Protein AF-A0A928D9Z3-F1 (afdb_monomer_lite)

Sequence (804 aa):
YPDKWAKANPDKIETAFFRNPDGHLYFNANGHSGNYFDVTNLEFADALVESCRRFYGSGGKDKQGVDYNDGSYITFGQCDMDVKLEEMRGKPVVKELGLIADENIAGGPDGWFSDIYARFYKYLGERIKKEFPGKKLVVMPYSKYVMPPFQEKYNPPDNVEVGVCLSLAPRFFRNSKVNSYCRTVLGGWKKALGGRPVQQLWTYNSGNNSFVHAIATEEMGPFILGMGDDLGDVEVFHEFGLFPAPRGAKGKTCINFYYSTYAGMRAFWNPAFDFEAAIEEHWTPFYGAVAGRHLKEVHRILRESYFKYACTSKSYRKNPLYPVVVLDALEKELDAAEKATLADSVERRRFNVFAKCLRIELKSQRGRHLYTTPLINVPFYNSEWAEVKAVPLMNPDGSRDRLPVKPDFRLAWDEKGLYGRMVADGEIATDEKDMWRGNVVELFISPGGEKAVNHQICLTPLKQSFSMRREYKPFIRPGDNTWKCVGMTIDSKLEANRWTLDFFIPFSGIGCTTPKAGESWDFCFVYDKGPTSLASSCMNLRNNHDIERYGRIRFVDAEPLKVLMIGNSFSICNLREMPQIAKSMGKRLDLASLYIGGCSLERHWRNVAAAETNATIRPYRFDRTADGRKVVENGAANIPDALIMDKWDVVTIQQCSHFSWRPETYHPFGDSLVAKIRALAPQAKIVVQETWSYPPWDRRLKDFGFDQKEMYSRLHASYAAFAKQYGLEVIPVGTAAEIVPERNRMFTAPDFHFNGEGEYLQGLVFAAHLFGVDVTKCPYVPANMDAARAGELKSAAMSAVRGK

pLDDT: mean 90.74, std 8.62, range [44.53, 98.69]

Foldseek 3Di:
DQLLLCVVVVVCQVQFFDAFPVGDTQDDNPDLPSTWTDLLRLVNLVSVLVQVCVCVVVVNPSCSVQNPDDPAEGEDETRDDCCDLVRQCVDPSCVVVVQQPPVQVVVPQLRRRQSSVLQSQQSSQVSCCVSPPNHAYEYERDTRHLAHDPDLVSQHELRYAYEHELALPPLQCLQPVSVVVVLRSLVRNCVSNVNQAHAEYEYEFDALEPLSLLASLLSQLVSVVVSPSSYDLHHYHYHSADPPHQPPDDPDRCLLNVLSSVSNVVCNVPSPDDSVVVSLVCQCVQQHDFLSVLVVVLSVLSNVQSVVFQNHDPDNPDRTQGDPVSLVSNVVSLVRSCVSHDCPDSNNVSSCSNCVSVVLNSQLSVLVVVDDFDEAEAEADPPDCVPFAFQDKDFLSSGPDPFPWDKGWTWHAHQWFIKIKIKTFFDFADDPVDCLQTKKKWKWWAFADPSQKIKIWIAGLVGDIWIWIWGPPPHTDDIDRVQFQPPKDWDKDDDPTMIMIIITGTCVSVVHGGDDAFTKIFMKIFIDNRLDTRIMSWHNSSPRPPSVTTHMYGYHYHDAQFEEEEDELQQVLLLPALLVLCVLVVGWHKYKYFYDHQDFLVNLQVQVVVCVVPVVRFRTQMWIAGNNRTPDGRDTHHPLCVLQVDQHQAYEYEGGLLCLLPLPRCPPRVVSVVVSSCVRRVNHAYAYEQGAFFDQLACVCVVVVHGRVSSLVSSVVSSVVSCVVVVHHYLPLHQLLVQFVVSNVQDDPPDRDGDPLSSNLSSLSCCCQVVVDQQCPRPDDPPPDDPVSSNRSSVSSNCRNVVD

Secondary structure (DSSP, 8-state):
-HHHHHHH-GGGHHHHBPBPTTS-B---TT-STT--B-TT-HHHHHHHHHHHHHHHHTTT---TT-TT--SSEEEE--------HHHHHHSHHHHHTT-S-HHHHHT-TTTTTHHHHHHHHHHHHHHHHHHSTTPEEEE---GGG-SPPSSGGGPPPTTEEEEEEEEEEETTTTSHHHHHHHHHHHHHHHHHTTTPPEEEEEEE--SS-HHHHHHHTTTHHHHHHHHGGGEEEEEEEEESSPSSPSTT-SS--GGGGHHHHHHHHHHHH-TTS-HHHHHHHHHHHHH-HHHHHHHHHHHHHHHHHIIIIITT-S-TTS-----HHHHHHHHHHHHHHHHTS-TTSHHHHHHHHHHHHHHHHHHHHHHHHT----EEEEEBP-S-GGGSPBPP-B-TT---SPPSS--EEEEEE-SSEEEEEEEEES-----SS-GGGSEEEEEEEE-SSS--EEEEEEE-TTS-EEEEEEE-SSSPPPPBSS---TT-EEEEEEETTEEEEEEEEETGGGT-PPPPTT-EEEEEEEEEETTEEEEESS--TT-TT-GGG-EEEEEEPPPPEEEEEEESHHHHTHHHHHHHHHHHTT--EEEEEEE-TT--HHHHHHHHHHHHH-TT---EEEEEEETTEEEEEEEEE-HHHHHHSS--SEEEE---TTTTT-GGGTTTHHHHHHHHHHHH-TTSEEEEE--PPPPTT-HHHHHHTS-HHHHHHHHHHHHHHHHHHHT-EEE-HHHHHHHSTTGGGGB-TT--SB-HHHHHHHHHHHHHHHH---GGG-----TTS-HHHHHHHHHHHHHHHHT-

Radius of gyration: 39.26 Å; chains: 1; bounding box: 96×54×108 Å

Structure (mmCIF, N/CA/C/O backbone):
data_AF-A0A928D9Z3-F1
#
_entry.id   AF-A0A928D9Z3-F1
#
loop_
_atom_site.group_PDB
_atom_site.id
_atom_site.type_symbol
_atom_site.label_atom_id
_atom_site.label_alt_id
_atom_site.label_comp_id
_atom_site.label_asym_id
_atom_site.label_entity_id
_atom_site.label_seq_id
_atom_site.pdbx_PDB_ins_code
_atom_site.Cartn_x
_atom_site.Cartn_y
_atom_site.Cartn_z
_atom_site.occupancy
_atom_site.B_iso_or_equiv
_atom_site.auth_seq_id
_atom_site.auth_comp_id
_atom_site.auth_asym_id
_atom_site.auth_atom_id
_atom_site.pdbx_PDB_model_num
ATOM 1 N N . TYR A 1 1 ? -17.870 18.216 29.493 1.00 79.44 1 TYR A N 1
ATOM 2 C CA . TYR A 1 1 ? -17.204 18.689 28.252 1.00 79.44 1 TYR A CA 1
ATOM 3 C C . TYR A 1 1 ? -16.056 19.628 28.606 1.00 79.44 1 TYR A C 1
ATOM 5 O O . TYR A 1 1 ? -16.344 20.647 29.224 1.00 79.44 1 TYR A O 1
ATOM 13 N N . PRO A 1 2 ? -14.793 19.325 28.257 1.00 85.25 2 PRO A N 1
ATOM 14 C CA . PRO A 1 2 ? -13.640 20.100 28.731 1.00 85.25 2 PRO A CA 1
ATOM 15 C C . PRO A 1 2 ? -13.567 21.525 28.202 1.00 85.25 2 PRO A C 1
ATOM 17 O O . PRO A 1 2 ? -13.306 22.435 28.975 1.00 85.25 2 PRO A O 1
ATOM 20 N N . ASP A 1 3 ? -13.865 21.740 26.923 1.00 83.25 3 ASP A N 1
ATOM 21 C CA . ASP A 1 3 ? -13.877 23.065 26.301 1.00 83.25 3 ASP A CA 1
ATOM 22 C C . ASP A 1 3 ? -14.939 23.979 26.939 1.00 83.25 3 ASP A C 1
ATOM 24 O O . ASP A 1 3 ? -14.668 25.136 27.263 1.00 83.25 3 ASP A O 1
ATOM 28 N N . LYS A 1 4 ? -16.145 23.450 27.192 1.00 86.81 4 LYS A N 1
ATOM 29 C CA . LYS A 1 4 ? -17.217 24.180 27.889 1.00 86.81 4 LYS A CA 1
ATOM 30 C C . LYS A 1 4 ? -16.886 24.429 29.358 1.00 86.81 4 LYS A C 1
ATOM 32 O O . LYS A 1 4 ? -17.156 25.514 29.863 1.00 86.81 4 LYS A O 1
ATOM 37 N N . TRP A 1 5 ? -16.313 23.433 30.031 1.00 90.44 5 TRP A N 1
ATOM 38 C CA . TRP A 1 5 ? -15.921 23.544 31.433 1.00 90.44 5 TRP A CA 1
ATOM 39 C C . TRP A 1 5 ? -14.811 24.587 31.618 1.00 90.44 5 TRP A C 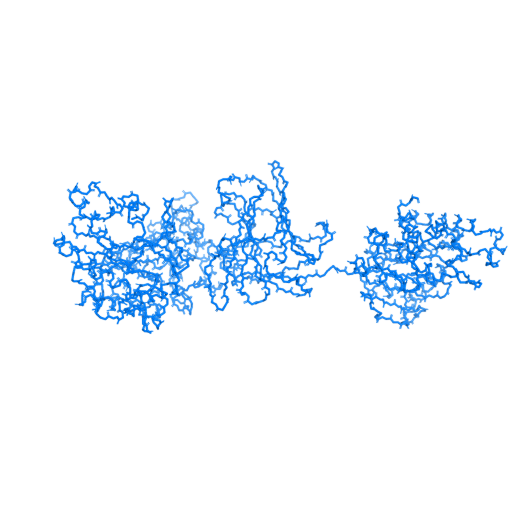1
ATOM 41 O O . TRP A 1 5 ? -14.925 25.447 32.487 1.00 90.44 5 TRP A O 1
ATOM 51 N N . ALA A 1 6 ? -13.797 24.580 30.747 1.00 90.88 6 ALA A N 1
ATOM 52 C CA . ALA A 1 6 ? -12.699 25.544 30.753 1.00 90.88 6 ALA A CA 1
ATOM 53 C C . ALA A 1 6 ? -13.179 26.976 30.482 1.00 90.88 6 ALA A C 1
ATOM 55 O O . ALA A 1 6 ? -12.730 27.905 31.142 1.00 90.88 6 ALA A O 1
ATOM 56 N N . LYS A 1 7 ? -14.145 27.166 29.569 1.00 89.94 7 LYS A N 1
ATOM 57 C CA . LYS A 1 7 ? -14.773 28.482 29.336 1.00 89.94 7 LYS A CA 1
ATOM 58 C C . LYS A 1 7 ? -15.467 29.035 30.582 1.00 89.94 7 LYS A C 1
ATOM 60 O O . LYS A 1 7 ? -15.471 30.244 30.776 1.00 89.94 7 LYS A O 1
ATOM 65 N N . ALA A 1 8 ? -16.055 28.164 31.401 1.00 89.62 8 ALA A N 1
ATOM 66 C CA . ALA A 1 8 ? -16.710 28.552 32.648 1.00 89.62 8 ALA A CA 1
ATOM 67 C C . ALA A 1 8 ? -15.734 28.710 33.832 1.00 89.62 8 ALA A C 1
ATOM 69 O O . ALA A 1 8 ? -16.100 29.321 34.831 1.00 89.62 8 ALA A O 1
ATOM 70 N N . ASN A 1 9 ? -14.511 28.176 33.725 1.00 92.19 9 ASN A N 1
ATOM 71 C CA . ASN A 1 9 ? -13.492 28.180 34.782 1.00 92.19 9 ASN A CA 1
ATOM 72 C C . ASN A 1 9 ? -12.097 28.534 34.209 1.00 92.19 9 ASN A C 1
ATOM 74 O O . ASN A 1 9 ? -11.178 27.710 34.277 1.00 92.19 9 ASN A O 1
ATOM 78 N N . PRO A 1 10 ? -11.919 29.719 33.590 1.00 93.56 10 PRO A N 1
ATOM 79 C CA . PRO A 1 10 ? -10.683 30.067 32.881 1.00 93.56 10 PRO A CA 1
ATOM 80 C C . PRO A 1 10 ? -9.455 30.154 33.802 1.00 93.56 10 PRO A C 1
ATOM 82 O O . PRO A 1 10 ? -8.340 29.862 33.381 1.00 93.56 10 PRO A O 1
ATOM 85 N N . ASP A 1 11 ? -9.664 30.505 35.067 1.00 95.06 11 ASP A N 1
ATOM 86 C CA . ASP A 1 11 ? -8.659 30.574 36.130 1.00 95.06 11 ASP A CA 1
ATOM 87 C C . ASP A 1 11 ? -8.148 29.196 36.581 1.00 95.06 11 ASP A C 1
ATOM 89 O O . ASP A 1 11 ? -7.110 29.103 37.232 1.00 95.06 11 ASP A O 1
ATOM 93 N N . LYS A 1 12 ? -8.844 28.116 36.205 1.00 94.62 12 LYS A N 1
ATOM 94 C CA . LYS A 1 12 ? -8.542 26.743 36.638 1.00 94.62 12 LYS A CA 1
ATOM 95 C C . LYS A 1 12 ? -7.964 25.861 35.539 1.00 94.62 12 LYS A C 1
ATOM 97 O O . LYS A 1 12 ? -7.792 24.664 35.745 1.00 94.62 12 LYS A O 1
ATOM 102 N N . ILE A 1 13 ? -7.672 26.415 34.363 1.00 93.88 13 ILE A N 1
ATOM 103 C CA . ILE A 1 13 ? -7.143 25.645 33.226 1.00 93.88 13 ILE A CA 1
ATOM 104 C C . IL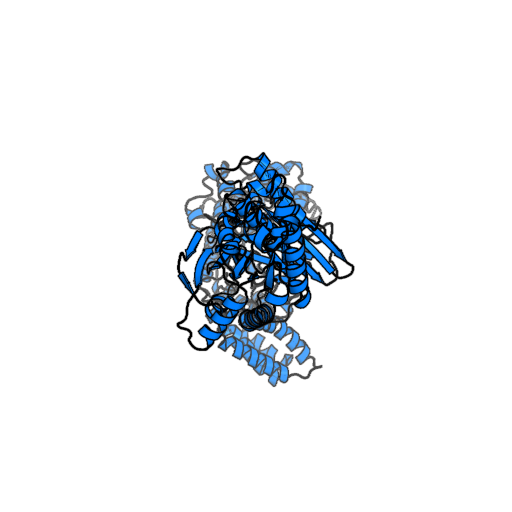E A 1 13 ? -5.811 24.974 33.595 1.00 93.88 13 ILE A C 1
ATOM 106 O O . ILE A 1 13 ? -5.623 23.785 33.357 1.00 93.88 13 ILE A O 1
ATOM 110 N N . GLU A 1 14 ? -4.909 25.714 34.234 1.00 93.12 14 GLU A N 1
ATOM 111 C CA . GLU A 1 14 ? -3.587 25.214 34.626 1.00 93.12 14 GLU A CA 1
ATOM 112 C C . GLU A 1 14 ? -3.643 24.066 35.640 1.00 93.12 14 GLU A C 1
ATOM 114 O O . GLU A 1 14 ? -2.834 23.142 35.588 1.00 93.12 14 GLU A O 1
ATOM 119 N N . THR A 1 15 ? -4.618 24.097 36.547 1.00 91.00 15 THR A N 1
ATOM 120 C CA . THR A 1 15 ? -4.806 23.071 37.578 1.00 91.00 15 THR A CA 1
ATOM 121 C C . THR A 1 15 ? -5.636 21.884 37.097 1.00 91.00 15 THR A C 1
ATOM 123 O O . THR A 1 15 ? -5.441 20.776 37.598 1.00 91.00 15 THR A O 1
ATOM 126 N N . ALA A 1 16 ? -6.548 22.092 36.143 1.00 92.44 16 ALA A N 1
ATOM 127 C CA . ALA A 1 16 ? -7.491 21.080 35.674 1.00 92.44 16 ALA A CA 1
ATOM 128 C C . ALA A 1 16 ? -6.975 20.213 34.524 1.00 92.44 16 ALA A C 1
ATOM 130 O O . ALA A 1 16 ? -7.497 19.116 34.336 1.00 92.44 16 ALA A O 1
ATOM 131 N N . PHE A 1 17 ? -6.001 20.678 33.740 1.00 92.81 17 PHE A N 1
ATOM 132 C CA . PHE A 1 17 ? -5.511 19.965 32.559 1.00 92.81 17 PHE A CA 1
ATOM 133 C C . PHE A 1 17 ? -4.098 19.421 32.755 1.00 92.81 17 PHE A C 1
ATOM 135 O O . PHE A 1 17 ? -3.246 20.026 33.402 1.00 92.81 17 PHE A O 1
ATOM 142 N N . PHE A 1 18 ? -3.843 18.240 32.197 1.00 91.19 18 PHE A N 1
ATOM 143 C CA . PHE A 1 18 ? -2.591 17.530 32.418 1.00 91.19 18 PHE A CA 1
ATOM 144 C C . PHE A 1 18 ? -1.434 18.237 31.724 1.00 91.19 18 PHE A C 1
ATOM 146 O O . PHE A 1 18 ? -1.444 18.441 30.512 1.00 91.19 18 PHE A O 1
ATOM 153 N N . ARG A 1 19 ? -0.402 18.559 32.502 1.00 89.75 19 ARG A N 1
ATOM 154 C CA . ARG A 1 19 ? 0.895 19.017 31.996 1.00 89.75 19 ARG A CA 1
ATOM 155 C C . ARG A 1 19 ? 1.923 17.896 32.059 1.00 89.75 19 ARG A C 1
ATOM 157 O O . ARG A 1 19 ? 2.131 17.338 33.139 1.00 89.75 19 ARG A O 1
ATOM 164 N N . ASN A 1 20 ? 2.554 17.564 30.936 1.00 85.25 20 ASN A N 1
ATOM 165 C CA . ASN A 1 20 ? 3.606 16.546 30.906 1.00 85.25 20 ASN A CA 1
ATOM 166 C C . ASN A 1 20 ? 4.956 17.090 31.427 1.00 85.25 20 ASN A C 1
ATOM 168 O O . ASN A 1 20 ? 5.094 18.300 31.628 1.00 85.25 20 ASN A O 1
ATOM 172 N N . PRO A 1 21 ? 5.959 16.218 31.654 1.00 79.81 21 PRO A N 1
ATOM 173 C CA . PRO A 1 21 ? 7.279 16.636 32.136 1.00 79.81 21 PRO A CA 1
ATOM 174 C C . PRO A 1 21 ? 8.016 17.631 31.226 1.00 79.81 21 PRO A C 1
ATOM 176 O O . PRO A 1 21 ? 8.801 18.428 31.729 1.00 79.81 21 PRO A O 1
ATOM 179 N N . ASP A 1 22 ? 7.728 17.628 29.922 1.00 79.62 22 ASP A N 1
ATOM 180 C CA . ASP A 1 22 ? 8.321 18.553 28.944 1.00 79.62 22 ASP A CA 1
ATOM 181 C C . ASP A 1 22 ? 7.634 19.933 28.940 1.00 79.62 22 ASP A C 1
ATOM 183 O O . ASP A 1 22 ? 7.978 20.814 28.154 1.00 79.62 22 ASP A O 1
ATOM 187 N N . GLY A 1 23 ? 6.640 20.135 29.810 1.00 83.81 23 GLY A N 1
ATOM 188 C CA . GLY A 1 23 ? 5.919 21.392 29.957 1.00 83.81 23 GLY A CA 1
ATOM 189 C C . GLY A 1 23 ? 4.742 21.569 28.997 1.00 83.81 23 GLY A C 1
ATOM 190 O O . GLY A 1 23 ? 4.116 22.624 29.028 1.00 83.81 23 GLY A O 1
ATOM 191 N N . HIS A 1 24 ? 4.377 20.574 28.186 1.00 83.50 24 HIS A N 1
ATOM 192 C CA . HIS A 1 24 ? 3.190 20.639 27.331 1.00 83.50 24 HIS A CA 1
ATOM 193 C C . HIS A 1 24 ? 1.904 20.447 28.147 1.00 83.50 24 HIS A C 1
ATOM 195 O O . HIS A 1 24 ? 1.757 19.448 28.853 1.00 83.50 24 HIS A O 1
ATOM 201 N N . LEU A 1 25 ? 0.970 21.394 28.024 1.00 88.81 25 LEU A N 1
ATOM 202 C CA . LEU A 1 25 ? -0.369 21.323 28.608 1.00 88.81 25 LEU A CA 1
ATOM 203 C C . LEU A 1 25 ? -1.353 20.722 27.601 1.00 88.81 25 LEU A C 1
ATOM 205 O O . LEU A 1 25 ? -1.537 21.268 26.513 1.00 88.81 25 LEU A O 1
ATOM 209 N N . TYR A 1 26 ? -2.030 19.647 27.993 1.00 86.81 26 TYR A N 1
ATOM 210 C CA . TYR A 1 26 ? -3.064 18.991 27.197 1.00 86.81 26 TYR A CA 1
ATOM 211 C C . TYR A 1 26 ? -4.395 19.749 27.306 1.00 86.81 26 TYR A C 1
ATOM 213 O O . TYR A 1 26 ? -5.345 19.283 27.940 1.00 86.81 26 TYR A O 1
ATOM 221 N N . PHE A 1 27 ? -4.444 20.936 26.701 1.00 88.12 27 PHE A N 1
ATOM 222 C CA . PHE A 1 27 ? -5.627 21.788 26.625 1.00 88.12 27 PHE A CA 1
ATOM 223 C C . PHE A 1 27 ? -5.810 22.364 25.214 1.00 88.12 27 PHE A C 1
ATOM 225 O O . PHE A 1 27 ? -4.885 22.917 24.618 1.00 88.12 27 PHE A O 1
ATOM 232 N N . ASN A 1 28 ? -7.036 22.282 24.702 1.00 81.94 28 ASN A N 1
ATOM 233 C CA . ASN A 1 28 ? -7.469 22.853 23.437 1.00 81.94 28 ASN A CA 1
ATOM 234 C C . ASN A 1 28 ? -8.778 23.632 23.632 1.00 81.94 28 ASN A C 1
ATOM 236 O O . ASN A 1 28 ? -9.852 23.051 23.799 1.00 81.94 28 ASN A O 1
ATOM 240 N N . ALA A 1 29 ? -8.697 24.960 23.540 1.00 81.06 29 ALA A N 1
ATOM 241 C CA . ALA A 1 29 ? -9.848 25.854 23.681 1.00 81.06 29 ALA A CA 1
ATOM 242 C C . ALA A 1 29 ? -10.861 25.755 22.521 1.00 81.06 29 ALA A C 1
ATOM 244 O O . ALA A 1 29 ? -12.015 26.172 22.664 1.00 81.06 29 ALA A O 1
ATOM 245 N N . ASN A 1 30 ? -10.435 25.221 21.371 1.00 76.06 30 ASN A N 1
ATOM 246 C CA . ASN A 1 30 ? -11.185 25.259 20.115 1.00 76.06 30 ASN A CA 1
ATOM 247 C C . ASN A 1 30 ? -11.930 23.957 19.798 1.00 76.06 30 ASN A C 1
ATOM 249 O O . ASN A 1 30 ? -12.633 23.887 18.791 1.00 76.06 30 ASN A O 1
ATOM 253 N N . GLY A 1 31 ? -11.798 22.917 20.621 1.00 67.25 31 GLY A N 1
ATOM 254 C CA . GLY A 1 31 ? -12.462 21.646 20.363 1.00 67.25 31 GLY A CA 1
ATOM 255 C C . GLY A 1 31 ? -12.343 20.663 21.514 1.00 67.25 31 GLY A C 1
ATOM 256 O O . GLY A 1 31 ? -11.566 20.861 22.438 1.00 67.25 31 GLY A O 1
ATOM 257 N N . HIS A 1 32 ? -13.130 19.590 21.447 1.00 68.44 32 HIS A N 1
ATOM 258 C CA . HIS A 1 32 ? -13.130 18.534 22.457 1.00 68.44 32 HIS A CA 1
ATOM 259 C C . HIS A 1 32 ? -11.801 17.759 22.475 1.00 68.44 32 HIS A C 1
ATOM 261 O O . HIS A 1 32 ? -11.222 17.569 23.539 1.00 68.44 32 HIS A O 1
ATOM 267 N N . SER A 1 33 ? -11.290 17.369 21.302 1.00 70.75 33 SER A N 1
ATOM 268 C CA . SER A 1 33 ? -10.012 16.659 21.143 1.00 70.75 33 SER A CA 1
ATOM 269 C C . SER A 1 33 ? -8.809 17.542 21.493 1.00 70.75 33 SER A C 1
ATOM 271 O O . SER A 1 33 ? -8.820 18.743 21.223 1.00 70.75 33 SER A O 1
ATOM 273 N N . GLY A 1 34 ? -7.744 16.948 22.034 1.00 73.12 34 GLY A N 1
ATOM 274 C CA . GLY A 1 34 ? -6.558 17.686 22.497 1.00 73.12 34 GLY A CA 1
ATOM 275 C C . GLY A 1 34 ? -6.592 18.054 23.982 1.00 73.12 34 GLY A C 1
ATOM 276 O O . GLY A 1 34 ? -5.635 18.631 24.485 1.00 73.12 34 GLY A O 1
ATOM 277 N N . ASN A 1 35 ? -7.674 17.713 24.681 1.00 84.06 35 ASN A N 1
ATOM 278 C CA . ASN A 1 35 ? -7.865 17.970 26.102 1.00 84.06 35 ASN A CA 1
ATOM 279 C C . ASN A 1 35 ? -7.628 16.704 26.929 1.00 84.06 35 ASN A C 1
ATOM 281 O O . ASN A 1 35 ? -8.107 15.637 26.560 1.00 84.06 35 ASN A O 1
ATOM 285 N N . TYR A 1 36 ? -6.973 16.831 28.081 1.00 88.50 36 TYR A N 1
ATOM 286 C CA . TYR A 1 36 ? -6.881 15.757 29.072 1.00 88.50 36 TYR A CA 1
ATOM 287 C C . TYR A 1 36 ? -6.968 16.340 30.479 1.00 88.50 36 TYR A C 1
ATOM 289 O O . TYR A 1 36 ? -6.108 17.135 30.861 1.00 88.50 36 TYR A O 1
ATOM 297 N N . PHE A 1 37 ? -7.976 15.953 31.264 1.00 91.81 37 PHE A N 1
ATOM 298 C CA . PHE A 1 37 ? -8.071 16.428 32.643 1.00 91.81 37 PHE A CA 1
ATOM 299 C C . PHE A 1 37 ? -6.998 15.780 33.523 1.00 91.81 37 PHE A C 1
ATOM 301 O O . PHE A 1 37 ? -6.768 14.569 33.443 1.00 91.81 37 PHE A O 1
ATOM 308 N N . ASP A 1 38 ? -6.352 16.566 34.381 1.00 92.81 38 ASP A N 1
ATOM 309 C CA . ASP A 1 38 ? -5.333 16.078 35.305 1.00 92.81 38 ASP A CA 1
ATOM 310 C C . ASP A 1 38 ? -5.966 15.428 36.540 1.00 92.81 38 ASP A C 1
ATOM 312 O O . ASP A 1 38 ? -6.040 16.009 37.620 1.00 92.81 38 ASP A O 1
ATOM 316 N N . VAL A 1 39 ? -6.389 14.174 36.398 1.00 93.75 39 VAL A N 1
ATOM 317 C CA . VAL A 1 39 ? -6.922 13.376 37.516 1.00 93.75 39 VAL A CA 1
ATOM 318 C C . VAL A 1 39 ? -5.869 13.039 38.585 1.00 93.75 39 VAL A C 1
ATOM 320 O O . VAL A 1 39 ? -6.209 12.484 39.630 1.00 93.75 39 VAL A O 1
ATOM 323 N N . THR A 1 40 ? -4.588 13.372 38.371 1.00 94.12 40 THR A N 1
ATOM 324 C CA . THR A 1 40 ? -3.563 13.241 39.421 1.00 94.12 40 THR A CA 1
ATOM 325 C C . THR A 1 40 ? -3.656 14.378 40.445 1.00 94.12 40 THR A C 1
ATOM 327 O O . THR A 1 40 ? -3.319 14.175 41.620 1.00 94.12 40 THR A O 1
ATOM 330 N N . ASN A 1 41 ? -4.177 15.539 40.024 1.00 94.94 41 ASN A N 1
ATOM 331 C CA . ASN A 1 41 ? -4.401 16.711 40.859 1.00 94.94 41 ASN A CA 1
ATOM 332 C C . ASN A 1 41 ? -5.817 16.698 41.462 1.00 94.94 41 ASN A C 1
ATOM 334 O O . ASN A 1 41 ? -6.814 16.822 40.756 1.00 94.94 41 ASN A O 1
ATOM 338 N N . LEU A 1 42 ? -5.922 16.583 42.788 1.00 96.38 42 LEU A N 1
ATOM 339 C CA . LEU A 1 42 ? -7.226 16.539 43.462 1.00 96.38 42 LEU A CA 1
ATOM 340 C C . LEU A 1 42 ? -7.917 17.908 43.540 1.00 96.38 42 LEU A C 1
ATOM 342 O O . LEU A 1 42 ? -9.134 17.948 43.698 1.00 96.38 42 LEU A O 1
ATOM 346 N N . GLU A 1 43 ? -7.202 19.018 43.334 1.00 96.19 43 GLU A N 1
ATOM 347 C CA . GLU A 1 43 ? -7.827 20.347 43.225 1.00 96.19 43 GLU A CA 1
ATOM 348 C C . GLU A 1 43 ? -8.799 20.427 42.038 1.00 96.19 43 GLU A C 1
ATOM 350 O O . GLU A 1 43 ? -9.791 21.158 42.074 1.00 96.19 43 GLU A O 1
ATOM 355 N N . PHE A 1 44 ? -8.571 19.621 40.996 1.00 94.88 44 PHE A N 1
ATOM 356 C CA . PHE A 1 44 ? -9.517 19.497 39.896 1.00 94.88 44 PHE A CA 1
ATOM 357 C C . PHE A 1 44 ? -10.859 18.898 40.352 1.00 94.88 44 PHE A C 1
ATOM 359 O O . PHE A 1 44 ? -11.916 19.384 39.947 1.00 94.88 44 PHE A O 1
ATOM 366 N N . ALA A 1 45 ? -10.847 17.895 41.238 1.00 95.19 45 ALA A N 1
ATOM 367 C CA . ALA A 1 45 ? -12.080 17.334 41.796 1.00 95.19 45 ALA A CA 1
ATOM 368 C C . ALA A 1 45 ? -12.878 18.400 42.565 1.00 95.19 45 ALA A C 1
ATOM 370 O O . ALA A 1 45 ? -14.101 18.477 42.438 1.00 95.19 45 ALA A O 1
ATOM 371 N N . ASP A 1 46 ? -12.190 19.277 43.293 1.00 96.25 46 ASP A N 1
ATOM 372 C CA . ASP A 1 46 ? -12.820 20.388 44.010 1.00 96.25 46 ASP A CA 1
ATOM 373 C C . ASP A 1 46 ? -13.454 21.404 43.055 1.00 96.25 46 ASP A C 1
ATOM 375 O O . ASP A 1 46 ? -14.572 21.876 43.283 1.00 96.25 46 ASP A O 1
ATOM 379 N N . ALA A 1 47 ? -12.792 21.683 41.932 1.00 94.56 47 ALA A N 1
ATOM 380 C CA . ALA A 1 47 ? -13.331 22.540 40.885 1.00 94.56 47 ALA A CA 1
ATOM 381 C C . ALA A 1 47 ? -14.582 21.938 40.206 1.00 94.56 47 ALA A C 1
ATOM 383 O O . ALA A 1 47 ? -15.528 22.668 39.876 1.00 94.56 47 ALA A O 1
ATOM 384 N N . LEU A 1 48 ? -14.635 20.610 40.041 1.00 93.56 48 LEU A N 1
ATOM 385 C CA . LEU A 1 48 ? -15.836 19.905 39.576 1.00 93.56 48 LEU A CA 1
ATOM 386 C C . LEU A 1 48 ? -16.987 20.014 40.582 1.00 93.56 48 LEU A C 1
ATOM 388 O O . LEU A 1 48 ? -18.124 20.279 40.187 1.00 93.56 48 LEU A O 1
ATOM 392 N N . VAL A 1 49 ? -16.708 19.857 41.878 1.00 95.25 49 VAL A N 1
ATOM 393 C CA . VAL A 1 49 ? -17.706 20.001 42.952 1.00 95.25 49 VAL A CA 1
ATOM 394 C C . VAL A 1 49 ? -18.282 21.417 42.978 1.00 95.25 49 VAL A C 1
ATOM 396 O O . VAL A 1 49 ? -19.492 21.590 43.115 1.00 95.25 49 VAL A O 1
ATOM 399 N N . GLU A 1 50 ? -17.450 22.438 42.780 1.00 94.12 50 GLU A N 1
ATOM 400 C CA . GLU A 1 50 ? -17.906 23.826 42.676 1.00 94.12 50 GLU A CA 1
ATOM 401 C C . GLU A 1 50 ? -18.827 24.047 41.467 1.00 94.12 50 GLU A C 1
ATOM 403 O O . GLU A 1 50 ? -19.875 24.685 41.592 1.00 94.12 50 GLU A O 1
ATOM 408 N N . SER A 1 51 ? -18.486 23.448 40.322 1.00 93.31 51 SER A N 1
ATOM 409 C CA . SER A 1 51 ? -19.340 23.466 39.126 1.00 93.31 51 SER A CA 1
ATOM 410 C C . SER A 1 51 ? -20.687 22.783 39.399 1.00 93.31 51 SER A C 1
ATOM 412 O O . SER A 1 51 ? -21.738 23.315 39.043 1.00 93.31 51 SER A O 1
ATOM 414 N N . CYS A 1 52 ? -20.682 21.653 40.115 1.00 93.81 52 CYS A N 1
ATOM 415 C CA . CYS A 1 52 ? -21.905 20.973 40.546 1.00 93.81 52 CYS A CA 1
ATOM 416 C C . CYS A 1 52 ? -22.737 21.837 41.506 1.00 93.81 52 CYS A C 1
ATOM 418 O O . CYS A 1 52 ? -23.961 21.865 41.393 1.00 93.81 52 CYS A O 1
ATOM 420 N N . ARG A 1 53 ? -22.103 22.586 42.419 1.00 93.69 53 ARG A N 1
ATOM 421 C CA . ARG A 1 53 ? -22.806 23.484 43.351 1.00 93.69 53 ARG A CA 1
ATOM 422 C C . ARG A 1 53 ? -23.573 24.568 42.601 1.00 93.69 53 ARG A C 1
ATOM 424 O O . ARG A 1 53 ? -24.722 24.837 42.938 1.00 93.69 53 ARG A O 1
ATOM 431 N N . ARG A 1 54 ? -22.971 25.147 41.560 1.00 91.94 54 ARG A N 1
ATOM 432 C CA . ARG A 1 54 ? -23.638 26.129 40.689 1.00 91.94 54 ARG A CA 1
ATOM 433 C C . ARG A 1 54 ? -24.763 25.504 39.868 1.00 91.94 54 ARG A C 1
ATOM 435 O O . ARG A 1 54 ? -25.865 26.054 39.821 1.00 91.94 54 ARG A O 1
ATOM 442 N N . PHE A 1 55 ? -24.532 24.319 39.304 1.00 93.19 55 PHE A N 1
ATOM 443 C CA . PHE A 1 55 ? -25.562 23.574 38.582 1.00 93.19 55 PHE A CA 1
ATOM 444 C C . PHE A 1 55 ? -26.792 23.309 39.457 1.00 93.19 55 PHE A C 1
ATOM 446 O O . PHE A 1 55 ? -27.900 23.705 39.103 1.00 93.19 55 PHE A O 1
ATOM 453 N N . TYR A 1 56 ? -26.611 22.720 40.640 1.00 92.31 56 TYR A N 1
ATOM 454 C CA . TYR A 1 56 ? -27.731 22.412 41.530 1.00 92.31 56 TYR A CA 1
ATOM 455 C C . TYR A 1 56 ? -28.343 23.659 42.172 1.00 92.31 56 TYR A C 1
ATOM 457 O O . TYR A 1 56 ? -29.566 23.754 42.252 1.00 92.31 56 TYR A O 1
ATOM 465 N N . GLY A 1 57 ? -27.529 24.647 42.553 1.00 91.94 57 GLY A N 1
ATOM 466 C CA . GLY A 1 57 ? -28.007 25.917 43.109 1.00 91.94 57 GLY A CA 1
ATOM 467 C C . GLY A 1 57 ? -28.848 26.737 42.126 1.00 91.94 57 GLY A C 1
ATOM 468 O O . GLY A 1 57 ? -29.726 27.487 42.541 1.00 91.94 57 GLY A O 1
ATOM 469 N N . SER A 1 58 ? -28.632 26.559 40.820 1.00 92.44 58 SER A N 1
ATOM 470 C CA . SER A 1 58 ? -29.418 27.203 39.759 1.00 92.44 58 SER A CA 1
ATOM 471 C C . SER A 1 58 ? -30.620 26.377 39.277 1.00 92.44 58 SER A C 1
ATOM 473 O O . SER A 1 58 ? -31.299 26.784 38.329 1.00 92.44 58 SER A O 1
ATOM 475 N N . GLY A 1 59 ? -30.885 25.211 39.880 1.00 89.44 59 GLY A N 1
ATOM 476 C CA . GLY A 1 59 ? -31.923 24.283 39.417 1.00 89.44 59 GLY A CA 1
ATOM 477 C C . GLY A 1 59 ? -31.627 23.681 38.037 1.00 89.44 59 GLY A C 1
ATOM 478 O O . GLY A 1 59 ? -32.544 23.469 37.249 1.00 89.44 59 GLY A O 1
ATOM 479 N N . GLY A 1 60 ? -30.348 23.467 37.713 1.00 88.06 60 GLY A N 1
ATOM 480 C CA . GLY A 1 60 ? -29.884 22.871 36.456 1.00 88.06 60 GLY A CA 1
ATOM 481 C C . GLY A 1 60 ? -29.730 23.846 35.283 1.00 88.06 60 GLY A C 1
ATOM 482 O O . GLY A 1 60 ? -29.452 23.423 34.158 1.00 88.06 60 GLY A O 1
ATOM 483 N N . LYS A 1 61 ? -29.912 25.153 35.515 1.00 89.06 61 LYS A N 1
ATOM 484 C CA . LYS A 1 61 ? -29.792 26.188 34.472 1.00 89.06 61 LYS A CA 1
ATOM 485 C C . LYS A 1 61 ? -28.337 26.509 34.138 1.00 89.06 61 LYS A C 1
ATOM 487 O O . LYS A 1 61 ? -28.011 26.737 32.975 1.00 89.06 61 LYS A O 1
ATOM 492 N N . ASP A 1 62 ? -27.467 26.510 35.142 1.00 89.06 62 ASP A N 1
ATOM 493 C CA . ASP A 1 62 ? -26.049 26.816 34.996 1.00 89.06 62 ASP A CA 1
ATOM 494 C C . ASP A 1 62 ? -25.229 25.538 34.770 1.00 89.06 62 ASP A C 1
ATOM 496 O O . ASP A 1 62 ? -24.782 24.879 35.708 1.00 89.06 62 ASP A O 1
ATOM 500 N N . LYS A 1 63 ? -25.089 25.143 33.500 1.00 84.00 63 LYS A N 1
ATOM 501 C CA . LYS A 1 63 ? -24.548 23.828 33.124 1.00 84.00 63 LYS A CA 1
ATOM 502 C C . LYS A 1 63 ? -23.038 23.694 33.249 1.00 84.00 63 LYS A C 1
ATOM 504 O O . LYS A 1 63 ? -22.581 22.589 33.481 1.00 84.00 63 LYS A O 1
ATOM 509 N N . GLN A 1 64 ? -22.265 24.759 33.037 1.00 81.38 64 GLN A N 1
ATOM 510 C CA . GLN A 1 64 ? -20.795 24.817 33.189 1.00 81.38 64 GLN A CA 1
ATOM 511 C C . GLN A 1 64 ? -19.983 23.572 32.769 1.00 81.38 64 GLN A C 1
ATOM 513 O O . GLN A 1 64 ? -18.998 23.209 33.408 1.00 81.38 64 GLN A O 1
ATOM 518 N N . GLY A 1 65 ? -20.382 22.880 31.700 1.00 79.12 65 GLY A N 1
ATOM 519 C CA . GLY A 1 65 ? -19.704 21.665 31.244 1.00 79.12 65 GLY A CA 1
ATOM 520 C C . GLY A 1 65 ? -20.022 20.378 32.025 1.00 79.12 65 GLY A C 1
ATOM 521 O O . GLY A 1 65 ? -19.448 19.342 31.673 1.00 79.12 65 GLY A O 1
ATOM 522 N N . VAL A 1 66 ? -20.935 20.422 33.005 1.00 83.69 66 VAL A N 1
ATOM 523 C CA . VAL A 1 66 ? -21.537 19.290 33.744 1.00 83.69 66 VAL A CA 1
ATOM 524 C C . VAL A 1 66 ? -22.971 18.980 33.268 1.00 83.69 66 VAL A C 1
ATOM 526 O O . VAL A 1 66 ? -23.847 18.608 34.043 1.00 83.69 66 VAL A O 1
ATOM 529 N N . ASP A 1 67 ? -23.217 19.136 31.963 1.00 80.69 67 ASP A N 1
ATOM 530 C CA . ASP A 1 67 ? -24.541 19.104 31.321 1.00 80.69 67 ASP A CA 1
ATOM 531 C C . ASP A 1 67 ? -25.367 17.809 31.510 1.00 80.69 67 ASP A C 1
ATOM 533 O O . ASP A 1 67 ? -26.559 17.825 31.208 1.00 80.69 67 ASP A O 1
ATOM 537 N N . TYR A 1 68 ? -24.751 16.709 31.959 1.00 79.19 68 TYR A N 1
ATOM 538 C CA . TYR A 1 68 ? -25.370 15.379 32.091 1.00 79.19 68 TYR A CA 1
ATOM 539 C C . TYR A 1 68 ? -25.779 15.012 33.524 1.00 79.19 68 TYR A C 1
ATOM 541 O O . TYR A 1 68 ? -26.205 13.889 33.773 1.00 79.19 68 TYR A O 1
ATOM 549 N N . ASN A 1 69 ? -25.634 15.934 34.473 1.00 85.69 69 ASN A N 1
ATOM 550 C CA . ASN A 1 69 ? -26.052 15.706 35.853 1.00 85.69 69 ASN A CA 1
ATOM 551 C C . ASN A 1 69 ? -27.575 15.843 36.009 1.00 85.69 69 ASN A C 1
ATOM 553 O O . ASN A 1 69 ? -28.202 16.659 35.330 1.00 85.69 69 ASN A O 1
ATOM 557 N N . ASP A 1 70 ? -28.163 15.099 36.949 1.00 83.56 70 ASP A N 1
ATOM 558 C CA . ASP A 1 70 ? -29.605 15.117 37.212 1.00 83.56 70 ASP A CA 1
ATOM 559 C C . ASP A 1 70 ? -29.960 15.131 38.718 1.00 83.56 70 ASP A C 1
ATOM 561 O O . ASP A 1 70 ? -29.141 15.412 39.600 1.00 83.56 70 ASP A O 1
ATOM 565 N N . GLY A 1 71 ? -31.234 14.889 39.046 1.00 81.94 71 GLY A N 1
ATOM 566 C CA . GLY A 1 71 ? -31.720 14.865 40.429 1.00 81.94 71 GLY A CA 1
ATOM 567 C C . GLY A 1 71 ? -31.025 13.836 41.333 1.00 81.94 71 GLY A C 1
ATOM 568 O O . GLY A 1 71 ? -30.912 14.079 42.537 1.00 81.94 71 GLY A O 1
ATOM 569 N N . SER A 1 72 ? -30.479 12.765 40.767 1.00 83.81 72 SER A N 1
ATOM 570 C CA . SER A 1 72 ? -29.999 11.572 41.471 1.00 83.81 72 SER A CA 1
ATOM 571 C C . SER A 1 72 ? -28.506 11.296 41.251 1.00 83.81 72 SER A C 1
ATOM 573 O O . SER A 1 72 ? -27.844 10.773 42.151 1.00 83.81 72 SER A O 1
ATOM 575 N N . TYR A 1 73 ? -27.954 11.696 40.103 1.00 89.19 73 TYR A N 1
ATOM 576 C CA . TYR A 1 73 ? -26.615 11.326 39.656 1.00 89.19 73 TYR A CA 1
ATOM 577 C C . TYR A 1 73 ? -25.755 12.534 39.274 1.00 89.19 73 TYR A C 1
ATOM 579 O O . TYR A 1 73 ? -26.197 13.508 38.661 1.00 89.19 73 TYR A O 1
ATOM 587 N N . ILE A 1 74 ? -24.474 12.435 39.617 1.00 93.56 74 ILE A N 1
ATOM 588 C CA . ILE A 1 74 ? -23.390 13.256 39.082 1.00 93.56 74 ILE A CA 1
ATOM 589 C C . ILE A 1 74 ? -22.520 12.338 38.238 1.00 93.56 74 ILE A C 1
ATOM 591 O O . ILE A 1 74 ? -22.105 11.285 38.712 1.00 93.56 74 ILE A O 1
ATOM 595 N N . THR A 1 75 ? -22.229 12.728 37.003 1.00 90.69 75 THR A N 1
ATOM 596 C CA . THR A 1 75 ? -21.440 11.905 36.081 1.00 90.69 75 THR A CA 1
ATOM 597 C C . THR A 1 75 ? -20.031 12.461 35.926 1.00 90.69 75 THR A C 1
ATOM 599 O O . THR A 1 75 ? -19.825 13.675 35.855 1.00 90.69 75 THR A O 1
ATOM 602 N N . PHE A 1 76 ? -19.045 11.572 35.851 1.00 91.06 76 PHE A N 1
ATOM 603 C CA . PHE A 1 76 ? -17.683 11.932 35.482 1.00 91.06 76 PHE A CA 1
ATOM 604 C C . PHE A 1 76 ? -17.108 10.934 34.473 1.00 91.06 76 PHE A C 1
ATOM 606 O O . PHE A 1 76 ? -17.045 9.728 34.712 1.00 91.06 76 PHE A O 1
ATOM 613 N N . GLY A 1 77 ? -16.639 11.467 33.349 1.00 85.12 77 GLY A N 1
ATOM 614 C CA . GLY A 1 77 ? -15.900 10.739 32.326 1.00 85.12 77 GLY A CA 1
ATOM 615 C C . GLY A 1 77 ? -14.703 11.564 31.868 1.00 85.12 77 GLY A C 1
ATOM 616 O O . GLY A 1 77 ? -14.768 12.796 31.831 1.00 85.12 77 GLY A O 1
ATOM 617 N N . GLN A 1 78 ? -13.608 10.884 31.539 1.00 82.81 78 GLN A N 1
ATOM 618 C CA . GLN A 1 78 ? -12.393 11.534 31.062 1.00 82.81 78 GLN A CA 1
ATOM 619 C C . GLN A 1 78 ? -12.545 12.018 29.615 1.00 82.81 78 GLN A C 1
ATOM 621 O O . GLN A 1 78 ? -13.337 11.477 28.847 1.00 82.81 78 GLN A O 1
ATOM 626 N N . CYS A 1 79 ? -11.777 13.045 29.241 1.00 68.12 79 CYS A N 1
ATOM 627 C CA . CYS A 1 79 ? -11.588 13.416 27.842 1.00 68.12 79 CYS A CA 1
ATOM 628 C C . CYS A 1 79 ? -10.315 12.783 27.274 1.00 68.12 79 CYS A C 1
ATOM 630 O O . CYS A 1 79 ? -9.244 12.862 27.879 1.00 68.12 79 CYS A O 1
ATOM 632 N N . ASP A 1 80 ? -10.464 12.138 26.121 1.00 62.47 80 ASP A N 1
ATOM 633 C CA . ASP A 1 80 ? -9.433 11.320 25.501 1.00 62.47 80 ASP A CA 1
ATOM 634 C C . ASP A 1 80 ? -8.290 12.117 24.884 1.00 62.47 80 ASP A C 1
ATOM 636 O O . ASP A 1 80 ? -8.426 12.717 23.816 1.00 62.47 80 ASP A O 1
ATOM 640 N N . MET A 1 81 ? -7.118 11.970 25.502 1.00 61.47 81 MET A N 1
ATOM 641 C CA . MET A 1 81 ? -5.824 12.027 24.831 1.00 61.47 81 MET A CA 1
ATOM 642 C C . MET A 1 81 ? -4.948 10.876 25.323 1.00 61.47 81 MET A C 1
ATOM 644 O O . MET A 1 81 ? -4.996 10.484 26.490 1.00 61.47 81 MET A O 1
ATOM 648 N N . ASP A 1 82 ? -4.123 10.342 24.425 1.00 68.12 82 ASP A N 1
ATOM 649 C CA . ASP A 1 82 ? -3.207 9.228 24.671 1.00 68.12 82 ASP A CA 1
ATOM 650 C C . ASP A 1 82 ? -2.006 9.634 25.547 1.00 68.12 82 ASP A C 1
ATOM 652 O O . ASP A 1 82 ? -0.853 9.474 25.142 1.00 68.12 82 ASP A O 1
ATOM 656 N N . VAL A 1 83 ? -2.251 10.117 26.775 1.00 80.94 83 VAL A N 1
ATOM 657 C CA . VAL A 1 83 ? -1.172 10.368 27.742 1.00 80.94 83 VAL A CA 1
ATOM 658 C C . VAL A 1 83 ? -0.362 9.084 27.890 1.00 80.94 83 VAL A C 1
ATOM 660 O O . VAL A 1 83 ? -0.904 7.999 28.151 1.00 80.94 83 VAL A O 1
ATOM 663 N N . LYS A 1 84 ? 0.938 9.190 27.618 1.00 81.56 84 LYS A N 1
ATOM 664 C CA . LYS A 1 84 ? 1.839 8.040 27.607 1.00 81.56 84 LYS A CA 1
ATOM 665 C C . LYS A 1 84 ? 2.073 7.548 29.026 1.00 81.56 84 LYS A C 1
ATOM 667 O O . LYS A 1 84 ? 2.038 8.327 29.980 1.00 81.56 84 LYS A O 1
ATOM 672 N N . LEU A 1 85 ? 2.353 6.253 29.149 1.00 87.94 85 LEU A N 1
ATOM 673 C CA . LEU A 1 85 ? 2.685 5.642 30.431 1.00 87.94 85 LEU A CA 1
ATOM 674 C C . LEU A 1 85 ? 3.850 6.380 31.098 1.00 87.94 85 LEU A C 1
ATOM 676 O O . LEU A 1 85 ? 3.783 6.694 32.279 1.00 87.94 85 LEU A O 1
ATOM 680 N N . GLU A 1 86 ? 4.886 6.710 30.333 1.00 87.00 86 GLU A N 1
ATOM 681 C CA . GLU A 1 86 ? 6.103 7.361 30.812 1.00 87.00 86 GLU A CA 1
ATOM 682 C C . GLU A 1 86 ? 5.850 8.803 31.262 1.00 87.00 86 GLU A C 1
ATOM 684 O O . GLU A 1 86 ? 6.393 9.228 32.281 1.00 87.00 86 GLU A O 1
ATOM 689 N N . GLU A 1 87 ? 4.996 9.539 30.544 1.00 88.62 87 GLU A N 1
ATOM 690 C CA . GLU A 1 87 ? 4.606 10.909 30.901 1.00 88.62 87 GLU A CA 1
ATOM 691 C C . GLU A 1 87 ? 3.828 10.920 32.224 1.00 88.62 87 GLU A C 1
ATOM 693 O O . GLU A 1 87 ? 4.135 11.712 33.117 1.00 88.62 87 GLU A O 1
ATOM 698 N N . MET A 1 88 ? 2.880 9.990 32.391 1.00 90.94 88 MET A N 1
ATOM 699 C CA . MET A 1 88 ? 2.119 9.832 33.633 1.00 90.94 88 MET A CA 1
ATOM 700 C C . MET A 1 88 ? 3.008 9.355 34.788 1.00 90.94 88 MET A C 1
ATOM 702 O O . MET A 1 88 ? 2.991 9.940 35.869 1.00 90.94 88 MET A O 1
ATOM 706 N N . ARG A 1 89 ? 3.854 8.343 34.553 1.00 89.75 89 ARG A N 1
ATOM 707 C CA . ARG A 1 89 ? 4.823 7.826 35.535 1.00 89.75 89 ARG A CA 1
ATOM 708 C C . ARG A 1 89 ? 5.853 8.883 35.932 1.00 89.75 89 ARG A C 1
ATOM 710 O O . ARG A 1 89 ? 6.456 8.782 36.993 1.00 89.75 89 ARG A O 1
ATOM 717 N N . GLY A 1 90 ? 6.076 9.888 35.085 1.00 88.12 90 GLY A N 1
ATOM 718 C CA . GLY A 1 90 ? 6.952 11.024 35.342 1.00 88.12 90 GLY A CA 1
ATOM 719 C C . GLY A 1 90 ? 6.446 11.977 36.429 1.00 88.12 90 GLY A C 1
ATOM 720 O O . GLY A 1 90 ? 7.280 12.604 37.087 1.00 88.12 90 GLY A O 1
ATOM 721 N N . LYS A 1 91 ? 5.124 12.057 36.652 1.00 91.25 91 LYS A N 1
ATOM 722 C CA . LYS A 1 91 ? 4.494 12.986 37.604 1.00 91.25 91 LYS A CA 1
ATOM 723 C C . LYS A 1 91 ? 4.973 12.738 39.044 1.00 91.25 91 LYS A C 1
ATOM 725 O O . LYS A 1 91 ? 4.905 11.596 39.503 1.00 91.25 91 LYS A O 1
ATOM 730 N N . PRO A 1 92 ? 5.377 13.786 39.791 1.00 92.62 92 PRO A N 1
ATOM 731 C CA . PRO A 1 92 ? 5.833 13.644 41.176 1.00 92.62 92 PRO A CA 1
ATOM 732 C C . PRO A 1 92 ? 4.839 12.897 42.071 1.00 92.62 92 PRO A C 1
ATOM 734 O O . PRO A 1 92 ? 5.211 11.898 42.674 1.00 92.62 92 PRO A O 1
ATOM 737 N N . VAL A 1 93 ? 3.561 13.293 42.055 1.00 94.56 93 VAL A N 1
ATOM 738 C CA . VAL A 1 93 ? 2.506 12.662 42.870 1.00 94.56 93 VAL A CA 1
ATOM 739 C C . VAL A 1 93 ? 2.289 11.183 42.531 1.00 94.56 93 VAL A C 1
ATOM 741 O O . VAL A 1 93 ? 2.024 10.375 43.416 1.00 94.56 93 VAL A O 1
ATOM 744 N N . VAL A 1 94 ? 2.433 10.806 41.255 1.00 95.44 94 VAL A N 1
ATOM 745 C CA . VAL A 1 94 ? 2.287 9.412 40.809 1.00 95.44 94 VAL A CA 1
ATOM 746 C C . VAL A 1 94 ? 3.428 8.557 41.356 1.00 95.44 94 VAL A C 1
ATOM 748 O O . VAL A 1 94 ? 3.177 7.442 41.810 1.00 95.44 94 VAL A O 1
ATOM 751 N N . LYS A 1 95 ? 4.660 9.087 41.358 1.00 94.44 95 LYS A N 1
ATOM 752 C CA . LYS A 1 95 ? 5.840 8.415 41.923 1.00 94.44 95 LYS A CA 1
ATOM 753 C C . LYS A 1 95 ? 5.771 8.321 43.442 1.00 94.44 95 LYS A C 1
ATOM 755 O O . LYS A 1 95 ? 5.954 7.242 43.987 1.00 94.44 95 LYS A O 1
ATOM 760 N N . GLU A 1 96 ? 5.501 9.442 44.103 1.00 96.12 96 GLU A N 1
ATOM 761 C CA . GLU A 1 96 ? 5.487 9.556 45.564 1.00 96.12 96 GLU A CA 1
ATOM 762 C C . GLU A 1 96 ? 4.460 8.615 46.195 1.00 96.12 96 GLU A C 1
ATOM 764 O O . GLU A 1 96 ? 4.749 7.938 47.178 1.00 96.12 96 GLU A O 1
ATOM 769 N N . LEU A 1 97 ? 3.268 8.534 45.600 1.00 96.44 97 LEU A N 1
ATOM 770 C CA . LEU A 1 97 ? 2.182 7.705 46.115 1.00 96.44 97 LEU A CA 1
ATOM 771 C C . LEU A 1 97 ? 2.176 6.279 45.548 1.00 96.44 97 LEU A C 1
ATOM 773 O O . LEU A 1 97 ? 1.323 5.484 45.946 1.00 96.44 97 LEU A O 1
ATOM 777 N N . GLY A 1 98 ? 3.087 5.956 44.622 1.00 96.12 98 GLY A N 1
ATOM 778 C CA . GLY A 1 98 ? 3.145 4.649 43.966 1.00 96.12 98 GLY A CA 1
ATOM 779 C C . GLY A 1 98 ? 1.851 4.295 43.224 1.00 96.12 98 GLY A C 1
ATOM 780 O O . GLY A 1 98 ? 1.344 3.189 43.370 1.00 96.12 98 GLY A O 1
ATOM 781 N N . LEU A 1 99 ? 1.278 5.236 42.461 1.00 96.44 99 LEU A N 1
ATOM 782 C CA . LEU A 1 99 ? -0.015 5.042 41.770 1.00 96.44 99 LEU A CA 1
ATOM 783 C C . LEU A 1 99 ? 0.090 4.231 40.466 1.00 96.44 99 LEU A C 1
ATOM 785 O O . LEU A 1 99 ? -0.920 3.984 39.812 1.00 96.44 99 LEU A O 1
ATOM 789 N N . ILE A 1 100 ? 1.308 3.864 40.069 1.00 95.62 100 ILE A N 1
ATOM 790 C CA . ILE A 1 100 ? 1.592 2.893 39.009 1.00 95.62 100 ILE A CA 1
ATOM 791 C C . ILE A 1 100 ? 2.603 1.904 39.594 1.00 95.62 100 ILE A C 1
ATOM 793 O O . ILE A 1 100 ? 3.813 2.092 39.464 1.00 95.62 100 ILE A O 1
ATOM 797 N N . ALA A 1 101 ? 2.088 0.907 40.305 1.00 91.38 101 ALA A N 1
ATOM 798 C CA . ALA A 1 101 ? 2.838 -0.191 40.897 1.00 91.38 101 ALA A CA 1
ATOM 799 C C . ALA A 1 101 ? 3.073 -1.327 39.883 1.00 91.38 101 ALA A C 1
ATOM 801 O O . ALA A 1 101 ? 2.552 -1.310 38.760 1.00 91.38 101 ALA A O 1
ATOM 802 N N . ASP A 1 102 ? 3.854 -2.330 40.283 1.00 90.56 102 ASP A N 1
ATOM 803 C CA . ASP A 1 102 ? 4.183 -3.480 39.435 1.00 90.56 102 ASP A CA 1
ATOM 804 C C . ASP A 1 102 ? 2.927 -4.257 39.018 1.00 90.56 102 ASP A C 1
ATOM 806 O O . ASP A 1 102 ? 2.844 -4.748 37.891 1.00 90.56 102 ASP A O 1
ATOM 810 N N . GLU A 1 103 ? 1.899 -4.292 39.867 1.00 92.44 103 GLU A N 1
ATOM 811 C CA . GLU A 1 103 ? 0.604 -4.899 39.567 1.00 92.44 103 GLU A CA 1
ATOM 812 C C . GLU A 1 103 ? -0.132 -4.160 38.442 1.00 92.44 103 GLU A C 1
ATOM 814 O O . GLU A 1 103 ? -0.700 -4.806 37.558 1.00 92.44 103 GLU A O 1
ATOM 819 N N . ASN A 1 104 ? -0.074 -2.820 38.406 1.00 93.25 104 ASN A N 1
ATOM 820 C CA . ASN A 1 104 ? -0.650 -2.041 37.303 1.00 93.25 104 ASN A CA 1
ATOM 821 C C . ASN A 1 104 ? 0.065 -2.363 35.986 1.00 93.25 104 ASN A C 1
ATOM 823 O O . ASN A 1 104 ? -0.581 -2.515 34.949 1.00 93.25 104 ASN A O 1
ATOM 827 N N . ILE A 1 105 ? 1.398 -2.480 36.022 1.00 90.19 105 ILE A N 1
ATOM 828 C CA . ILE A 1 105 ? 2.209 -2.835 34.850 1.00 90.19 105 ILE A CA 1
ATOM 829 C C . ILE A 1 105 ? 1.886 -4.256 34.378 1.00 90.19 105 ILE A C 1
ATOM 831 O O . ILE A 1 105 ? 1.682 -4.468 33.179 1.00 90.19 105 ILE A O 1
ATOM 835 N N . ALA A 1 106 ? 1.776 -5.209 35.306 1.00 87.12 106 ALA A N 1
ATOM 836 C CA . ALA A 1 106 ? 1.408 -6.595 35.029 1.00 87.12 106 ALA A CA 1
ATOM 837 C C . ALA A 1 106 ? -0.021 -6.729 34.473 1.00 87.12 106 ALA A C 1
ATOM 839 O O . ALA A 1 106 ? -0.271 -7.585 33.624 1.00 87.12 106 ALA A O 1
ATOM 840 N N . GLY A 1 107 ? -0.940 -5.848 34.887 1.00 76.56 107 GLY A N 1
ATOM 841 C CA . GLY A 1 107 ? -2.296 -5.730 34.342 1.00 76.56 107 GLY A CA 1
ATOM 842 C C . GLY A 1 107 ? -2.352 -5.289 32.873 1.00 76.56 107 GLY A C 1
ATOM 843 O O . GLY A 1 107 ? -3.402 -5.386 32.236 1.00 76.56 107 GLY A O 1
ATOM 844 N N . GLY A 1 108 ? -1.223 -4.849 32.310 1.00 86.50 108 GLY A N 1
ATOM 845 C CA . GLY A 1 108 ? -1.109 -4.428 30.921 1.00 86.50 108 GLY A CA 1
ATOM 846 C C . GLY A 1 108 ? -1.752 -3.064 30.646 1.00 86.50 108 GLY A C 1
ATOM 847 O O . GLY A 1 108 ? -2.169 -2.370 31.573 1.00 86.50 108 GLY A O 1
ATOM 848 N N . PRO A 1 109 ? -1.838 -2.663 29.362 1.00 86.88 109 PRO A N 1
ATOM 849 C CA . PRO A 1 109 ? -2.269 -1.325 28.964 1.00 86.88 109 PRO A CA 1
ATOM 850 C C . PRO A 1 109 ? -3.579 -0.862 29.589 1.00 86.88 109 PRO A C 1
ATOM 852 O O . PRO A 1 109 ? -3.672 0.300 29.954 1.00 86.88 109 PRO A O 1
ATOM 855 N N . ASP A 1 110 ? -4.542 -1.768 29.760 1.00 89.19 110 ASP A N 1
ATOM 856 C CA . ASP A 1 110 ? -5.874 -1.477 30.299 1.00 89.19 110 ASP A CA 1
ATOM 857 C C . ASP A 1 110 ? -5.877 -1.198 31.815 1.00 89.19 110 ASP A C 1
ATOM 859 O O . ASP A 1 110 ? -6.877 -0.720 32.353 1.00 89.19 110 ASP A O 1
ATOM 863 N N . GLY A 1 111 ? -4.780 -1.523 32.508 1.00 91.62 111 GLY A N 1
ATOM 864 C CA . GLY A 1 111 ? -4.641 -1.394 33.956 1.00 91.62 111 GLY A CA 1
ATOM 865 C C . GLY A 1 111 ? -3.668 -0.317 34.427 1.00 91.62 111 GLY A C 1
ATOM 866 O O . GLY A 1 111 ? -3.673 0.015 35.617 1.00 91.62 111 GLY A O 1
ATOM 867 N N . TRP A 1 112 ? -2.870 0.248 33.520 1.00 93.56 112 TRP A N 1
ATOM 868 C CA . TRP A 1 112 ? -1.762 1.149 33.841 1.00 93.56 112 TRP A CA 1
ATOM 869 C C . TRP A 1 112 ? -2.143 2.331 34.729 1.00 93.56 112 TRP A C 1
ATOM 871 O O . TRP A 1 112 ? -1.345 2.715 35.577 1.00 93.56 112 TRP A O 1
ATOM 881 N N . PHE A 1 113 ? -3.329 2.915 34.547 1.00 93.88 113 PHE A N 1
ATOM 882 C CA . PHE A 1 113 ? -3.754 4.115 35.276 1.00 93.88 113 PHE A CA 1
ATOM 883 C C . PHE A 1 113 ? -4.841 3.841 36.325 1.00 93.88 113 PHE A C 1
ATOM 885 O O . PHE A 1 113 ? -5.364 4.781 36.917 1.00 93.88 113 PHE A O 1
ATOM 892 N N . SER A 1 114 ? -5.176 2.578 36.593 1.00 95.06 114 SER A N 1
ATOM 893 C CA . SER A 1 114 ? -6.343 2.214 37.417 1.00 95.06 114 SER A CA 1
ATOM 894 C C . SER A 1 114 ? -6.308 2.820 38.821 1.00 95.06 114 SER A C 1
ATOM 896 O O . SER A 1 114 ? -7.298 3.404 39.252 1.00 95.06 114 SER A O 1
ATOM 898 N N . ASP A 1 115 ? -5.163 2.775 39.513 1.00 97.44 115 ASP A N 1
ATOM 899 C CA . ASP A 1 115 ? -5.050 3.332 40.871 1.00 97.44 115 ASP A CA 1
ATOM 900 C C . ASP A 1 115 ? -5.056 4.868 40.891 1.00 97.44 115 ASP A C 1
ATOM 902 O O . ASP A 1 115 ? -5.540 5.472 41.850 1.00 97.44 115 ASP A O 1
ATOM 906 N N . ILE A 1 116 ? -4.585 5.517 39.820 1.00 96.12 116 ILE A N 1
ATOM 907 C CA . ILE A 1 116 ? -4.675 6.976 39.659 1.00 96.12 116 ILE A CA 1
ATOM 908 C C . ILE A 1 116 ? -6.146 7.393 39.616 1.00 96.12 116 ILE A C 1
ATOM 910 O O . ILE A 1 116 ? -6.571 8.269 40.373 1.00 96.12 116 ILE A O 1
ATOM 914 N N . TYR A 1 117 ? -6.928 6.741 38.753 1.00 95.69 117 TYR A N 1
ATOM 915 C CA . TYR A 1 117 ? -8.350 7.036 38.603 1.00 95.69 117 TYR A CA 1
ATOM 916 C C . TYR A 1 117 ? -9.144 6.630 39.840 1.00 95.69 117 TYR A C 1
ATOM 918 O O . TYR A 1 117 ? -9.973 7.408 40.297 1.00 95.69 117 TYR A O 1
ATOM 926 N N . ALA A 1 118 ? -8.857 5.478 40.445 1.00 96.69 118 ALA A N 1
ATOM 927 C CA . ALA A 1 118 ? -9.524 5.054 41.670 1.00 96.69 118 ALA A CA 1
ATOM 928 C C . ALA A 1 118 ? -9.281 6.031 42.831 1.00 96.69 118 ALA A C 1
ATOM 930 O O . ALA A 1 118 ? -10.228 6.401 43.525 1.00 96.69 118 ALA A O 1
ATOM 931 N N . ARG A 1 119 ? -8.049 6.543 42.992 1.00 97.56 119 ARG A N 1
ATOM 932 C CA . ARG A 1 119 ? -7.746 7.606 43.965 1.00 97.56 119 ARG A CA 1
ATOM 933 C C . ARG A 1 119 ? -8.597 8.851 43.715 1.00 97.56 119 ARG A C 1
ATOM 935 O O . ARG A 1 119 ? -9.150 9.410 44.663 1.00 97.56 119 ARG A O 1
ATOM 942 N N . PHE A 1 120 ? -8.705 9.279 42.459 1.00 97.56 120 PHE A N 1
ATOM 943 C CA . PHE A 1 120 ? -9.520 10.432 42.079 1.00 97.56 120 PHE A CA 1
ATOM 944 C C . PHE A 1 120 ? -11.015 10.188 42.337 1.00 97.56 120 PHE A C 1
ATOM 946 O O . PHE A 1 120 ? -11.674 11.019 42.960 1.00 97.56 120 PHE A O 1
ATOM 953 N N . TYR A 1 121 ? -11.546 9.031 41.931 1.00 97.06 121 TYR A N 1
ATOM 954 C CA . TYR A 1 121 ? -12.946 8.646 42.132 1.00 97.06 121 TYR A CA 1
ATOM 955 C C . TYR A 1 121 ? -13.311 8.549 43.605 1.00 97.06 121 TYR A C 1
ATOM 957 O O . TYR A 1 121 ? -14.382 9.010 43.995 1.00 97.06 121 TYR A O 1
ATOM 965 N N . LYS A 1 122 ? -12.420 7.992 44.431 1.00 98.06 122 LYS A N 1
ATOM 966 C CA . LYS A 1 122 ? -12.610 7.940 45.877 1.00 98.06 122 LYS A CA 1
ATOM 967 C C . LYS A 1 122 ? -12.763 9.344 46.454 1.00 98.06 122 LYS A C 1
ATOM 969 O O . LYS A 1 122 ? -13.763 9.623 47.110 1.00 98.06 122 LYS A O 1
ATOM 974 N N . TYR A 1 123 ? -11.818 10.232 46.149 1.00 98.44 123 TYR A N 1
ATOM 975 C CA . TYR A 1 123 ? -11.836 11.603 46.653 1.00 98.44 123 TYR A CA 1
ATOM 976 C C . TYR A 1 123 ? -13.071 12.382 46.174 1.00 98.44 123 TYR A C 1
ATOM 978 O O . TYR A 1 123 ? -13.793 12.969 46.979 1.00 98.44 123 TYR A O 1
ATOM 986 N N . LEU A 1 124 ? -13.368 12.342 44.870 1.00 97.75 124 LEU A N 1
ATOM 987 C CA . LEU A 1 124 ? -14.543 13.008 44.305 1.00 97.75 124 LEU A CA 1
ATOM 988 C C . LEU A 1 124 ? -15.849 12.436 44.882 1.00 97.75 124 LEU A C 1
ATOM 990 O O . LEU A 1 124 ? -16.764 13.194 45.200 1.00 97.75 124 LEU A O 1
ATOM 994 N N . GLY A 1 125 ? -15.925 11.116 45.069 1.00 97.75 125 GLY A N 1
ATOM 995 C CA . GLY A 1 125 ? -17.060 10.435 45.689 1.00 97.75 125 GLY A CA 1
ATOM 996 C C . GLY A 1 125 ? -17.301 10.895 47.127 1.00 97.75 125 GLY A C 1
ATOM 997 O O . GLY A 1 125 ? -18.428 11.257 47.464 1.00 97.75 125 GLY A O 1
ATOM 998 N N . GLU A 1 126 ? -16.251 10.969 47.949 1.00 98.19 126 GLU A N 1
ATOM 999 C CA . GLU A 1 126 ? -16.315 11.477 49.328 1.00 98.19 126 GLU A CA 1
ATOM 1000 C C . GLU A 1 126 ? -16.769 12.944 49.373 1.00 98.19 126 GLU A C 1
ATOM 1002 O O . GLU A 1 126 ? -17.640 13.306 50.173 1.00 98.19 126 GLU A O 1
ATOM 1007 N N . ARG A 1 127 ? -16.243 13.788 48.473 1.00 97.94 127 ARG A N 1
ATOM 1008 C CA . ARG A 1 127 ? -16.678 15.186 48.337 1.00 97.94 127 ARG A CA 1
ATOM 1009 C C . ARG A 1 127 ? -18.152 15.285 47.960 1.00 97.94 127 ARG A C 1
ATOM 1011 O O . ARG A 1 127 ? -18.885 16.040 48.595 1.00 97.94 127 ARG A O 1
ATOM 1018 N N . ILE A 1 128 ? -18.603 14.510 46.975 1.00 96.75 128 ILE A N 1
ATOM 1019 C CA . ILE A 1 128 ? -20.006 14.493 46.539 1.00 96.75 128 ILE A CA 1
ATOM 1020 C C . ILE A 1 128 ? -20.923 14.015 47.662 1.00 96.75 128 ILE A C 1
ATOM 1022 O O . ILE A 1 128 ? -21.947 14.645 47.904 1.00 96.75 128 ILE A O 1
ATOM 1026 N N . LYS A 1 129 ? -20.542 12.960 48.391 1.00 96.25 129 LYS A N 1
ATOM 1027 C CA . LYS A 1 129 ? -21.324 12.437 49.519 1.00 96.25 129 LYS A CA 1
ATOM 1028 C C . LYS A 1 129 ? -21.548 13.501 50.594 1.00 96.25 129 LYS A C 1
ATOM 1030 O O . LYS A 1 129 ? -22.632 13.578 51.167 1.00 96.25 129 LYS A O 1
ATOM 1035 N N . LYS A 1 130 ? -20.524 14.318 50.854 1.00 96.94 130 LYS A N 1
ATOM 1036 C CA . LYS A 1 130 ? -20.570 15.412 51.829 1.00 96.94 130 LYS A CA 1
ATOM 1037 C C . LYS A 1 130 ? -21.398 16.605 51.342 1.00 96.94 130 LYS A C 1
ATOM 1039 O O . LYS A 1 130 ? -22.178 17.154 52.109 1.00 96.94 130 LYS A O 1
ATOM 1044 N N . GLU A 1 131 ? -21.186 17.037 50.103 1.00 96.00 131 GLU A N 1
ATOM 1045 C CA . GLU A 1 131 ? -21.715 18.308 49.579 1.00 96.00 131 GLU A CA 1
ATOM 1046 C C . GLU A 1 131 ? -23.115 18.159 48.971 1.00 96.00 131 GLU A C 1
ATOM 1048 O O . GLU A 1 131 ? -23.895 19.109 48.962 1.00 96.00 131 GLU A O 1
ATOM 1053 N N . PHE A 1 132 ? -23.452 16.961 48.487 1.00 95.06 132 PHE A N 1
ATOM 1054 C CA . PHE A 1 132 ? -24.736 16.648 47.868 1.00 95.06 132 PHE A CA 1
ATOM 1055 C C . PHE A 1 132 ? -25.317 15.335 48.427 1.00 95.06 132 PHE A C 1
ATOM 1057 O O . PHE A 1 132 ? -25.363 14.324 47.716 1.00 95.06 132 PHE A O 1
ATOM 1064 N N . PRO A 1 133 ? -25.770 15.320 49.698 1.00 92.50 133 PRO A N 1
ATOM 1065 C CA . PRO A 1 133 ? -26.317 14.120 50.323 1.00 92.50 133 PRO A CA 1
ATOM 1066 C C . PRO A 1 133 ? -27.436 13.487 49.487 1.00 92.50 133 PRO A C 1
ATOM 1068 O O . PRO A 1 133 ? -28.321 14.177 48.984 1.00 92.50 133 PRO A O 1
ATOM 1071 N N . GLY A 1 134 ? -27.387 12.162 49.335 1.00 91.38 134 GLY A N 1
ATOM 1072 C CA . GLY A 1 134 ? -28.350 11.393 48.539 1.00 91.38 134 GLY A CA 1
ATOM 1073 C C . GLY A 1 134 ? -28.019 11.280 47.047 1.00 91.38 134 GLY A C 1
ATOM 1074 O O . GLY A 1 134 ? -28.635 10.460 46.372 1.00 91.38 134 GLY A O 1
ATOM 1075 N N . LYS A 1 135 ? -27.034 12.030 46.530 1.00 94.12 135 LYS A N 1
ATOM 1076 C CA . LYS A 1 135 ? -26.571 11.880 45.142 1.00 94.12 135 LYS A CA 1
ATOM 1077 C C . LYS A 1 135 ? -25.491 10.813 45.007 1.00 94.12 135 LYS A C 1
ATOM 1079 O O . LYS A 1 135 ? -24.619 10.675 45.869 1.00 94.12 135 LYS A O 1
ATOM 1084 N N . LYS A 1 136 ? -25.514 10.106 43.878 1.00 94.38 136 LYS A N 1
ATOM 1085 C CA . LYS A 1 136 ? -24.485 9.135 43.497 1.00 94.38 136 LYS A CA 1
ATOM 1086 C C . LYS A 1 136 ? -23.526 9.722 42.463 1.00 94.38 136 LYS A C 1
ATOM 1088 O O . LYS A 1 136 ? -23.926 10.542 41.640 1.00 94.38 136 LYS A O 1
ATOM 1093 N N . LEU A 1 137 ? -22.265 9.307 42.508 1.00 95.56 137 LEU A N 1
ATOM 1094 C CA . LEU A 1 137 ? -21.268 9.592 41.477 1.00 95.56 137 LEU A CA 1
ATOM 1095 C C . LEU A 1 137 ? -21.190 8.398 40.525 1.00 95.56 137 LEU A C 1
ATOM 1097 O O . LEU A 1 137 ? -20.873 7.299 40.962 1.00 95.56 137 LEU A O 1
ATOM 1101 N N . VAL A 1 138 ? -21.415 8.620 39.237 1.00 93.31 138 VAL A N 1
ATOM 1102 C CA . VAL A 1 138 ? -21.260 7.608 38.188 1.00 93.31 138 VAL A CA 1
ATOM 1103 C C . VAL A 1 138 ? -19.973 7.885 37.421 1.00 93.31 138 VAL A C 1
ATOM 1105 O O . VAL A 1 138 ? -19.795 8.980 36.880 1.00 93.31 138 VAL A O 1
ATOM 1108 N N . VAL A 1 139 ? -19.070 6.907 37.379 1.00 93.56 139 VAL A N 1
ATOM 1109 C CA . VAL A 1 139 ? -17.772 7.016 36.692 1.00 93.56 139 VAL A CA 1
ATOM 1110 C C . VAL A 1 139 ? -17.645 5.991 35.576 1.00 93.56 139 VAL A C 1
ATOM 1112 O O . VAL A 1 139 ? -18.164 4.889 35.703 1.00 93.56 139 VAL A O 1
ATOM 1115 N N . MET A 1 140 ? -16.924 6.326 34.502 1.00 90.44 140 MET A N 1
ATOM 1116 C CA . MET A 1 140 ? -16.746 5.438 33.344 1.00 90.44 140 MET A CA 1
ATOM 1117 C C . MET A 1 140 ? -15.276 5.007 33.149 1.00 90.44 140 MET A C 1
ATOM 1119 O O . MET A 1 140 ? -14.530 5.699 32.452 1.00 90.44 140 MET A O 1
ATOM 1123 N N . PRO A 1 141 ? -14.823 3.892 33.755 1.00 91.94 141 PRO A N 1
ATOM 1124 C CA . PRO A 1 141 ? -13.579 3.209 33.408 1.00 91.94 141 PRO A CA 1
ATOM 1125 C C . PRO A 1 141 ? -13.529 2.752 31.950 1.00 91.94 141 PRO A C 1
ATOM 1127 O O . PRO A 1 141 ? -14.340 1.935 31.502 1.00 91.94 141 PRO A O 1
ATOM 1130 N N . TYR A 1 142 ? -12.548 3.254 31.200 1.00 87.88 142 TYR A N 1
ATOM 1131 C CA . TYR A 1 142 ? -12.293 2.842 29.823 1.00 87.88 142 TYR A CA 1
ATOM 1132 C C . TYR A 1 142 ? -10.811 3.028 29.442 1.00 87.88 142 TYR A C 1
ATOM 1134 O O . TYR A 1 142 ? -10.052 3.679 30.154 1.00 87.88 142 TYR A O 1
ATOM 1142 N N . SER A 1 143 ? -10.365 2.433 28.328 1.00 86.25 143 SER A N 1
ATOM 1143 C CA . SER A 1 143 ? -8.967 2.511 27.864 1.00 86.25 143 SER A CA 1
ATOM 1144 C C . SER A 1 143 ? -7.942 2.064 28.932 1.00 86.25 143 SER A C 1
ATOM 1146 O O . SER A 1 143 ? -8.032 0.945 29.426 1.00 86.25 143 SER A O 1
ATOM 1148 N N . LYS A 1 144 ? -6.964 2.910 29.294 1.00 88.88 144 LYS A N 1
ATOM 1149 C CA . LYS A 1 144 ? -5.815 2.573 30.159 1.00 88.88 144 LYS A CA 1
ATOM 1150 C C . LYS A 1 144 ? -6.130 2.374 31.653 1.00 88.88 144 LYS A C 1
ATOM 1152 O O . LYS A 1 144 ? -5.218 2.205 32.463 1.00 88.88 144 LYS A O 1
ATOM 1157 N N . TYR A 1 145 ? -7.402 2.464 32.027 1.00 92.06 145 TYR A N 1
ATOM 1158 C CA . TYR A 1 145 ? -7.897 2.330 33.398 1.00 92.06 145 TYR A CA 1
ATOM 1159 C C . TYR A 1 145 ? -9.237 1.578 33.440 1.00 92.06 145 TYR A C 1
ATOM 1161 O O . TYR A 1 145 ? -10.077 1.847 34.291 1.00 92.06 145 TYR A O 1
ATOM 1169 N N . VAL A 1 146 ? -9.462 0.649 32.501 1.00 93.12 146 VAL A N 1
ATOM 1170 C CA . VAL A 1 146 ? -10.627 -0.260 32.533 1.00 93.12 146 VAL A CA 1
ATOM 1171 C C . VAL A 1 146 ? -10.562 -1.172 33.752 1.00 93.12 146 VAL A C 1
ATOM 1173 O O . VAL A 1 146 ? -11.601 -1.500 34.327 1.00 93.12 146 VAL A O 1
ATOM 1176 N N . MET A 1 147 ? -9.359 -1.616 34.124 1.00 94.06 147 MET A N 1
ATOM 1177 C CA . MET A 1 147 ? -9.175 -2.512 35.262 1.00 94.06 147 MET A CA 1
ATOM 1178 C C . MET A 1 147 ? -9.566 -1.813 36.578 1.00 94.06 147 MET A C 1
ATOM 1180 O O . MET A 1 147 ? -9.450 -0.592 36.693 1.00 94.06 147 MET A O 1
ATOM 1184 N N . PRO A 1 148 ? -10.037 -2.569 37.583 1.00 95.88 148 PRO A N 1
ATOM 1185 C CA . PRO A 1 148 ? -10.265 -2.035 38.926 1.00 95.88 148 PRO A CA 1
ATOM 1186 C C . PRO A 1 148 ? -8.958 -1.552 39.582 1.00 95.88 148 PRO A C 1
ATOM 1188 O O . PRO A 1 148 ? -7.869 -1.905 39.115 1.00 95.88 148 PRO A O 1
ATOM 1191 N N . PRO A 1 149 ? -9.036 -0.793 40.693 1.00 96.50 149 PRO A N 1
ATOM 1192 C CA . PRO A 1 149 ? -7.861 -0.515 41.511 1.00 96.50 149 PRO A CA 1
ATOM 1193 C C . PRO A 1 149 ? -7.163 -1.804 41.951 1.00 96.50 149 PRO A C 1
ATOM 1195 O O . PRO A 1 149 ? -7.807 -2.768 42.369 1.00 96.50 149 PRO A O 1
ATOM 1198 N N . PHE A 1 150 ? -5.836 -1.783 41.907 1.00 95.94 150 PHE A N 1
ATOM 1199 C CA . PHE A 1 150 ? -4.985 -2.837 42.451 1.00 95.94 150 PHE A CA 1
ATOM 1200 C C . PHE A 1 150 ? -4.699 -2.587 43.938 1.00 95.94 150 PHE A C 1
ATOM 1202 O O . PHE A 1 150 ? -4.455 -3.527 44.691 1.00 95.94 150 PHE A O 1
ATOM 1209 N N . GLN A 1 151 ? -4.790 -1.330 44.386 1.00 96.44 151 GLN A N 1
ATOM 1210 C CA . GLN A 1 151 ? -4.583 -0.940 45.779 1.00 96.44 151 GLN A CA 1
ATOM 1211 C C . GLN A 1 151 ? -5.915 -0.686 46.500 1.00 96.44 151 GLN A C 1
ATOM 1213 O O . GLN A 1 151 ? -6.562 0.341 46.296 1.00 96.44 151 GLN A O 1
ATOM 1218 N N . GLU A 1 152 ? -6.284 -1.572 47.433 1.00 96.31 152 GLU A N 1
ATOM 1219 C CA . GLU A 1 152 ? -7.585 -1.543 48.135 1.00 96.31 152 GLU A CA 1
ATOM 1220 C C . GLU A 1 152 ? -7.865 -0.228 48.888 1.00 96.31 152 GLU A C 1
ATOM 1222 O O . GLU A 1 152 ? -9.017 0.182 49.034 1.00 96.31 152 GLU A O 1
ATOM 1227 N N . LYS A 1 153 ? -6.824 0.503 49.314 1.00 96.31 153 LYS A N 1
ATOM 1228 C CA . LYS A 1 153 ? -6.970 1.830 49.943 1.00 96.31 153 LYS A CA 1
ATOM 1229 C C . LYS A 1 153 ? -7.653 2.863 49.032 1.00 96.31 153 LYS A C 1
ATOM 1231 O O . LYS A 1 153 ? -8.185 3.848 49.549 1.00 96.31 153 LYS A O 1
ATOM 1236 N N . TYR A 1 154 ? -7.653 2.658 47.713 1.00 97.38 154 TYR A N 1
ATOM 1237 C CA . TYR A 1 154 ? -8.300 3.528 46.726 1.00 97.38 154 TYR A CA 1
ATOM 1238 C C . TYR A 1 154 ? -9.674 3.028 46.269 1.00 97.38 154 TYR A C 1
ATOM 1240 O O . TYR A 1 154 ? -10.252 3.606 45.352 1.00 97.38 154 TYR A O 1
ATOM 1248 N N . ASN A 1 155 ? -10.228 2.006 46.924 1.00 97.75 155 ASN A N 1
ATOM 1249 C CA . ASN A 1 155 ? -11.584 1.550 46.647 1.00 97.75 155 ASN A CA 1
ATOM 1250 C C . ASN A 1 155 ? -12.604 2.703 46.790 1.00 97.75 155 ASN A C 1
ATOM 1252 O O . ASN A 1 155 ? -12.535 3.453 47.776 1.00 97.75 155 ASN A O 1
ATOM 1256 N N . PRO A 1 156 ? -13.535 2.872 45.829 1.00 96.38 156 PRO A N 1
ATOM 1257 C CA . PRO A 1 156 ? -14.519 3.950 45.874 1.00 96.38 156 PRO A CA 1
ATOM 1258 C C . PRO A 1 156 ? -15.517 3.811 47.040 1.00 96.38 156 PRO A C 1
ATOM 1260 O O . PRO A 1 156 ? -15.849 2.688 47.431 1.00 96.38 156 PRO A O 1
ATOM 1263 N N . PRO A 1 157 ? -16.060 4.926 47.568 1.00 96.75 157 PRO A N 1
ATOM 1264 C CA . PRO A 1 157 ? -17.106 4.883 48.585 1.00 96.75 157 PRO A CA 1
ATOM 1265 C C . PRO A 1 157 ? -18.447 4.353 48.039 1.00 96.75 157 PRO A C 1
ATOM 1267 O O . PRO A 1 157 ? -18.655 4.183 46.836 1.00 96.75 157 PRO A O 1
ATOM 1270 N N . ASP A 1 158 ? -19.381 4.097 48.956 1.00 95.88 158 ASP A N 1
ATOM 1271 C CA . ASP A 1 158 ? -20.711 3.516 48.702 1.00 95.88 158 ASP A CA 1
ATOM 1272 C C . ASP A 1 158 ? -21.617 4.339 47.766 1.00 95.88 158 ASP A C 1
ATOM 1274 O O . ASP A 1 158 ? -22.530 3.782 47.157 1.00 95.88 158 ASP A O 1
ATOM 1278 N N . ASN A 1 159 ? -21.360 5.639 47.612 1.00 96.06 159 ASN A N 1
ATOM 1279 C CA . ASN A 1 159 ? -22.087 6.514 46.697 1.00 96.06 159 ASN A CA 1
ATOM 1280 C C . ASN A 1 159 ? -21.502 6.535 45.277 1.00 96.06 159 ASN A C 1
ATOM 1282 O O . ASN A 1 159 ? -22.030 7.260 44.437 1.00 96.06 159 ASN A O 1
ATOM 1286 N N . VAL A 1 160 ? -20.429 5.786 44.998 1.00 96.44 160 VAL A N 1
ATOM 1287 C CA . VAL A 1 160 ? -19.859 5.671 43.648 1.00 96.44 160 VAL A CA 1
ATOM 1288 C C . VAL A 1 160 ? -20.394 4.433 42.947 1.00 96.44 160 VAL A C 1
ATOM 1290 O O . VAL A 1 160 ? -20.322 3.328 43.485 1.00 96.44 160 VAL A O 1
ATOM 1293 N N . GLU A 1 161 ? -20.892 4.622 41.734 1.00 94.44 161 GLU A N 1
ATOM 1294 C CA . GLU A 1 161 ? -21.289 3.588 40.786 1.00 94.44 161 GLU A CA 1
ATOM 1295 C C . GLU A 1 161 ? -20.369 3.639 39.566 1.00 94.44 161 GLU A C 1
ATOM 1297 O O . GLU A 1 161 ? -19.845 4.691 39.193 1.00 94.44 161 GLU A O 1
ATOM 1302 N N . VAL A 1 162 ? -20.143 2.480 38.956 1.00 94.19 162 VAL A N 1
ATOM 1303 C CA . VAL A 1 162 ? -19.167 2.324 37.879 1.00 94.19 162 VAL A CA 1
ATOM 1304 C C . VAL A 1 162 ? -19.873 1.843 36.621 1.00 94.19 162 VAL A C 1
ATOM 1306 O O . VAL A 1 162 ? -20.644 0.881 36.664 1.00 94.19 162 VAL A O 1
ATOM 1309 N N . GLY A 1 163 ? -19.572 2.513 35.512 1.00 91.88 163 GLY A N 1
ATOM 1310 C CA . GLY A 1 163 ? -19.882 2.101 34.157 1.00 91.88 163 GLY A CA 1
ATOM 1311 C C . GLY A 1 163 ? -18.640 1.578 33.453 1.00 91.88 163 GLY A C 1
ATOM 1312 O O . GLY A 1 163 ? -17.691 2.320 33.247 1.00 91.88 163 GLY A O 1
ATOM 1313 N N . VAL A 1 164 ? -18.598 0.300 33.093 1.00 92.44 164 VAL A N 1
ATOM 1314 C CA . VAL A 1 164 ? -17.380 -0.290 32.515 1.00 92.44 164 VAL A CA 1
ATOM 1315 C C . VAL A 1 164 ? -17.481 -0.357 30.997 1.00 92.44 164 VAL A C 1
ATOM 1317 O O . VAL A 1 164 ? -18.428 -0.915 30.440 1.00 92.44 164 VAL A O 1
ATOM 1320 N N . CYS A 1 165 ? -16.453 0.143 30.315 1.00 90.12 165 CYS A N 1
ATOM 1321 C CA . CYS A 1 165 ? -16.326 0.032 28.870 1.00 90.12 165 CYS A CA 1
ATOM 1322 C C . CYS A 1 165 ? -15.625 -1.264 28.452 1.00 90.12 165 CYS A C 1
ATOM 1324 O O . CYS A 1 165 ? -14.405 -1.406 28.536 1.00 90.12 165 CYS A O 1
ATOM 1326 N N . LEU A 1 166 ? -16.408 -2.215 27.944 1.00 87.75 166 LEU A N 1
ATOM 1327 C CA . LEU A 1 166 ? -15.941 -3.522 27.495 1.00 87.75 166 LEU A CA 1
ATOM 1328 C C . LEU A 1 166 ? -15.874 -3.559 25.967 1.00 87.75 166 LEU A C 1
ATOM 1330 O O . LEU A 1 166 ? -16.769 -4.057 25.285 1.00 87.75 166 LEU A O 1
ATOM 1334 N N . SER A 1 167 ? -14.753 -3.081 25.422 1.00 78.44 167 SER A N 1
ATOM 1335 C CA . SER A 1 167 ? -14.515 -2.930 23.974 1.00 78.44 167 SER A CA 1
ATOM 1336 C C . SER A 1 167 ? -14.760 -4.186 23.113 1.00 78.44 167 SER A C 1
ATOM 1338 O O . SER A 1 167 ? -14.899 -4.092 21.891 1.00 78.44 167 SER A O 1
ATOM 1340 N N . LEU A 1 168 ? -14.759 -5.381 23.709 1.00 80.62 168 LEU A N 1
ATOM 1341 C CA . LEU A 1 168 ? -14.884 -6.671 23.021 1.00 80.62 168 LEU A CA 1
ATOM 1342 C C . LEU A 1 168 ? -16.221 -7.383 23.271 1.00 80.62 168 LEU A C 1
ATOM 1344 O O . LEU A 1 168 ? -16.479 -8.403 22.627 1.00 80.62 168 LEU A O 1
ATOM 1348 N N . ALA A 1 169 ? -17.055 -6.870 24.174 1.00 85.38 169 ALA A N 1
ATOM 1349 C CA . ALA A 1 169 ? -18.362 -7.435 24.483 1.00 85.38 169 ALA A CA 1
ATOM 1350 C C . ALA A 1 169 ? -19.480 -6.667 23.747 1.00 85.38 169 ALA A C 1
ATOM 1352 O O . ALA A 1 169 ? -19.324 -5.470 23.493 1.00 85.38 169 ALA A O 1
ATOM 1353 N N . PRO A 1 170 ? -20.589 -7.335 23.372 1.00 83.38 170 PRO A N 1
ATOM 1354 C CA . PRO A 1 170 ? -20.796 -8.792 23.394 1.00 83.38 170 PRO A CA 1
ATOM 1355 C C . PRO A 1 170 ? -20.070 -9.522 22.246 1.00 83.38 170 PRO A C 1
ATOM 1357 O O . PRO A 1 170 ? -19.936 -10.742 22.271 1.00 83.38 170 PRO A O 1
ATOM 1360 N N . ARG A 1 171 ? -19.542 -8.787 21.255 1.00 82.12 171 ARG A N 1
ATOM 1361 C CA . ARG A 1 171 ? -19.108 -9.317 19.949 1.00 82.12 171 ARG A CA 1
ATOM 1362 C C . ARG A 1 171 ? -18.153 -10.508 19.957 1.00 82.12 171 ARG A C 1
ATOM 1364 O O . ARG A 1 171 ? -18.152 -11.256 18.987 1.00 82.12 171 ARG A O 1
ATOM 1371 N N . PHE A 1 172 ? -17.337 -10.696 20.990 1.00 85.94 172 PHE A N 1
ATOM 1372 C CA . PHE A 1 172 ? -16.440 -11.847 21.110 1.00 85.94 172 PHE A CA 1
ATOM 1373 C C . PHE A 1 172 ? -16.497 -12.492 22.493 1.00 85.94 172 PHE A C 1
ATOM 1375 O O . PHE A 1 172 ? -15.572 -13.211 22.854 1.00 85.94 172 PHE A O 1
ATOM 1382 N N . PHE A 1 173 ? -17.562 -12.275 23.272 1.00 86.69 173 PHE A N 1
ATOM 1383 C CA . PHE A 1 173 ? -17.606 -12.714 24.673 1.00 86.69 173 PHE A CA 1
ATOM 1384 C C . PHE A 1 173 ? -17.526 -14.246 24.838 1.00 86.69 173 PHE A C 1
ATOM 1386 O O . PHE A 1 173 ? -17.132 -14.731 25.896 1.00 86.69 173 PHE A O 1
ATOM 1393 N N . ARG A 1 174 ? -17.864 -15.013 23.791 1.00 88.31 174 ARG A N 1
ATOM 1394 C CA . ARG A 1 174 ? -17.713 -16.479 23.736 1.00 88.31 174 ARG A CA 1
ATOM 1395 C C . ARG A 1 174 ? -16.273 -16.949 23.533 1.00 88.31 174 ARG A C 1
ATOM 1397 O O . ARG A 1 174 ? -15.980 -18.122 23.742 1.00 88.31 174 ARG A O 1
ATOM 1404 N N . ASN A 1 175 ? -15.361 -16.065 23.128 1.00 88.19 175 ASN A N 1
ATOM 1405 C CA . ASN A 1 175 ? -13.935 -16.364 23.148 1.00 88.19 175 ASN A CA 1
ATOM 1406 C C . ASN A 1 175 ? -13.478 -16.488 24.606 1.00 88.19 175 ASN A C 1
ATOM 1408 O O . ASN A 1 175 ? -13.702 -15.573 25.393 1.00 88.19 175 ASN A O 1
ATOM 1412 N N . SER A 1 176 ? -12.793 -17.574 24.963 1.00 87.38 176 SER A N 1
ATOM 1413 C CA . SER A 1 176 ? -12.410 -17.836 26.358 1.00 87.38 176 SER A CA 1
ATOM 1414 C C . SER A 1 176 ? -11.552 -16.730 26.979 1.00 87.38 176 SER A C 1
ATOM 1416 O O . SER A 1 176 ? -11.745 -16.396 28.146 1.00 87.38 176 SER A O 1
ATOM 1418 N N . LYS A 1 177 ? -10.653 -16.102 26.207 1.00 87.31 177 LYS A N 1
ATOM 1419 C CA . LYS A 1 177 ? -9.819 -14.993 26.700 1.00 87.31 177 LYS A CA 1
ATOM 1420 C C . LYS A 1 177 ? -10.637 -13.731 26.940 1.00 87.31 177 LYS A C 1
ATOM 1422 O O . LYS A 1 177 ? -10.423 -13.054 27.936 1.00 87.31 177 LYS A O 1
ATOM 1427 N N . VAL A 1 178 ? -11.573 -13.427 26.041 1.00 88.50 178 VAL A N 1
ATOM 1428 C CA . VAL A 1 178 ? -12.465 -12.267 26.188 1.00 88.50 178 VAL A CA 1
ATOM 1429 C C . VAL A 1 178 ? -13.430 -12.483 27.349 1.00 88.50 178 VAL A C 1
ATOM 1431 O O . VAL A 1 178 ? -13.602 -11.580 28.156 1.00 88.50 178 VAL A O 1
ATOM 1434 N N . ASN A 1 179 ? -14.000 -13.684 27.481 1.00 90.38 179 ASN A N 1
ATOM 1435 C CA . ASN A 1 179 ? -14.852 -14.041 28.613 1.00 90.38 179 ASN A CA 1
ATOM 1436 C C . ASN A 1 179 ? -14.112 -13.864 29.941 1.00 90.38 179 ASN A C 1
ATOM 1438 O O . ASN A 1 179 ? -14.605 -13.179 30.833 1.00 90.38 179 ASN A O 1
ATOM 1442 N N . SER A 1 180 ? -12.908 -14.441 30.034 1.00 91.62 180 SER A N 1
ATOM 1443 C CA . SER A 1 180 ? -12.055 -14.323 31.215 1.00 91.62 180 SER A CA 1
ATOM 1444 C C . SER A 1 180 ? -11.753 -12.863 31.526 1.00 91.62 180 SER A C 1
ATOM 1446 O O . SER A 1 180 ? -11.893 -12.463 32.672 1.00 91.62 180 SER A O 1
ATOM 1448 N N . TYR A 1 181 ? -11.403 -12.061 30.519 1.00 91.31 181 TYR A N 1
ATOM 1449 C CA . TYR A 1 181 ? -11.166 -10.629 30.687 1.00 91.31 181 TYR A CA 1
ATOM 1450 C C . TYR A 1 181 ? -12.399 -9.900 31.235 1.00 91.31 181 TYR A C 1
ATOM 1452 O O . TYR A 1 181 ? -12.288 -9.198 32.235 1.00 91.31 181 TYR A O 1
ATOM 1460 N N . CYS A 1 182 ? -13.581 -10.100 30.641 1.00 92.75 182 CYS A N 1
ATOM 1461 C CA . CYS A 1 182 ? -14.816 -9.470 31.114 1.00 92.75 182 CYS A CA 1
ATOM 1462 C C . CYS A 1 182 ? -15.114 -9.833 32.575 1.00 92.75 182 CYS A C 1
ATOM 1464 O O . CYS A 1 182 ? -15.407 -8.941 33.364 1.00 92.75 182 CYS A O 1
ATOM 1466 N N . ARG A 1 183 ? -14.968 -11.111 32.953 1.00 93.44 183 ARG A N 1
ATOM 1467 C CA . ARG A 1 183 ? -15.147 -11.559 34.344 1.00 93.44 183 ARG A CA 1
ATOM 1468 C C . ARG A 1 183 ? -14.120 -10.945 35.289 1.00 93.44 183 ARG A C 1
ATOM 1470 O O . ARG A 1 183 ? -14.483 -10.492 36.366 1.00 93.44 183 ARG A O 1
ATOM 1477 N N . THR A 1 184 ? -12.849 -10.896 34.887 1.00 93.69 184 THR A N 1
ATOM 1478 C CA . THR A 1 184 ? -11.788 -10.272 35.688 1.00 93.69 184 THR A CA 1
ATOM 1479 C C . THR A 1 184 ? -12.079 -8.796 35.942 1.00 93.69 184 THR A C 1
ATOM 1481 O O . THR A 1 184 ? -11.944 -8.339 37.074 1.00 93.69 184 THR A O 1
ATOM 1484 N N . VAL A 1 185 ? -12.508 -8.058 34.916 1.00 95.12 185 VAL A N 1
ATOM 1485 C CA . VAL A 1 185 ? -12.827 -6.633 35.046 1.00 95.12 185 VAL A CA 1
ATOM 1486 C C . VAL A 1 185 ? -14.062 -6.427 35.926 1.00 95.12 185 VAL A C 1
ATOM 1488 O O . VAL A 1 185 ? -13.990 -5.686 36.903 1.00 95.12 185 VAL A O 1
ATOM 1491 N N . LEU A 1 186 ? -15.186 -7.078 35.611 1.00 95.62 186 LEU A N 1
ATOM 1492 C CA . LEU A 1 186 ? -16.455 -6.842 36.307 1.00 95.62 186 LEU A CA 1
ATOM 1493 C C . LEU A 1 186 ? -16.430 -7.351 37.752 1.00 95.62 186 LEU A C 1
ATOM 1495 O O . LEU A 1 186 ? -16.748 -6.591 38.666 1.00 95.62 186 LEU A O 1
ATOM 1499 N N . GLY A 1 187 ? -15.966 -8.582 37.980 1.00 96.00 187 GLY A N 1
ATOM 1500 C CA . GLY A 1 187 ? -15.826 -9.137 39.328 1.00 96.00 187 GLY A CA 1
ATOM 1501 C C . GLY A 1 187 ? -14.803 -8.366 40.169 1.00 96.00 187 GLY A C 1
ATOM 1502 O O . GLY A 1 187 ? -14.990 -8.157 41.369 1.00 96.00 187 GLY A O 1
ATOM 1503 N N . GLY A 1 188 ? -13.743 -7.862 39.534 1.00 96.06 188 GLY A N 1
ATOM 1504 C CA . GLY A 1 188 ? -12.766 -6.997 40.181 1.00 96.06 188 GLY A CA 1
ATOM 1505 C C . GLY A 1 188 ? -13.349 -5.643 40.604 1.00 96.06 188 GLY A C 1
ATOM 1506 O O . GLY A 1 188 ? -13.130 -5.210 41.737 1.00 96.06 188 GLY A O 1
ATOM 1507 N N . TRP A 1 189 ? -14.160 -5.006 39.753 1.00 97.25 189 TRP A N 1
ATOM 1508 C CA . TRP A 1 189 ? -14.895 -3.792 40.125 1.00 97.25 189 TRP A CA 1
ATOM 1509 C C . TRP A 1 189 ? -15.926 -4.054 41.219 1.00 97.25 189 TRP A C 1
ATOM 1511 O O . TRP A 1 189 ? -15.993 -3.282 42.171 1.00 97.25 189 TRP A O 1
ATOM 1521 N N . LYS A 1 190 ? -16.661 -5.167 41.164 1.00 97.06 190 LYS A N 1
ATOM 1522 C CA . LYS A 1 190 ? -17.568 -5.571 42.244 1.00 97.06 190 LYS A CA 1
ATOM 1523 C C . LYS A 1 190 ? -16.839 -5.711 43.579 1.00 97.06 190 LYS A C 1
ATOM 1525 O O . LYS A 1 190 ? -17.316 -5.200 44.592 1.00 97.06 190 LYS A O 1
ATOM 1530 N N . LYS A 1 191 ? -15.651 -6.330 43.593 1.00 97.06 191 LYS A N 1
ATOM 1531 C CA . LYS A 1 191 ? -14.799 -6.385 44.793 1.00 97.06 191 LYS A CA 1
ATOM 1532 C C . LYS A 1 191 ? -14.431 -4.974 45.272 1.00 97.06 191 LYS A C 1
ATOM 1534 O O . LYS A 1 191 ? -14.625 -4.670 46.448 1.00 97.06 191 LYS A O 1
ATOM 1539 N N . ALA A 1 192 ? -13.950 -4.110 44.377 1.00 97.50 192 ALA A N 1
ATOM 1540 C CA . ALA A 1 192 ? -13.564 -2.735 44.708 1.00 97.50 192 ALA A CA 1
ATOM 1541 C C . ALA A 1 192 ? -14.740 -1.882 45.224 1.00 97.50 192 ALA A C 1
ATOM 1543 O O . ALA A 1 192 ? -14.544 -0.990 46.043 1.00 97.50 192 ALA A O 1
ATOM 1544 N N . LEU A 1 193 ? -15.968 -2.177 44.793 1.00 96.88 193 LEU A N 1
ATOM 1545 C CA . LEU A 1 193 ? -17.193 -1.503 45.226 1.00 96.88 193 LEU A CA 1
ATOM 1546 C C . LEU A 1 193 ? -17.785 -2.071 46.527 1.00 96.88 193 LEU A C 1
ATOM 1548 O O . LEU A 1 193 ? -18.875 -1.657 46.932 1.00 96.88 193 LEU A O 1
ATOM 1552 N N . GLY A 1 194 ? -17.094 -2.999 47.196 1.00 95.38 194 GLY A N 1
ATOM 1553 C CA . GLY A 1 194 ? -17.567 -3.618 48.436 1.00 95.38 194 GLY A CA 1
ATOM 1554 C C . GLY A 1 194 ? -18.672 -4.652 48.211 1.00 95.38 194 GLY A C 1
ATOM 1555 O O . GLY A 1 194 ? -19.585 -4.764 49.021 1.00 95.38 194 GLY A O 1
ATOM 1556 N N . GLY A 1 195 ? -18.624 -5.375 47.089 1.00 95.75 195 GLY A N 1
ATOM 1557 C CA . GLY A 1 195 ? -19.588 -6.416 46.721 1.00 95.75 195 GLY A CA 1
ATOM 1558 C C . GLY A 1 195 ? -20.803 -5.913 45.938 1.00 95.75 195 GLY A C 1
ATOM 1559 O O . GLY A 1 195 ? -21.583 -6.730 45.451 1.00 95.75 195 GLY A O 1
ATOM 1560 N N . ARG A 1 196 ? -20.955 -4.592 45.772 1.00 95.88 196 ARG A N 1
ATOM 1561 C CA . ARG A 1 196 ? -22.001 -4.000 44.927 1.00 95.88 196 ARG A CA 1
ATOM 1562 C C . ARG A 1 196 ? -21.694 -4.268 43.449 1.00 95.88 196 ARG A C 1
ATOM 1564 O O . ARG A 1 196 ? -20.537 -4.127 43.051 1.00 95.88 196 ARG A O 1
ATOM 1571 N N . PRO A 1 197 ? -22.695 -4.623 42.633 1.00 95.62 197 PRO A N 1
ATOM 1572 C CA . PRO A 1 197 ? -22.460 -4.945 41.235 1.00 95.62 197 PRO A CA 1
ATOM 1573 C C . PRO A 1 197 ? -22.205 -3.692 40.384 1.00 95.62 197 PRO A C 1
ATOM 1575 O O . PRO A 1 197 ? -22.518 -2.566 40.784 1.00 95.62 197 PRO A O 1
ATOM 1578 N N . VAL A 1 198 ? -21.657 -3.905 39.187 1.00 95.12 198 VAL A N 1
ATOM 1579 C CA . VAL A 1 198 ? -21.489 -2.866 38.161 1.00 95.12 198 VAL A CA 1
ATOM 1580 C C . VAL A 1 198 ? -22.865 -2.457 37.624 1.00 95.12 198 VAL A C 1
ATOM 1582 O O . VAL A 1 198 ? -23.694 -3.313 37.316 1.00 95.12 198 VAL A O 1
ATOM 1585 N N . GLN A 1 199 ? -23.106 -1.145 37.523 1.00 90.94 199 GLN A N 1
ATOM 1586 C CA . GLN A 1 199 ? -24.430 -0.580 37.214 1.00 90.94 199 GLN A CA 1
ATOM 1587 C C . GLN A 1 199 ? -24.554 -0.059 35.783 1.00 90.94 199 GLN A C 1
ATOM 1589 O O . GLN A 1 199 ? -25.667 0.156 35.317 1.00 90.94 199 GLN A O 1
ATOM 1594 N N . GLN A 1 200 ? -23.447 0.132 35.058 1.00 90.75 200 GLN A N 1
ATOM 1595 C CA . GLN A 1 200 ? -23.519 0.481 33.640 1.00 90.75 200 GLN A CA 1
ATOM 1596 C C . GLN A 1 200 ? -22.490 -0.283 32.807 1.00 90.75 200 GLN A C 1
ATOM 1598 O O . GLN A 1 200 ? -21.399 -0.629 33.269 1.00 90.75 200 GLN A O 1
ATOM 1603 N N . LEU A 1 201 ? -22.824 -0.524 31.545 1.00 91.44 201 LEU A N 1
ATOM 1604 C CA . LEU A 1 201 ? -21.935 -1.147 30.576 1.00 91.44 201 LEU A CA 1
ATOM 1605 C C . LEU A 1 201 ? -21.887 -0.334 29.297 1.00 91.44 201 LEU A C 1
ATOM 1607 O O . LEU A 1 201 ? -22.919 0.006 28.726 1.00 91.44 201 LEU A O 1
ATOM 1611 N N . TRP A 1 202 ? -20.677 -0.123 28.794 1.00 90.19 202 TRP A N 1
ATOM 1612 C CA . TRP A 1 202 ? -20.463 0.379 27.446 1.00 90.19 202 TRP A CA 1
ATOM 1613 C C . TRP A 1 202 ? -19.911 -0.739 26.571 1.00 90.19 202 TRP A C 1
ATOM 1615 O O . TRP A 1 202 ? -18.825 -1.272 26.804 1.00 90.19 202 TRP A O 1
ATOM 1625 N N . THR A 1 203 ? -20.671 -1.103 25.546 1.00 88.00 203 THR A N 1
ATOM 1626 C CA . THR A 1 203 ? -20.388 -2.238 24.663 1.00 88.00 203 THR A CA 1
ATOM 1627 C C . THR A 1 203 ? -20.406 -1.812 23.200 1.00 88.00 203 THR A C 1
ATOM 1629 O O . THR A 1 203 ? -20.945 -0.763 22.845 1.00 88.00 203 THR A O 1
ATOM 1632 N N . TYR A 1 204 ? -19.810 -2.626 22.328 1.00 82.12 204 TYR A N 1
ATOM 1633 C CA . TYR A 1 204 ? -19.638 -2.269 20.921 1.00 82.12 204 TYR A CA 1
ATOM 1634 C C . TYR A 1 204 ? -19.946 -3.429 19.989 1.00 82.12 204 TYR A C 1
ATOM 1636 O O . TYR A 1 204 ? -19.579 -4.580 20.250 1.00 82.12 204 TYR A O 1
ATOM 1644 N N . ASN A 1 205 ? -20.526 -3.104 18.836 1.00 80.81 205 ASN A N 1
ATOM 1645 C CA . ASN A 1 205 ? -20.615 -4.039 17.726 1.00 80.81 205 ASN A CA 1
ATOM 1646 C C . ASN A 1 205 ? -19.319 -4.066 16.876 1.00 80.81 205 ASN A C 1
ATOM 1648 O O . ASN A 1 205 ? -18.328 -3.379 17.148 1.00 80.81 205 ASN A O 1
ATOM 1652 N N . SER A 1 206 ? -19.281 -4.900 15.835 1.00 72.25 206 SER A N 1
ATOM 1653 C CA . SER A 1 206 ? -18.189 -4.951 14.857 1.00 72.25 206 SER A CA 1
ATOM 1654 C C . SER A 1 206 ? -18.470 -4.016 13.676 1.00 72.25 206 SER A C 1
ATOM 1656 O O . SER A 1 206 ? -19.323 -4.291 12.840 1.00 72.25 206 SER A O 1
ATOM 1658 N N . GLY A 1 207 ? -17.738 -2.903 13.578 1.00 66.12 207 GLY A N 1
ATOM 1659 C CA . GLY A 1 207 ? -17.843 -1.990 12.427 1.00 66.12 207 GLY A CA 1
ATOM 1660 C C . GLY A 1 207 ? -17.157 -2.522 11.163 1.00 66.12 207 GLY A C 1
ATOM 1661 O O . GLY A 1 207 ? -17.631 -2.337 10.049 1.00 66.12 207 GLY A O 1
ATOM 1662 N N . ASN A 1 208 ? -16.060 -3.263 11.318 1.00 67.25 208 ASN A N 1
ATOM 1663 C CA . ASN A 1 208 ? -15.162 -3.624 10.218 1.00 67.25 208 ASN A CA 1
ATOM 1664 C C . ASN A 1 208 ? -15.454 -4.979 9.541 1.00 67.25 208 ASN A C 1
ATOM 1666 O O . ASN A 1 208 ? -14.727 -5.352 8.617 1.00 67.25 208 ASN A O 1
ATOM 1670 N N . ASN A 1 209 ? -16.473 -5.726 9.981 1.00 78.44 209 ASN A N 1
ATOM 1671 C CA . ASN A 1 209 ? -16.891 -6.987 9.366 1.00 78.44 209 ASN A CA 1
ATOM 1672 C C . ASN A 1 209 ? -18.419 -7.158 9.457 1.00 78.44 209 ASN A C 1
ATOM 1674 O O . ASN A 1 209 ? -18.968 -7.370 10.538 1.00 78.44 209 ASN A O 1
ATOM 1678 N N . SER A 1 210 ? -19.092 -7.131 8.303 1.00 85.50 210 SER A N 1
ATOM 1679 C CA . SER A 1 210 ? -20.553 -7.266 8.221 1.00 85.50 210 SER A CA 1
ATOM 1680 C C . SER A 1 210 ? -21.082 -8.632 8.677 1.00 85.50 210 SER A C 1
ATOM 1682 O O . SER A 1 210 ? -22.192 -8.694 9.191 1.00 85.50 210 SER A O 1
ATOM 1684 N N . PHE A 1 211 ? -20.329 -9.725 8.507 1.00 89.69 211 PHE A N 1
ATOM 1685 C CA . PHE A 1 211 ? -20.752 -11.061 8.955 1.00 89.69 211 PHE A CA 1
ATOM 1686 C C . PHE A 1 211 ? -20.751 -11.184 10.478 1.00 89.69 211 PHE A C 1
ATOM 1688 O O . PHE A 1 211 ? -21.643 -11.804 11.043 1.00 89.69 211 PHE A O 1
ATOM 1695 N N . VAL A 1 212 ? -19.778 -10.566 11.153 1.00 88.00 212 VAL A N 1
ATOM 1696 C CA . VAL A 1 212 ? -19.760 -10.504 12.621 1.00 88.00 212 VAL A CA 1
ATOM 1697 C C . VAL A 1 212 ? -20.877 -9.594 13.117 1.00 88.00 212 VAL A C 1
ATOM 1699 O O . VAL A 1 212 ? -21.618 -9.988 14.010 1.00 88.00 212 VAL A O 1
ATOM 1702 N N . HIS A 1 213 ? -21.031 -8.411 12.516 1.00 87.31 213 HIS A N 1
ATOM 1703 C CA . HIS A 1 213 ? -22.089 -7.462 12.873 1.00 87.31 213 HIS A CA 1
ATOM 1704 C C . HIS A 1 213 ? -23.487 -8.079 12.776 1.00 87.31 213 HIS A C 1
ATOM 1706 O O . HIS A 1 213 ? -24.333 -7.830 13.628 1.00 87.31 213 HIS A O 1
ATOM 1712 N N . ALA A 1 214 ? -23.703 -8.909 11.754 1.00 89.75 214 ALA A N 1
ATOM 1713 C CA . ALA A 1 214 ? -24.951 -9.616 11.521 1.00 89.75 214 ALA A CA 1
ATOM 1714 C C . ALA A 1 214 ? -25.380 -10.531 12.676 1.00 89.75 214 ALA A C 1
ATOM 1716 O O . ALA A 1 214 ? -26.558 -10.845 12.733 1.00 89.75 214 ALA A O 1
ATOM 1717 N N . ILE A 1 215 ? -24.470 -10.965 13.557 1.00 91.75 215 ILE A N 1
ATOM 1718 C CA . ILE A 1 215 ? -24.757 -11.958 14.608 1.00 91.75 215 ILE A CA 1
ATOM 1719 C C . ILE A 1 215 ? -24.439 -11.429 16.010 1.00 91.75 215 ILE A C 1
ATOM 1721 O O . ILE A 1 215 ? -25.187 -11.675 16.945 1.00 91.75 215 ILE A O 1
ATOM 1725 N N . ALA A 1 216 ? -23.357 -10.666 16.171 1.00 88.81 216 ALA A N 1
ATOM 1726 C CA . ALA A 1 216 ? -22.773 -10.304 17.464 1.00 88.81 216 ALA A CA 1
ATOM 1727 C C . ALA A 1 216 ? -23.737 -9.673 18.487 1.00 88.81 216 ALA A C 1
ATOM 1729 O O . ALA A 1 216 ? -23.509 -9.818 19.684 1.00 88.81 216 ALA A O 1
ATOM 1730 N N . THR A 1 217 ? -24.781 -8.962 18.058 1.00 88.81 217 THR A N 1
ATOM 1731 C CA . THR A 1 217 ? -25.742 -8.332 18.979 1.00 88.81 217 THR A CA 1
ATOM 1732 C C . THR A 1 217 ? -26.747 -9.336 19.564 1.00 88.81 217 THR A C 1
ATOM 1734 O O . THR A 1 217 ? -27.250 -9.116 20.663 1.00 88.81 217 THR A O 1
ATOM 1737 N N . GLU A 1 218 ? -26.977 -10.479 18.912 1.00 91.38 218 GLU A N 1
ATOM 1738 C CA . GLU A 1 218 ? -27.805 -11.581 19.444 1.00 91.38 218 GLU A CA 1
ATOM 1739 C C . GLU A 1 218 ? -27.205 -12.162 20.736 1.00 91.38 218 GLU A C 1
ATOM 1741 O O . GLU A 1 218 ? -27.912 -12.636 21.621 1.00 91.38 218 GLU A O 1
ATOM 1746 N N . GLU A 1 219 ? -25.888 -12.031 20.898 1.00 91.06 219 GLU A N 1
ATOM 1747 C CA . GLU A 1 219 ? -25.138 -12.481 22.067 1.00 91.06 219 GLU A CA 1
ATOM 1748 C C . GLU A 1 219 ? -25.273 -11.553 23.292 1.00 91.06 219 GLU A C 1
ATOM 1750 O O . GLU A 1 219 ? -24.709 -11.852 24.345 1.00 91.06 219 GLU A O 1
ATOM 1755 N N . MET A 1 220 ? -26.026 -10.450 23.200 1.00 91.12 220 MET A N 1
ATOM 1756 C CA . MET A 1 220 ? -26.203 -9.502 24.307 1.00 91.12 220 MET A CA 1
ATOM 1757 C C . MET A 1 220 ? -26.904 -10.125 25.523 1.00 91.12 220 MET A C 1
ATOM 1759 O O . MET A 1 220 ? -26.409 -10.002 26.641 1.00 91.12 220 MET A O 1
ATOM 1763 N N . GLY A 1 221 ? -28.024 -10.824 25.316 1.00 92.00 221 GLY A N 1
ATOM 1764 C CA . GLY A 1 221 ? -28.759 -11.497 26.396 1.00 92.00 221 GLY A CA 1
ATOM 1765 C C . GLY A 1 221 ? -27.907 -12.559 27.102 1.00 92.00 221 GLY A C 1
ATOM 1766 O O . GLY A 1 221 ? -27.688 -12.455 28.311 1.00 92.00 221 GLY A O 1
ATOM 1767 N N . PRO A 1 222 ? -27.319 -13.518 26.354 1.00 92.75 222 PRO A N 1
ATOM 1768 C CA . PRO A 1 222 ? -26.374 -14.488 26.902 1.00 92.75 222 PRO A CA 1
ATOM 1769 C C . PRO A 1 222 ? -25.176 -13.865 27.627 1.00 92.75 222 PRO A C 1
ATOM 1771 O O . PRO A 1 222 ? -24.702 -14.431 28.611 1.00 92.75 222 PRO A O 1
ATOM 1774 N N . PHE A 1 223 ? -24.673 -12.720 27.158 1.00 92.31 223 PHE A N 1
ATOM 1775 C CA . PHE A 1 223 ? -23.595 -11.999 27.826 1.00 92.31 223 PHE A CA 1
ATOM 1776 C C . PHE A 1 223 ? -24.042 -11.445 29.186 1.00 92.31 223 PHE A C 1
ATOM 1778 O O . PHE A 1 223 ? -23.388 -11.742 30.183 1.00 92.31 223 PHE A O 1
ATOM 1785 N N . ILE A 1 224 ? -25.161 -10.713 29.239 1.00 91.12 224 ILE A N 1
ATOM 1786 C CA . ILE A 1 224 ? -25.705 -10.137 30.481 1.00 91.12 224 ILE A CA 1
ATOM 1787 C C . ILE A 1 224 ? -25.989 -11.248 31.501 1.00 91.12 224 ILE A C 1
ATOM 1789 O O . ILE A 1 224 ? -25.476 -11.206 32.617 1.00 91.12 224 ILE A O 1
ATOM 1793 N N . LEU A 1 225 ? -26.711 -12.298 31.092 1.00 91.69 225 LEU A N 1
ATOM 1794 C CA . LEU A 1 225 ? -26.992 -13.454 31.952 1.00 91.69 225 LEU A CA 1
ATOM 1795 C C . LEU A 1 225 ? -25.715 -14.177 32.391 1.00 91.69 225 LEU A C 1
ATOM 1797 O O . LEU A 1 225 ? -25.616 -14.647 33.520 1.00 91.69 225 LEU A O 1
ATOM 1801 N N . GLY A 1 226 ? -24.728 -14.273 31.498 1.00 91.56 226 GLY A N 1
ATOM 1802 C CA . GLY A 1 226 ? -23.472 -14.963 31.759 1.00 91.56 226 GLY A CA 1
ATOM 1803 C C . GLY A 1 226 ? -22.569 -14.258 32.773 1.00 91.56 226 GLY A C 1
ATOM 1804 O O . GLY A 1 226 ? -21.757 -14.937 33.412 1.00 91.56 226 GLY A O 1
ATOM 1805 N N . MET A 1 227 ? -22.680 -12.932 32.911 1.00 91.62 227 MET A N 1
ATOM 1806 C CA . MET A 1 227 ? -21.978 -12.163 33.949 1.00 91.62 227 MET A CA 1
ATOM 1807 C C . MET A 1 227 ? -22.679 -12.257 35.311 1.00 91.62 227 MET A C 1
ATOM 1809 O O . MET A 1 227 ? -22.015 -12.132 36.333 1.00 91.62 227 MET A O 1
ATOM 1813 N N . GLY A 1 228 ? -23.978 -12.572 35.342 1.00 90.00 228 GLY A N 1
ATOM 1814 C CA . GLY A 1 228 ? -24.696 -12.890 36.574 1.00 90.00 228 GLY A CA 1
ATOM 1815 C C . GLY A 1 228 ? -24.680 -11.741 37.581 1.00 90.00 228 GLY A C 1
ATOM 1816 O O . GLY A 1 228 ? -24.959 -10.598 37.233 1.00 90.00 228 GLY A O 1
ATOM 1817 N N . ASP A 1 229 ? -24.334 -12.049 38.829 1.00 91.56 229 ASP A N 1
ATOM 1818 C CA . ASP A 1 229 ? -24.360 -11.110 39.953 1.00 91.56 229 ASP A CA 1
ATOM 1819 C C . ASP A 1 229 ? -23.205 -10.092 39.944 1.00 91.56 229 ASP A C 1
ATOM 1821 O O . ASP A 1 229 ? -23.105 -9.269 40.857 1.00 91.56 229 ASP A O 1
ATOM 1825 N N . ASP A 1 230 ? -22.317 -10.132 38.947 1.00 92.00 230 ASP A N 1
ATOM 1826 C CA . ASP A 1 230 ? -21.360 -9.053 38.682 1.00 92.00 230 ASP A CA 1
ATOM 1827 C C . ASP A 1 230 ? -22.052 -7.792 38.123 1.00 92.00 230 ASP A C 1
ATOM 1829 O O . ASP A 1 230 ? -21.500 -6.691 38.220 1.00 92.00 230 ASP A O 1
ATOM 1833 N N . LEU A 1 231 ? -23.266 -7.938 37.574 1.00 91.94 231 LEU A N 1
ATOM 1834 C CA . LEU A 1 231 ? -24.098 -6.861 37.031 1.00 91.94 231 LEU A CA 1
ATOM 1835 C C . LEU A 1 231 ? -25.355 -6.638 37.885 1.00 91.94 231 LEU A C 1
ATOM 1837 O O . LEU A 1 231 ? -25.939 -7.585 38.408 1.00 91.94 231 LEU A O 1
ATOM 1841 N N . GLY A 1 232 ? -25.740 -5.370 38.052 1.00 86.88 232 GLY A N 1
ATOM 1842 C CA . GLY A 1 232 ? -26.951 -4.957 38.768 1.00 86.88 232 GLY A CA 1
ATOM 1843 C C . GLY A 1 232 ? -28.137 -4.745 37.827 1.00 86.88 232 GLY A C 1
ATOM 1844 O O . GLY A 1 232 ? -28.221 -5.381 36.775 1.00 86.88 232 GLY A O 1
ATOM 1845 N N . ASP A 1 233 ? -29.008 -3.791 38.172 1.00 82.69 233 ASP A N 1
ATOM 1846 C CA . ASP A 1 233 ? -30.027 -3.242 37.263 1.00 82.69 233 ASP A CA 1
ATOM 1847 C C . ASP A 1 233 ? -29.334 -2.353 36.219 1.00 82.69 233 ASP A C 1
ATOM 1849 O O . ASP A 1 233 ? -29.347 -1.124 36.277 1.00 82.69 233 ASP A O 1
ATOM 1853 N N . VAL A 1 234 ? -28.621 -3.018 35.313 1.00 81.75 234 VAL A N 1
ATOM 1854 C CA . VAL A 1 234 ? -27.572 -2.417 34.498 1.00 81.75 234 VAL A CA 1
ATOM 1855 C C . VAL A 1 234 ? -28.125 -1.556 33.363 1.00 81.75 234 VAL A C 1
ATOM 1857 O O . VAL A 1 234 ? -28.900 -2.014 32.523 1.00 81.75 234 VAL A O 1
ATOM 1860 N N . GLU A 1 235 ? -27.647 -0.318 33.266 1.00 86.38 235 GLU A N 1
ATOM 1861 C CA . GLU A 1 235 ? -27.827 0.507 32.073 1.00 86.38 235 GLU A CA 1
ATOM 1862 C C . GLU A 1 235 ? -26.803 0.096 31.009 1.00 86.38 235 GLU A C 1
ATOM 1864 O O . GLU A 1 235 ? -25.591 0.149 31.230 1.00 86.38 235 GLU A O 1
ATOM 1869 N N . VAL A 1 236 ? -27.269 -0.321 29.831 1.00 88.19 236 VAL A N 1
ATOM 1870 C CA . VAL A 1 236 ? -26.377 -0.752 28.749 1.00 88.19 236 VAL A CA 1
ATOM 1871 C C . VAL A 1 236 ? -26.383 0.263 27.617 1.00 88.19 236 VAL A C 1
ATOM 1873 O O . VAL A 1 236 ? -27.354 0.387 26.872 1.00 88.19 236 VAL A O 1
ATOM 1876 N N . PHE A 1 237 ? -25.248 0.929 27.425 1.00 87.88 237 PHE A N 1
ATOM 1877 C CA . PHE A 1 237 ? -24.945 1.618 26.182 1.00 87.88 237 PHE A CA 1
ATOM 1878 C C . PHE A 1 237 ? -24.332 0.619 25.194 1.00 87.88 237 PHE A C 1
ATOM 1880 O O . PHE A 1 237 ? -23.301 -0.009 25.467 1.00 87.88 237 PHE A O 1
ATOM 1887 N N . HIS A 1 238 ? -24.944 0.471 24.021 1.00 86.75 238 HIS A N 1
ATOM 1888 C CA . HIS A 1 238 ? -24.401 -0.350 22.943 1.00 86.75 238 HIS A CA 1
ATOM 1889 C C . HIS A 1 238 ? -24.236 0.462 21.667 1.00 86.75 238 HIS A C 1
ATOM 1891 O O . HIS A 1 238 ? -25.206 0.958 21.096 1.00 86.75 238 HIS A O 1
ATOM 1897 N N . GLU A 1 239 ? -23.001 0.543 21.182 1.00 81.69 239 GLU A N 1
ATOM 1898 C CA . GLU A 1 239 ? -22.712 1.177 19.903 1.00 81.69 239 GLU A CA 1
ATOM 1899 C C . GLU A 1 239 ? -23.004 0.209 18.748 1.00 81.69 239 GLU A C 1
ATOM 1901 O O . GLU A 1 239 ? -22.185 -0.650 18.391 1.00 81.69 239 GLU A O 1
ATOM 1906 N N . PHE A 1 240 ? -24.186 0.363 18.149 1.00 76.81 240 PHE A N 1
ATOM 1907 C CA . PHE A 1 240 ? -24.630 -0.405 16.983 1.00 76.81 240 PHE A CA 1
ATOM 1908 C C . PHE A 1 240 ? -23.930 0.022 15.684 1.00 76.81 240 PHE A C 1
ATOM 1910 O O . PHE A 1 240 ? -23.970 -0.708 14.698 1.00 76.81 240 PHE A O 1
ATOM 1917 N N . GLY A 1 241 ? -23.304 1.198 15.631 1.00 64.44 241 GLY A N 1
ATOM 1918 C CA . GLY A 1 241 ? -22.681 1.762 14.437 1.00 64.44 241 GLY A CA 1
ATOM 1919 C C . GLY A 1 241 ? -21.212 2.086 14.651 1.00 64.44 241 GLY A C 1
ATOM 1920 O O . GLY A 1 241 ? -20.805 3.225 14.458 1.00 64.44 241 GLY A O 1
ATOM 1921 N N . LEU A 1 242 ? -20.394 1.101 15.036 1.00 60.72 242 LEU A N 1
ATOM 1922 C CA . LEU A 1 242 ? -18.969 1.357 15.249 1.00 60.72 242 LEU A CA 1
ATOM 1923 C C . LEU A 1 242 ? -18.296 1.890 13.969 1.00 60.72 242 LEU A C 1
ATOM 1925 O O . LEU A 1 242 ? -18.505 1.351 12.881 1.00 60.72 242 LEU A O 1
ATOM 1929 N N . PHE A 1 243 ? -17.435 2.899 14.125 1.00 54.09 243 PHE A N 1
ATOM 1930 C CA . PHE A 1 243 ? -16.537 3.377 13.079 1.00 54.09 243 PHE A CA 1
ATOM 1931 C C . PHE A 1 243 ? -15.305 2.460 12.902 1.00 54.09 243 PHE A C 1
ATOM 1933 O O . PHE A 1 243 ? -14.716 2.021 13.892 1.00 54.09 243 PHE A O 1
ATOM 1940 N N . PRO A 1 244 ? -14.872 2.194 11.654 1.00 54.88 244 PRO A N 1
ATOM 1941 C CA . PRO A 1 244 ? -15.557 2.551 10.412 1.00 54.88 244 PRO A CA 1
ATOM 1942 C C . PRO A 1 244 ? -16.846 1.736 10.247 1.00 54.88 244 PRO A C 1
ATOM 1944 O O . PRO A 1 244 ? -16.877 0.558 10.598 1.00 54.88 244 PRO A O 1
ATOM 1947 N N . ALA A 1 245 ? -17.891 2.368 9.702 1.00 58.38 245 ALA A N 1
ATOM 1948 C CA . ALA A 1 245 ? -19.173 1.712 9.464 1.00 58.38 245 ALA A CA 1
ATOM 1949 C C . ALA A 1 245 ? -19.006 0.439 8.603 1.00 58.38 245 ALA A C 1
ATOM 1951 O O . ALA A 1 245 ? -18.148 0.420 7.709 1.00 58.38 245 ALA A O 1
ATOM 1952 N N . PRO A 1 246 ? -19.860 -0.588 8.799 1.00 59.03 246 PRO A N 1
ATOM 1953 C CA . PRO A 1 246 ? -19.944 -1.752 7.929 1.00 59.03 246 PRO A CA 1
ATOM 1954 C C . PRO A 1 246 ? -19.942 -1.360 6.457 1.00 59.03 246 PRO A C 1
ATOM 1956 O O . PRO A 1 246 ? -20.561 -0.370 6.046 1.00 59.03 246 PRO A O 1
ATOM 1959 N N . ARG A 1 247 ? -19.227 -2.141 5.645 1.00 60.75 247 ARG A N 1
ATOM 1960 C CA . ARG A 1 247 ? -18.955 -1.783 4.251 1.00 60.75 247 ARG A CA 1
ATOM 1961 C C . ARG A 1 247 ? -20.257 -1.491 3.499 1.00 60.75 247 ARG A C 1
ATOM 1963 O O . ARG A 1 247 ? -21.174 -2.311 3.469 1.00 60.75 247 ARG A O 1
ATOM 1970 N N . GLY A 1 248 ? -20.323 -0.306 2.887 1.00 54.59 248 GLY A N 1
ATOM 1971 C CA . GLY A 1 248 ? -21.474 0.153 2.101 1.00 54.59 248 GLY A CA 1
ATOM 1972 C C . GLY A 1 248 ? -22.613 0.814 2.884 1.00 54.59 248 GLY A C 1
ATOM 1973 O O . GLY A 1 248 ? -23.602 1.222 2.266 1.00 54.59 248 GLY A O 1
ATOM 1974 N N . ALA A 1 249 ? -22.493 0.963 4.206 1.00 52.72 249 ALA A N 1
ATOM 1975 C CA . ALA A 1 249 ? -23.461 1.680 5.029 1.00 52.72 249 ALA A CA 1
ATOM 1976 C C . ALA A 1 249 ? -22.996 3.128 5.284 1.00 52.72 249 ALA A C 1
ATOM 1978 O O . ALA A 1 249 ? -22.237 3.396 6.209 1.00 52.72 249 ALA A O 1
ATOM 1979 N N . LYS A 1 250 ? -23.466 4.096 4.483 1.00 51.97 250 LYS A N 1
ATOM 1980 C CA . LYS A 1 250 ? -23.369 5.519 4.860 1.00 51.97 250 LYS A CA 1
ATOM 1981 C C . LYS A 1 250 ? -24.452 5.820 5.906 1.00 51.97 250 LYS A C 1
ATOM 1983 O O . LYS A 1 250 ? -25.632 5.838 5.571 1.00 51.97 250 LYS A O 1
ATOM 1988 N N . GLY A 1 251 ? -24.051 6.014 7.164 1.00 50.59 251 GLY A N 1
ATOM 1989 C CA . GLY A 1 251 ? -24.847 6.677 8.210 1.00 50.59 251 GLY A CA 1
ATOM 1990 C C . GLY A 1 251 ? -26.102 5.966 8.740 1.00 50.59 251 GLY A C 1
ATOM 1991 O O . GLY A 1 251 ? -26.846 6.588 9.489 1.00 50.59 251 GLY A O 1
ATOM 1992 N N . LYS A 1 252 ? -26.377 4.706 8.366 1.00 54.19 252 LYS A N 1
ATOM 1993 C CA . LYS A 1 252 ? -27.548 3.930 8.839 1.00 54.19 252 LYS A CA 1
ATOM 1994 C C . LYS A 1 252 ? -27.225 2.430 8.924 1.00 54.19 252 LYS A C 1
ATOM 1996 O O . LYS A 1 252 ? -27.669 1.650 8.088 1.00 54.19 252 LYS A O 1
ATOM 2001 N N . THR A 1 253 ? -26.381 2.023 9.868 1.00 63.59 253 THR A N 1
ATOM 2002 C CA . THR A 1 253 ? -25.864 0.640 9.967 1.00 63.59 253 THR A CA 1
ATOM 2003 C C . THR A 1 253 ? -26.883 -0.324 10.571 1.00 63.59 253 THR A C 1
ATOM 2005 O 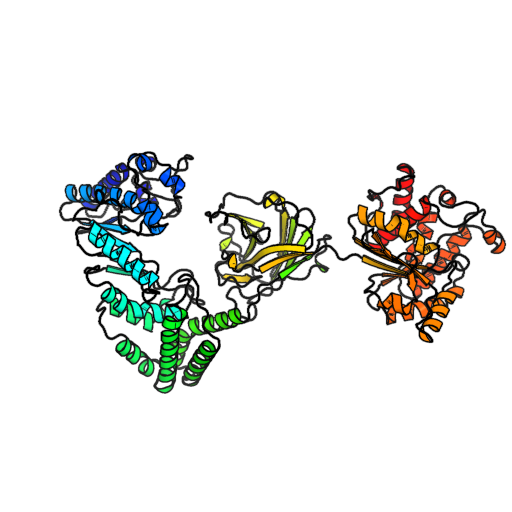O . THR A 1 253 ? -27.026 -1.436 10.071 1.00 63.59 253 THR A O 1
ATOM 2008 N N . CYS A 1 254 ? -27.662 0.133 11.555 1.00 67.88 254 CYS A N 1
ATOM 2009 C CA . CYS A 1 254 ? -28.614 -0.696 12.298 1.00 67.88 254 CYS A CA 1
ATOM 2010 C C . CYS A 1 254 ? -29.695 -1.328 11.405 1.00 67.88 254 CYS A C 1
ATOM 2012 O O . CYS A 1 254 ? -30.110 -2.456 11.640 1.00 67.88 254 CYS A O 1
ATOM 2014 N N . ILE A 1 255 ? -30.136 -0.640 10.342 1.00 79.88 255 ILE A N 1
ATOM 2015 C CA . ILE A 1 255 ? -31.234 -1.133 9.491 1.00 79.88 255 ILE A CA 1
ATOM 2016 C C . ILE A 1 255 ? -30.825 -2.308 8.589 1.00 79.88 255 ILE A C 1
ATOM 2018 O O . ILE A 1 255 ? -31.655 -3.162 8.291 1.00 79.88 255 ILE A O 1
ATOM 2022 N N . ASN A 1 256 ? -29.553 -2.392 8.181 1.00 84.38 256 ASN A N 1
ATOM 2023 C CA . ASN A 1 256 ? -29.072 -3.510 7.353 1.00 84.38 256 ASN A CA 1
ATOM 2024 C C . ASN A 1 256 ? -28.971 -4.813 8.163 1.00 84.38 256 ASN A C 1
ATOM 2026 O O . ASN A 1 256 ? -28.986 -5.896 7.590 1.00 84.38 256 ASN A O 1
ATOM 2030 N N . PHE A 1 257 ? -28.905 -4.698 9.492 1.00 87.56 257 PHE A N 1
ATOM 2031 C CA . PHE A 1 257 ? -28.838 -5.807 10.443 1.00 87.56 257 PHE A CA 1
ATOM 2032 C C . PHE A 1 257 ? -29.982 -5.711 11.459 1.00 87.56 257 PHE A C 1
ATOM 2034 O O . PHE A 1 257 ? -29.795 -5.951 12.653 1.00 87.56 257 PHE A O 1
ATOM 2041 N N . TYR A 1 258 ? -31.170 -5.303 10.996 1.00 88.12 258 TYR A N 1
ATOM 2042 C CA . TYR A 1 258 ? -32.304 -4.997 11.873 1.00 88.12 258 TYR A CA 1
ATOM 2043 C C . TYR A 1 258 ? -32.711 -6.184 12.752 1.00 88.12 258 TYR A C 1
ATOM 2045 O O . TYR A 1 258 ? -33.159 -5.968 13.868 1.00 88.12 258 TYR A O 1
ATOM 2053 N N . TYR A 1 259 ? -32.554 -7.420 12.269 1.00 88.88 259 TYR A N 1
ATOM 2054 C CA . TYR A 1 259 ? -32.897 -8.641 12.997 1.00 88.88 259 TYR A CA 1
ATOM 2055 C C . TYR A 1 259 ? -31.999 -8.810 14.235 1.00 88.88 259 TYR A C 1
ATOM 2057 O O . TYR A 1 259 ? -32.498 -8.868 15.352 1.00 88.88 259 TYR A O 1
ATOM 2065 N N . SER A 1 260 ? -30.678 -8.738 14.064 1.00 88.75 260 SER A N 1
ATOM 2066 C CA . SER A 1 260 ? -29.708 -8.801 15.166 1.00 88.75 260 SER A CA 1
ATOM 2067 C C . SER A 1 260 ? -29.811 -7.584 16.094 1.00 88.75 260 SER A C 1
ATOM 2069 O O . SER A 1 260 ? -29.775 -7.715 17.317 1.00 88.75 260 SER A O 1
ATOM 2071 N N . THR A 1 261 ? -30.058 -6.396 15.528 1.00 87.88 261 THR A N 1
ATOM 2072 C CA . THR A 1 261 ? -30.344 -5.180 16.308 1.00 87.88 261 THR A CA 1
ATOM 2073 C C . THR A 1 261 ? -31.594 -5.356 17.171 1.00 87.88 261 THR A C 1
ATOM 2075 O O . THR A 1 261 ? -31.572 -5.028 18.353 1.00 87.88 261 THR A O 1
ATOM 2078 N N . TYR A 1 262 ? -32.674 -5.893 16.600 1.00 90.00 262 TYR A N 1
ATOM 2079 C CA . TYR A 1 262 ? -33.915 -6.176 17.312 1.00 90.00 262 TYR A CA 1
ATOM 2080 C C . TYR A 1 262 ? -33.675 -7.161 18.456 1.00 90.00 262 TYR A C 1
ATOM 2082 O O . TYR A 1 262 ? -34.085 -6.875 19.578 1.00 90.00 262 TYR A O 1
ATOM 2090 N N . ALA A 1 263 ? -32.939 -8.250 18.213 1.00 89.31 263 ALA A N 1
ATOM 2091 C CA . ALA A 1 263 ? -32.586 -9.205 19.258 1.00 89.31 263 ALA A CA 1
ATOM 2092 C C . ALA A 1 263 ? -31.833 -8.538 20.426 1.00 89.31 263 ALA A C 1
ATOM 2094 O O . ALA A 1 263 ? -32.203 -8.721 21.583 1.00 89.31 263 ALA A O 1
ATOM 2095 N N . GLY A 1 264 ? -30.844 -7.686 20.135 1.00 89.31 264 GLY A N 1
ATOM 2096 C CA . GLY A 1 264 ? -30.136 -6.920 21.166 1.00 89.31 264 GLY A CA 1
ATOM 2097 C C . GLY A 1 264 ? -31.033 -5.960 21.947 1.00 89.31 264 GLY A C 1
ATOM 2098 O O . GLY A 1 264 ? -30.974 -5.922 23.172 1.00 89.31 264 GLY A O 1
ATOM 2099 N N . MET A 1 265 ? -31.909 -5.223 21.258 1.00 89.06 265 MET A N 1
ATOM 2100 C CA . MET A 1 265 ? -32.855 -4.307 21.908 1.00 89.06 265 MET A CA 1
ATOM 2101 C C . MET A 1 265 ? -33.831 -5.049 22.829 1.00 89.06 265 MET A C 1
ATOM 2103 O O . MET A 1 265 ? -34.136 -4.576 23.921 1.00 89.06 265 MET A O 1
ATOM 2107 N N . ARG A 1 266 ? -34.303 -6.232 22.418 1.00 91.19 266 ARG A N 1
ATOM 2108 C CA . ARG A 1 266 ? -35.144 -7.092 23.262 1.00 91.19 266 ARG A CA 1
ATOM 2109 C C . ARG A 1 266 ? -34.364 -7.653 24.452 1.00 91.19 266 ARG A C 1
ATOM 2111 O O . ARG A 1 266 ? -34.930 -7.712 25.540 1.00 91.19 266 ARG A O 1
ATOM 2118 N N . ALA A 1 267 ? -33.080 -7.971 24.274 1.00 90.12 267 ALA A N 1
ATOM 2119 C CA . ALA A 1 267 ? -32.207 -8.427 25.352 1.00 90.12 267 ALA A CA 1
ATOM 2120 C C . ALA A 1 267 ? -32.006 -7.372 26.450 1.00 90.12 267 ALA A C 1
ATOM 2122 O O . ALA A 1 267 ? -31.875 -7.745 27.608 1.00 90.12 267 ALA A O 1
ATOM 2123 N N . PHE A 1 268 ? -32.011 -6.074 26.123 1.00 88.25 268 PHE A N 1
ATOM 2124 C CA . PHE A 1 268 ? -31.940 -5.020 27.147 1.00 88.25 268 PHE A CA 1
ATOM 2125 C C . PHE A 1 268 ? -33.175 -4.984 28.046 1.00 88.25 268 PHE A C 1
ATOM 2127 O O . PHE A 1 268 ? -33.064 -4.665 29.223 1.00 88.25 268 PHE A O 1
ATOM 2134 N N . TRP A 1 269 ? -34.347 -5.320 27.502 1.00 88.88 269 TRP A N 1
ATOM 2135 C CA . TRP A 1 269 ? -35.585 -5.389 28.278 1.00 88.88 269 TRP A CA 1
ATOM 2136 C C . TRP A 1 269 ? -35.714 -6.704 29.054 1.00 88.88 269 TRP A C 1
ATOM 2138 O O . TRP A 1 269 ? -36.120 -6.717 30.211 1.00 88.88 269 TRP A O 1
ATOM 2148 N N . ASN A 1 270 ? -35.401 -7.825 28.406 1.00 92.00 270 ASN A N 1
ATOM 2149 C CA . ASN A 1 270 ? -35.425 -9.151 29.011 1.00 92.00 270 ASN A CA 1
ATOM 2150 C C . ASN A 1 270 ? -34.249 -9.974 28.466 1.00 92.00 270 ASN A C 1
ATOM 2152 O O . ASN A 1 270 ? -34.393 -10.571 27.401 1.00 92.00 270 ASN A O 1
ATOM 2156 N N . PRO A 1 271 ? -33.114 -10.066 29.182 1.00 91.44 271 PRO A N 1
ATOM 2157 C CA . PRO A 1 271 ? -31.940 -10.814 28.726 1.00 91.44 271 PRO A CA 1
ATOM 2158 C C . PRO A 1 271 ? -32.183 -12.313 28.496 1.00 91.44 271 PRO A C 1
ATOM 2160 O O . PRO A 1 271 ? -31.415 -12.947 27.774 1.00 91.44 271 PRO A O 1
ATOM 2163 N N . ALA A 1 272 ? -33.237 -12.874 29.100 1.00 92.81 272 ALA A N 1
ATOM 2164 C CA . ALA A 1 272 ? -33.618 -14.282 29.004 1.00 92.81 272 ALA A CA 1
ATOM 2165 C C . ALA A 1 272 ? -34.700 -14.563 27.951 1.00 92.81 272 ALA A C 1
ATOM 2167 O O . ALA A 1 272 ? -35.193 -15.689 27.878 1.00 92.81 272 ALA A O 1
ATOM 2168 N N . PHE A 1 273 ? -35.106 -13.568 27.152 1.00 94.00 273 PHE A N 1
ATOM 2169 C CA . PHE A 1 273 ? -36.082 -13.799 26.089 1.00 94.00 273 PHE A CA 1
ATOM 2170 C C . PHE A 1 273 ? -35.547 -14.785 25.039 1.00 94.00 273 PHE A C 1
ATOM 2172 O O . PHE A 1 273 ? -34.349 -14.832 24.751 1.00 94.00 273 PHE A O 1
ATOM 2179 N N . ASP A 1 274 ? -36.455 -15.550 24.436 1.00 92.38 274 ASP A N 1
ATOM 2180 C CA . ASP A 1 274 ? -36.113 -16.466 23.353 1.00 92.38 274 ASP A CA 1
ATOM 2181 C C . ASP A 1 274 ? -35.891 -15.682 22.053 1.00 92.38 274 ASP A C 1
ATOM 2183 O O . ASP A 1 274 ? -36.829 -15.358 21.316 1.00 92.38 274 ASP A O 1
ATOM 2187 N N . PHE A 1 275 ? -34.633 -15.327 21.792 1.00 89.44 275 PHE A N 1
ATOM 2188 C CA . PHE A 1 275 ? -34.285 -14.592 20.584 1.00 89.44 275 PHE A CA 1
ATOM 2189 C C . PHE A 1 275 ? -34.409 -15.448 19.320 1.00 89.44 275 PHE A C 1
ATOM 2191 O O . PHE A 1 275 ? -34.685 -14.890 18.265 1.00 89.44 275 PHE A O 1
ATOM 2198 N N . GLU A 1 276 ? -34.251 -16.772 19.401 1.00 89.69 276 GLU A N 1
ATOM 2199 C CA . GLU A 1 276 ? -34.387 -17.653 18.235 1.00 89.69 276 GLU A CA 1
ATOM 2200 C C . GLU A 1 276 ? -35.838 -17.655 17.753 1.00 89.69 276 GLU A C 1
ATOM 2202 O O . GLU A 1 276 ? -36.096 -17.433 16.570 1.00 89.69 276 GLU A O 1
ATOM 2207 N N . ALA A 1 277 ? -36.791 -17.805 18.682 1.00 91.38 277 ALA A N 1
ATOM 2208 C CA . ALA A 1 277 ? -38.214 -17.671 18.380 1.00 91.38 277 ALA A CA 1
ATOM 2209 C C . ALA A 1 277 ? -38.541 -16.277 17.821 1.00 91.38 277 ALA A C 1
ATOM 2211 O O . ALA A 1 277 ? -39.234 -16.158 16.812 1.00 91.38 277 ALA A O 1
ATOM 2212 N N . ALA A 1 278 ? -37.984 -15.222 18.423 1.00 90.25 278 ALA A N 1
ATOM 2213 C CA . ALA A 1 278 ? -38.220 -13.851 17.981 1.00 90.25 278 ALA A CA 1
ATOM 2214 C C . ALA A 1 278 ? -37.682 -13.580 16.563 1.00 90.25 278 ALA A C 1
ATOM 2216 O O . ALA A 1 278 ? -38.335 -12.900 15.778 1.00 90.25 278 ALA A O 1
ATOM 2217 N N . ILE A 1 279 ? -36.507 -14.111 16.212 1.00 91.19 279 ILE A N 1
ATOM 2218 C CA . ILE A 1 279 ? -35.939 -13.990 14.863 1.00 91.19 279 ILE A CA 1
ATOM 2219 C C . ILE A 1 279 ? -36.709 -14.855 13.853 1.00 91.19 279 ILE A C 1
ATOM 2221 O O . ILE A 1 279 ? -36.897 -14.434 12.710 1.00 91.19 279 ILE A O 1
ATOM 2225 N N . GLU A 1 280 ? -37.207 -16.027 14.256 1.00 90.31 280 GLU A N 1
ATOM 2226 C CA . GLU A 1 280 ? -38.006 -16.907 13.394 1.00 90.31 280 GLU A CA 1
ATOM 2227 C C . GLU A 1 280 ? -39.279 -16.220 12.869 1.00 90.31 280 GLU A C 1
ATOM 2229 O O . GLU A 1 280 ? -39.649 -16.397 11.703 1.00 90.31 280 GLU A O 1
ATOM 2234 N N . GLU A 1 281 ? -39.900 -15.361 13.683 1.00 90.38 281 GLU A N 1
ATOM 2235 C CA . GLU A 1 281 ? -41.072 -14.555 13.311 1.00 90.38 281 GLU A CA 1
ATOM 2236 C C . GLU A 1 281 ? -40.792 -13.543 12.187 1.00 90.38 281 GLU A C 1
ATOM 2238 O O . GLU A 1 281 ? -41.718 -12.956 11.628 1.00 90.38 281 GLU A O 1
ATOM 2243 N N . HIS A 1 282 ? -39.528 -13.320 11.817 1.00 91.75 282 HIS A N 1
ATOM 2244 C CA . HIS A 1 282 ? -39.174 -12.335 10.802 1.00 91.75 282 HIS A CA 1
ATOM 2245 C C . HIS A 1 282 ? -39.151 -12.949 9.397 1.00 91.75 282 HIS A C 1
ATOM 2247 O O . HIS A 1 282 ? -39.561 -12.296 8.437 1.00 91.75 282 HIS A O 1
ATOM 2253 N N . TRP A 1 283 ? -38.689 -14.193 9.238 1.00 95.19 283 TRP A N 1
ATOM 2254 C CA . TRP A 1 283 ? -38.326 -14.736 7.923 1.00 95.19 283 TRP A CA 1
ATOM 2255 C C . TRP A 1 283 ? -39.507 -14.858 6.959 1.00 95.19 283 TRP A C 1
ATOM 2257 O O . TRP A 1 283 ? -39.502 -14.271 5.876 1.00 95.19 283 TRP A O 1
ATOM 2267 N N . THR A 1 284 ? -40.541 -15.606 7.338 1.00 95.50 284 THR A N 1
ATOM 2268 C CA . THR A 1 284 ? -41.706 -15.813 6.467 1.00 95.50 284 THR A CA 1
ATOM 2269 C C . THR A 1 284 ? -42.566 -14.549 6.348 1.00 95.50 284 THR A C 1
ATOM 2271 O O . THR A 1 284 ? -42.889 -14.176 5.220 1.00 95.50 284 THR A O 1
ATOM 2274 N N . PRO A 1 285 ? -42.906 -13.832 7.437 1.00 94.38 285 PRO A N 1
ATOM 2275 C CA . PRO A 1 285 ? -43.772 -12.655 7.338 1.00 94.38 285 PRO A CA 1
ATOM 2276 C C . PRO A 1 285 ? -43.159 -11.476 6.573 1.00 94.38 285 PRO A C 1
ATOM 2278 O O . PRO A 1 285 ? -43.892 -10.699 5.962 1.00 94.38 285 PRO A O 1
ATOM 2281 N N . PHE A 1 286 ? -41.830 -11.309 6.584 1.00 94.38 286 PHE A N 1
ATOM 2282 C CA . PHE A 1 286 ? -41.213 -10.154 5.922 1.00 94.38 286 PHE A CA 1
ATOM 2283 C C . PHE A 1 286 ? -40.876 -10.411 4.455 1.00 94.38 286 PHE A C 1
ATOM 2285 O O . PHE A 1 286 ? -40.858 -9.444 3.685 1.00 94.38 286 PHE A O 1
ATOM 2292 N N . TYR A 1 287 ? -40.601 -11.670 4.092 1.00 95.88 287 TYR A N 1
ATOM 2293 C CA . TYR A 1 287 ? -40.033 -12.046 2.793 1.00 95.88 287 TYR A CA 1
ATOM 2294 C C . TYR A 1 287 ? -40.854 -13.092 2.019 1.00 95.88 287 TYR A C 1
ATOM 2296 O O . TYR A 1 287 ? -40.549 -13.368 0.861 1.00 95.88 287 TYR A O 1
ATOM 2304 N N . GLY A 1 288 ? -41.891 -13.672 2.627 1.00 96.06 288 GLY A N 1
ATOM 2305 C CA . GLY A 1 288 ? -42.660 -14.789 2.077 1.00 96.06 288 GLY A CA 1
ATOM 2306 C C . GLY A 1 288 ? -42.016 -16.154 2.351 1.00 96.06 288 GLY A C 1
ATOM 2307 O O . GLY A 1 288 ? -40.831 -16.258 2.663 1.00 96.06 288 GLY A O 1
ATOM 2308 N N . ALA A 1 289 ? -42.796 -17.231 2.218 1.00 95.94 289 ALA A N 1
ATOM 2309 C CA . ALA A 1 289 ? -42.387 -18.576 2.644 1.00 95.94 289 ALA A CA 1
ATOM 2310 C C . ALA A 1 289 ? -41.152 -19.124 1.906 1.00 95.94 289 ALA A C 1
ATOM 2312 O O . ALA A 1 289 ? -40.336 -19.835 2.489 1.00 95.94 289 ALA A O 1
ATOM 2313 N N . VAL A 1 290 ? -40.990 -18.815 0.616 1.00 97.50 290 VAL A N 1
ATOM 2314 C CA . VAL A 1 290 ? -39.857 -19.334 -0.166 1.00 97.50 290 VAL A CA 1
ATOM 2315 C C . VAL A 1 290 ? -38.577 -18.564 0.157 1.00 97.50 290 VAL A C 1
ATOM 2317 O O . VAL A 1 290 ? -37.603 -19.180 0.582 1.00 97.50 290 VAL A O 1
ATOM 2320 N N . ALA A 1 291 ? -38.581 -17.234 0.020 1.00 97.81 291 ALA A N 1
ATOM 2321 C CA . ALA A 1 291 ? -37.402 -16.418 0.310 1.00 97.81 291 ALA A CA 1
ATOM 2322 C C . ALA A 1 291 ? -37.022 -16.464 1.799 1.00 97.81 291 ALA A C 1
ATOM 2324 O O . ALA A 1 291 ? -35.842 -16.565 2.123 1.00 97.81 291 ALA A O 1
ATOM 2325 N N . GLY A 1 292 ? -38.011 -16.480 2.700 1.00 97.50 292 GLY A N 1
ATOM 2326 C CA . GLY A 1 292 ? -37.803 -16.605 4.141 1.00 97.50 292 GLY A CA 1
ATOM 2327 C C . GLY A 1 292 ? -37.016 -17.859 4.528 1.00 97.50 292 GLY A C 1
ATOM 2328 O O . GLY A 1 292 ? -36.084 -17.760 5.320 1.00 97.50 292 GLY A O 1
ATOM 2329 N N . ARG A 1 293 ? -37.300 -19.022 3.916 1.00 98.00 293 ARG A N 1
ATOM 2330 C CA . ARG A 1 293 ? -36.528 -20.259 4.163 1.00 98.00 293 ARG A CA 1
ATOM 2331 C C . ARG A 1 293 ? -35.047 -20.113 3.810 1.00 98.00 293 ARG A C 1
ATOM 2333 O O . ARG A 1 293 ? -34.199 -20.545 4.582 1.00 98.00 293 ARG A O 1
ATOM 2340 N N . HIS A 1 294 ? -34.739 -19.483 2.679 1.00 98.50 294 HIS A N 1
ATOM 2341 C CA . HIS A 1 294 ? -33.356 -19.241 2.262 1.00 98.50 294 HIS A CA 1
ATOM 2342 C C . HIS A 1 294 ? -32.653 -18.217 3.167 1.00 98.50 294 HIS A C 1
ATOM 2344 O O . HIS A 1 294 ? -31.502 -18.410 3.543 1.00 98.50 294 HIS A O 1
ATOM 2350 N N . LEU A 1 295 ? -33.339 -17.148 3.587 1.00 97.44 295 LEU A N 1
ATOM 2351 C CA . LEU A 1 295 ? -32.763 -16.154 4.504 1.00 97.44 295 LEU A CA 1
ATOM 2352 C C . LEU A 1 295 ? -32.524 -16.704 5.915 1.00 97.44 295 LEU A C 1
ATOM 2354 O O . LEU A 1 295 ? -31.515 -16.366 6.534 1.00 97.44 295 LEU A O 1
ATOM 2358 N N . LYS A 1 296 ? -33.394 -17.601 6.388 1.00 96.75 296 LYS A N 1
ATOM 2359 C CA . LYS A 1 296 ? -33.163 -18.377 7.611 1.00 96.75 296 LYS A CA 1
ATOM 2360 C C . LYS A 1 296 ? -31.885 -19.210 7.507 1.00 96.75 296 LYS A C 1
ATOM 2362 O O . LYS A 1 296 ? -31.089 -19.239 8.441 1.00 96.75 296 LYS A O 1
ATOM 2367 N N . GLU A 1 297 ? -31.652 -19.841 6.359 1.00 98.06 297 GLU A N 1
ATOM 2368 C CA . GLU A 1 297 ? -30.428 -20.605 6.122 1.00 98.06 297 GLU A CA 1
ATOM 2369 C C . GLU A 1 297 ? -29.181 -19.704 6.060 1.00 98.06 297 GLU A C 1
ATOM 2371 O O . GLU A 1 297 ? -28.156 -20.033 6.657 1.00 98.06 297 GLU A O 1
ATOM 2376 N N . VAL A 1 298 ? -29.273 -18.521 5.436 1.00 97.94 298 VAL A N 1
ATOM 2377 C CA . VAL A 1 298 ? -28.203 -17.504 5.481 1.00 97.94 298 VAL A CA 1
ATOM 2378 C C . VAL A 1 298 ? -27.858 -17.138 6.928 1.00 97.94 298 VAL A C 1
ATOM 2380 O O . VAL A 1 298 ? -26.679 -17.120 7.286 1.00 97.94 298 VAL A O 1
ATOM 2383 N N . HIS A 1 299 ? -28.864 -16.867 7.767 1.00 96.38 299 HIS A N 1
ATOM 2384 C CA . HIS A 1 299 ? -28.665 -16.564 9.189 1.00 96.38 299 HIS A CA 1
ATOM 2385 C C . HIS A 1 299 ? -27.992 -17.724 9.932 1.00 96.38 299 HIS A C 1
ATOM 2387 O O . HIS A 1 299 ? -26.976 -17.501 10.594 1.00 96.38 299 HIS A O 1
ATOM 2393 N N . ARG A 1 300 ? -28.460 -18.965 9.733 1.00 96.88 300 ARG A N 1
ATOM 2394 C CA . ARG A 1 300 ? -27.854 -20.175 10.315 1.00 96.88 300 ARG A CA 1
ATOM 2395 C C . ARG A 1 300 ? -26.370 -20.298 9.956 1.00 96.88 300 ARG A C 1
ATOM 2397 O O . ARG A 1 300 ? -25.535 -20.466 10.846 1.00 96.88 300 ARG A O 1
ATOM 2404 N N . ILE A 1 301 ? -26.025 -20.165 8.671 1.00 97.94 301 ILE A N 1
ATOM 2405 C CA . ILE A 1 301 ? -24.636 -20.256 8.191 1.00 97.94 301 ILE A CA 1
ATOM 2406 C C . ILE A 1 301 ? -23.773 -19.145 8.802 1.00 97.94 301 ILE A C 1
ATOM 2408 O O . ILE A 1 301 ? -22.655 -19.416 9.254 1.00 97.94 301 ILE A O 1
ATOM 2412 N N . LEU A 1 302 ? -24.268 -17.901 8.834 1.00 95.75 302 LEU A N 1
ATOM 2413 C CA . LEU A 1 302 ? -23.565 -16.772 9.453 1.00 95.75 302 LEU A CA 1
ATOM 2414 C C . LEU A 1 302 ? -23.313 -17.027 10.940 1.00 95.75 302 LEU A C 1
ATOM 2416 O O . LEU A 1 302 ? -22.193 -16.816 11.406 1.00 95.75 302 LEU A O 1
ATOM 2420 N N . ARG A 1 303 ? -24.315 -17.525 11.667 1.00 93.88 303 ARG A N 1
ATOM 2421 C CA . ARG A 1 303 ? -24.230 -17.798 13.103 1.00 93.88 303 ARG A CA 1
ATOM 2422 C C . ARG A 1 303 ? -23.227 -18.901 13.431 1.00 93.88 303 ARG A C 1
ATOM 2424 O O . ARG A 1 303 ? -22.342 -18.703 14.263 1.00 93.88 303 ARG A O 1
ATOM 2431 N N . GLU A 1 304 ? -23.291 -20.034 12.736 1.00 95.31 304 GLU A N 1
ATOM 2432 C CA . GLU A 1 304 ? -22.315 -21.120 12.905 1.00 95.31 304 GLU A CA 1
ATOM 2433 C C . GLU A 1 304 ? -20.892 -20.657 12.581 1.00 95.31 304 GLU A C 1
ATOM 2435 O O . GLU A 1 304 ? -19.937 -20.951 13.308 1.00 95.31 304 GLU A O 1
ATOM 2440 N N . SER A 1 305 ? -20.747 -19.877 11.510 1.00 94.69 305 SER A N 1
ATOM 2441 C CA . SER A 1 305 ? -19.461 -19.328 11.083 1.00 94.69 305 SER A CA 1
ATOM 2442 C C . SER A 1 305 ? -18.918 -18.288 12.063 1.00 94.69 305 SER A C 1
ATOM 2444 O O . SER A 1 305 ? -17.711 -18.245 12.310 1.00 94.69 305 SER A O 1
ATOM 2446 N N . TYR A 1 306 ? -19.786 -17.476 12.664 1.00 91.69 306 TYR A N 1
ATOM 2447 C CA . TYR A 1 306 ? -19.428 -16.530 13.714 1.00 91.69 306 TYR A CA 1
ATOM 2448 C C . TYR A 1 306 ? -18.792 -17.257 14.905 1.00 91.69 306 TYR A C 1
ATOM 2450 O O . TYR A 1 306 ? -17.648 -16.953 15.260 1.00 91.69 306 TYR A O 1
ATOM 2458 N N . PHE A 1 307 ? -19.443 -18.289 15.447 1.00 90.62 307 PHE A N 1
ATOM 2459 C CA . PHE A 1 307 ? -18.860 -19.057 16.548 1.00 90.62 307 PHE A CA 1
ATOM 2460 C C . PHE A 1 307 ? -17.572 -19.768 16.133 1.00 90.62 307 PHE A C 1
ATOM 2462 O O . PHE A 1 307 ? -16.577 -19.715 16.854 1.00 90.62 307 PHE A O 1
ATOM 2469 N N . LYS A 1 308 ? -17.556 -20.391 14.951 1.00 91.31 308 LYS A N 1
ATOM 2470 C CA . LYS A 1 308 ? -16.430 -21.215 14.504 1.00 91.31 308 LYS A CA 1
ATOM 2471 C C . LYS A 1 308 ? -15.190 -20.419 14.119 1.00 91.31 308 LYS A C 1
ATOM 2473 O O . LYS A 1 308 ? -14.092 -20.908 14.364 1.00 91.31 308 LYS A O 1
ATOM 2478 N N . TYR A 1 309 ? -15.336 -19.243 13.510 1.00 87.94 309 TYR A N 1
ATOM 2479 C CA . TYR A 1 309 ? -14.218 -18.487 12.927 1.00 87.94 309 TYR A CA 1
ATOM 2480 C C . TYR A 1 309 ? -13.976 -17.135 13.597 1.00 87.94 309 TYR A C 1
ATOM 2482 O O . TYR A 1 309 ? -12.837 -16.666 13.623 1.00 87.94 309 TYR A O 1
ATOM 2490 N N . ALA A 1 310 ? -15.016 -16.494 14.133 1.00 84.81 310 ALA A N 1
ATOM 2491 C CA . ALA A 1 310 ? -14.882 -15.203 14.799 1.00 84.81 310 ALA A CA 1
ATOM 2492 C C . ALA A 1 310 ? -14.554 -15.391 16.291 1.00 84.81 310 ALA A C 1
ATOM 2494 O O . ALA A 1 310 ? -13.541 -14.874 16.763 1.00 84.81 310 ALA A O 1
ATOM 2495 N N . CYS A 1 311 ? -15.333 -16.201 17.019 1.00 85.44 311 CYS A N 1
ATOM 2496 C CA . CYS A 1 311 ? -15.134 -16.420 18.459 1.00 85.44 311 CYS A CA 1
ATOM 2497 C C . CYS A 1 311 ? -13.908 -17.280 18.803 1.00 85.44 311 CYS A C 1
ATOM 2499 O O . CYS A 1 311 ? -13.373 -17.153 19.901 1.00 85.44 311 CYS A O 1
ATOM 2501 N N . THR A 1 312 ? -13.415 -18.125 17.897 1.00 82.81 312 THR A N 1
ATOM 2502 C CA . THR A 1 312 ? -12.207 -18.952 18.128 1.00 82.81 312 THR A CA 1
ATOM 2503 C C . THR A 1 312 ? -10.911 -18.288 17.654 1.00 82.81 312 THR A C 1
ATOM 2505 O O . THR A 1 312 ? -9.822 -18.815 17.896 1.00 82.81 312 THR A O 1
ATOM 2508 N N . SER A 1 313 ? -10.996 -17.140 16.971 1.00 73.31 313 SER A N 1
ATOM 2509 C CA . SER A 1 313 ? -9.824 -16.467 16.413 1.00 73.31 313 SER A CA 1
ATOM 2510 C C . SER A 1 313 ? -8.797 -16.168 17.508 1.00 73.31 313 SER A C 1
ATOM 2512 O O . SER A 1 313 ? -9.096 -15.519 18.512 1.00 73.31 313 SER A O 1
ATOM 2514 N N . LYS A 1 314 ? -7.538 -16.576 17.284 1.00 63.72 314 LYS A N 1
ATOM 2515 C CA . LYS A 1 314 ? -6.409 -16.252 18.179 1.00 63.72 314 LYS A CA 1
ATOM 2516 C C . LYS A 1 314 ? -6.166 -14.742 18.302 1.00 63.72 314 LYS A C 1
ATOM 2518 O O . LYS A 1 314 ? -5.485 -14.307 19.226 1.00 63.72 314 LYS A O 1
ATOM 2523 N N . SER A 1 315 ? -6.704 -13.950 17.374 1.00 60.12 315 SER A N 1
ATOM 2524 C CA . SER A 1 315 ? -6.633 -12.495 17.378 1.00 60.12 315 SER A CA 1
ATOM 2525 C C . SER A 1 315 ? -8.044 -11.933 17.217 1.00 60.12 315 SER A C 1
ATOM 2527 O O . SER A 1 315 ? -8.549 -11.783 16.106 1.00 60.12 315 SER A O 1
ATOM 2529 N N . TYR A 1 316 ? -8.685 -11.619 18.340 1.00 51.38 316 TYR A N 1
ATOM 2530 C CA . TYR A 1 316 ? -10.042 -11.060 18.417 1.00 51.38 316 TYR A CA 1
ATOM 2531 C C . TYR A 1 316 ? -10.165 -9.647 17.804 1.00 51.38 316 TYR A C 1
ATOM 2533 O O . TYR A 1 316 ? -11.257 -9.102 17.707 1.00 51.38 316 TYR A O 1
ATOM 2541 N N . ARG A 1 317 ? -9.051 -9.035 17.367 1.00 54.22 317 ARG A N 1
ATOM 2542 C CA . ARG A 1 317 ? -9.033 -7.786 16.581 1.00 54.22 317 ARG A CA 1
ATOM 2543 C C . ARG A 1 317 ? -8.985 -8.022 15.062 1.00 54.22 317 ARG A C 1
ATOM 2545 O O . ARG A 1 317 ? -9.093 -7.062 14.302 1.00 54.22 317 ARG A O 1
ATOM 2552 N N . LYS A 1 318 ? -8.818 -9.266 14.590 1.00 61.22 318 LYS A N 1
ATOM 2553 C CA . LYS A 1 318 ? -8.771 -9.574 13.151 1.00 61.22 318 LYS A CA 1
ATOM 2554 C C . LYS A 1 318 ? -10.176 -9.719 12.582 1.00 61.22 318 LYS A C 1
ATOM 2556 O O . LYS A 1 318 ? -10.985 -10.471 13.106 1.00 61.22 318 LYS A O 1
ATOM 2561 N N . ASN A 1 319 ? -10.414 -9.050 11.455 1.00 72.62 319 ASN A N 1
ATOM 2562 C CA . ASN A 1 319 ? -11.551 -9.290 10.572 1.00 72.62 319 ASN A CA 1
ATOM 2563 C C . ASN A 1 319 ? -11.459 -10.748 10.043 1.00 72.62 319 ASN A C 1
ATOM 2565 O O . ASN A 1 319 ? -10.580 -11.010 9.209 1.00 72.62 319 ASN A O 1
ATOM 2569 N N . PRO A 1 320 ? -12.277 -11.705 10.533 1.00 80.81 320 PRO A N 1
ATOM 2570 C CA . PRO A 1 320 ? -12.124 -13.123 10.206 1.00 80.81 320 PRO A CA 1
ATOM 2571 C C . PRO A 1 320 ? -12.330 -13.377 8.710 1.00 80.81 320 PRO A C 1
ATOM 2573 O O . PRO A 1 320 ? -13.114 -12.691 8.052 1.00 80.81 320 PRO A O 1
ATOM 2576 N N . LEU A 1 321 ? -11.597 -14.355 8.176 1.00 87.00 321 LEU A N 1
ATOM 2577 C CA . LEU A 1 321 ? -11.737 -14.808 6.795 1.00 87.00 321 LEU A CA 1
ATOM 2578 C C . LEU A 1 321 ? -12.490 -16.139 6.793 1.00 87.00 321 LEU A C 1
ATOM 2580 O O . LEU A 1 321 ? -11.999 -17.117 7.356 1.00 87.00 321 LEU A O 1
ATOM 2584 N N . TYR A 1 322 ? -13.688 -16.167 6.215 1.00 91.81 322 TYR A N 1
ATOM 2585 C CA . TYR A 1 322 ? -14.494 -17.390 6.168 1.00 91.81 322 TYR A CA 1
ATOM 2586 C C . TYR A 1 322 ? -14.029 -18.265 4.997 1.00 91.81 322 TYR A C 1
ATOM 2588 O O . TYR A 1 322 ? -13.686 -17.715 3.948 1.00 91.81 322 TYR A O 1
ATOM 2596 N N . PRO A 1 323 ? -13.986 -19.604 5.132 1.00 94.94 323 PRO A N 1
ATOM 2597 C CA . PRO A 1 323 ? -13.573 -20.488 4.042 1.00 94.94 323 PRO A CA 1
ATOM 2598 C C . PRO A 1 323 ? -14.428 -20.310 2.787 1.00 94.94 323 PRO A C 1
ATOM 2600 O O . PRO A 1 323 ? -15.623 -20.050 2.892 1.00 94.94 323 PRO A O 1
ATOM 2603 N N . VAL A 1 324 ? -13.838 -20.523 1.607 1.00 95.69 324 VAL A N 1
ATOM 2604 C CA . VAL A 1 324 ? -14.529 -20.344 0.314 1.00 95.69 324 VAL A CA 1
ATOM 2605 C C . VAL A 1 324 ? -15.841 -21.135 0.248 1.00 95.69 324 VAL A C 1
ATOM 2607 O O . VAL A 1 324 ? -16.854 -20.564 -0.125 1.00 95.69 324 VAL A O 1
ATOM 2610 N N . VAL A 1 325 ? -15.867 -22.374 0.752 1.00 96.88 325 VAL A N 1
ATOM 2611 C CA . VAL A 1 325 ? -17.089 -23.202 0.824 1.00 96.88 325 VAL A CA 1
ATOM 2612 C C . VAL A 1 325 ? -18.233 -22.554 1.619 1.00 96.88 325 VAL A C 1
ATOM 2614 O O . VAL A 1 325 ? -19.399 -22.711 1.269 1.00 96.88 325 VAL A O 1
ATOM 2617 N N . VAL A 1 326 ? -17.919 -21.792 2.672 1.00 97.75 326 VAL A N 1
ATOM 2618 C CA . VAL A 1 326 ? -18.918 -21.043 3.451 1.00 97.75 326 VAL A CA 1
ATOM 2619 C C . VAL A 1 326 ? -19.423 -19.849 2.644 1.00 97.75 326 VAL A C 1
ATOM 2621 O O . VAL A 1 326 ? -20.620 -19.575 2.642 1.00 97.75 326 VAL A O 1
ATOM 2624 N N . LEU A 1 327 ? -18.525 -19.150 1.940 1.00 97.25 327 LEU A N 1
ATOM 2625 C CA . LEU A 1 327 ? -18.897 -18.027 1.074 1.00 97.25 327 LEU A CA 1
ATOM 2626 C C . LEU A 1 327 ? -19.804 -18.491 -0.075 1.00 97.25 327 LEU A C 1
ATOM 2628 O O . LEU A 1 327 ? -20.796 -17.829 -0.363 1.00 97.25 327 LEU A O 1
ATOM 2632 N N . ASP A 1 328 ? -19.493 -19.638 -0.683 1.00 97.94 328 ASP A N 1
ATOM 2633 C CA . ASP A 1 328 ? -20.291 -20.242 -1.754 1.00 97.94 328 ASP A CA 1
ATOM 2634 C C . ASP A 1 328 ? -21.697 -20.614 -1.263 1.00 97.94 328 ASP A C 1
ATOM 2636 O O . ASP A 1 328 ? -22.683 -20.341 -1.946 1.00 97.94 328 ASP A O 1
ATOM 2640 N N . ALA A 1 329 ? -21.805 -21.183 -0.057 1.00 98.31 329 ALA A N 1
ATOM 2641 C CA . ALA A 1 329 ? -23.093 -21.497 0.555 1.00 98.31 329 ALA A CA 1
ATOM 2642 C C . ALA A 1 329 ? -23.922 -20.230 0.837 1.00 98.31 329 ALA A C 1
ATOM 2644 O O . ALA A 1 329 ? -25.093 -20.175 0.472 1.00 98.31 329 ALA A O 1
ATOM 2645 N N . LEU A 1 330 ? -23.316 -19.189 1.421 1.00 98.25 330 LEU A N 1
ATOM 2646 C CA . LEU A 1 330 ? -23.996 -17.914 1.682 1.00 98.25 330 LEU A CA 1
ATOM 2647 C C . LEU A 1 330 ? -24.508 -17.254 0.398 1.00 98.25 330 LEU A C 1
ATOM 2649 O O . LEU A 1 330 ? -25.641 -16.780 0.358 1.00 98.25 330 LEU A O 1
ATOM 2653 N N . GLU A 1 331 ? -23.679 -17.208 -0.644 1.00 97.69 331 GLU A N 1
ATOM 2654 C CA . GLU A 1 331 ? -24.038 -16.587 -1.921 1.00 97.69 331 GLU A CA 1
ATOM 2655 C C . GLU A 1 331 ? -25.160 -17.358 -2.622 1.00 97.69 331 GLU A C 1
ATOM 2657 O O . GLU A 1 331 ? -26.134 -16.750 -3.061 1.00 97.69 331 GLU A O 1
ATOM 2662 N N . LYS A 1 332 ? -25.095 -18.696 -2.621 1.00 98.44 332 LYS A N 1
ATOM 2663 C CA . LYS A 1 332 ? -26.161 -19.554 -3.149 1.00 98.44 332 LYS A CA 1
ATOM 2664 C C . LYS A 1 332 ? -27.514 -19.257 -2.497 1.00 98.44 332 LYS A C 1
ATOM 2666 O O . LYS A 1 332 ? -28.508 -19.102 -3.206 1.00 98.44 332 LYS A O 1
ATOM 2671 N N . GLU A 1 333 ? -27.565 -19.197 -1.168 1.00 98.69 333 GLU A N 1
ATOM 2672 C CA . GLU A 1 333 ? -28.821 -18.976 -0.444 1.00 98.69 333 GLU A CA 1
ATOM 2673 C C . GLU A 1 333 ? -29.332 -17.536 -0.613 1.00 98.69 333 GLU A C 1
ATOM 2675 O O . GLU A 1 333 ? -30.531 -17.325 -0.806 1.00 98.69 333 GLU A O 1
ATOM 2680 N N . LEU A 1 334 ? -28.439 -16.539 -0.647 1.00 98.25 334 LEU A N 1
ATOM 2681 C CA . LEU A 1 334 ? -28.813 -15.157 -0.966 1.00 98.25 334 LEU A CA 1
ATOM 2682 C C . LEU A 1 334 ? -29.401 -15.031 -2.376 1.00 98.25 334 LEU A C 1
ATOM 2684 O O . LEU A 1 334 ? -30.419 -14.364 -2.546 1.00 98.25 334 LEU A O 1
ATOM 2688 N N . ASP A 1 335 ? -28.807 -15.677 -3.376 1.00 98.31 335 ASP A N 1
ATOM 2689 C CA . ASP A 1 335 ? -29.295 -15.631 -4.757 1.00 98.31 335 ASP A CA 1
ATOM 2690 C C . ASP A 1 335 ? -30.614 -16.397 -4.931 1.00 98.31 335 ASP A C 1
ATOM 2692 O O . ASP A 1 335 ? -31.471 -16.000 -5.726 1.00 98.31 335 ASP A O 1
ATOM 2696 N N . ALA A 1 336 ? -30.817 -17.480 -4.176 1.00 98.50 336 ALA A N 1
ATOM 2697 C CA . ALA A 1 336 ? -32.085 -18.204 -4.146 1.00 98.50 336 ALA A CA 1
ATOM 2698 C C . ALA A 1 336 ? -33.204 -17.365 -3.500 1.00 98.50 336 ALA A C 1
ATOM 2700 O O . ALA A 1 336 ? -34.291 -17.247 -4.072 1.00 98.50 336 ALA A O 1
ATOM 2701 N N . ALA A 1 337 ? -32.924 -16.713 -2.365 1.00 98.12 337 ALA A N 1
ATOM 2702 C CA . ALA A 1 337 ? -33.834 -15.752 -1.741 1.00 98.12 337 ALA A CA 1
ATOM 2703 C C . ALA A 1 337 ? -34.140 -14.573 -2.675 1.00 98.12 337 ALA A C 1
ATOM 2705 O O . ALA A 1 337 ? -35.291 -14.143 -2.780 1.00 98.12 337 ALA A O 1
ATOM 2706 N N . GLU A 1 338 ? -33.124 -14.085 -3.397 1.00 97.94 338 GLU A N 1
ATOM 2707 C CA . GLU A 1 338 ? -33.294 -13.042 -4.394 1.00 97.94 338 GLU A CA 1
ATOM 2708 C C . GLU A 1 338 ? -34.298 -13.510 -5.450 1.00 97.94 338 GLU A C 1
ATOM 2710 O O . GLU A 1 338 ? -35.333 -12.876 -5.615 1.00 97.94 338 GLU A O 1
ATOM 2715 N N . LYS A 1 339 ? -34.066 -14.636 -6.125 1.00 97.69 339 LYS A N 1
ATOM 2716 C CA . LYS A 1 339 ? -34.953 -15.143 -7.190 1.00 97.69 339 LYS A CA 1
ATOM 2717 C C . LYS A 1 339 ? -36.387 -15.418 -6.726 1.00 97.69 339 LYS A C 1
ATOM 2719 O O . LYS A 1 339 ? -37.305 -15.342 -7.535 1.00 97.69 339 LYS A O 1
ATOM 2724 N N . ALA A 1 340 ? -36.585 -15.705 -5.441 1.00 97.31 340 ALA A N 1
ATOM 2725 C CA . ALA A 1 340 ? -37.888 -16.012 -4.857 1.00 97.31 340 ALA A CA 1
ATOM 2726 C C . ALA A 1 340 ? -38.778 -14.785 -4.563 1.00 97.31 340 ALA A C 1
ATOM 2728 O O . ALA A 1 340 ? -39.926 -14.963 -4.159 1.00 97.31 340 ALA A O 1
ATOM 2729 N N . THR A 1 341 ? -38.289 -13.554 -4.750 1.00 95.94 341 THR A N 1
ATOM 2730 C CA . THR A 1 341 ? -39.083 -12.322 -4.558 1.00 95.94 341 THR A CA 1
ATOM 2731 C C . THR A 1 341 ? -39.368 -11.618 -5.892 1.00 95.94 341 THR A C 1
ATOM 2733 O O . THR A 1 341 ? -38.560 -11.656 -6.820 1.00 95.94 341 THR A O 1
ATOM 2736 N N . LEU A 1 342 ? -40.517 -10.948 -6.026 1.00 93.31 342 LEU A N 1
ATOM 2737 C CA . LEU A 1 342 ? -40.867 -10.205 -7.249 1.00 93.31 342 LEU A CA 1
ATOM 2738 C C . LEU A 1 342 ? -40.159 -8.839 -7.271 1.00 93.31 342 LEU A C 1
ATOM 2740 O O . LEU A 1 342 ? -40.056 -8.189 -6.238 1.00 93.31 342 LEU A O 1
ATOM 2744 N N . ALA A 1 343 ? -39.675 -8.382 -8.431 1.00 89.94 343 ALA A N 1
ATOM 2745 C CA . ALA A 1 343 ? -38.784 -7.214 -8.542 1.00 89.94 343 ALA A CA 1
ATOM 2746 C C . ALA A 1 343 ? -39.326 -5.902 -7.925 1.00 89.94 343 ALA A C 1
ATOM 2748 O O . ALA A 1 343 ? -38.551 -5.133 -7.364 1.00 89.94 343 ALA A O 1
ATOM 2749 N N . ASP A 1 344 ? -40.641 -5.677 -7.950 1.00 93.00 344 ASP A N 1
ATOM 2750 C CA . ASP A 1 344 ? -41.255 -4.441 -7.436 1.00 93.00 344 ASP A CA 1
ATOM 2751 C C . ASP A 1 344 ? -41.955 -4.611 -6.074 1.00 93.00 344 ASP A C 1
ATOM 2753 O O . ASP A 1 344 ? -42.592 -3.680 -5.559 1.00 93.00 344 ASP A O 1
ATOM 2757 N N . SER A 1 345 ? -41.832 -5.791 -5.454 1.00 95.94 345 SER A N 1
ATOM 2758 C CA . SER A 1 345 ? -42.540 -6.116 -4.214 1.00 95.94 345 SER A CA 1
ATOM 2759 C C . SER A 1 345 ? -41.903 -5.497 -2.965 1.00 95.94 345 SER A C 1
ATOM 2761 O O . SER A 1 345 ? -40.746 -5.060 -2.950 1.00 95.94 345 SER A O 1
ATOM 2763 N N . VAL A 1 346 ? -42.670 -5.454 -1.872 1.00 95.88 346 VAL A N 1
ATOM 2764 C CA . VAL A 1 346 ? -42.168 -4.993 -0.566 1.00 95.88 346 VAL A CA 1
ATOM 2765 C C . VAL A 1 346 ? -41.087 -5.947 -0.042 1.00 95.88 346 VAL A C 1
ATOM 2767 O O . VAL A 1 346 ? -40.073 -5.491 0.488 1.00 95.88 346 VAL A O 1
ATOM 2770 N N . GLU A 1 347 ? -41.268 -7.252 -0.240 1.00 96.06 347 GLU A N 1
ATOM 2771 C CA . GLU A 1 347 ? -40.331 -8.319 0.128 1.00 96.06 347 GLU A CA 1
ATOM 2772 C C . GLU A 1 347 ? -38.986 -8.122 -0.569 1.00 96.06 347 GLU A C 1
ATOM 2774 O O . GLU A 1 347 ? -37.945 -8.168 0.085 1.00 96.06 347 GLU A O 1
ATOM 2779 N N . ARG A 1 348 ? -38.989 -7.808 -1.873 1.00 96.31 348 ARG A N 1
ATOM 2780 C CA . ARG A 1 348 ? -37.766 -7.478 -2.613 1.00 96.31 348 ARG A CA 1
ATOM 2781 C C . ARG A 1 348 ? -37.055 -6.264 -2.034 1.00 96.31 348 ARG A C 1
ATOM 2783 O O . ARG A 1 348 ? -35.837 -6.292 -1.864 1.00 96.31 348 ARG A O 1
ATOM 2790 N N . ARG A 1 349 ? -37.790 -5.191 -1.723 1.00 94.81 349 ARG A N 1
ATOM 2791 C CA . ARG A 1 349 ? -37.196 -3.985 -1.122 1.00 94.81 349 ARG A CA 1
ATOM 2792 C C . ARG A 1 349 ? -36.546 -4.297 0.228 1.00 94.81 349 ARG A C 1
ATOM 2794 O O . ARG A 1 349 ? -35.431 -3.840 0.472 1.00 94.81 349 ARG A O 1
ATOM 2801 N N . ARG A 1 350 ? -37.195 -5.108 1.070 1.00 93.88 350 ARG A N 1
ATOM 2802 C CA . ARG A 1 350 ? -36.624 -5.589 2.341 1.00 93.88 350 ARG A CA 1
ATOM 2803 C C . ARG A 1 350 ? -35.393 -6.466 2.107 1.00 93.88 350 ARG A C 1
ATOM 2805 O O . ARG A 1 350 ? -34.370 -6.245 2.750 1.00 93.88 350 ARG A O 1
ATOM 2812 N N . PHE A 1 351 ? -35.458 -7.404 1.158 1.00 95.38 351 PHE A N 1
ATOM 2813 C CA . PHE A 1 351 ? -34.337 -8.282 0.807 1.00 95.38 351 PHE A CA 1
ATOM 2814 C C . PHE A 1 351 ? -33.116 -7.467 0.376 1.00 95.38 351 PHE A C 1
ATOM 2816 O O . PHE A 1 351 ? -32.010 -7.718 0.842 1.00 95.38 351 PHE A O 1
ATOM 2823 N N . ASN A 1 352 ? -33.313 -6.439 -0.453 1.00 93.00 352 ASN A N 1
ATOM 2824 C CA . ASN A 1 352 ? -32.225 -5.580 -0.910 1.00 93.00 352 ASN A CA 1
ATOM 2825 C C . ASN A 1 352 ? -31.523 -4.864 0.255 1.00 93.00 352 ASN A C 1
ATOM 2827 O O . ASN A 1 352 ? -30.306 -4.693 0.211 1.00 93.00 352 ASN A O 1
ATOM 2831 N N . VAL A 1 353 ? -32.258 -4.469 1.302 1.00 89.69 353 VAL A N 1
ATOM 2832 C CA . VAL A 1 353 ? -31.675 -3.890 2.526 1.00 89.69 353 VAL A CA 1
ATOM 2833 C C . VAL A 1 353 ? -30.888 -4.947 3.305 1.00 89.69 353 VAL A C 1
ATOM 2835 O O . VAL A 1 353 ? -29.730 -4.704 3.641 1.00 89.69 353 VAL A O 1
ATOM 2838 N N . PHE A 1 354 ? -31.472 -6.130 3.521 1.00 91.31 354 PHE A N 1
ATOM 2839 C CA . PHE A 1 354 ? -30.829 -7.258 4.207 1.00 91.31 354 PHE A CA 1
ATOM 2840 C C . PHE A 1 354 ? -29.519 -7.687 3.520 1.00 91.31 354 PHE A C 1
ATOM 2842 O O . PHE A 1 354 ? -28.464 -7.791 4.144 1.00 91.31 354 PHE A O 1
ATOM 2849 N N . ALA A 1 355 ? -29.559 -7.900 2.204 1.00 92.94 355 ALA A N 1
ATOM 2850 C CA . ALA A 1 355 ? -28.450 -8.476 1.452 1.00 92.94 355 ALA A CA 1
ATOM 2851 C C . ALA A 1 355 ? -27.309 -7.481 1.185 1.00 92.94 355 ALA A C 1
ATOM 2853 O O . ALA A 1 355 ? -26.192 -7.904 0.883 1.00 92.94 355 ALA A O 1
ATOM 2854 N N . LYS A 1 356 ? -27.549 -6.166 1.288 1.00 89.00 356 LYS A N 1
ATOM 2855 C CA . LYS A 1 356 ? -26.605 -5.120 0.856 1.00 89.00 356 LYS A CA 1
ATOM 2856 C C . LYS A 1 356 ? -25.220 -5.256 1.487 1.00 89.00 356 LYS A C 1
ATOM 2858 O O . LYS A 1 356 ? -24.227 -5.394 0.774 1.00 89.00 356 LYS A O 1
ATOM 2863 N N . CYS A 1 357 ? -25.136 -5.203 2.816 1.00 86.44 357 CYS A N 1
ATOM 2864 C CA . CYS A 1 357 ? -23.849 -5.252 3.516 1.00 86.44 357 CYS A CA 1
ATOM 2865 C C . CYS A 1 357 ? -23.208 -6.646 3.465 1.00 86.44 357 CYS A C 1
ATOM 2867 O O . CYS A 1 357 ? -21.979 -6.744 3.478 1.00 86.44 357 CYS A O 1
ATOM 2869 N N . LEU A 1 358 ? -24.018 -7.706 3.359 1.00 90.69 358 LEU A N 1
ATOM 2870 C CA . LEU A 1 358 ? -23.545 -9.085 3.224 1.00 90.69 358 LEU A CA 1
ATOM 2871 C C . LEU A 1 358 ? -22.894 -9.326 1.858 1.00 90.69 358 LEU A C 1
ATOM 2873 O O . LEU A 1 358 ? -21.784 -9.848 1.803 1.00 90.69 358 LEU A O 1
ATOM 2877 N N . ARG A 1 359 ? -23.516 -8.873 0.761 1.00 91.19 359 ARG A N 1
ATOM 2878 C CA . ARG A 1 359 ? -22.948 -8.977 -0.596 1.00 91.19 359 ARG A CA 1
ATOM 2879 C C . ARG A 1 359 ? -21.633 -8.216 -0.738 1.00 91.19 359 ARG A C 1
ATOM 2881 O O . ARG A 1 359 ? -20.706 -8.699 -1.383 1.00 91.19 359 ARG A O 1
ATOM 2888 N N . ILE A 1 360 ? -21.517 -7.049 -0.106 1.00 85.38 360 ILE A N 1
ATOM 2889 C CA . ILE A 1 360 ? -20.264 -6.280 -0.112 1.00 85.38 360 ILE A CA 1
ATOM 2890 C C . ILE A 1 360 ? -19.162 -7.023 0.660 1.00 85.38 360 ILE A C 1
ATOM 2892 O O . ILE A 1 360 ? -18.019 -7.082 0.200 1.00 85.38 360 ILE A O 1
ATOM 2896 N N . GLU A 1 361 ? -19.487 -7.626 1.807 1.00 87.81 361 GLU A N 1
ATOM 2897 C CA . GLU A 1 361 ? -18.516 -8.426 2.558 1.00 87.81 361 GLU A CA 1
ATOM 2898 C C . GLU A 1 361 ? -18.134 -9.713 1.810 1.00 87.81 361 GLU A C 1
ATOM 2900 O O . GLU A 1 361 ? -16.946 -10.014 1.749 1.00 87.81 361 GLU A O 1
ATOM 2905 N N . LEU A 1 362 ? -19.074 -10.406 1.150 1.00 91.56 362 LEU A N 1
ATOM 2906 C CA . LEU A 1 362 ? -18.794 -11.564 0.283 1.00 91.56 362 LEU A CA 1
ATOM 2907 C C . LEU A 1 362 ? -17.761 -11.225 -0.797 1.00 91.56 362 LEU A C 1
ATOM 2909 O O . LEU A 1 362 ? -16.735 -11.902 -0.911 1.00 91.56 362 LEU A O 1
ATOM 2913 N N . LYS A 1 363 ? -17.982 -10.134 -1.542 1.00 88.69 363 LYS A N 1
ATOM 2914 C CA . LYS A 1 363 ? -17.040 -9.661 -2.568 1.00 88.69 363 LYS A CA 1
ATOM 2915 C C . LYS A 1 363 ? -15.653 -9.392 -1.993 1.00 88.69 363 LYS A C 1
ATOM 2917 O O . LYS A 1 363 ? -14.652 -9.794 -2.588 1.00 88.69 363 LYS A O 1
ATOM 2922 N N . SER A 1 364 ? -15.582 -8.743 -0.831 1.00 86.44 364 SER A N 1
ATOM 2923 C CA . SER A 1 364 ? -14.299 -8.500 -0.174 1.00 86.44 364 SER A CA 1
ATOM 2924 C C . SER A 1 364 ? -13.622 -9.790 0.288 1.00 86.44 364 SER A C 1
ATOM 2926 O O . SER A 1 364 ? -12.426 -9.955 0.069 1.00 86.44 364 SER A O 1
ATOM 2928 N N . GLN A 1 365 ? -14.352 -10.712 0.915 1.00 89.31 365 GLN A N 1
ATOM 2929 C CA . GLN A 1 365 ? -13.822 -11.992 1.393 1.00 89.31 365 GLN A CA 1
ATOM 2930 C C . GLN A 1 365 ? -13.236 -12.805 0.235 1.00 89.31 365 GLN A C 1
ATOM 2932 O O . GLN A 1 365 ? -12.110 -13.290 0.339 1.00 89.31 365 GLN A O 1
ATOM 2937 N N . ARG A 1 366 ? -13.938 -12.870 -0.905 1.00 90.44 366 ARG A N 1
ATOM 2938 C CA . ARG A 1 366 ? -13.421 -13.501 -2.130 1.00 90.44 366 ARG A CA 1
ATOM 2939 C C . ARG A 1 366 ? -12.150 -12.819 -2.630 1.00 90.44 366 ARG A C 1
ATOM 2941 O O . ARG A 1 366 ? -11.162 -13.490 -2.914 1.00 90.44 366 ARG A O 1
ATOM 2948 N N . GLY A 1 367 ? -12.150 -11.491 -2.689 1.00 88.56 367 GLY A N 1
ATOM 2949 C CA . GLY A 1 367 ? -10.972 -10.725 -3.079 1.00 88.56 367 GLY A CA 1
ATOM 2950 C C . GLY A 1 367 ? -9.764 -10.962 -2.171 1.00 88.56 367 GLY A C 1
ATOM 2951 O O . GLY A 1 367 ? -8.654 -11.144 -2.658 1.00 88.56 367 GLY A O 1
ATOM 2952 N N . ARG A 1 368 ? -9.994 -11.070 -0.858 1.00 88.19 368 ARG A N 1
ATOM 2953 C CA . ARG A 1 368 ? -8.968 -11.387 0.144 1.00 88.19 368 ARG A CA 1
ATOM 2954 C C . ARG A 1 368 ? -8.382 -12.789 -0.021 1.00 88.19 368 ARG A C 1
ATOM 2956 O O . ARG A 1 368 ? -7.186 -12.940 0.192 1.00 88.19 368 ARG A O 1
ATOM 2963 N N . HIS A 1 369 ? -9.184 -13.791 -0.393 1.00 89.88 369 HIS A N 1
ATOM 2964 C CA . HIS A 1 369 ? -8.689 -15.150 -0.680 1.00 89.88 369 HIS A CA 1
ATOM 2965 C C . HIS A 1 369 ? -7.772 -15.204 -1.902 1.00 89.88 369 HIS A C 1
ATOM 2967 O O . HIS A 1 369 ? -6.872 -16.033 -1.957 1.00 89.88 369 HIS A O 1
ATOM 2973 N N . LEU A 1 370 ? -7.991 -14.317 -2.872 1.00 87.81 370 LEU A N 1
ATOM 2974 C CA . LEU A 1 370 ? -7.196 -14.232 -4.099 1.00 87.81 370 LEU A CA 1
ATOM 2975 C C . LEU A 1 370 ? -6.056 -13.210 -4.008 1.00 87.81 370 LEU A C 1
ATOM 2977 O O . LEU A 1 370 ? -5.314 -13.030 -4.973 1.00 87.81 370 LEU A O 1
ATOM 2981 N N . TYR A 1 371 ? -5.947 -12.492 -2.890 1.00 88.81 371 TYR A N 1
ATOM 2982 C CA . TYR A 1 371 ? -5.023 -11.379 -2.766 1.00 88.81 371 TYR A CA 1
ATOM 2983 C C . TYR A 1 371 ? -3.585 -11.863 -2.611 1.00 88.81 371 TYR A C 1
ATOM 2985 O O . TYR A 1 371 ? -3.247 -12.603 -1.688 1.00 88.81 371 TYR A O 1
ATOM 2993 N N . THR A 1 372 ? -2.720 -11.346 -3.475 1.00 87.75 372 THR A N 1
ATOM 2994 C CA . THR A 1 372 ? -1.269 -11.455 -3.360 1.00 87.75 372 THR A CA 1
ATOM 2995 C C . THR A 1 372 ? -0.697 -10.082 -3.051 1.00 87.75 372 THR A C 1
ATOM 2997 O O . THR A 1 372 ? -1.041 -9.114 -3.733 1.00 87.75 372 THR A O 1
ATOM 3000 N N . THR A 1 373 ? 0.193 -9.992 -2.062 1.00 88.62 373 THR A N 1
ATOM 3001 C CA . THR A 1 373 ? 0.867 -8.733 -1.728 1.00 88.62 373 THR A CA 1
ATOM 3002 C C . THR A 1 373 ? 1.604 -8.187 -2.959 1.00 88.62 373 THR A C 1
ATOM 3004 O O . THR A 1 373 ? 2.459 -8.889 -3.505 1.00 88.62 373 THR A O 1
ATOM 3007 N N . PRO A 1 374 ? 1.283 -6.966 -3.419 1.00 92.88 374 PRO A N 1
ATOM 3008 C CA . PRO A 1 374 ? 1.863 -6.418 -4.633 1.00 92.88 374 PRO A CA 1
ATOM 3009 C C . PRO A 1 374 ? 3.329 -6.036 -4.421 1.00 92.88 374 PRO A C 1
ATOM 3011 O O . PRO A 1 374 ? 3.697 -5.498 -3.377 1.00 92.88 374 PRO A O 1
ATOM 3014 N N . LEU A 1 375 ? 4.146 -6.301 -5.441 1.00 94.88 375 LEU A N 1
ATOM 3015 C CA . LEU A 1 375 ? 5.529 -5.850 -5.556 1.00 94.88 375 LEU A CA 1
ATOM 3016 C C . LEU A 1 375 ? 5.637 -4.928 -6.773 1.00 94.88 375 LEU A C 1
ATOM 3018 O O . LEU A 1 375 ? 5.404 -5.356 -7.903 1.00 94.88 375 LEU A O 1
ATOM 3022 N N . ILE A 1 376 ? 5.983 -3.672 -6.532 1.00 95.31 376 ILE A N 1
ATOM 3023 C CA . ILE A 1 376 ? 6.042 -2.609 -7.530 1.00 95.31 376 ILE A CA 1
ATOM 3024 C C . ILE A 1 376 ? 7.510 -2.314 -7.819 1.00 95.31 376 ILE A C 1
ATOM 3026 O O . ILE A 1 376 ? 8.242 -1.871 -6.940 1.00 95.31 376 ILE A O 1
ATOM 3030 N N . ASN A 1 377 ? 7.946 -2.542 -9.053 1.00 94.19 377 ASN A N 1
ATOM 3031 C CA . ASN A 1 377 ? 9.273 -2.114 -9.482 1.00 94.19 377 ASN A CA 1
ATOM 3032 C C . ASN A 1 377 ? 9.253 -0.606 -9.750 1.00 94.19 377 ASN A C 1
ATOM 3034 O O . ASN A 1 377 ? 8.454 -0.135 -10.558 1.00 94.19 377 ASN A O 1
ATOM 3038 N N . VAL A 1 378 ? 10.132 0.126 -9.075 1.00 94.94 378 VAL A N 1
ATOM 3039 C CA . VAL A 1 378 ? 10.300 1.575 -9.185 1.00 94.94 378 VAL A CA 1
ATOM 3040 C C . VAL A 1 378 ? 11.555 1.821 -10.023 1.00 94.94 378 VAL A C 1
ATOM 3042 O O . VAL A 1 378 ? 12.653 1.576 -9.522 1.00 94.94 378 VAL A O 1
ATOM 3045 N N . PRO A 1 379 ? 11.423 2.214 -11.302 1.00 92.06 379 PRO A N 1
ATOM 3046 C CA . PRO A 1 379 ? 12.559 2.395 -12.200 1.00 92.06 379 PRO A CA 1
ATOM 3047 C C . PRO A 1 379 ? 13.329 3.679 -11.889 1.00 92.06 379 PRO A C 1
ATOM 3049 O O . PRO A 1 379 ? 12.753 4.653 -11.392 1.00 92.06 379 PRO A O 1
ATOM 3052 N N . PHE A 1 380 ? 14.619 3.686 -12.219 1.00 88.12 380 PHE A N 1
ATOM 3053 C CA . PHE A 1 380 ? 15.440 4.890 -12.154 1.00 88.12 380 PHE A CA 1
ATOM 3054 C C . PHE A 1 380 ? 14.885 5.971 -13.097 1.00 88.12 380 PHE A C 1
ATOM 3056 O O . PHE A 1 380 ? 14.504 5.682 -14.231 1.00 88.12 380 PHE A O 1
ATOM 3063 N N . TYR A 1 381 ? 14.824 7.214 -12.632 1.00 86.25 381 TYR A N 1
ATOM 3064 C CA . TYR A 1 381 ? 14.138 8.313 -13.291 1.00 86.25 381 TYR A CA 1
ATOM 3065 C C . TYR A 1 381 ? 15.115 9.159 -14.109 1.00 86.25 381 TYR A C 1
ATOM 3067 O O . TYR A 1 381 ? 16.039 9.771 -13.578 1.00 86.25 381 TYR A O 1
ATOM 3075 N N . ASN A 1 382 ? 14.890 9.226 -15.420 1.00 74.50 382 ASN A N 1
ATOM 3076 C CA . ASN A 1 382 ? 15.679 10.011 -16.377 1.00 74.50 382 ASN A CA 1
ATOM 3077 C C . ASN A 1 382 ? 15.023 11.357 -16.746 1.00 74.50 382 ASN A C 1
ATOM 3079 O O . ASN A 1 382 ? 15.480 12.014 -17.675 1.00 74.50 382 ASN A O 1
ATOM 3083 N N . SER A 1 383 ? 14.005 11.795 -15.996 1.00 73.19 383 SER A N 1
ATOM 3084 C CA . SER A 1 383 ? 13.145 12.957 -16.292 1.00 73.19 383 SER A CA 1
ATOM 3085 C C . SER A 1 383 ? 12.071 12.749 -17.371 1.00 73.19 383 SER A C 1
ATOM 3087 O O . SER A 1 383 ? 11.419 13.721 -17.752 1.00 73.19 383 SER A O 1
ATOM 3089 N N . GLU A 1 384 ? 11.808 11.511 -17.809 1.00 78.31 384 GLU A N 1
ATOM 3090 C CA . GLU A 1 384 ? 10.747 11.208 -18.777 1.00 78.31 384 GLU A CA 1
ATOM 3091 C C . GLU A 1 384 ? 9.721 10.196 -18.243 1.00 78.31 384 GLU A C 1
ATOM 3093 O O . GLU A 1 384 ? 10.009 9.033 -17.975 1.00 78.31 384 GLU A O 1
ATOM 3098 N N . TRP A 1 385 ? 8.457 10.617 -18.128 1.00 85.88 385 TRP A N 1
ATOM 3099 C CA . TRP A 1 385 ? 7.379 9.745 -17.641 1.00 85.88 385 TRP A CA 1
ATOM 3100 C C . TRP A 1 385 ? 6.890 8.717 -18.663 1.00 85.88 385 TRP A C 1
ATOM 3102 O O . TRP A 1 385 ? 6.219 7.764 -18.266 1.00 85.88 385 TRP A O 1
ATOM 3112 N N . ALA A 1 386 ? 7.183 8.901 -19.956 1.00 78.75 386 ALA A N 1
ATOM 3113 C CA . ALA A 1 386 ? 6.705 8.025 -21.029 1.00 78.75 386 ALA A CA 1
ATOM 3114 C C . ALA A 1 386 ? 7.164 6.567 -20.846 1.00 78.75 386 ALA A C 1
ATOM 3116 O O . ALA A 1 386 ? 6.413 5.645 -21.162 1.00 78.75 386 ALA A O 1
ATOM 3117 N N . GLU A 1 387 ? 8.348 6.372 -20.262 1.00 76.31 387 GLU A N 1
ATOM 3118 C CA . GLU A 1 387 ? 8.968 5.063 -20.033 1.00 76.31 387 GLU A CA 1
ATOM 3119 C C . GLU A 1 387 ? 8.573 4.433 -18.683 1.00 76.31 387 GLU A C 1
ATOM 3121 O O . GLU A 1 387 ? 8.716 3.224 -18.479 1.00 76.31 387 GLU A O 1
ATOM 3126 N N . VAL A 1 388 ? 8.020 5.226 -17.758 1.00 89.00 388 VAL A N 1
ATOM 3127 C CA . VAL A 1 388 ? 7.590 4.752 -16.437 1.00 89.00 388 VAL A CA 1
ATOM 3128 C C . VAL A 1 388 ? 6.192 4.144 -16.538 1.00 89.00 388 VAL A C 1
ATOM 3130 O O . VAL A 1 388 ? 5.220 4.823 -16.873 1.00 89.00 388 VAL A O 1
ATOM 3133 N N . LYS A 1 389 ? 6.068 2.852 -16.219 1.00 91.25 389 LYS A N 1
ATOM 3134 C CA . LYS A 1 389 ? 4.776 2.149 -16.214 1.00 91.25 389 LYS A CA 1
ATOM 3135 C C . LYS A 1 389 ? 3.901 2.595 -15.040 1.00 91.25 389 LYS A C 1
ATOM 3137 O O . LYS A 1 389 ? 4.398 2.839 -13.943 1.00 91.25 389 LYS A O 1
ATOM 3142 N N . ALA A 1 390 ? 2.589 2.630 -15.266 1.00 95.31 390 ALA A N 1
ATOM 3143 C CA . ALA A 1 390 ? 1.611 2.862 -14.210 1.00 95.31 390 ALA A CA 1
ATOM 3144 C C . ALA A 1 390 ? 1.648 1.741 -13.159 1.00 95.31 390 ALA A C 1
ATOM 3146 O O . ALA A 1 390 ? 1.725 0.552 -13.488 1.00 95.31 390 ALA A O 1
ATOM 3147 N N . VAL A 1 391 ? 1.556 2.131 -11.892 1.00 96.62 391 VAL A N 1
ATOM 3148 C CA . VAL A 1 391 ? 1.388 1.234 -10.753 1.00 96.62 391 VAL A CA 1
ATOM 3149 C C . VAL A 1 391 ? 0.007 0.576 -10.850 1.00 96.62 391 VAL A C 1
ATOM 3151 O O . VAL A 1 391 ? -0.991 1.283 -10.998 1.00 96.62 391 VAL A O 1
ATOM 3154 N N . PRO A 1 392 ? -0.102 -0.761 -10.748 1.00 93.75 392 PRO A N 1
ATOM 3155 C CA . PRO A 1 392 ? -1.399 -1.427 -10.697 1.00 93.75 392 PRO A CA 1
ATOM 3156 C C . PRO A 1 392 ? -2.192 -1.006 -9.454 1.00 93.75 392 PRO A C 1
ATOM 3158 O O . PRO A 1 392 ? -1.712 -1.149 -8.329 1.00 93.75 392 PRO A O 1
ATOM 3161 N N . LEU A 1 393 ? -3.418 -0.522 -9.656 1.00 94.62 393 LEU A N 1
ATOM 3162 C CA . LEU A 1 393 ? -4.315 -0.086 -8.584 1.00 94.62 393 LEU A CA 1
ATOM 3163 C C . LEU A 1 393 ? -5.542 -1.002 -8.473 1.00 94.62 393 LEU A C 1
ATOM 3165 O O . LEU A 1 393 ? -5.988 -1.601 -9.453 1.00 94.62 393 LEU A O 1
ATOM 3169 N N . MET A 1 394 ? -6.093 -1.108 -7.266 1.00 92.38 394 MET A N 1
ATOM 3170 C CA . MET A 1 394 ? -7.221 -1.976 -6.914 1.00 92.38 394 MET A CA 1
ATOM 3171 C C . MET A 1 394 ? -8.180 -1.300 -5.929 1.00 92.38 394 MET A C 1
ATOM 3173 O O . MET A 1 394 ? -7.862 -0.253 -5.359 1.00 92.38 394 MET A O 1
ATOM 3177 N N . ASN A 1 395 ? -9.361 -1.892 -5.715 1.00 89.69 395 ASN A N 1
ATOM 3178 C CA . ASN A 1 395 ? -10.284 -1.382 -4.704 1.00 89.69 395 ASN A CA 1
ATOM 3179 C C . ASN A 1 395 ? -9.682 -1.588 -3.302 1.00 89.69 395 ASN A C 1
ATOM 3181 O O . ASN A 1 395 ? -9.324 -2.719 -2.957 1.00 89.69 395 ASN A O 1
ATOM 3185 N N . PRO A 1 396 ? -9.633 -0.545 -2.454 1.00 86.94 396 PRO A N 1
ATOM 3186 C CA . PRO A 1 396 ? -9.048 -0.632 -1.111 1.00 86.94 396 PRO A CA 1
ATOM 3187 C C . PRO A 1 396 ? -9.729 -1.671 -0.206 1.00 86.94 396 PRO A C 1
ATOM 3189 O O . PRO A 1 396 ? -9.104 -2.274 0.669 1.00 86.94 396 PRO A O 1
ATOM 3192 N N . ASP A 1 397 ? -11.017 -1.941 -0.437 1.00 79.75 397 ASP A N 1
ATOM 3193 C CA . ASP A 1 397 ? -11.776 -2.957 0.294 1.00 79.75 397 ASP A CA 1
ATOM 3194 C C . ASP A 1 397 ? -11.503 -4.403 -0.155 1.00 79.75 397 ASP A C 1
ATOM 3196 O O . ASP A 1 397 ? -12.035 -5.342 0.445 1.00 79.75 397 ASP A O 1
ATOM 3200 N N . GLY A 1 398 ? -10.647 -4.597 -1.158 1.00 81.06 398 GLY A N 1
ATOM 3201 C CA . GLY A 1 398 ? -10.262 -5.898 -1.690 1.00 81.06 398 GLY A CA 1
ATOM 3202 C C . GLY A 1 398 ? -11.202 -6.443 -2.758 1.00 81.06 398 GLY A C 1
ATOM 3203 O O . GLY A 1 398 ? -10.914 -7.498 -3.308 1.00 81.06 398 GLY A O 1
ATOM 3204 N N . SER A 1 399 ? -12.312 -5.770 -3.077 1.00 83.25 399 SER A N 1
ATOM 3205 C CA . SER A 1 399 ? -13.191 -6.212 -4.164 1.00 83.25 399 SER A CA 1
ATOM 3206 C C . SER A 1 399 ? -12.482 -6.166 -5.527 1.00 83.25 399 SER A C 1
ATOM 3208 O O . SER A 1 399 ? -11.628 -5.317 -5.792 1.00 83.25 399 SER A O 1
ATOM 3210 N N . ARG A 1 400 ? -12.859 -7.080 -6.429 1.00 84.88 400 ARG A N 1
ATOM 3211 C CA . ARG A 1 400 ? -12.351 -7.123 -7.815 1.00 84.88 400 ARG A CA 1
ATOM 3212 C C . ARG A 1 400 ? -13.266 -6.409 -8.816 1.00 84.88 400 ARG A C 1
ATOM 3214 O O . ARG A 1 400 ? -13.134 -6.620 -10.019 1.00 84.88 400 ARG A O 1
ATOM 3221 N N . ASP A 1 401 ? -14.197 -5.592 -8.324 1.00 85.88 401 ASP A N 1
ATOM 3222 C CA . ASP A 1 401 ? -15.040 -4.747 -9.169 1.00 85.88 401 ASP A CA 1
ATOM 3223 C C . ASP A 1 401 ? -14.160 -3.750 -9.952 1.00 85.88 401 ASP A C 1
ATOM 3225 O O . ASP A 1 401 ? -13.027 -3.452 -9.564 1.00 85.88 401 ASP A O 1
ATOM 3229 N N . ARG A 1 402 ? -14.661 -3.215 -11.071 1.00 89.62 402 ARG A N 1
ATOM 3230 C CA . ARG A 1 402 ? -13.948 -2.134 -11.768 1.00 89.62 402 ARG A CA 1
ATOM 3231 C C . ARG A 1 402 ? -13.802 -0.941 -10.824 1.00 89.62 402 ARG A C 1
ATOM 3233 O O . ARG A 1 402 ? -14.766 -0.584 -10.150 1.00 89.62 402 ARG A O 1
ATOM 3240 N N . LEU A 1 403 ? -12.619 -0.326 -10.814 1.00 89.56 403 LEU A N 1
ATOM 3241 C CA . LEU A 1 403 ? -12.399 0.910 -10.070 1.00 89.56 403 LEU A CA 1
ATOM 3242 C C . LEU A 1 403 ? -13.437 1.967 -10.496 1.00 89.56 403 LEU A C 1
ATOM 3244 O O . LEU A 1 403 ? -13.743 2.068 -11.689 1.00 89.56 403 LEU A O 1
ATOM 3248 N N . PRO A 1 404 ? -13.956 2.776 -9.554 1.00 84.69 404 PRO A N 1
ATOM 3249 C CA . PRO A 1 404 ? -14.924 3.833 -9.859 1.00 84.69 404 PRO A CA 1
ATOM 3250 C C . PRO A 1 404 ? -14.329 4.950 -10.732 1.00 84.69 404 PRO A C 1
ATOM 3252 O O . PRO A 1 404 ? -15.061 5.733 -11.327 1.00 84.69 404 PRO A O 1
ATOM 3255 N N . VAL A 1 405 ? -12.999 5.013 -10.804 1.00 86.00 405 VAL A N 1
ATOM 3256 C CA . VAL A 1 405 ? -12.187 5.968 -11.561 1.00 86.00 405 VAL A CA 1
ATOM 3257 C C . VAL A 1 405 ? -11.041 5.220 -12.246 1.00 86.00 405 VAL A C 1
ATOM 3259 O O . VAL A 1 405 ? -10.722 4.093 -11.869 1.00 86.00 405 VAL A O 1
ATOM 3262 N N . LYS A 1 406 ? -10.389 5.837 -13.238 1.00 89.31 406 LYS A N 1
ATOM 3263 C CA . LYS A 1 406 ? -9.199 5.279 -13.910 1.00 89.31 406 LYS A CA 1
ATOM 3264 C C . LYS A 1 406 ? -7.956 6.144 -13.655 1.00 89.31 406 LYS A C 1
ATOM 3266 O O . LYS A 1 406 ? -7.522 6.846 -14.563 1.00 89.31 406 LYS A O 1
ATOM 3271 N N . PRO A 1 407 ? -7.417 6.144 -12.427 1.00 93.56 407 PRO A N 1
ATOM 3272 C CA . PRO A 1 407 ? -6.233 6.921 -12.105 1.00 93.56 407 PRO A CA 1
ATOM 3273 C C . PRO A 1 407 ? -4.979 6.286 -12.721 1.00 93.56 407 PRO A C 1
ATOM 3275 O O . PRO A 1 407 ? -4.830 5.063 -12.698 1.00 93.56 407 PRO A O 1
ATOM 3278 N N . ASP A 1 408 ? -4.079 7.118 -13.241 1.00 96.12 408 ASP A N 1
ATOM 3279 C CA . ASP A 1 408 ? -2.736 6.736 -13.690 1.00 96.12 408 ASP A CA 1
ATOM 3280 C C . ASP A 1 408 ? -1.732 7.267 -12.662 1.00 96.12 408 ASP A C 1
ATOM 3282 O O . ASP A 1 408 ? -1.409 8.456 -12.641 1.00 96.12 408 ASP A O 1
ATOM 3286 N N . PHE A 1 409 ? -1.301 6.382 -11.761 1.00 97.69 409 PHE A N 1
ATOM 3287 C CA . PHE A 1 409 ? -0.259 6.668 -10.783 1.00 97.69 409 PHE A CA 1
ATOM 3288 C C . PHE A 1 409 ? 1.054 6.029 -11.230 1.00 97.69 409 PHE A C 1
ATOM 3290 O O . PHE A 1 409 ? 1.106 4.826 -11.478 1.00 97.69 409 PHE A O 1
ATOM 3297 N N . ARG A 1 410 ? 2.125 6.815 -11.294 1.00 97.75 410 ARG A N 1
ATOM 3298 C CA . ARG A 1 410 ? 3.478 6.387 -11.659 1.00 97.75 410 ARG A CA 1
ATOM 3299 C C . ARG A 1 410 ? 4.442 6.757 -10.548 1.00 97.75 410 ARG A C 1
ATOM 3301 O O . ARG A 1 410 ? 4.301 7.811 -9.931 1.00 97.75 410 ARG A O 1
ATOM 3308 N N . LEU A 1 411 ? 5.428 5.897 -10.325 1.00 97.56 411 LEU A N 1
ATOM 3309 C CA . LEU A 1 411 ? 6.457 6.070 -9.307 1.00 97.56 411 LEU A CA 1
ATOM 3310 C C . LEU A 1 411 ? 7.818 5.719 -9.917 1.00 97.56 411 LEU A C 1
ATOM 3312 O O . LEU A 1 411 ? 7.942 4.679 -10.559 1.00 97.56 411 LEU A O 1
ATOM 3316 N N . ALA A 1 412 ? 8.813 6.573 -9.713 1.00 95.94 412 ALA A N 1
ATOM 3317 C CA . ALA A 1 412 ? 10.195 6.405 -10.162 1.00 95.94 412 ALA A CA 1
ATOM 3318 C C . ALA A 1 412 ? 11.162 6.919 -9.075 1.00 95.94 412 ALA A C 1
ATOM 3320 O O . ALA A 1 412 ? 10.719 7.502 -8.084 1.00 95.94 412 ALA A O 1
ATOM 3321 N N . TRP A 1 413 ? 12.468 6.691 -9.216 1.00 94.94 413 TRP A N 1
ATOM 3322 C CA . TRP A 1 413 ? 13.459 7.113 -8.212 1.00 94.94 413 TRP A CA 1
ATOM 3323 C C . TRP A 1 413 ? 14.771 7.589 -8.838 1.00 94.94 413 TRP A C 1
ATOM 3325 O O . TRP A 1 413 ? 15.086 7.212 -9.954 1.00 94.94 413 TRP A O 1
ATOM 3335 N N . ASP A 1 414 ? 15.557 8.385 -8.127 1.00 91.50 414 ASP A N 1
ATOM 3336 C CA . ASP A 1 414 ? 16.965 8.646 -8.454 1.00 91.50 414 ASP A CA 1
ATOM 3337 C C . ASP A 1 414 ? 17.814 8.588 -7.176 1.00 91.50 414 ASP A C 1
ATOM 3339 O O . ASP A 1 414 ? 17.330 8.180 -6.124 1.00 91.50 414 ASP A O 1
ATOM 3343 N N . GLU A 1 415 ? 19.076 9.017 -7.220 1.00 89.44 415 GLU A N 1
ATOM 3344 C CA . GLU A 1 415 ? 19.931 9.028 -6.025 1.00 89.44 415 GLU A CA 1
ATOM 3345 C C . GLU A 1 415 ? 19.427 9.953 -4.898 1.00 89.44 415 GLU A C 1
ATOM 3347 O O . GLU A 1 415 ? 19.844 9.808 -3.746 1.00 89.44 415 GLU A O 1
ATOM 3352 N N . LYS A 1 416 ? 18.543 10.909 -5.203 1.00 93.56 416 LYS A N 1
ATOM 3353 C CA . LYS A 1 416 ? 18.072 11.945 -4.277 1.00 93.56 416 LYS A CA 1
ATOM 3354 C C . LYS A 1 416 ? 16.733 11.592 -3.643 1.00 93.56 416 LYS A C 1
ATOM 3356 O O . LYS A 1 416 ? 16.507 11.960 -2.486 1.00 93.56 416 LYS A O 1
ATOM 3361 N N . GLY A 1 417 ? 15.837 10.922 -4.365 1.00 95.94 417 GLY A N 1
ATOM 3362 C CA . GLY A 1 417 ? 14.508 10.631 -3.840 1.00 95.94 417 GLY A CA 1
ATOM 3363 C C . GLY A 1 417 ? 13.561 9.888 -4.773 1.00 95.94 417 GLY A C 1
ATOM 3364 O O . GLY A 1 417 ? 13.935 9.339 -5.806 1.00 95.94 417 GLY A O 1
ATOM 3365 N N . LEU A 1 418 ? 12.294 9.879 -4.362 1.00 97.31 418 LEU A N 1
ATOM 3366 C CA . LEU A 1 418 ? 11.171 9.317 -5.103 1.00 97.31 418 LEU A CA 1
ATOM 3367 C C . LEU A 1 418 ? 10.464 10.407 -5.903 1.00 97.31 418 LEU A C 1
ATOM 3369 O O . LEU A 1 418 ? 10.116 11.452 -5.358 1.00 97.31 418 LEU A O 1
ATOM 3373 N N . TYR A 1 419 ? 10.170 10.112 -7.162 1.00 97.50 419 TYR A N 1
ATOM 3374 C CA . TYR A 1 419 ? 9.314 10.910 -8.028 1.00 97.50 419 TYR A CA 1
ATOM 3375 C C . TYR A 1 419 ? 7.982 10.203 -8.190 1.00 97.50 419 TYR A C 1
ATOM 3377 O O . TYR A 1 419 ? 7.950 9.006 -8.480 1.00 97.50 419 TYR A O 1
ATOM 3385 N N . GLY A 1 420 ? 6.883 10.936 -8.070 1.00 97.62 420 GLY A N 1
ATOM 3386 C CA . GLY A 1 420 ? 5.567 10.413 -8.394 1.00 97.62 420 GLY A CA 1
ATOM 3387 C C . GLY A 1 420 ? 4.780 11.344 -9.294 1.00 97.62 420 GLY A C 1
ATOM 3388 O O . GLY A 1 420 ? 4.904 12.563 -9.206 1.00 97.62 420 GLY A O 1
ATOM 3389 N N . ARG A 1 421 ? 3.959 10.740 -10.150 1.00 97.75 421 ARG A N 1
ATOM 3390 C CA . ARG A 1 421 ? 2.983 11.424 -10.993 1.00 97.75 421 ARG A CA 1
ATOM 3391 C C . ARG A 1 421 ? 1.641 10.747 -10.832 1.00 97.75 421 ARG A C 1
ATOM 3393 O O . ARG A 1 421 ? 1.534 9.534 -10.986 1.00 97.75 421 ARG A O 1
ATOM 3400 N N . MET A 1 422 ? 0.617 11.536 -10.563 1.00 96.50 422 MET A N 1
ATOM 3401 C CA . MET A 1 422 ? -0.769 11.098 -10.544 1.00 96.50 422 MET A CA 1
ATOM 3402 C C . MET A 1 422 ? -1.553 11.880 -11.588 1.00 96.50 422 MET A C 1
ATOM 3404 O O . MET A 1 422 ? -1.562 13.109 -11.562 1.00 96.50 422 MET A O 1
ATOM 3408 N N . VAL A 1 423 ? -2.239 11.168 -12.476 1.00 95.62 423 VAL A N 1
ATOM 3409 C CA . VAL A 1 423 ? -3.207 11.734 -13.418 1.00 95.62 423 VAL A CA 1
ATOM 3410 C C . VAL A 1 423 ? -4.570 11.127 -13.125 1.00 95.62 423 VAL A C 1
ATOM 3412 O O . VAL A 1 423 ? -4.708 9.904 -13.052 1.00 95.62 423 VAL A O 1
ATOM 3415 N N . ALA A 1 424 ? -5.590 11.965 -12.973 1.00 92.94 424 ALA A N 1
ATOM 3416 C CA . ALA A 1 424 ? -6.962 11.495 -12.829 1.00 92.94 424 ALA A CA 1
ATOM 3417 C C . ALA A 1 424 ? -7.937 12.373 -13.613 1.00 92.94 424 ALA A C 1
ATOM 3419 O O . ALA A 1 424 ? -7.774 13.592 -13.693 1.00 92.94 424 ALA A O 1
ATOM 3420 N N . ASP A 1 425 ? -8.965 11.728 -14.158 1.00 88.06 425 ASP A N 1
ATOM 3421 C CA . ASP A 1 425 ? -10.100 12.381 -14.802 1.00 88.06 425 ASP A CA 1
ATOM 3422 C C . ASP A 1 425 ? -11.232 12.615 -13.784 1.00 88.06 425 ASP A C 1
ATOM 3424 O O . ASP A 1 425 ? -11.425 11.820 -12.857 1.00 88.06 425 ASP A O 1
ATOM 3428 N N . GLY A 1 426 ? -12.018 13.672 -13.991 1.00 78.31 426 GLY A N 1
ATOM 3429 C CA . GLY A 1 426 ? -13.214 13.993 -13.212 1.00 78.31 426 GLY A CA 1
ATOM 3430 C C . GLY A 1 426 ? -13.150 15.317 -12.449 1.00 78.31 426 GLY A C 1
ATOM 3431 O O . GLY A 1 426 ? -12.120 15.986 -12.381 1.00 78.31 426 GLY A O 1
ATOM 3432 N N . GLU A 1 427 ? -14.288 15.673 -11.848 1.00 75.44 427 GLU A N 1
ATOM 3433 C CA . GLU A 1 427 ? -14.461 16.890 -11.052 1.00 75.44 427 GLU A CA 1
ATOM 3434 C C . GLU A 1 427 ? -13.505 16.913 -9.852 1.00 75.44 427 GLU A C 1
ATOM 3436 O O . GLU A 1 427 ? -13.521 16.003 -9.003 1.00 75.44 427 GLU A O 1
ATOM 3441 N N . ILE A 1 428 ? -12.723 17.992 -9.782 1.00 73.56 428 ILE A N 1
ATOM 3442 C CA . ILE A 1 428 ? -11.808 18.285 -8.687 1.00 73.56 428 ILE A CA 1
ATOM 3443 C C . ILE A 1 428 ? -12.656 18.714 -7.486 1.00 73.56 428 ILE A C 1
ATOM 3445 O O . ILE A 1 428 ? -13.160 19.833 -7.438 1.00 73.56 428 ILE A O 1
ATOM 3449 N N . ALA A 1 429 ? -12.833 17.821 -6.512 1.00 73.25 429 ALA A N 1
ATOM 3450 C CA . ALA A 1 429 ? -13.348 18.236 -5.216 1.00 73.25 429 ALA A CA 1
ATOM 3451 C C . ALA A 1 429 ? -12.233 19.007 -4.512 1.00 73.25 429 ALA A C 1
ATOM 3453 O O . ALA A 1 429 ? -11.215 18.429 -4.125 1.00 73.25 429 ALA A O 1
ATOM 3454 N N . THR A 1 430 ? -12.416 20.314 -4.385 1.00 68.56 430 THR A N 1
ATOM 3455 C CA . THR A 1 430 ? -11.480 21.218 -3.726 1.00 68.56 430 THR A CA 1
ATOM 3456 C C . THR A 1 430 ? -12.114 21.797 -2.470 1.00 68.56 430 THR A C 1
ATOM 3458 O O . THR A 1 430 ? -13.223 22.322 -2.506 1.00 68.56 430 THR A O 1
ATOM 3461 N N . ASP A 1 431 ? -11.404 21.707 -1.348 1.00 74.81 431 ASP A N 1
ATOM 3462 C CA . ASP A 1 431 ? -11.750 22.412 -0.115 1.00 74.81 431 ASP A CA 1
ATOM 3463 C C . ASP A 1 431 ? -10.471 23.057 0.435 1.00 74.81 431 ASP A C 1
ATOM 3465 O O . ASP A 1 431 ? -9.502 22.386 0.798 1.00 74.81 431 ASP A O 1
ATOM 3469 N N . GLU A 1 432 ? -10.445 24.389 0.431 1.00 74.31 432 GLU A N 1
ATOM 3470 C CA . GLU A 1 432 ? -9.288 25.167 0.881 1.00 74.31 432 GLU A CA 1
ATOM 3471 C C . GLU A 1 432 ? -9.112 25.136 2.406 1.00 74.31 432 GLU A C 1
ATOM 3473 O O . GLU A 1 432 ? -8.005 25.356 2.895 1.00 74.31 432 GLU A O 1
ATOM 3478 N N . LYS A 1 433 ? -10.182 24.850 3.162 1.00 79.31 433 LYS A N 1
ATOM 3479 C CA . LYS A 1 433 ? -10.176 24.830 4.633 1.00 79.31 433 LYS A CA 1
ATOM 3480 C C . LYS A 1 433 ? -9.845 23.451 5.190 1.00 79.31 433 LYS A C 1
ATOM 3482 O O . LYS A 1 433 ? -9.259 23.362 6.267 1.00 79.31 433 LYS A O 1
ATOM 3487 N N . ASP A 1 434 ? -10.234 22.395 4.484 1.00 82.38 434 ASP A N 1
ATOM 3488 C CA . ASP A 1 434 ? -10.069 21.012 4.923 1.00 82.38 434 ASP A CA 1
ATOM 3489 C C . ASP A 1 434 ? -9.689 20.105 3.746 1.00 82.38 434 ASP A C 1
ATOM 3491 O O . ASP A 1 434 ? -10.547 19.603 3.017 1.00 82.38 434 ASP A O 1
ATOM 3495 N N . MET A 1 435 ? -8.384 19.853 3.584 1.00 87.56 435 MET A N 1
ATOM 3496 C CA . MET A 1 435 ? -7.857 19.047 2.475 1.00 87.56 435 MET A CA 1
ATOM 3497 C C . MET A 1 435 ? -8.505 17.655 2.384 1.00 87.56 435 MET A C 1
ATOM 3499 O O . MET A 1 435 ? -8.635 17.110 1.290 1.00 87.56 435 MET A O 1
ATOM 3503 N N . TRP A 1 436 ? -8.967 17.097 3.511 1.00 87.00 436 TRP A N 1
ATOM 3504 C CA . TRP A 1 436 ? -9.550 15.756 3.598 1.00 87.00 436 TRP A CA 1
ATOM 3505 C C . TRP A 1 436 ? -10.951 15.654 2.997 1.00 87.00 436 TRP A C 1
ATOM 3507 O O . TRP A 1 436 ? -11.463 14.551 2.810 1.00 87.00 436 TRP A O 1
ATOM 3517 N N . ARG A 1 437 ? -11.590 16.786 2.680 1.00 83.44 437 ARG A N 1
ATOM 3518 C CA . ARG A 1 437 ? -12.867 16.826 1.950 1.00 83.44 437 ARG A CA 1
ATOM 3519 C C . ARG A 1 437 ? -12.682 16.822 0.436 1.00 83.44 437 ARG A C 1
ATOM 3521 O O . ARG A 1 437 ? -13.642 16.544 -0.285 1.00 83.44 437 ARG A O 1
ATOM 3528 N N . GLY A 1 438 ? -11.468 17.101 -0.032 1.00 86.62 438 GLY A N 1
ATOM 3529 C CA . GLY A 1 438 ? -11.130 17.170 -1.443 1.00 86.62 438 GLY A CA 1
ATOM 3530 C C . GLY A 1 438 ? -10.616 15.858 -2.033 1.00 86.62 438 GLY A C 1
ATOM 3531 O O . GLY A 1 438 ? -10.814 14.768 -1.492 1.00 86.62 438 GLY A O 1
ATOM 3532 N N . ASN A 1 439 ? -9.957 15.972 -3.183 1.00 91.94 439 ASN A N 1
ATOM 3533 C CA . ASN A 1 439 ? -9.135 14.909 -3.748 1.00 91.94 439 ASN A CA 1
ATOM 3534 C C . ASN A 1 439 ? -7.780 14.846 -3.041 1.00 91.94 439 ASN A C 1
ATOM 3536 O O . ASN A 1 439 ? -7.024 15.819 -3.072 1.00 91.94 439 ASN A O 1
ATOM 3540 N N . VAL A 1 440 ? -7.462 13.688 -2.465 1.00 93.81 440 VAL A N 1
ATOM 3541 C CA . VAL A 1 440 ? -6.220 13.466 -1.720 1.00 93.81 440 VAL A CA 1
ATOM 3542 C C . VAL A 1 440 ? -5.506 12.242 -2.272 1.00 93.81 440 VAL A C 1
ATOM 3544 O O . VAL A 1 440 ? -6.109 11.193 -2.485 1.00 93.81 440 VAL A O 1
ATOM 3547 N N . VAL A 1 441 ? -4.212 12.389 -2.515 1.00 95.31 441 VAL A N 1
ATOM 3548 C CA . VAL A 1 441 ? -3.283 11.285 -2.733 1.00 95.31 441 VAL A CA 1
ATOM 3549 C C . VAL A 1 441 ? -2.533 11.057 -1.431 1.00 95.31 441 VAL A C 1
ATOM 3551 O O . VAL A 1 441 ? -1.838 11.957 -0.968 1.00 95.31 441 VAL A O 1
ATOM 3554 N N . GLU A 1 442 ? -2.659 9.870 -0.852 1.00 96.56 442 GLU A N 1
ATOM 3555 C CA . GLU A 1 442 ? -1.927 9.457 0.342 1.00 96.56 442 GLU A CA 1
ATOM 3556 C C . GLU A 1 442 ? -0.823 8.457 -0.019 1.00 96.56 442 GLU A C 1
ATOM 3558 O O . GLU A 1 442 ? -1.043 7.480 -0.737 1.00 96.56 442 GLU A O 1
ATOM 3563 N N . LEU A 1 443 ? 0.373 8.688 0.510 1.00 97.81 443 LEU A N 1
ATOM 3564 C CA . LEU A 1 443 ? 1.550 7.841 0.367 1.00 97.81 443 LEU A CA 1
ATOM 3565 C C . LEU A 1 443 ? 1.986 7.401 1.757 1.00 97.81 443 LEU A C 1
ATOM 3567 O O . LEU A 1 443 ? 2.275 8.236 2.613 1.00 97.81 443 LEU A O 1
ATOM 3571 N N . PHE A 1 444 ? 2.075 6.096 1.966 1.00 97.62 444 PHE A N 1
ATOM 3572 C CA . PHE A 1 444 ? 2.625 5.493 3.168 1.00 97.62 444 PHE A CA 1
ATOM 3573 C C . PHE A 1 444 ? 3.907 4.760 2.801 1.00 97.62 444 PHE A C 1
ATOM 3575 O O . PHE A 1 444 ? 3.888 3.838 1.985 1.00 97.62 444 PHE A O 1
ATOM 3582 N N . ILE A 1 445 ? 5.017 5.193 3.386 1.00 97.38 445 ILE A N 1
ATOM 3583 C CA . ILE A 1 445 ? 6.361 4.732 3.047 1.00 97.38 445 ILE A CA 1
ATOM 3584 C C . ILE A 1 445 ? 7.028 4.253 4.329 1.00 97.38 445 ILE A C 1
ATOM 3586 O O . ILE A 1 445 ? 7.289 5.048 5.238 1.00 97.38 445 ILE A O 1
ATOM 3590 N N . SER A 1 446 ? 7.336 2.960 4.394 1.00 96.56 446 SER A N 1
ATOM 3591 C CA . SER A 1 446 ? 8.134 2.381 5.469 1.00 96.56 446 SER A CA 1
ATOM 3592 C C . SER A 1 446 ? 9.460 1.863 4.907 1.00 96.56 446 SER A C 1
ATOM 3594 O O . SER A 1 446 ? 9.487 0.806 4.274 1.00 96.56 446 SER A O 1
ATOM 3596 N N . PRO A 1 447 ? 10.553 2.627 5.088 1.00 95.12 447 PRO A N 1
ATOM 3597 C CA . PRO A 1 447 ? 11.868 2.257 4.586 1.00 95.12 447 PRO A CA 1
ATOM 3598 C C . PRO A 1 447 ? 12.380 0.935 5.172 1.00 95.12 447 PRO A C 1
ATOM 3600 O O . PRO A 1 447 ? 12.197 0.636 6.355 1.00 95.12 447 PRO A O 1
ATOM 3603 N N . GLY A 1 448 ? 13.054 0.156 4.328 1.00 88.50 448 GLY A N 1
ATOM 3604 C CA . GLY A 1 448 ? 13.534 -1.191 4.630 1.00 88.50 448 GLY A CA 1
ATOM 3605 C C . GLY A 1 448 ? 12.421 -2.245 4.725 1.00 88.50 448 GLY A C 1
ATOM 3606 O O . GLY A 1 448 ? 11.274 -2.017 4.354 1.00 88.50 448 GLY A O 1
ATOM 3607 N N . GLY A 1 449 ? 12.773 -3.434 5.228 1.00 83.19 449 GLY A N 1
ATOM 3608 C CA . GLY A 1 449 ? 11.838 -4.560 5.401 1.00 83.19 449 GLY A CA 1
ATOM 3609 C C . GLY A 1 449 ? 11.349 -4.771 6.836 1.00 83.19 449 GLY A C 1
ATOM 3610 O O . GLY A 1 449 ? 10.652 -5.746 7.115 1.00 83.19 449 GLY A O 1
ATOM 3611 N N . GLU A 1 450 ? 11.758 -3.909 7.769 1.00 86.81 450 GLU A N 1
ATOM 3612 C CA . GLU A 1 450 ? 11.513 -4.112 9.197 1.00 86.81 450 GLU A CA 1
ATOM 3613 C C . GLU A 1 450 ? 10.217 -3.496 9.714 1.00 86.81 450 GLU A C 1
ATOM 3615 O O . GLU A 1 450 ? 9.844 -3.797 10.853 1.00 86.81 450 GLU A O 1
ATOM 3620 N N . LYS A 1 451 ? 9.564 -2.630 8.931 1.00 90.19 451 LYS A N 1
ATOM 3621 C CA . LYS A 1 451 ? 8.394 -1.855 9.368 1.00 90.19 451 LYS A CA 1
ATOM 3622 C C . LYS A 1 451 ? 8.665 -1.048 10.639 1.00 90.19 451 LYS A C 1
ATOM 3624 O O . LYS A 1 451 ? 7.824 -0.983 11.527 1.00 90.19 451 LYS A O 1
ATOM 3629 N N . ALA A 1 452 ? 9.867 -0.484 10.776 1.00 89.38 452 ALA A N 1
ATOM 3630 C CA . ALA A 1 452 ? 10.275 0.214 11.996 1.00 89.38 452 ALA A CA 1
ATOM 3631 C C . ALA A 1 452 ? 9.632 1.602 12.121 1.00 89.38 452 ALA A C 1
ATOM 3633 O O . ALA A 1 452 ? 9.220 2.000 13.210 1.00 89.38 452 ALA A O 1
ATOM 3634 N N . VAL A 1 453 ? 9.519 2.322 11.004 1.00 92.62 453 VAL A N 1
ATOM 3635 C CA . VAL A 1 453 ? 8.947 3.671 10.918 1.00 92.62 453 VAL A CA 1
ATOM 3636 C C . VAL A 1 453 ? 8.098 3.763 9.659 1.00 92.62 453 VAL A C 1
ATOM 3638 O O . VAL A 1 453 ? 8.496 3.264 8.612 1.00 92.62 453 VAL A O 1
ATOM 3641 N N . ASN A 1 454 ? 6.940 4.405 9.751 1.00 95.75 454 ASN A N 1
ATOM 3642 C CA . ASN A 1 454 ? 6.071 4.715 8.626 1.00 95.75 454 ASN A CA 1
ATOM 3643 C C . ASN A 1 454 ? 5.954 6.229 8.454 1.00 95.75 454 ASN A C 1
ATOM 3645 O O . ASN A 1 454 ? 5.682 6.942 9.421 1.00 95.75 454 ASN A O 1
ATOM 3649 N N . HIS A 1 455 ? 6.091 6.695 7.223 1.00 97.38 455 HIS A N 1
ATOM 3650 C CA . HIS A 1 455 ? 5.874 8.081 6.834 1.00 97.38 455 HIS A CA 1
ATOM 3651 C C . HIS A 1 455 ? 4.588 8.154 6.023 1.00 97.38 455 HIS A C 1
ATOM 3653 O O . HIS A 1 455 ? 4.475 7.487 5.001 1.00 97.38 455 HIS A O 1
ATOM 3659 N N . GLN A 1 456 ? 3.625 8.944 6.483 1.00 97.19 456 GLN A N 1
ATOM 3660 C CA . GLN A 1 456 ? 2.440 9.312 5.722 1.00 97.19 456 GLN A CA 1
ATOM 3661 C C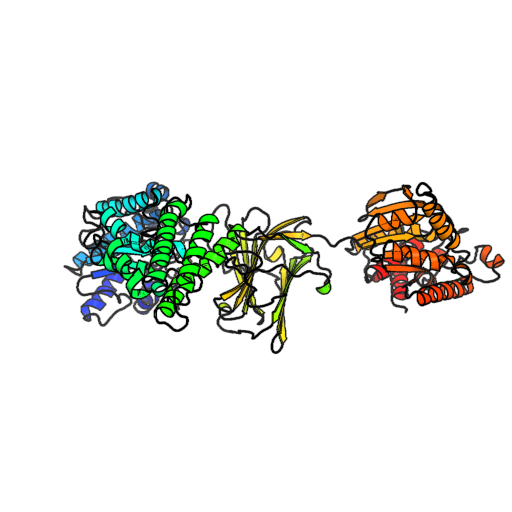 . GLN A 1 456 ? 2.668 10.693 5.113 1.00 97.19 456 GLN A C 1
ATOM 3663 O O . GLN A 1 456 ? 2.988 11.644 5.828 1.00 97.19 456 GLN A O 1
ATOM 3668 N N . ILE A 1 457 ? 2.471 10.805 3.807 1.00 97.50 457 ILE A N 1
ATOM 3669 C CA . ILE A 1 457 ? 2.507 12.059 3.059 1.00 97.50 457 ILE A CA 1
ATOM 3670 C C . ILE A 1 457 ? 1.215 12.137 2.256 1.00 97.50 457 ILE A C 1
ATOM 3672 O O . ILE A 1 457 ? 0.913 11.234 1.483 1.00 97.50 457 ILE A O 1
ATOM 3676 N N . CYS A 1 458 ? 0.442 13.198 2.456 1.00 96.38 458 CYS A N 1
ATOM 3677 C CA . CYS A 1 458 ? -0.832 13.412 1.776 1.00 96.38 458 CYS A CA 1
ATOM 3678 C C . CYS A 1 458 ? -0.749 14.686 0.950 1.00 96.38 458 CYS A C 1
ATOM 3680 O O . CYS A 1 458 ? -0.289 15.704 1.464 1.00 96.38 458 CYS A O 1
ATOM 3682 N N . LEU A 1 459 ? -1.196 14.632 -0.300 1.00 95.69 459 LEU A N 1
ATOM 3683 C CA . LEU A 1 459 ? -1.046 15.694 -1.292 1.00 95.69 459 LEU A CA 1
ATOM 3684 C C . LEU A 1 459 ? -2.381 15.948 -2.000 1.00 95.69 459 LEU A C 1
ATOM 3686 O O . LEU A 1 459 ? -3.113 14.998 -2.282 1.00 95.69 459 LEU A O 1
ATOM 3690 N N . THR A 1 460 ? -2.685 17.204 -2.334 1.00 93.88 460 THR A N 1
ATOM 3691 C CA . THR A 1 460 ? -3.872 17.552 -3.143 1.00 93.88 460 THR A CA 1
ATOM 3692 C C . THR A 1 460 ? -3.497 18.224 -4.466 1.00 93.88 460 THR A C 1
ATOM 3694 O O . THR A 1 460 ? -2.423 18.824 -4.573 1.00 93.88 460 THR A O 1
ATOM 3697 N N . PRO A 1 461 ? -4.393 18.218 -5.475 1.00 91.25 461 PRO A N 1
ATOM 3698 C CA . PRO A 1 461 ? -4.205 18.984 -6.713 1.00 91.25 461 PRO A CA 1
ATOM 3699 C C . PRO A 1 461 ? -4.073 20.504 -6.494 1.00 91.25 461 PRO A C 1
ATOM 3701 O O . PRO A 1 461 ? -3.524 21.201 -7.345 1.00 91.25 461 PRO A O 1
ATOM 3704 N N . LEU A 1 462 ? -4.516 21.019 -5.339 1.00 90.12 462 LEU A N 1
ATOM 3705 C CA . LEU A 1 462 ? -4.326 22.411 -4.911 1.00 90.12 462 LEU A CA 1
ATOM 3706 C C . LEU A 1 462 ? -2.975 22.661 -4.226 1.00 90.12 462 LEU A C 1
ATOM 3708 O O . LEU A 1 462 ? -2.773 23.712 -3.623 1.00 90.12 462 LEU A O 1
ATOM 3712 N N . LYS A 1 463 ? -2.046 21.701 -4.302 1.00 91.94 463 LYS A N 1
ATOM 3713 C CA . LYS A 1 463 ? -0.711 21.777 -3.692 1.00 91.94 463 LYS A CA 1
ATOM 3714 C C . LYS A 1 463 ? -0.742 21.911 -2.163 1.00 91.94 463 LYS A C 1
ATOM 3716 O O . LYS A 1 463 ? 0.239 22.339 -1.559 1.00 91.94 463 LYS A O 1
ATOM 3721 N N . GLN A 1 464 ? -1.841 21.514 -1.517 1.00 91.94 464 GLN A N 1
ATOM 3722 C CA . GLN A 1 464 ? -1.873 21.354 -0.063 1.00 91.94 464 GLN A CA 1
ATOM 3723 C C . GLN A 1 464 ? -1.150 20.060 0.311 1.00 91.94 464 GLN A C 1
ATOM 3725 O O . GLN A 1 464 ? -1.150 19.091 -0.457 1.00 91.94 464 GLN A O 1
ATOM 3730 N N . SER A 1 465 ? -0.566 20.028 1.508 1.00 93.62 465 SER A N 1
ATOM 3731 C CA . SER A 1 465 ? 0.070 18.820 2.019 1.00 93.62 465 SER A CA 1
ATOM 3732 C C . SER A 1 465 ? -0.145 18.599 3.508 1.00 93.62 465 SER A C 1
ATOM 3734 O O . SER A 1 465 ? -0.262 19.536 4.299 1.00 93.62 465 SER A O 1
ATOM 3736 N N . PHE A 1 466 ? -0.146 17.325 3.879 1.00 94.12 466 PHE A N 1
ATOM 3737 C CA . PHE A 1 466 ? -0.057 16.854 5.250 1.00 94.12 466 PHE A CA 1
ATOM 3738 C C . PHE A 1 466 ? 1.055 15.811 5.345 1.00 94.12 466 PHE A C 1
ATOM 3740 O O . PHE A 1 466 ? 1.343 15.081 4.396 1.00 94.12 466 PHE A O 1
ATOM 3747 N N . SER A 1 467 ? 1.717 15.756 6.494 1.00 94.94 467 SER A N 1
ATOM 3748 C CA . SER A 1 467 ? 2.779 14.795 6.759 1.00 94.94 467 SER A CA 1
ATOM 3749 C C . SER A 1 467 ? 2.666 14.313 8.193 1.00 94.94 467 SER A C 1
ATOM 3751 O O . SER A 1 467 ? 2.383 15.105 9.092 1.00 94.94 467 SER A O 1
ATOM 3753 N N . MET A 1 468 ? 2.886 13.018 8.388 1.00 93.31 468 MET A N 1
ATOM 3754 C CA . MET A 1 468 ? 2.932 12.393 9.700 1.00 93.31 468 MET A CA 1
ATOM 3755 C C . MET A 1 468 ? 3.975 11.281 9.694 1.00 93.31 468 MET A C 1
ATOM 3757 O O . MET A 1 468 ? 4.074 10.513 8.738 1.00 93.31 468 MET A O 1
ATOM 3761 N N . ARG A 1 469 ? 4.722 11.151 10.784 1.00 92.19 469 ARG A N 1
ATOM 3762 C CA . ARG A 1 469 ? 5.636 10.031 11.015 1.00 92.19 469 ARG A CA 1
ATOM 3763 C C . ARG A 1 469 ? 5.117 9.169 12.157 1.00 92.19 469 ARG A C 1
ATOM 3765 O O . ARG A 1 469 ? 4.644 9.686 13.159 1.00 92.19 469 ARG A O 1
ATOM 3772 N N . ARG A 1 470 ? 5.226 7.847 12.046 1.00 88.75 470 ARG A N 1
ATOM 3773 C CA . ARG A 1 470 ? 4.877 6.920 13.128 1.00 88.75 470 ARG A CA 1
ATOM 3774 C C . ARG A 1 470 ? 5.940 5.851 13.298 1.00 88.75 470 ARG A C 1
ATOM 3776 O O . ARG A 1 470 ? 6.277 5.158 12.346 1.00 88.75 470 ARG A O 1
ATOM 3783 N N . GLU A 1 471 ? 6.428 5.680 14.517 1.00 82.81 471 GLU A N 1
ATOM 3784 C CA . GLU A 1 471 ? 7.371 4.613 14.862 1.00 82.81 471 GLU A CA 1
ATOM 3785 C C . GLU A 1 471 ? 6.602 3.378 15.338 1.00 82.81 471 GLU A C 1
ATOM 3787 O O . GLU A 1 471 ? 5.660 3.492 16.118 1.00 82.81 471 GLU A O 1
ATOM 3792 N N . TYR A 1 472 ? 6.982 2.202 14.852 1.00 76.81 472 TYR A N 1
ATOM 3793 C CA . TYR A 1 472 ? 6.400 0.907 15.221 1.00 76.81 472 TYR A CA 1
ATOM 3794 C C . TYR A 1 472 ? 7.370 0.055 16.047 1.00 76.81 472 TYR A C 1
ATOM 3796 O O . TYR A 1 472 ? 6.927 -0.831 16.779 1.00 76.81 472 TYR A O 1
ATOM 3804 N N . LYS A 1 473 ? 8.680 0.324 15.952 1.00 72.75 473 LYS A N 1
ATOM 3805 C CA . LYS A 1 473 ? 9.737 -0.373 16.694 1.00 72.75 473 LYS A CA 1
ATOM 3806 C C . LYS A 1 473 ? 10.606 0.604 17.502 1.00 72.75 473 LYS A C 1
ATOM 3808 O O . LYS A 1 473 ? 10.817 1.724 17.045 1.00 72.75 473 LYS A O 1
ATOM 3813 N N . PRO A 1 474 ? 11.135 0.185 18.673 1.00 60.91 474 PRO A N 1
ATOM 3814 C CA . PRO A 1 474 ? 10.908 -1.118 19.320 1.00 60.91 474 PRO A CA 1
ATOM 3815 C C . PRO A 1 474 ? 9.492 -1.271 19.907 1.00 60.91 474 PRO A C 1
ATOM 3817 O O . PRO A 1 474 ? 9.066 -2.383 20.196 1.00 60.91 474 PRO A O 1
ATOM 3820 N N . PHE A 1 475 ? 8.744 -0.174 20.017 1.00 59.16 475 PHE A N 1
ATOM 3821 C CA . PHE A 1 475 ? 7.339 -0.136 20.412 1.00 59.16 475 PHE A CA 1
ATOM 3822 C C . PHE A 1 475 ? 6.570 0.847 19.524 1.00 59.16 475 PHE A C 1
ATOM 3824 O O . PHE A 1 475 ? 7.142 1.799 18.990 1.00 59.16 475 PHE A O 1
ATOM 3831 N N . ILE A 1 476 ? 5.264 0.621 19.379 1.00 66.12 476 ILE A N 1
ATOM 3832 C CA . ILE A 1 476 ? 4.395 1.479 18.571 1.00 66.12 476 ILE A CA 1
ATOM 3833 C C . ILE A 1 476 ? 4.187 2.813 19.288 1.00 66.12 476 ILE A C 1
ATOM 3835 O O . ILE A 1 476 ? 3.636 2.856 20.386 1.00 66.12 476 ILE A O 1
ATOM 3839 N N . ARG A 1 477 ? 4.578 3.910 18.639 1.00 58.94 477 ARG A N 1
ATOM 3840 C CA . ARG A 1 477 ? 4.339 5.283 19.089 1.00 58.94 477 ARG A CA 1
ATOM 3841 C C . ARG A 1 477 ? 3.086 5.872 18.423 1.00 58.94 477 ARG A C 1
ATOM 3843 O O . ARG A 1 477 ? 2.669 5.396 17.356 1.00 58.94 477 ARG A O 1
ATOM 3850 N N . PRO A 1 478 ? 2.452 6.893 19.028 1.00 65.75 478 PRO A N 1
ATOM 3851 C CA . PRO A 1 478 ? 1.477 7.732 18.336 1.00 65.75 478 PRO A CA 1
ATOM 3852 C C . PRO A 1 478 ? 2.081 8.370 17.078 1.00 65.75 478 PRO A C 1
ATOM 3854 O O . PRO A 1 478 ? 3.301 8.494 16.962 1.00 65.75 478 PRO A O 1
ATOM 3857 N N . GLY A 1 479 ? 1.229 8.753 16.129 1.00 74.25 479 GLY A N 1
ATOM 3858 C CA . GLY A 1 479 ? 1.672 9.511 14.962 1.00 74.25 479 GLY A CA 1
ATOM 3859 C C . GLY A 1 479 ? 2.102 10.925 15.355 1.00 74.25 479 GLY A C 1
ATOM 3860 O O . GLY A 1 479 ? 1.361 11.627 16.036 1.00 74.25 479 GLY A O 1
ATOM 3861 N N . ASP A 1 480 ? 3.285 11.334 14.915 1.00 79.94 480 ASP A N 1
ATOM 3862 C CA . ASP A 1 480 ? 3.793 12.699 14.994 1.00 79.94 480 ASP A CA 1
ATOM 3863 C C . ASP A 1 480 ? 3.376 13.464 13.732 1.00 79.94 480 ASP A C 1
ATOM 3865 O O . ASP A 1 480 ? 3.934 13.255 12.653 1.00 79.94 480 ASP A O 1
ATOM 3869 N N . ASN A 1 481 ? 2.371 14.331 13.865 1.00 84.19 481 ASN A N 1
ATOM 3870 C CA . ASN A 1 481 ? 1.869 15.205 12.798 1.00 84.19 481 ASN A CA 1
ATOM 3871 C C . ASN A 1 481 ? 2.622 16.553 12.702 1.00 84.19 481 ASN A C 1
ATOM 3873 O O . ASN A 1 481 ? 2.345 17.361 11.804 1.00 84.19 481 ASN A O 1
ATOM 3877 N N . THR A 1 482 ? 3.572 16.803 13.612 1.00 85.62 482 THR A N 1
ATOM 3878 C CA . THR A 1 482 ? 4.458 17.975 13.580 1.00 85.62 482 THR A CA 1
ATOM 3879 C C . THR A 1 482 ? 5.630 17.755 12.630 1.00 85.62 482 THR A C 1
ATOM 3881 O O . THR A 1 482 ? 6.087 18.708 11.997 1.00 85.62 482 THR A O 1
ATOM 3884 N N . TRP A 1 483 ? 6.048 16.499 12.443 1.00 91.94 483 TRP A N 1
ATOM 3885 C CA . TRP A 1 483 ? 7.040 16.115 11.445 1.00 91.94 483 TRP A CA 1
ATOM 3886 C C . TRP A 1 483 ? 6.633 16.549 10.028 1.00 91.94 483 TRP A C 1
ATOM 3888 O O . TRP A 1 483 ? 5.487 16.375 9.599 1.00 91.94 483 TRP A O 1
ATOM 3898 N N . LYS A 1 484 ? 7.598 17.090 9.277 1.00 93.06 484 LYS A N 1
ATOM 3899 C CA . LYS A 1 484 ? 7.451 17.492 7.872 1.00 93.06 484 LYS A CA 1
ATOM 3900 C C . LYS A 1 484 ? 8.547 16.857 7.026 1.00 93.06 484 LYS A C 1
ATOM 3902 O O . LYS A 1 484 ? 9.697 16.784 7.455 1.00 93.06 484 LYS A O 1
ATOM 3907 N N . CYS A 1 485 ? 8.197 16.455 5.806 1.00 94.81 485 CYS A N 1
ATOM 3908 C CA . CYS A 1 485 ? 9.168 15.973 4.832 1.00 94.81 485 CYS A CA 1
ATOM 3909 C C . CYS A 1 485 ? 9.941 17.159 4.228 1.00 94.81 485 CYS A C 1
ATOM 3911 O O . CYS A 1 485 ? 9.462 17.841 3.320 1.00 94.81 485 CYS A O 1
ATOM 3913 N N . VAL A 1 486 ? 11.128 17.442 4.770 1.00 94.38 486 VAL A N 1
ATOM 3914 C CA . VAL A 1 486 ? 11.966 18.569 4.329 1.00 94.38 486 VAL A CA 1
ATOM 3915 C C . VAL A 1 486 ? 12.462 18.337 2.901 1.00 94.38 486 VAL A C 1
ATOM 3917 O O . VAL A 1 486 ? 12.994 17.275 2.595 1.00 94.38 486 VAL A O 1
ATOM 3920 N N . GLY A 1 487 ? 12.320 19.347 2.037 1.00 95.31 487 GLY A N 1
ATOM 3921 C CA . GLY A 1 487 ? 12.773 19.305 0.640 1.00 95.31 487 GLY A CA 1
ATOM 3922 C C . GLY A 1 487 ? 11.802 18.630 -0.335 1.00 95.31 487 GLY A C 1
ATOM 3923 O O . GLY A 1 487 ? 12.134 18.491 -1.510 1.00 95.31 487 GLY A O 1
ATOM 3924 N N . MET A 1 488 ? 10.618 18.218 0.129 1.00 97.25 488 MET A N 1
ATOM 3925 C CA . MET A 1 488 ? 9.549 17.734 -0.744 1.00 97.25 488 MET A CA 1
ATOM 3926 C C . MET A 1 488 ? 9.066 18.852 -1.677 1.00 97.25 488 MET A C 1
ATOM 3928 O O . MET A 1 488 ? 8.893 19.993 -1.244 1.00 97.25 488 MET A O 1
ATOM 3932 N N . THR A 1 489 ? 8.799 18.521 -2.941 1.00 97.12 489 THR A N 1
ATOM 3933 C CA . THR A 1 489 ? 8.188 19.451 -3.902 1.00 97.12 489 THR A CA 1
ATOM 3934 C C . THR A 1 489 ? 6.896 18.881 -4.468 1.00 97.12 489 THR A C 1
ATOM 3936 O O . THR A 1 489 ? 6.716 17.664 -4.548 1.00 97.12 489 THR A O 1
ATOM 3939 N N . ILE A 1 490 ? 5.978 19.779 -4.824 1.00 96.56 490 ILE A N 1
ATOM 3940 C CA . ILE A 1 490 ? 4.669 19.456 -5.386 1.00 96.56 490 ILE A CA 1
ATOM 3941 C C . ILE A 1 490 ? 4.413 20.421 -6.537 1.00 96.56 490 ILE A C 1
ATOM 3943 O O . ILE A 1 490 ? 4.499 21.639 -6.361 1.00 96.56 490 ILE A O 1
ATOM 3947 N N . ASP A 1 491 ? 4.049 19.885 -7.692 1.00 96.44 491 ASP A N 1
ATOM 3948 C CA . ASP A 1 491 ? 3.531 20.659 -8.807 1.00 96.44 491 ASP A CA 1
ATOM 3949 C C . ASP A 1 491 ? 2.218 20.067 -9.317 1.00 96.44 491 ASP A C 1
ATOM 3951 O O . ASP A 1 491 ? 1.934 18.882 -9.152 1.00 96.44 491 ASP A O 1
ATOM 3955 N N . SER A 1 492 ? 1.369 20.914 -9.888 1.00 94.50 492 SER A N 1
ATOM 3956 C CA . SER A 1 492 ? 0.050 20.499 -10.345 1.00 94.50 492 SER A CA 1
ATOM 3957 C C . SER A 1 492 ? -0.382 21.256 -11.587 1.00 94.50 492 SER A C 1
ATOM 3959 O O . SER A 1 492 ? -0.133 22.453 -11.734 1.00 94.50 492 SER A O 1
ATOM 3961 N N . LYS A 1 493 ? -1.071 20.538 -12.473 1.00 94.38 493 LYS A N 1
ATOM 3962 C CA . LYS A 1 493 ? -1.737 21.092 -13.648 1.00 94.38 493 LYS A CA 1
ATOM 3963 C C . LYS A 1 493 ? -3.213 20.738 -13.582 1.00 94.38 493 LYS A C 1
ATOM 3965 O O . LYS A 1 493 ? -3.562 19.558 -13.534 1.00 94.38 493 LYS A O 1
ATOM 3970 N N . LEU A 1 494 ? -4.067 21.756 -13.576 1.00 91.62 494 LEU A N 1
ATOM 3971 C CA . LEU A 1 494 ? -5.517 21.600 -13.504 1.00 91.62 494 LEU A CA 1
ATOM 3972 C C . LEU A 1 494 ? -6.131 21.935 -14.864 1.00 91.62 494 LEU A C 1
ATOM 3974 O O . LEU A 1 494 ? -5.850 22.982 -15.443 1.00 91.62 494 LEU A O 1
ATOM 3978 N N . GLU A 1 495 ? -6.967 21.037 -15.364 1.00 89.69 495 GLU A N 1
ATOM 3979 C CA . GLU A 1 495 ? -7.742 21.177 -16.594 1.00 89.69 495 GLU A CA 1
ATOM 3980 C C . GLU A 1 495 ? -9.228 20.949 -16.266 1.00 89.69 495 GLU A C 1
ATOM 3982 O O . GLU A 1 495 ? -9.570 20.458 -15.190 1.00 89.69 495 GLU A O 1
ATOM 3987 N N . ALA A 1 496 ? -10.136 21.293 -17.185 1.00 81.75 496 ALA A N 1
ATOM 3988 C CA . ALA A 1 496 ? -11.579 21.332 -16.906 1.00 81.75 496 ALA A CA 1
ATOM 3989 C C . ALA A 1 496 ? -12.175 20.016 -16.358 1.00 81.75 496 ALA A C 1
ATOM 3991 O O . ALA A 1 496 ? -13.165 20.052 -15.636 1.00 81.75 496 ALA A O 1
ATOM 3992 N N . ASN A 1 497 ? -11.597 18.861 -16.702 1.00 85.12 497 ASN A N 1
ATOM 3993 C CA . ASN A 1 497 ? -12.074 17.555 -16.234 1.00 85.12 497 ASN A CA 1
ATOM 3994 C C . ASN A 1 497 ? -10.931 16.549 -16.016 1.00 85.12 497 ASN A C 1
ATOM 3996 O O . ASN A 1 497 ? -11.119 15.338 -16.145 1.00 85.12 497 ASN A O 1
ATOM 4000 N N . ARG A 1 498 ? -9.726 17.065 -15.767 1.00 91.44 498 ARG A N 1
ATOM 4001 C CA . ARG A 1 498 ? -8.500 16.289 -15.585 1.00 91.44 498 ARG A CA 1
ATOM 4002 C C . ARG A 1 498 ? -7.533 17.085 -14.730 1.00 91.44 498 ARG A C 1
ATOM 4004 O O . ARG A 1 498 ? -7.446 18.302 -14.852 1.00 91.44 498 ARG A O 1
ATOM 4011 N N . TRP A 1 499 ? -6.761 16.401 -13.906 1.00 92.81 499 TRP A N 1
ATOM 4012 C CA . TRP A 1 499 ? -5.651 17.018 -13.198 1.00 92.81 499 TRP A CA 1
ATOM 4013 C C . TRP A 1 499 ? -4.430 16.109 -13.215 1.00 92.81 499 TRP A C 1
ATOM 4015 O O . TRP A 1 499 ? -4.529 14.886 -13.326 1.00 92.81 499 TRP A O 1
ATOM 4025 N N . THR A 1 500 ? -3.264 16.737 -13.142 1.00 95.06 500 THR A N 1
ATOM 4026 C CA . THR A 1 500 ? -1.971 16.082 -12.959 1.00 95.06 500 THR A CA 1
ATOM 4027 C C . THR A 1 500 ? -1.326 16.638 -11.701 1.00 95.06 500 THR A C 1
ATOM 4029 O O . THR A 1 500 ? -1.354 17.847 -11.481 1.00 95.06 500 THR A O 1
ATOM 4032 N N . LEU A 1 501 ? -0.776 15.754 -10.880 1.00 96.31 501 LEU A N 1
ATOM 4033 C CA . LEU A 1 501 ? -0.028 16.069 -9.672 1.00 96.31 501 LEU A CA 1
ATOM 4034 C C . LEU A 1 501 ? 1.324 15.370 -9.762 1.00 96.31 501 LEU A C 1
ATOM 4036 O O . LEU A 1 501 ? 1.378 14.140 -9.749 1.00 96.31 501 LEU A O 1
ATOM 4040 N N . ASP A 1 502 ? 2.384 16.160 -9.826 1.00 97.44 502 ASP A N 1
ATOM 4041 C CA . ASP A 1 502 ? 3.761 15.691 -9.779 1.00 97.44 502 ASP A CA 1
ATOM 4042 C C . ASP A 1 502 ? 4.345 16.010 -8.405 1.00 97.44 502 ASP A C 1
ATOM 4044 O O . ASP A 1 502 ? 4.106 17.080 -7.844 1.00 97.44 502 ASP A O 1
ATOM 4048 N N . PHE A 1 503 ? 5.114 15.089 -7.842 1.00 97.69 503 PHE A N 1
ATOM 4049 C CA . PHE A 1 503 ? 5.771 15.304 -6.562 1.00 97.69 503 PHE A CA 1
ATOM 4050 C C . PHE A 1 503 ? 7.149 14.657 -6.512 1.00 97.69 503 PHE A C 1
ATOM 4052 O O . PHE A 1 503 ? 7.420 13.660 -7.186 1.00 97.69 503 PHE A O 1
ATOM 4059 N N . PHE A 1 504 ? 8.003 15.219 -5.664 1.00 97.88 504 PHE A N 1
ATOM 4060 C CA . PHE A 1 504 ? 9.307 14.668 -5.326 1.00 97.88 504 PHE A CA 1
ATOM 4061 C C . PHE A 1 504 ? 9.446 14.566 -3.808 1.00 97.88 504 PHE A C 1
ATOM 4063 O O . PHE A 1 504 ? 9.189 15.536 -3.096 1.00 97.88 504 PHE A O 1
ATOM 4070 N N . ILE A 1 505 ? 9.865 13.398 -3.321 1.00 98.12 505 ILE A N 1
ATOM 4071 C CA . ILE A 1 505 ? 10.098 13.102 -1.904 1.00 98.12 505 ILE A CA 1
ATOM 4072 C C . ILE A 1 505 ? 11.579 12.745 -1.737 1.00 98.12 505 ILE A C 1
ATOM 4074 O O . ILE A 1 505 ? 11.981 11.647 -2.133 1.00 98.12 505 ILE A O 1
ATOM 4078 N N . PRO A 1 506 ? 12.405 13.627 -1.153 1.00 97.75 506 PRO A N 1
ATOM 4079 C CA . PRO A 1 506 ? 13.815 13.330 -0.937 1.00 97.75 506 PRO A CA 1
ATOM 4080 C C . PRO A 1 506 ? 14.001 12.258 0.141 1.00 97.75 506 PRO A C 1
ATOM 4082 O O . PRO A 1 506 ? 13.328 12.277 1.174 1.00 97.75 506 PRO A O 1
ATOM 4085 N N . PHE A 1 507 ? 14.977 11.364 -0.045 1.00 96.81 507 PHE A N 1
ATOM 4086 C CA . PHE A 1 507 ? 15.299 10.339 0.958 1.00 96.81 507 PHE A CA 1
ATOM 4087 C C . PHE A 1 507 ? 15.755 10.952 2.284 1.00 96.81 507 PHE A C 1
ATOM 4089 O O . PHE A 1 507 ? 15.333 10.507 3.352 1.00 96.81 507 PHE A O 1
ATOM 4096 N N . SER A 1 508 ? 16.521 12.044 2.219 1.00 95.44 508 SER A N 1
ATOM 4097 C CA . SER A 1 508 ? 16.903 12.825 3.398 1.00 95.44 508 SER A CA 1
ATOM 4098 C C . SER A 1 508 ? 15.687 13.394 4.137 1.00 95.44 508 SER A C 1
ATOM 4100 O O . SER A 1 508 ? 15.671 13.411 5.367 1.00 95.44 508 SER A O 1
ATOM 4102 N N . GLY A 1 509 ? 14.638 13.785 3.408 1.00 94.38 509 GLY A N 1
ATOM 4103 C CA . GLY A 1 509 ? 13.391 14.297 3.974 1.00 94.38 509 GLY A CA 1
ATOM 4104 C C . GLY A 1 509 ? 12.606 13.255 4.765 1.00 94.38 509 GLY A C 1
ATOM 4105 O O . GLY A 1 509 ? 11.882 13.636 5.678 1.00 94.38 509 GLY A O 1
ATOM 4106 N N . ILE A 1 510 ? 12.773 11.961 4.466 1.00 94.69 510 ILE A N 1
ATOM 4107 C CA . ILE A 1 510 ? 12.227 10.826 5.237 1.00 94.69 510 ILE A CA 1
ATOM 4108 C C . ILE A 1 510 ? 13.273 10.159 6.147 1.00 94.69 510 ILE A C 1
ATOM 4110 O O . ILE A 1 510 ? 13.074 9.042 6.623 1.00 94.69 510 ILE A O 1
ATOM 4114 N N . GLY A 1 511 ? 14.395 10.841 6.402 1.00 90.69 511 GLY A N 1
ATOM 4115 C CA . GLY A 1 511 ? 15.426 10.401 7.342 1.00 90.69 511 GLY A CA 1
ATOM 4116 C C . GLY A 1 511 ? 16.194 9.152 6.906 1.00 90.69 511 GLY A C 1
ATOM 4117 O O . GLY A 1 511 ? 16.672 8.415 7.765 1.00 90.69 511 GLY A O 1
ATOM 4118 N N . CYS A 1 512 ? 16.292 8.894 5.599 1.00 89.31 512 CYS A N 1
ATOM 4119 C CA . CYS A 1 512 ? 16.957 7.716 5.047 1.00 89.31 512 CYS A CA 1
ATOM 4120 C C . CYS A 1 512 ? 18.122 8.083 4.125 1.00 89.31 512 CYS A C 1
ATOM 4122 O O . CYS A 1 512 ? 18.138 9.133 3.482 1.00 89.31 512 CYS A O 1
ATOM 4124 N N . THR A 1 513 ? 19.092 7.176 4.036 1.00 89.25 513 THR A N 1
ATOM 4125 C CA . THR A 1 513 ? 20.108 7.191 2.980 1.00 89.25 513 THR A CA 1
ATOM 4126 C C . THR A 1 513 ? 19.511 6.710 1.659 1.00 89.25 513 THR A C 1
ATOM 4128 O O . THR A 1 513 ? 18.494 6.015 1.653 1.00 89.25 513 THR A O 1
ATOM 4131 N N . THR A 1 514 ? 20.162 7.038 0.544 1.00 90.75 514 THR A N 1
ATOM 4132 C CA . THR A 1 514 ? 19.800 6.525 -0.783 1.00 90.75 514 THR A CA 1
ATOM 4133 C C . THR A 1 514 ? 19.731 4.987 -0.774 1.00 90.75 514 THR A C 1
ATOM 4135 O O . THR A 1 514 ? 20.705 4.349 -0.356 1.00 90.75 514 THR A O 1
ATOM 4138 N N . PRO A 1 515 ? 18.605 4.381 -1.198 1.00 91.44 515 PRO A N 1
ATOM 4139 C CA . PRO A 1 515 ? 18.468 2.936 -1.294 1.00 91.44 515 PRO A CA 1
ATOM 4140 C C . PRO A 1 515 ? 19.372 2.377 -2.390 1.00 91.44 515 PRO A C 1
ATOM 4142 O O . PRO A 1 515 ? 19.728 3.065 -3.349 1.00 91.44 515 PRO A O 1
ATOM 4145 N N . LYS A 1 516 ? 19.725 1.098 -2.270 1.00 88.69 516 LYS A N 1
ATOM 4146 C CA . LYS A 1 516 ? 20.433 0.384 -3.340 1.00 88.69 516 LYS A CA 1
ATOM 4147 C C . LYS A 1 516 ? 19.439 -0.233 -4.318 1.00 88.69 516 LYS A C 1
ATOM 4149 O O . LYS A 1 516 ? 18.349 -0.654 -3.934 1.00 88.69 516 LYS A O 1
ATOM 4154 N N . ALA A 1 517 ? 19.846 -0.391 -5.571 1.00 85.69 517 ALA A N 1
ATOM 4155 C CA . ALA A 1 517 ? 19.093 -1.201 -6.516 1.00 85.69 517 ALA A CA 1
ATOM 4156 C C . ALA A 1 517 ? 18.863 -2.623 -5.975 1.00 85.69 517 ALA A C 1
ATOM 4158 O O . ALA A 1 517 ? 19.753 -3.242 -5.388 1.00 85.69 517 ALA A O 1
ATOM 4159 N N . GLY A 1 518 ? 17.647 -3.130 -6.151 1.00 86.62 518 GLY A N 1
ATOM 4160 C CA . GLY A 1 518 ? 17.172 -4.393 -5.590 1.00 86.62 518 GLY A CA 1
ATOM 4161 C C . GLY A 1 518 ? 16.626 -4.287 -4.162 1.00 86.62 518 GLY A C 1
ATOM 4162 O O . GLY A 1 518 ? 15.878 -5.176 -3.745 1.00 86.62 518 GLY A O 1
ATOM 4163 N N . GLU A 1 519 ? 16.923 -3.210 -3.429 1.00 93.44 519 GLU A N 1
ATOM 4164 C CA . GLU A 1 519 ? 16.341 -2.962 -2.109 1.00 93.44 519 GLU A CA 1
ATOM 4165 C C . GLU A 1 519 ? 14.819 -2.801 -2.218 1.00 93.44 519 GLU A C 1
ATOM 4167 O O . GLU A 1 519 ? 14.292 -2.365 -3.244 1.00 93.44 519 GLU A O 1
ATOM 4172 N N . SER A 1 520 ? 14.090 -3.223 -1.182 1.00 95.25 520 SER A N 1
ATOM 4173 C CA . SER A 1 520 ? 12.628 -3.157 -1.159 1.00 95.25 520 SER A CA 1
ATOM 4174 C C . SER A 1 520 ? 12.115 -2.542 0.133 1.00 95.25 520 SER A C 1
ATOM 4176 O O . SER A 1 520 ? 12.591 -2.901 1.209 1.00 95.25 520 SER A O 1
ATOM 4178 N N . TRP A 1 521 ? 11.129 -1.657 0.012 1.00 96.50 521 TRP A N 1
ATOM 4179 C CA . TRP A 1 521 ? 10.477 -0.956 1.121 1.00 96.50 521 TRP A CA 1
ATOM 4180 C C . TRP A 1 521 ? 8.986 -1.287 1.147 1.00 96.50 521 TRP A C 1
ATOM 4182 O O . TRP A 1 521 ? 8.395 -1.535 0.092 1.00 96.50 521 TRP A O 1
ATOM 4192 N N . ASP A 1 522 ? 8.365 -1.283 2.326 1.00 96.56 522 ASP A N 1
ATOM 4193 C CA . ASP A 1 522 ? 6.910 -1.420 2.418 1.00 96.56 522 ASP A CA 1
ATOM 4194 C C . ASP A 1 522 ? 6.239 -0.097 2.004 1.00 96.56 522 ASP A C 1
ATOM 4196 O O . ASP A 1 522 ? 6.653 0.997 2.399 1.00 96.56 522 ASP A O 1
ATOM 4200 N N . PHE A 1 523 ? 5.207 -0.198 1.167 1.00 97.06 523 PHE A N 1
ATOM 4201 C CA . PHE A 1 523 ? 4.593 0.945 0.499 1.00 97.06 523 PHE A CA 1
ATOM 4202 C C . PHE A 1 523 ? 3.090 0.759 0.282 1.00 97.06 523 PHE A C 1
ATOM 4204 O O . PHE A 1 523 ? 2.621 -0.307 -0.130 1.00 97.06 523 PHE A O 1
ATOM 4211 N N . CYS A 1 524 ? 2.334 1.833 0.495 1.00 97.06 524 CYS A N 1
ATOM 4212 C CA . CYS A 1 524 ? 0.925 1.925 0.139 1.00 97.06 524 CYS A CA 1
ATOM 4213 C C . CYS A 1 524 ? 0.633 3.304 -0.454 1.00 97.06 524 CYS A C 1
ATOM 4215 O O . CYS A 1 524 ? 0.924 4.327 0.156 1.00 97.06 524 CYS A O 1
ATOM 4217 N N . PHE A 1 525 ? 0.028 3.321 -1.634 1.00 97.62 525 PHE A N 1
ATOM 4218 C CA . PHE A 1 525 ? -0.600 4.494 -2.223 1.00 97.62 525 PHE A CA 1
ATOM 4219 C C . PHE A 1 525 ? -2.115 4.373 -2.065 1.00 97.62 525 PHE A C 1
ATOM 4221 O O . PHE A 1 525 ? -2.671 3.289 -2.282 1.00 97.62 525 PHE A O 1
ATOM 4228 N N . VAL A 1 526 ? -2.790 5.473 -1.747 1.00 96.00 526 VAL A N 1
ATOM 4229 C CA . VAL A 1 526 ? -4.253 5.572 -1.723 1.00 96.00 526 VAL A CA 1
ATOM 4230 C C . VAL A 1 526 ? -4.680 6.850 -2.441 1.00 96.00 526 VAL A C 1
ATOM 4232 O O . VAL A 1 526 ? -4.052 7.895 -2.303 1.00 96.00 526 VAL A O 1
ATOM 4235 N N . TYR A 1 527 ? -5.737 6.751 -3.242 1.00 94.88 527 TYR A N 1
ATOM 4236 C CA . TYR A 1 527 ? -6.416 7.894 -3.836 1.00 94.88 527 TYR A CA 1
ATOM 4237 C C . TYR A 1 527 ? -7.815 8.023 -3.236 1.00 94.88 527 TYR A C 1
ATOM 4239 O O . TYR A 1 527 ? -8.659 7.141 -3.427 1.00 94.88 527 TYR A O 1
ATOM 4247 N N . ASP A 1 528 ? -8.064 9.138 -2.557 1.00 91.31 528 ASP A N 1
ATOM 4248 C CA . ASP A 1 528 ? -9.302 9.450 -1.854 1.00 91.31 528 ASP A CA 1
ATOM 4249 C C . ASP A 1 528 ? -10.037 10.650 -2.482 1.00 91.31 528 ASP A C 1
ATOM 4251 O O . ASP A 1 528 ? -9.450 11.559 -3.080 1.00 91.31 528 ASP A O 1
ATOM 4255 N N . LYS A 1 529 ? -11.367 10.651 -2.339 1.00 87.81 529 LYS A N 1
ATOM 4256 C CA . LYS A 1 529 ? -12.245 11.806 -2.581 1.00 87.81 529 LYS A CA 1
ATOM 4257 C C . LYS A 1 529 ? -13.172 11.963 -1.378 1.00 87.81 529 LYS A C 1
ATOM 4259 O O . LYS A 1 529 ? -14.122 11.187 -1.206 1.00 87.81 529 LYS A O 1
ATOM 4264 N N . GLY A 1 530 ? -12.885 12.947 -0.531 1.00 82.62 530 GLY A N 1
ATOM 4265 C CA . GLY A 1 530 ? -13.535 13.075 0.769 1.00 82.62 530 GLY A CA 1
ATOM 4266 C C . GLY A 1 530 ? -13.310 11.818 1.633 1.00 82.62 530 GLY A C 1
ATOM 4267 O O . GLY A 1 530 ? -12.239 11.222 1.588 1.00 82.62 530 GLY A O 1
ATOM 4268 N N . PRO A 1 531 ? -14.334 11.304 2.341 1.00 74.50 531 PRO A N 1
ATOM 4269 C CA . PRO A 1 531 ? -14.206 10.110 3.186 1.00 74.50 531 PRO A CA 1
ATOM 4270 C C . PRO A 1 531 ? -14.175 8.783 2.395 1.00 74.50 531 PRO A C 1
ATOM 4272 O O . PRO A 1 531 ? -14.423 7.717 2.962 1.00 74.50 531 PRO A O 1
ATOM 4275 N N . THR A 1 532 ? -14.003 8.828 1.069 1.00 80.31 532 THR A N 1
ATOM 4276 C CA . THR A 1 532 ? -14.113 7.651 0.198 1.00 80.31 532 THR A CA 1
ATOM 4277 C C . THR A 1 532 ? -12.799 7.366 -0.512 1.00 80.31 532 THR A C 1
ATOM 4279 O O . THR A 1 532 ? -12.413 8.108 -1.412 1.00 80.31 532 THR A O 1
ATOM 4282 N N . SER A 1 533 ? -12.200 6.220 -0.196 1.00 87.62 533 SER A N 1
ATOM 4283 C CA . SER A 1 533 ? -11.062 5.677 -0.937 1.00 87.62 533 SER A CA 1
ATOM 4284 C C . SER A 1 533 ? -11.510 5.083 -2.265 1.00 87.62 533 SER A C 1
ATOM 4286 O O . SER A 1 533 ? -12.315 4.147 -2.304 1.00 87.62 533 SER A O 1
ATOM 4288 N N . LEU A 1 534 ? -11.003 5.654 -3.355 1.00 89.75 534 LEU A N 1
ATOM 4289 C CA . LEU A 1 534 ? -11.365 5.322 -4.729 1.00 89.75 534 LEU A CA 1
ATOM 4290 C C . LEU A 1 534 ? -10.450 4.256 -5.334 1.00 89.75 534 LEU A C 1
ATOM 4292 O O . LEU A 1 534 ? -10.921 3.425 -6.105 1.00 89.75 534 LEU A O 1
ATOM 4296 N N . ALA A 1 535 ? -9.160 4.275 -4.996 1.00 93.69 535 ALA A N 1
ATOM 4297 C CA . ALA A 1 535 ? -8.174 3.312 -5.480 1.00 93.69 535 ALA A CA 1
ATOM 4298 C C . ALA A 1 535 ? -6.997 3.196 -4.501 1.00 93.69 535 ALA A C 1
ATOM 4300 O O . ALA A 1 535 ? -6.705 4.135 -3.767 1.00 93.69 535 ALA A O 1
ATOM 4301 N N . SER A 1 536 ? -6.304 2.058 -4.495 1.00 95.12 536 SER A N 1
ATOM 4302 C CA . SER A 1 536 ? -5.066 1.871 -3.731 1.00 95.12 536 SER A CA 1
ATOM 4303 C C . SER A 1 536 ? -4.110 0.913 -4.437 1.00 95.12 536 SER A C 1
ATOM 4305 O O . SER A 1 536 ? -4.543 0.063 -5.214 1.00 95.12 536 SER A O 1
ATOM 4307 N N . SER A 1 537 ? -2.810 1.031 -4.164 1.00 95.75 537 SER A N 1
ATOM 4308 C CA . SER A 1 537 ? -1.800 0.086 -4.652 1.00 95.75 537 SER A CA 1
ATOM 4309 C C . SER A 1 537 ? -1.827 -1.262 -3.929 1.00 95.75 537 SER A C 1
ATOM 4311 O O . SER A 1 537 ? -1.213 -2.210 -4.405 1.00 95.75 537 SER A O 1
ATOM 4313 N N . CYS A 1 538 ? -2.507 -1.370 -2.784 1.00 93.38 538 CYS A N 1
ATOM 4314 C CA . CYS A 1 538 ? -2.651 -2.607 -2.018 1.00 93.38 538 CYS A CA 1
ATOM 4315 C C . CYS A 1 538 ? -4.006 -2.673 -1.299 1.00 93.38 538 CYS A C 1
ATOM 4317 O O . CYS A 1 538 ? -4.707 -1.678 -1.138 1.00 93.38 538 CYS A O 1
ATOM 4319 N N . MET A 1 539 ? -4.397 -3.860 -0.841 1.00 90.06 539 MET A N 1
ATOM 4320 C CA . MET A 1 539 ? -5.664 -4.039 -0.132 1.00 90.06 539 MET A CA 1
ATOM 4321 C C . MET A 1 539 ? -5.524 -3.647 1.342 1.00 90.06 539 MET A C 1
ATOM 4323 O O . MET A 1 539 ? -4.980 -4.415 2.133 1.00 90.06 539 MET A O 1
ATOM 4327 N N . ASN A 1 540 ? -6.106 -2.516 1.739 1.00 82.38 540 ASN A N 1
ATOM 4328 C CA . ASN A 1 540 ? -6.004 -1.975 3.101 1.00 82.38 540 ASN A CA 1
ATOM 4329 C C . ASN A 1 540 ? -7.282 -2.145 3.956 1.00 82.38 540 ASN A C 1
ATOM 4331 O O . ASN A 1 540 ? -7.305 -1.772 5.125 1.00 82.38 540 ASN A O 1
ATOM 4335 N N . LEU A 1 541 ? -8.355 -2.726 3.399 1.00 78.94 541 LEU A N 1
ATOM 4336 C CA . LEU A 1 541 ? -9.660 -2.914 4.055 1.00 78.94 541 LEU A CA 1
ATOM 4337 C C . LEU A 1 541 ? -10.220 -1.637 4.710 1.00 78.94 541 LEU A C 1
ATOM 4339 O O . LEU A 1 541 ? -10.891 -1.724 5.740 1.00 78.94 541 LEU A O 1
ATOM 4343 N N . ARG A 1 542 ? -9.978 -0.469 4.096 1.00 71.06 542 ARG A N 1
ATOM 4344 C CA . ARG A 1 542 ? -10.381 0.860 4.600 1.00 71.06 542 ARG A CA 1
ATOM 4345 C C . ARG A 1 542 ? -9.698 1.260 5.915 1.00 71.06 542 ARG A C 1
ATOM 4347 O O . ARG A 1 542 ? -10.213 2.100 6.645 1.00 71.06 542 ARG A O 1
ATOM 4354 N N . ASN A 1 543 ? -8.548 0.660 6.218 1.00 79.62 543 ASN A N 1
ATOM 4355 C CA . ASN A 1 543 ? -7.621 1.129 7.239 1.00 79.62 543 ASN A CA 1
ATOM 4356 C C . ASN A 1 543 ? -6.274 1.443 6.578 1.00 79.62 543 ASN A C 1
ATOM 4358 O O . ASN A 1 543 ? -5.401 0.578 6.484 1.00 79.62 543 ASN A O 1
ATOM 4362 N N . ASN A 1 544 ? -6.111 2.688 6.130 1.00 86.50 544 ASN A N 1
ATOM 4363 C CA . ASN A 1 544 ? -4.916 3.135 5.410 1.00 86.50 544 ASN A CA 1
ATOM 4364 C C . ASN A 1 544 ? -3.629 3.020 6.260 1.00 86.50 544 ASN A C 1
ATOM 4366 O O . ASN A 1 544 ? -2.547 2.932 5.696 1.00 86.50 544 ASN A O 1
ATOM 4370 N N . HIS A 1 545 ? -3.740 2.925 7.593 1.00 85.56 545 HIS A N 1
ATOM 4371 C CA . HIS A 1 545 ? -2.612 2.799 8.527 1.00 85.56 545 HIS A CA 1
ATOM 4372 C C . HIS A 1 545 ? -2.256 1.352 8.924 1.00 85.56 545 HIS A C 1
ATOM 4374 O O . HIS A 1 545 ? -1.415 1.144 9.808 1.00 85.56 545 HIS A O 1
ATOM 4380 N N . ASP A 1 546 ? -2.898 0.340 8.326 1.00 84.12 546 ASP A N 1
ATOM 4381 C CA . ASP A 1 546 ? -2.560 -1.070 8.556 1.00 84.12 546 ASP A CA 1
ATOM 4382 C C . ASP A 1 546 ? -1.279 -1.450 7.794 1.00 84.12 546 ASP A C 1
ATOM 4384 O O . ASP A 1 546 ? -1.322 -2.008 6.698 1.00 84.12 546 ASP A O 1
ATOM 4388 N N . ILE A 1 547 ? -0.122 -1.150 8.394 1.00 87.06 547 ILE A N 1
ATOM 4389 C CA . ILE A 1 547 ? 1.212 -1.435 7.835 1.00 87.06 547 ILE A CA 1
ATOM 4390 C C . ILE A 1 547 ? 1.443 -2.927 7.540 1.00 87.06 547 ILE A C 1
ATOM 4392 O O . ILE A 1 547 ? 2.313 -3.298 6.750 1.00 87.06 547 ILE A O 1
ATOM 4396 N N . GLU A 1 548 ? 0.647 -3.824 8.131 1.00 85.56 548 GLU A N 1
ATOM 4397 C CA . GLU A 1 548 ? 0.715 -5.251 7.817 1.00 85.56 548 GLU A CA 1
ATOM 4398 C C . GLU A 1 548 ? 0.149 -5.600 6.440 1.00 85.56 548 GLU A C 1
ATOM 4400 O O . GLU A 1 548 ? 0.418 -6.683 5.921 1.00 85.56 548 GLU A O 1
ATOM 4405 N N . ARG A 1 549 ? -0.591 -4.676 5.823 1.00 86.88 549 ARG A N 1
ATOM 4406 C CA . ARG A 1 549 ? -1.229 -4.859 4.516 1.00 86.88 549 ARG A CA 1
ATOM 4407 C C . ARG A 1 549 ? -0.516 -4.186 3.358 1.00 86.88 549 ARG A C 1
ATOM 4409 O O . ARG A 1 549 ? -0.927 -4.398 2.214 1.00 86.88 549 ARG A O 1
ATOM 4416 N N . TYR A 1 550 ? 0.502 -3.382 3.641 1.00 93.19 550 TYR A N 1
ATOM 4417 C CA . TYR A 1 550 ? 1.211 -2.647 2.606 1.00 93.19 550 TYR A CA 1
ATOM 4418 C C . TYR A 1 550 ? 1.800 -3.603 1.568 1.00 93.19 550 TYR A C 1
ATOM 4420 O O . TYR A 1 550 ? 2.184 -4.738 1.869 1.00 93.19 550 TYR A O 1
ATOM 4428 N N . GLY A 1 551 ? 1.822 -3.134 0.323 1.00 94.56 551 GLY A N 1
ATOM 4429 C CA . GLY A 1 551 ? 2.626 -3.752 -0.717 1.00 94.56 551 GLY A CA 1
ATOM 4430 C C . GLY A 1 551 ? 4.104 -3.464 -0.485 1.00 94.56 551 GLY A C 1
ATOM 4431 O O . GLY A 1 551 ? 4.503 -2.903 0.535 1.00 94.56 551 GLY A O 1
ATOM 4432 N N . ARG A 1 552 ? 4.924 -3.811 -1.470 1.00 95.75 552 ARG A N 1
ATOM 4433 C CA . ARG A 1 552 ? 6.337 -3.447 -1.494 1.00 95.75 552 ARG A CA 1
ATOM 4434 C C . ARG A 1 552 ? 6.674 -2.696 -2.760 1.00 95.75 552 ARG A C 1
ATOM 4436 O O . ARG A 1 552 ? 6.197 -3.054 -3.833 1.00 95.75 552 ARG A O 1
ATOM 4443 N N . ILE A 1 553 ? 7.541 -1.705 -2.640 1.00 97.00 553 ILE A N 1
ATOM 4444 C CA . ILE A 1 553 ? 8.285 -1.157 -3.770 1.00 97.00 553 ILE A CA 1
ATOM 4445 C C . ILE A 1 553 ? 9.672 -1.788 -3.802 1.00 97.00 553 ILE A C 1
ATOM 4447 O O . ILE A 1 553 ? 10.224 -2.101 -2.751 1.00 97.00 553 ILE A O 1
ATOM 4451 N N . ARG A 1 554 ? 10.229 -1.979 -4.995 1.00 96.06 554 ARG A N 1
ATOM 4452 C CA . ARG A 1 554 ? 11.613 -2.395 -5.223 1.00 96.06 554 ARG A CA 1
ATOM 4453 C C . ARG A 1 554 ? 12.284 -1.394 -6.143 1.00 96.06 554 ARG A C 1
ATOM 4455 O O . ARG A 1 554 ? 11.784 -1.159 -7.238 1.00 96.06 554 ARG A O 1
ATOM 4462 N N . PHE A 1 555 ? 13.421 -0.863 -5.723 1.00 94.25 555 PHE A N 1
ATOM 4463 C CA . PHE A 1 555 ? 14.215 0.053 -6.534 1.00 94.25 555 PHE A CA 1
ATOM 4464 C C . PHE A 1 555 ? 14.914 -0.724 -7.646 1.00 94.25 555 PHE A C 1
ATOM 4466 O O . PHE A 1 555 ? 15.603 -1.709 -7.379 1.00 94.25 555 PHE A O 1
ATOM 4473 N N . VAL A 1 556 ? 14.705 -0.325 -8.895 1.00 89.44 556 VAL A N 1
ATOM 4474 C CA . VAL A 1 556 ? 15.319 -0.953 -10.069 1.00 89.44 556 VAL A CA 1
ATOM 4475 C C . VAL A 1 556 ? 16.151 0.102 -10.780 1.00 89.44 556 VAL A C 1
ATOM 4477 O O . VAL A 1 556 ? 15.660 1.200 -11.042 1.00 89.44 556 VAL A O 1
ATOM 4480 N N . ASP A 1 557 ? 17.414 -0.213 -11.057 1.00 77.81 557 ASP A N 1
ATOM 4481 C CA . ASP A 1 557 ? 18.285 0.663 -11.842 1.00 77.81 557 ASP A CA 1
ATOM 4482 C C . ASP A 1 557 ? 17.739 0.859 -13.261 1.00 77.81 557 ASP A C 1
ATOM 4484 O O . ASP A 1 557 ? 16.944 0.058 -13.755 1.00 77.81 557 ASP A O 1
ATOM 4488 N N . ALA A 1 558 ? 18.207 1.903 -13.948 1.00 70.62 558 ALA A N 1
ATOM 4489 C CA . ALA A 1 558 ? 18.000 2.018 -15.388 1.00 70.62 558 ALA A CA 1
ATOM 4490 C C . ALA A 1 558 ? 18.578 0.772 -16.075 1.00 70.62 558 ALA A C 1
ATOM 4492 O O . ALA A 1 558 ? 19.699 0.369 -15.759 1.00 70.62 558 ALA A O 1
ATOM 4493 N N . GLU A 1 559 ? 17.848 0.149 -16.997 1.00 76.50 559 GLU A N 1
ATOM 4494 C CA . GLU A 1 559 ? 18.430 -0.908 -17.829 1.00 76.50 559 GLU A CA 1
ATOM 4495 C C . GLU A 1 559 ? 19.592 -0.316 -18.655 1.00 76.50 559 GLU A C 1
ATOM 4497 O O . GLU A 1 559 ? 19.497 0.833 -19.104 1.00 76.50 559 GLU A O 1
ATOM 4502 N N . PRO A 1 560 ? 20.717 -1.036 -18.822 1.00 87.81 560 PRO A N 1
ATOM 4503 C CA . PRO A 1 560 ? 21.815 -0.551 -19.647 1.00 87.81 560 PRO A CA 1
ATOM 4504 C C . PRO A 1 560 ? 21.378 -0.465 -21.108 1.00 87.81 560 PRO A C 1
ATOM 4506 O O . PRO A 1 560 ? 20.752 -1.395 -21.613 1.00 87.81 560 PRO A O 1
ATOM 4509 N N . LEU A 1 561 ? 21.777 0.603 -21.806 1.00 91.56 561 LEU A N 1
ATOM 4510 C CA . LEU A 1 561 ? 21.636 0.661 -23.260 1.00 91.56 561 LEU A CA 1
ATOM 4511 C C . LEU A 1 561 ? 22.511 -0.434 -23.877 1.00 91.56 561 LEU A C 1
ATOM 4513 O O . LEU A 1 561 ? 23.729 -0.427 -23.681 1.00 91.56 561 LEU A O 1
ATOM 4517 N N . LYS A 1 562 ? 21.909 -1.358 -24.623 1.00 96.25 562 LYS A N 1
ATOM 4518 C CA . LYS A 1 562 ? 22.609 -2.485 -25.242 1.00 96.25 562 LYS A CA 1
ATOM 4519 C C . LYS A 1 562 ? 22.940 -2.183 -26.696 1.00 96.25 562 LYS A C 1
ATOM 4521 O O . LYS A 1 562 ? 22.048 -2.053 -27.535 1.00 96.25 562 LYS A O 1
ATOM 4526 N N . VAL A 1 563 ? 24.229 -2.136 -27.014 1.00 98.12 563 VAL A N 1
ATOM 4527 C CA . VAL A 1 563 ? 24.742 -1.768 -28.337 1.00 98.12 563 VAL A CA 1
ATOM 4528 C C . VAL A 1 563 ? 25.631 -2.880 -28.893 1.00 98.12 563 VAL A C 1
ATOM 4530 O O . VAL A 1 563 ? 26.643 -3.227 -28.286 1.00 98.12 563 VAL A O 1
ATOM 4533 N N . LEU A 1 564 ? 25.297 -3.399 -30.076 1.00 98.44 564 LEU A N 1
ATOM 4534 C CA . LEU A 1 564 ? 26.135 -4.340 -30.827 1.00 98.44 564 LEU A CA 1
ATOM 4535 C C . LEU A 1 564 ? 26.761 -3.647 -32.038 1.00 98.44 564 LEU A C 1
ATOM 4537 O O . LEU A 1 564 ? 26.057 -3.211 -32.942 1.00 98.44 564 LEU A O 1
ATOM 4541 N N . MET A 1 565 ? 28.088 -3.595 -32.100 1.00 98.19 565 MET A N 1
ATOM 4542 C CA . MET A 1 565 ? 28.811 -3.008 -33.228 1.00 98.19 565 MET A CA 1
ATOM 4543 C C . MET A 1 565 ? 29.292 -4.087 -34.195 1.00 98.19 565 MET A C 1
ATOM 4545 O O . MET A 1 565 ? 30.096 -4.943 -33.820 1.00 98.19 565 MET A O 1
ATOM 4549 N N . ILE A 1 566 ? 28.854 -4.025 -35.450 1.00 98.31 566 ILE A N 1
ATOM 4550 C CA . ILE A 1 566 ? 29.325 -4.888 -36.536 1.00 98.31 566 ILE A CA 1
ATOM 4551 C C . ILE A 1 566 ? 30.329 -4.098 -37.373 1.00 98.31 566 ILE A C 1
ATOM 4553 O O . ILE A 1 566 ? 29.955 -3.185 -38.110 1.00 98.31 566 ILE A O 1
ATOM 4557 N N . GLY A 1 567 ? 31.610 -4.449 -37.275 1.00 96.62 567 GLY A N 1
ATOM 4558 C CA . GLY A 1 567 ? 32.627 -3.703 -37.999 1.00 96.62 567 GLY A CA 1
ATOM 4559 C C . GLY A 1 567 ? 34.020 -4.309 -37.940 1.00 96.62 567 GLY A C 1
ATOM 4560 O O . GLY A 1 567 ? 34.245 -5.493 -38.203 1.00 96.62 567 GLY A O 1
ATOM 4561 N N . ASN A 1 568 ? 34.989 -3.442 -37.674 1.00 96.69 568 ASN A N 1
ATOM 4562 C CA . ASN A 1 568 ? 36.411 -3.730 -37.792 1.00 96.69 568 ASN A CA 1
ATOM 4563 C C . ASN A 1 568 ? 37.212 -2.892 -36.777 1.00 96.69 568 ASN A C 1
ATOM 4565 O O . ASN A 1 568 ? 36.701 -2.524 -35.718 1.00 96.69 568 ASN A O 1
ATOM 4569 N N . SER A 1 569 ? 38.484 -2.608 -37.063 1.00 93.62 569 SER A N 1
ATOM 4570 C CA . SER A 1 569 ? 39.350 -1.830 -36.170 1.00 93.62 569 SER A CA 1
ATOM 4571 C C . SER A 1 569 ? 38.799 -0.441 -35.849 1.00 93.62 569 SER A C 1
ATOM 4573 O O . SER A 1 569 ? 39.082 0.074 -34.776 1.00 93.62 569 SER A O 1
ATOM 4575 N N . PHE A 1 570 ? 37.964 0.130 -36.722 1.00 94.50 570 PHE A N 1
ATOM 4576 C CA . PHE A 1 570 ? 37.350 1.442 -36.516 1.00 94.50 570 PHE A CA 1
ATOM 4577 C C . PHE A 1 570 ? 36.127 1.406 -35.589 1.00 94.50 570 PHE A C 1
ATOM 4579 O O . PHE A 1 570 ? 35.686 2.458 -35.145 1.00 94.50 570 PHE A O 1
ATOM 4586 N N . SER A 1 571 ? 35.542 0.236 -35.309 1.00 92.81 571 SER A N 1
ATOM 4587 C CA . SER A 1 571 ? 34.434 0.110 -34.346 1.00 92.81 571 SER A CA 1
ATOM 4588 C C . SER A 1 571 ? 34.914 -0.374 -32.981 1.00 92.81 571 SER A C 1
ATOM 4590 O O . SER A 1 571 ? 34.429 0.097 -31.959 1.00 92.81 571 SER A O 1
ATOM 4592 N N . ILE A 1 572 ? 35.871 -1.311 -32.937 1.00 92.00 572 ILE A N 1
ATOM 4593 C CA . ILE A 1 572 ? 36.302 -1.946 -31.678 1.00 92.00 572 ILE A CA 1
ATOM 4594 C C . ILE A 1 572 ? 36.962 -0.955 -30.703 1.00 92.00 572 ILE A C 1
ATOM 4596 O O . ILE A 1 572 ? 36.886 -1.142 -29.491 1.00 92.00 572 ILE A O 1
ATOM 4600 N N . CYS A 1 573 ? 37.560 0.125 -31.208 1.00 88.81 573 CYS A N 1
ATOM 4601 C CA . CYS A 1 573 ? 38.143 1.193 -30.395 1.00 88.81 573 CYS A CA 1
ATOM 4602 C C . CYS A 1 573 ? 37.125 1.894 -29.477 1.00 88.81 573 CYS A C 1
ATOM 4604 O O . CYS A 1 573 ? 37.506 2.320 -28.389 1.00 88.81 573 CYS A O 1
ATOM 4606 N N . ASN A 1 574 ? 35.826 1.901 -29.811 1.00 92.19 574 ASN A N 1
ATOM 4607 C CA . ASN A 1 574 ? 34.783 2.412 -28.911 1.00 92.19 574 ASN A CA 1
ATOM 4608 C C . ASN A 1 574 ? 34.745 1.691 -27.554 1.00 92.19 574 ASN A C 1
ATOM 4610 O O . ASN A 1 574 ? 34.342 2.291 -26.561 1.00 92.19 574 ASN A O 1
ATOM 4614 N N . LEU A 1 575 ? 35.198 0.432 -27.470 1.00 92.31 575 LEU A N 1
ATOM 4615 C CA . LEU A 1 575 ? 35.257 -0.307 -26.203 1.00 92.31 575 LEU A CA 1
ATOM 4616 C C . LEU A 1 575 ? 36.263 0.279 -25.199 1.00 92.31 575 LEU A C 1
ATOM 4618 O O . LEU A 1 575 ? 36.247 -0.137 -24.040 1.00 92.31 575 LEU A O 1
ATOM 4622 N N . ARG A 1 576 ? 37.146 1.194 -25.624 1.00 90.81 576 ARG A N 1
ATOM 4623 C CA . ARG A 1 576 ? 38.199 1.762 -24.774 1.00 90.81 576 ARG A CA 1
ATOM 4624 C C . ARG A 1 576 ? 37.744 2.943 -23.940 1.00 90.81 576 ARG A C 1
ATOM 4626 O O . ARG A 1 576 ? 38.085 2.958 -22.769 1.00 90.81 576 ARG A O 1
ATOM 4633 N N . GLU A 1 577 ? 37.015 3.890 -24.528 1.00 94.06 577 GLU A N 1
ATOM 4634 C CA . GLU A 1 577 ? 36.704 5.183 -23.893 1.00 94.06 577 GLU A CA 1
ATOM 4635 C C . GLU A 1 577 ? 35.203 5.363 -23.618 1.00 94.06 577 GLU A C 1
ATOM 4637 O O . GLU A 1 577 ? 34.807 5.941 -22.602 1.00 94.06 577 GLU A O 1
ATOM 4642 N N . MET A 1 578 ? 34.336 4.836 -24.493 1.00 95.12 578 MET A N 1
ATOM 4643 C CA . MET A 1 578 ? 32.883 5.005 -24.380 1.00 95.12 578 MET A CA 1
ATOM 4644 C C . MET A 1 578 ? 32.308 4.470 -23.053 1.00 95.12 578 MET A C 1
ATOM 4646 O O . MET A 1 578 ? 31.472 5.167 -22.470 1.00 95.12 578 MET A O 1
ATOM 4650 N N . PRO A 1 579 ? 32.730 3.302 -22.514 1.00 95.12 579 PRO A N 1
ATOM 4651 C CA . PRO A 1 579 ? 32.220 2.823 -21.227 1.00 95.12 579 PRO A CA 1
ATOM 4652 C C . PRO A 1 579 ? 32.511 3.772 -20.055 1.00 95.12 579 PRO A C 1
ATOM 4654 O O . PRO A 1 579 ? 31.659 3.963 -19.187 1.00 95.12 579 PRO A O 1
ATOM 4657 N N . GLN A 1 580 ? 33.689 4.395 -20.030 1.00 94.25 580 GLN A N 1
ATOM 4658 C CA . GLN A 1 580 ? 34.108 5.344 -19.000 1.00 94.25 580 GLN A CA 1
ATOM 4659 C C . GLN A 1 580 ? 33.352 6.664 -19.141 1.00 94.25 580 GLN A C 1
ATOM 4661 O O . GLN A 1 580 ? 32.874 7.203 -18.141 1.00 94.25 580 GLN A O 1
ATOM 4666 N N . ILE A 1 581 ? 33.181 7.143 -20.378 1.00 95.62 581 ILE A N 1
ATOM 4667 C CA . ILE A 1 581 ? 32.370 8.324 -20.689 1.00 95.62 581 ILE A CA 1
ATOM 4668 C C . ILE A 1 581 ? 30.933 8.108 -20.204 1.00 95.62 581 ILE A C 1
ATOM 4670 O O . ILE A 1 581 ? 30.449 8.897 -19.393 1.00 95.62 581 ILE A O 1
ATOM 4674 N N . ALA A 1 582 ? 30.283 7.014 -20.620 1.00 92.81 582 ALA A N 1
ATOM 4675 C CA . ALA A 1 582 ? 28.911 6.687 -20.230 1.00 92.81 582 ALA A CA 1
ATOM 4676 C C . ALA A 1 582 ? 28.761 6.619 -18.704 1.00 92.81 582 ALA A C 1
ATOM 4678 O O . ALA A 1 582 ? 27.906 7.300 -18.135 1.00 92.81 582 ALA A O 1
ATOM 4679 N N . LYS A 1 583 ? 29.664 5.897 -18.028 1.00 90.00 583 LYS A N 1
ATOM 4680 C CA . LYS A 1 583 ? 29.672 5.784 -16.566 1.00 90.00 583 LYS A CA 1
ATOM 4681 C C . LYS A 1 583 ? 29.829 7.140 -15.874 1.00 90.00 583 LYS A C 1
ATOM 4683 O O . LYS A 1 583 ? 29.108 7.419 -14.922 1.00 90.00 583 LYS A O 1
ATOM 4688 N N . SER A 1 584 ? 30.737 7.996 -16.347 1.00 91.25 584 SER A N 1
ATOM 4689 C CA . SER A 1 584 ? 30.947 9.333 -15.767 1.00 91.25 584 SER A CA 1
ATOM 4690 C C . SER A 1 584 ? 29.762 10.281 -15.972 1.00 91.25 584 SER A C 1
ATOM 4692 O O . SER A 1 584 ? 29.592 11.231 -15.215 1.00 91.25 584 SER A O 1
ATOM 4694 N N . MET A 1 585 ? 28.930 9.993 -16.973 1.00 86.06 585 MET A N 1
ATOM 4695 C CA . MET A 1 585 ? 27.713 10.728 -17.314 1.00 86.06 585 MET A CA 1
ATOM 4696 C C . MET A 1 585 ? 26.455 10.131 -16.660 1.00 86.06 585 MET A C 1
ATOM 4698 O O . MET A 1 585 ? 25.340 10.510 -17.022 1.00 86.06 585 MET A O 1
ATOM 4702 N N . GLY A 1 586 ? 26.607 9.177 -15.730 1.00 80.38 586 GLY A N 1
ATOM 4703 C CA . GLY A 1 586 ? 25.484 8.515 -15.056 1.00 80.38 586 GLY A CA 1
ATOM 4704 C C . GLY A 1 586 ? 24.647 7.626 -15.983 1.00 80.38 586 GLY A C 1
ATOM 4705 O O . GLY A 1 586 ? 23.460 7.423 -15.737 1.00 80.38 586 GLY A O 1
ATOM 4706 N N . LYS A 1 587 ? 25.230 7.130 -17.081 1.00 85.62 587 LYS A N 1
ATOM 4707 C CA . LYS A 1 587 ? 24.567 6.251 -18.051 1.00 85.62 587 LYS A CA 1
ATOM 4708 C C . LYS A 1 587 ? 25.080 4.821 -17.924 1.00 85.62 587 LYS A C 1
ATOM 4710 O O . LYS A 1 587 ? 26.277 4.588 -17.753 1.00 85.62 587 LYS A O 1
ATOM 4715 N N . ARG A 1 588 ? 24.162 3.862 -18.038 1.00 88.19 588 ARG A N 1
ATOM 4716 C CA . ARG A 1 588 ? 24.469 2.430 -18.072 1.00 88.19 588 ARG A CA 1
ATOM 4717 C C . ARG A 1 588 ? 24.561 1.953 -19.516 1.00 88.19 588 ARG A C 1
ATOM 4719 O O . ARG A 1 588 ? 23.738 2.330 -20.349 1.00 88.19 588 ARG A O 1
ATOM 4726 N N . LEU A 1 589 ? 25.589 1.163 -19.808 1.00 93.56 589 LEU A N 1
ATOM 4727 C CA . LEU A 1 589 ? 25.961 0.759 -21.162 1.00 93.56 589 LEU A CA 1
ATOM 4728 C C . LEU A 1 589 ? 26.410 -0.698 -21.162 1.00 93.56 589 LEU A C 1
ATOM 4730 O O . LEU A 1 589 ? 27.266 -1.090 -20.366 1.00 93.56 589 LEU A O 1
ATOM 4734 N N . ASP A 1 590 ? 25.890 -1.460 -22.112 1.00 95.62 590 ASP A N 1
ATOM 4735 C CA . ASP A 1 590 ? 26.377 -2.782 -22.475 1.00 95.62 590 ASP A CA 1
ATOM 4736 C C . ASP A 1 590 ? 26.791 -2.764 -23.946 1.00 95.62 590 ASP A C 1
ATOM 4738 O O . ASP A 1 590 ? 25.957 -2.703 -24.849 1.00 95.62 590 ASP A O 1
ATOM 4742 N N . LEU A 1 591 ? 28.098 -2.731 -24.182 1.00 97.31 591 LEU A N 1
ATOM 4743 C CA . LEU A 1 591 ? 28.680 -2.514 -25.499 1.00 97.31 591 LEU A CA 1
ATOM 4744 C C . LEU A 1 591 ? 29.404 -3.775 -25.959 1.00 97.31 591 LEU A C 1
ATOM 4746 O O . LEU A 1 591 ? 30.348 -4.227 -25.309 1.00 97.31 591 LEU A O 1
ATOM 4750 N N . ALA A 1 592 ? 28.998 -4.311 -27.105 1.00 97.38 592 ALA A N 1
ATOM 4751 C CA . ALA A 1 592 ? 29.622 -5.459 -27.744 1.00 97.38 592 ALA A CA 1
ATOM 4752 C C . ALA A 1 592 ? 30.164 -5.110 -29.133 1.00 97.38 592 ALA A C 1
ATOM 4754 O O . ALA A 1 592 ? 29.627 -4.248 -29.829 1.00 97.38 592 ALA A O 1
ATOM 4755 N N . SER A 1 593 ? 31.215 -5.805 -29.564 1.00 97.44 593 SER A N 1
ATOM 4756 C CA . SER A 1 593 ? 31.792 -5.650 -30.899 1.00 97.44 593 SER A CA 1
ATOM 4757 C C . SER A 1 593 ? 32.030 -6.998 -31.569 1.00 97.44 593 SER A C 1
ATOM 4759 O O . SER A 1 593 ? 32.614 -7.901 -30.975 1.00 97.44 593 SER A O 1
ATOM 4761 N N . LEU A 1 594 ? 31.607 -7.104 -32.828 1.00 97.94 594 LEU A N 1
ATOM 4762 C CA . LEU A 1 594 ? 32.027 -8.131 -33.771 1.00 97.94 594 LEU A CA 1
ATOM 4763 C C . LEU A 1 594 ? 33.140 -7.563 -34.646 1.00 97.94 594 LEU A C 1
ATOM 4765 O O . LEU A 1 594 ? 32.901 -6.714 -35.509 1.00 97.94 594 LEU A O 1
ATOM 4769 N N . TYR A 1 595 ? 34.354 -8.057 -34.429 1.00 97.25 595 TYR A N 1
ATOM 4770 C CA . TYR A 1 595 ? 35.565 -7.552 -35.056 1.00 97.25 595 TYR A CA 1
ATOM 4771 C C . TYR A 1 595 ? 36.168 -8.556 -36.036 1.00 97.25 595 TYR A C 1
ATOM 4773 O O . TYR A 1 595 ? 36.479 -9.698 -35.690 1.00 97.25 595 TYR A O 1
ATOM 4781 N N . ILE A 1 596 ? 36.418 -8.072 -37.253 1.00 97.56 596 ILE A N 1
ATOM 4782 C CA . ILE A 1 596 ? 37.361 -8.652 -38.210 1.00 97.56 596 ILE A CA 1
ATOM 4783 C C . ILE A 1 596 ? 38.219 -7.506 -38.762 1.00 97.56 596 ILE A C 1
ATOM 4785 O O . ILE A 1 596 ? 37.694 -6.494 -39.227 1.00 97.56 596 ILE A O 1
ATOM 4789 N N . GLY A 1 597 ? 39.546 -7.656 -38.745 1.00 95.56 597 GLY A N 1
ATOM 4790 C CA . GLY A 1 597 ? 40.463 -6.648 -39.288 1.00 95.56 597 GLY A CA 1
ATOM 4791 C C . GLY A 1 597 ? 40.153 -6.318 -40.754 1.00 95.56 597 GLY A C 1
ATOM 4792 O O . GLY A 1 597 ? 40.067 -7.219 -41.592 1.00 95.56 597 GLY A O 1
ATOM 4793 N N . GLY A 1 598 ? 39.947 -5.030 -41.053 1.00 94.12 598 GLY A N 1
ATOM 4794 C CA . GLY A 1 598 ? 39.648 -4.535 -42.403 1.00 94.12 598 GLY A CA 1
ATOM 4795 C C . GLY A 1 598 ? 38.347 -5.059 -43.027 1.00 94.12 598 GLY A C 1
ATOM 4796 O O . GLY A 1 598 ? 38.229 -5.060 -44.249 1.00 94.12 598 GLY A O 1
ATOM 4797 N N . CYS A 1 599 ? 37.390 -5.543 -42.229 1.00 97.75 599 CYS A N 1
ATOM 4798 C CA . CYS A 1 599 ? 36.152 -6.124 -42.749 1.00 97.75 599 CYS A CA 1
ATOM 4799 C C . CYS A 1 599 ? 35.305 -5.094 -43.511 1.00 97.75 599 CYS A C 1
ATOM 4801 O O . CYS A 1 599 ? 34.977 -4.043 -42.958 1.00 97.75 599 CYS A O 1
ATOM 4803 N N . SER A 1 600 ? 34.987 -5.401 -44.772 1.00 98.25 600 SER A N 1
ATOM 4804 C CA . SER A 1 600 ? 34.060 -4.653 -45.628 1.00 98.25 600 SER A CA 1
ATOM 4805 C C . SER A 1 600 ? 32.627 -5.162 -45.462 1.00 98.25 600 SER A C 1
ATOM 4807 O O . SER A 1 600 ? 32.418 -6.292 -45.010 1.00 98.25 600 SER A O 1
ATOM 4809 N N . LEU A 1 601 ? 31.636 -4.374 -45.894 1.00 98.31 601 LEU A N 1
ATOM 4810 C CA . LEU A 1 601 ? 30.231 -4.812 -45.937 1.00 98.31 601 LEU A CA 1
ATOM 4811 C C . LEU A 1 601 ? 30.060 -6.111 -46.743 1.00 98.31 601 LEU A C 1
ATOM 4813 O O . LEU A 1 601 ? 29.343 -7.015 -46.316 1.00 98.31 601 LEU A O 1
ATOM 4817 N N . GLU A 1 602 ? 30.790 -6.257 -47.851 1.00 98.31 602 GLU A N 1
ATOM 4818 C CA . GLU A 1 602 ? 30.842 -7.494 -48.640 1.00 98.31 602 GLU A CA 1
ATOM 4819 C C . GLU A 1 602 ? 31.303 -8.696 -47.815 1.00 98.31 602 GLU A C 1
ATOM 4821 O O . GLU A 1 602 ? 30.657 -9.747 -47.816 1.00 98.31 602 GLU A O 1
ATOM 4826 N N . ARG A 1 603 ? 32.412 -8.554 -47.082 1.00 98.19 603 ARG A N 1
ATOM 4827 C CA . ARG A 1 603 ? 32.935 -9.637 -46.245 1.00 98.19 603 ARG A CA 1
ATOM 4828 C C . ARG A 1 603 ? 31.979 -9.962 -45.099 1.00 98.19 603 ARG A C 1
ATOM 4830 O O . ARG A 1 603 ? 31.799 -11.140 -44.794 1.00 98.19 603 ARG A O 1
ATOM 4837 N N . HIS A 1 604 ? 31.337 -8.954 -44.505 1.00 98.25 604 HIS A N 1
ATOM 4838 C CA . HIS A 1 604 ? 30.299 -9.176 -43.501 1.00 98.25 604 HIS A CA 1
ATOM 4839 C C . HIS A 1 604 ? 29.159 -10.030 -44.056 1.00 98.25 604 HIS A C 1
ATOM 4841 O O . HIS A 1 604 ? 28.802 -11.033 -43.436 1.00 98.25 604 HIS A O 1
ATOM 4847 N N . TRP A 1 605 ? 28.647 -9.691 -45.243 1.00 98.12 605 TRP A N 1
ATOM 4848 C CA . TRP A 1 605 ? 27.571 -10.446 -45.881 1.00 98.12 605 TRP A CA 1
ATOM 4849 C C . TRP A 1 605 ? 27.988 -11.872 -46.255 1.00 98.12 605 TRP A C 1
ATOM 4851 O O . TRP A 1 605 ? 27.264 -12.820 -45.960 1.00 98.12 605 TRP A O 1
ATOM 4861 N N . ARG A 1 606 ? 29.190 -12.060 -46.815 1.00 97.81 606 ARG A N 1
ATOM 4862 C CA . ARG A 1 606 ? 29.730 -13.403 -47.096 1.00 97.81 606 ARG A CA 1
ATOM 4863 C C . ARG A 1 606 ? 29.811 -14.268 -45.840 1.00 97.81 606 ARG A C 1
ATOM 4865 O O . ARG A 1 606 ? 29.462 -15.443 -45.889 1.00 97.81 606 ARG A O 1
ATOM 4872 N N . ASN A 1 607 ? 30.231 -13.692 -44.714 1.00 97.94 607 ASN A N 1
ATOM 4873 C CA . ASN A 1 607 ? 30.286 -14.405 -43.439 1.00 97.94 607 ASN A CA 1
ATOM 4874 C C . ASN A 1 607 ? 28.891 -14.750 -42.897 1.00 97.94 607 ASN A C 1
ATOM 4876 O O . ASN A 1 607 ? 28.736 -15.812 -42.301 1.00 97.94 607 ASN A O 1
ATOM 4880 N N . VAL A 1 608 ? 27.889 -13.883 -43.096 1.00 97.88 608 VAL A N 1
ATOM 4881 C CA . VAL A 1 608 ? 26.485 -14.195 -42.772 1.00 97.88 608 VAL A CA 1
ATOM 4882 C C . VAL A 1 608 ? 26.019 -15.387 -43.601 1.00 97.88 608 VAL A C 1
ATOM 4884 O O . VAL A 1 608 ? 25.609 -16.387 -43.024 1.00 97.88 608 VAL A O 1
ATOM 4887 N N . ALA A 1 609 ? 26.161 -15.321 -44.928 1.00 95.88 609 ALA A N 1
ATOM 4888 C CA . ALA A 1 609 ? 25.742 -16.394 -45.827 1.00 95.88 609 ALA A CA 1
ATOM 4889 C C . ALA A 1 609 ? 26.439 -17.729 -45.500 1.00 95.88 609 ALA A C 1
ATOM 4891 O O . ALA A 1 609 ? 25.801 -18.778 -45.465 1.00 95.88 609 ALA A O 1
ATOM 4892 N N . ALA A 1 610 ? 27.739 -17.698 -45.187 1.00 95.62 610 ALA A N 1
ATOM 4893 C CA . ALA A 1 610 ? 28.471 -18.888 -44.760 1.00 95.62 610 ALA A CA 1
ATOM 4894 C C . ALA A 1 610 ? 27.932 -19.454 -43.433 1.00 95.62 610 ALA A C 1
ATOM 4896 O O . ALA A 1 610 ? 27.694 -20.658 -43.337 1.00 95.62 610 ALA A O 1
ATOM 4897 N N . ALA A 1 611 ? 27.686 -18.604 -42.430 1.00 95.12 611 ALA A N 1
ATOM 4898 C CA . ALA A 1 611 ? 27.134 -19.029 -41.143 1.00 95.12 611 ALA A CA 1
ATOM 4899 C C . ALA A 1 611 ? 25.716 -19.616 -41.263 1.00 95.12 611 ALA A C 1
ATOM 4901 O O . ALA A 1 611 ? 25.364 -20.517 -40.507 1.00 95.12 611 ALA A O 1
ATOM 4902 N N . GLU A 1 612 ? 24.920 -19.165 -42.235 1.00 91.88 612 GLU A N 1
ATOM 4903 C CA . GLU A 1 612 ? 23.599 -19.743 -42.523 1.00 91.88 612 GLU A CA 1
ATOM 4904 C C . GLU A 1 612 ? 23.688 -21.157 -43.100 1.00 91.88 612 GLU A C 1
ATOM 4906 O O . GLU A 1 612 ? 22.831 -21.992 -42.819 1.00 91.88 612 GLU A O 1
ATOM 4911 N N . THR A 1 613 ? 24.740 -21.450 -43.870 1.00 93.12 613 THR A N 1
ATOM 4912 C CA . THR A 1 613 ? 25.001 -22.814 -44.358 1.00 93.12 613 THR A CA 1
ATOM 4913 C C . THR A 1 613 ? 25.649 -23.708 -43.302 1.00 93.12 613 THR A C 1
ATOM 4915 O O . THR A 1 613 ? 25.449 -24.921 -43.315 1.00 93.12 613 THR A O 1
ATOM 4918 N N . ASN A 1 614 ? 26.421 -23.127 -42.379 1.00 92.81 614 ASN A N 1
ATOM 4919 C CA . ASN A 1 614 ? 27.066 -23.845 -41.290 1.00 92.81 614 ASN A CA 1
ATOM 4920 C C . ASN A 1 614 ? 27.269 -22.943 -40.059 1.00 92.81 614 ASN A C 1
ATOM 4922 O O . ASN A 1 614 ? 28.209 -22.145 -39.999 1.00 92.81 614 ASN A O 1
ATOM 4926 N N . ALA A 1 615 ? 26.445 -23.154 -39.029 1.00 87.81 615 ALA A N 1
ATOM 4927 C CA . ALA A 1 615 ? 26.461 -22.376 -37.790 1.00 87.81 615 ALA A CA 1
ATOM 4928 C C . ALA A 1 615 ? 27.775 -22.485 -36.982 1.00 87.81 615 ALA A C 1
ATOM 4930 O O . ALA A 1 615 ? 28.031 -21.659 -36.101 1.00 87.81 615 ALA A O 1
ATOM 4931 N N . THR A 1 616 ? 28.650 -23.462 -37.270 1.00 93.56 616 THR A N 1
ATOM 4932 C CA . THR A 1 616 ? 29.964 -23.569 -36.605 1.00 93.56 616 THR A CA 1
ATOM 4933 C C . THR A 1 616 ? 30.969 -22.528 -37.101 1.00 93.56 616 THR A C 1
ATOM 4935 O O . THR A 1 616 ? 32.008 -22.330 -36.471 1.00 93.56 616 THR A O 1
ATOM 4938 N N . ILE A 1 617 ? 30.695 -21.854 -38.223 1.00 94.81 617 ILE A N 1
ATOM 4939 C CA . ILE A 1 617 ? 31.559 -20.807 -38.775 1.00 94.81 617 ILE A CA 1
ATOM 4940 C C . ILE A 1 617 ? 31.428 -19.554 -37.904 1.00 94.81 617 ILE A C 1
ATOM 4942 O O . ILE A 1 617 ? 30.405 -18.875 -37.925 1.00 94.81 617 ILE A O 1
ATOM 4946 N N . ARG A 1 618 ? 32.475 -19.243 -37.130 1.00 96.31 618 ARG A N 1
ATOM 4947 C CA . ARG A 1 618 ? 32.522 -18.119 -36.173 1.00 96.31 618 ARG A CA 1
ATOM 4948 C C . ARG A 1 618 ? 33.736 -17.218 -36.428 1.00 96.31 618 ARG A C 1
ATOM 4950 O O . ARG A 1 618 ? 34.707 -17.274 -35.678 1.00 96.31 618 ARG A O 1
ATOM 4957 N N . PRO A 1 619 ? 33.729 -16.426 -37.518 1.00 96.31 619 PRO A N 1
ATOM 4958 C CA . PRO A 1 619 ? 34.927 -15.744 -38.000 1.00 96.31 619 PRO A CA 1
ATOM 4959 C C . PRO A 1 619 ? 35.240 -14.446 -37.245 1.00 96.31 619 PRO A C 1
ATOM 4961 O O . PRO A 1 619 ? 36.284 -13.846 -37.492 1.00 96.31 619 PRO A O 1
ATOM 4964 N N . TYR A 1 620 ? 34.341 -13.982 -36.372 1.00 98.00 620 TYR A N 1
ATOM 4965 C CA . TYR A 1 620 ? 34.497 -12.725 -35.647 1.00 98.00 620 TYR A CA 1
ATOM 4966 C C . TYR A 1 620 ? 35.142 -12.948 -34.289 1.00 98.00 620 TYR A C 1
ATOM 4968 O O . TYR A 1 620 ? 34.708 -13.820 -33.534 1.00 98.00 620 TYR A O 1
ATOM 4976 N N . ARG A 1 621 ? 36.086 -12.069 -33.944 1.00 97.44 621 ARG A N 1
ATOM 4977 C CA . ARG A 1 621 ? 36.420 -11.805 -32.546 1.00 97.44 621 ARG A CA 1
ATOM 4978 C C . ARG A 1 621 ? 35.237 -11.074 -31.909 1.00 97.44 621 ARG A C 1
ATOM 4980 O O . ARG A 1 621 ? 34.731 -10.113 -32.489 1.00 97.44 621 ARG A O 1
ATOM 4987 N N . PHE A 1 622 ? 34.809 -11.533 -30.744 1.00 97.19 622 PHE A N 1
ATOM 4988 C CA . PHE A 1 622 ? 33.711 -10.965 -29.978 1.00 97.19 622 PHE A CA 1
ATOM 4989 C C . PHE A 1 622 ? 34.213 -10.467 -28.626 1.00 97.19 622 PHE A C 1
ATOM 4991 O O . PHE A 1 622 ? 34.728 -11.245 -27.822 1.00 97.19 622 PHE A O 1
ATOM 4998 N N . ASP A 1 623 ? 34.038 -9.175 -28.377 1.00 97.12 623 ASP A N 1
ATOM 4999 C CA . ASP A 1 623 ? 34.349 -8.534 -27.101 1.00 97.12 623 ASP A CA 1
ATOM 5000 C C . ASP A 1 623 ? 33.098 -7.826 -26.582 1.00 97.12 623 ASP A C 1
ATOM 5002 O O . ASP A 1 623 ? 32.344 -7.243 -27.365 1.00 97.12 623 ASP A O 1
ATOM 5006 N N . ARG A 1 624 ? 32.877 -7.871 -25.266 1.00 96.00 624 ARG A N 1
ATOM 5007 C CA . ARG A 1 624 ? 31.718 -7.248 -24.613 1.00 96.00 624 ARG A CA 1
ATOM 5008 C C . ARG A 1 624 ? 32.124 -6.610 -23.292 1.00 96.00 624 ARG A C 1
ATOM 5010 O O . ARG A 1 624 ? 32.738 -7.263 -22.445 1.00 96.00 624 ARG A O 1
ATOM 5017 N N . THR A 1 625 ? 31.723 -5.357 -23.107 1.00 95.31 625 THR A N 1
ATOM 5018 C CA . THR A 1 625 ? 31.877 -4.591 -21.871 1.00 95.31 625 THR A CA 1
ATOM 5019 C C . THR A 1 625 ? 30.497 -4.215 -21.340 1.00 95.31 625 THR A C 1
ATOM 5021 O O . THR A 1 625 ? 29.824 -3.371 -21.926 1.00 95.31 625 THR A O 1
ATOM 5024 N N . ALA A 1 626 ? 30.096 -4.814 -20.218 1.00 90.50 626 ALA A N 1
ATOM 5025 C CA . ALA A 1 626 ? 28.827 -4.549 -19.545 1.00 90.50 626 ALA A CA 1
ATOM 5026 C C . ALA A 1 626 ? 29.063 -3.704 -18.283 1.00 90.50 626 ALA A C 1
ATOM 5028 O O . ALA A 1 626 ? 29.860 -4.076 -17.418 1.00 90.50 626 ALA A O 1
ATOM 5029 N N . ASP A 1 627 ? 28.409 -2.542 -18.198 1.00 84.06 627 ASP A N 1
ATOM 5030 C CA . ASP A 1 627 ? 28.522 -1.569 -17.099 1.00 84.06 627 ASP A CA 1
ATOM 5031 C C . ASP A 1 627 ? 29.975 -1.229 -16.716 1.00 84.06 627 ASP A C 1
ATOM 5033 O O . ASP A 1 627 ? 30.374 -1.196 -15.547 1.00 84.06 627 ASP A O 1
ATOM 5037 N N . GLY A 1 628 ? 30.806 -0.995 -17.735 1.00 82.94 628 GLY A N 1
ATOM 5038 C CA . GLY A 1 628 ? 32.217 -0.646 -17.560 1.00 82.94 628 GLY A CA 1
ATOM 5039 C C . GLY A 1 628 ? 33.118 -1.811 -17.138 1.00 82.94 628 GLY A C 1
ATOM 5040 O O . GLY A 1 628 ? 34.280 -1.583 -16.808 1.00 82.94 628 GLY A O 1
ATOM 5041 N N . ARG A 1 629 ? 32.620 -3.054 -17.148 1.00 86.06 629 ARG A N 1
ATOM 5042 C CA . ARG A 1 629 ? 33.415 -4.267 -16.917 1.00 86.06 629 ARG A CA 1
ATOM 5043 C C . ARG A 1 629 ? 33.489 -5.101 -18.187 1.00 86.06 629 ARG A C 1
ATOM 5045 O O . ARG A 1 629 ? 32.460 -5.430 -18.771 1.00 86.06 629 ARG A O 1
ATOM 5052 N N . LYS A 1 630 ? 34.697 -5.494 -18.592 1.00 90.94 630 LYS A N 1
ATOM 5053 C CA . LYS A 1 630 ? 34.879 -6.495 -19.650 1.00 90.94 630 LYS A CA 1
ATOM 5054 C C . LYS A 1 630 ? 34.302 -7.828 -19.170 1.00 90.94 630 LYS A C 1
ATOM 5056 O O . LYS A 1 630 ? 34.763 -8.365 -18.166 1.00 90.94 630 LYS A O 1
ATOM 5061 N N . VAL A 1 631 ? 33.293 -8.333 -19.871 1.00 93.81 631 VAL A N 1
ATOM 5062 C CA . VAL A 1 631 ? 32.637 -9.617 -19.571 1.00 93.81 631 VAL A CA 1
ATOM 5063 C C . VAL A 1 631 ? 33.000 -10.699 -20.583 1.00 93.81 631 VAL A C 1
ATOM 5065 O O . VAL A 1 631 ? 32.977 -11.877 -20.242 1.00 93.81 631 VAL A O 1
ATOM 5068 N N . VAL A 1 632 ? 33.377 -10.313 -21.805 1.00 93.94 632 VAL A N 1
ATOM 5069 C CA . VAL A 1 632 ? 33.947 -11.214 -22.813 1.00 93.94 632 VAL A CA 1
ATOM 5070 C C . VAL A 1 632 ? 35.130 -10.523 -23.475 1.00 93.94 632 VAL A C 1
ATOM 5072 O O . VAL A 1 632 ? 35.025 -9.365 -23.876 1.00 93.94 632 VAL A O 1
ATOM 5075 N N . GLU A 1 633 ? 36.239 -11.244 -23.609 1.00 92.81 633 GLU A N 1
ATOM 5076 C CA . GLU A 1 633 ? 37.447 -10.785 -24.289 1.00 92.81 633 GLU A CA 1
ATOM 5077 C C . GLU A 1 633 ? 37.933 -11.889 -25.231 1.00 92.81 633 GLU A C 1
ATOM 5079 O O . GLU A 1 633 ? 38.059 -13.044 -24.824 1.00 92.81 633 GLU A O 1
ATOM 5084 N N . ASN A 1 634 ? 38.185 -11.540 -26.495 1.00 91.88 634 ASN A N 1
ATOM 5085 C CA . ASN A 1 634 ? 38.637 -12.475 -27.534 1.00 91.88 634 ASN A CA 1
ATOM 5086 C C . ASN A 1 634 ? 37.719 -13.702 -27.771 1.00 91.88 634 ASN A C 1
ATOM 5088 O O . ASN A 1 634 ? 38.205 -14.780 -28.117 1.00 91.88 634 ASN A O 1
ATOM 5092 N N . GLY A 1 635 ? 36.399 -13.566 -27.608 1.00 93.75 635 GLY A N 1
ATOM 5093 C CA . GLY A 1 635 ? 35.443 -14.630 -27.934 1.00 93.75 635 GLY A CA 1
ATOM 5094 C C . GLY A 1 635 ? 35.336 -14.888 -29.443 1.00 93.75 635 GLY A C 1
ATOM 5095 O O . GLY A 1 635 ? 35.779 -14.072 -30.245 1.00 93.75 635 GLY A O 1
ATOM 5096 N N . ALA A 1 636 ? 34.712 -15.999 -29.845 1.00 95.94 636 ALA A N 1
ATOM 5097 C CA . ALA A 1 636 ? 34.430 -16.309 -31.251 1.00 95.94 636 ALA A CA 1
ATOM 5098 C C . ALA A 1 636 ? 32.917 -16.307 -31.518 1.00 95.94 636 ALA A C 1
ATOM 5100 O O . ALA A 1 636 ? 32.167 -17.001 -30.826 1.00 95.94 636 ALA A O 1
ATOM 5101 N N . ALA A 1 637 ? 32.467 -15.564 -32.533 1.00 96.75 637 ALA A N 1
ATOM 5102 C CA . ALA A 1 637 ? 31.047 -15.442 -32.877 1.00 96.75 637 ALA A CA 1
ATOM 5103 C C . ALA A 1 637 ? 30.790 -15.339 -34.392 1.00 96.75 637 ALA A C 1
ATOM 5105 O O . ALA A 1 637 ? 31.706 -15.152 -35.198 1.00 96.75 637 ALA A O 1
ATOM 5106 N N . ASN A 1 638 ? 29.517 -15.446 -34.776 1.00 97.44 638 ASN A N 1
ATOM 5107 C CA . ASN A 1 638 ? 28.985 -15.048 -36.081 1.00 97.44 638 ASN A CA 1
ATOM 5108 C C . ASN A 1 638 ? 27.871 -14.000 -35.897 1.00 97.44 638 ASN A C 1
ATOM 5110 O O . ASN A 1 638 ? 27.369 -13.814 -34.789 1.00 97.44 638 ASN A O 1
ATOM 5114 N N . ILE A 1 639 ? 27.521 -13.284 -36.971 1.00 97.81 639 ILE A N 1
ATOM 5115 C CA . ILE A 1 639 ? 26.523 -12.203 -36.920 1.00 97.81 639 ILE A CA 1
ATOM 5116 C C . ILE A 1 639 ? 25.126 -12.722 -36.520 1.00 97.81 639 ILE A C 1
ATOM 5118 O O . ILE A 1 639 ? 24.549 -12.121 -35.615 1.00 97.81 639 ILE A O 1
ATOM 5122 N N . PRO A 1 640 ? 24.575 -13.802 -37.119 1.00 97.38 640 PRO A N 1
ATOM 5123 C CA . PRO A 1 640 ? 23.265 -14.319 -36.715 1.00 97.38 640 PRO A CA 1
ATOM 5124 C C . PRO A 1 640 ? 23.160 -14.659 -35.221 1.00 97.38 640 PRO A C 1
ATOM 5126 O O . PRO A 1 640 ? 22.255 -14.157 -34.558 1.00 97.38 640 PRO A O 1
ATOM 5129 N N . ASP A 1 641 ? 24.115 -15.424 -34.681 1.00 96.25 641 ASP A N 1
ATOM 5130 C CA . ASP A 1 641 ? 24.150 -15.811 -33.264 1.00 96.25 641 ASP A CA 1
ATOM 5131 C C . ASP A 1 641 ? 24.244 -14.576 -32.359 1.00 96.25 641 ASP A C 1
ATOM 5133 O O . ASP A 1 641 ? 23.546 -14.482 -31.353 1.00 96.25 641 ASP A O 1
ATOM 5137 N N . ALA A 1 642 ? 25.086 -13.602 -32.717 1.00 96.88 642 ALA A N 1
ATOM 5138 C CA . ALA A 1 642 ? 25.253 -12.381 -31.934 1.00 96.88 642 ALA A CA 1
ATOM 5139 C C . ALA A 1 642 ? 23.993 -11.503 -31.924 1.00 96.88 642 ALA A C 1
ATOM 5141 O O . ALA A 1 642 ? 23.682 -10.913 -30.892 1.00 96.88 642 ALA A O 1
ATOM 5142 N N . LEU A 1 643 ? 23.249 -11.433 -33.035 1.00 98.06 643 LEU A N 1
ATOM 5143 C CA . LEU A 1 643 ? 22.016 -10.644 -33.129 1.00 98.06 643 LEU A CA 1
ATOM 5144 C C . LEU A 1 643 ? 20.897 -11.184 -32.231 1.00 98.06 643 LEU A C 1
ATOM 5146 O O . LEU A 1 643 ? 20.127 -10.389 -31.701 1.00 98.06 643 LEU A O 1
ATOM 5150 N N . ILE A 1 644 ? 20.826 -12.505 -32.035 1.00 96.38 644 ILE A N 1
ATOM 5151 C CA . ILE A 1 644 ? 19.813 -13.146 -31.177 1.00 96.38 644 ILE A CA 1
ATOM 5152 C C . ILE A 1 644 ? 20.303 -13.414 -29.746 1.00 96.38 644 ILE A C 1
ATOM 5154 O O . ILE A 1 644 ? 19.519 -13.840 -28.900 1.00 96.38 644 ILE A O 1
ATOM 5158 N N . MET A 1 645 ? 21.591 -13.181 -29.470 1.00 93.31 645 MET A N 1
ATOM 5159 C CA . MET A 1 645 ? 22.216 -13.422 -28.164 1.00 93.31 645 MET A CA 1
ATOM 5160 C C . MET A 1 645 ? 21.583 -12.590 -27.043 1.00 93.31 645 MET A C 1
ATOM 5162 O O . MET A 1 645 ? 21.537 -13.034 -25.897 1.00 93.31 645 MET A O 1
ATOM 5166 N N . ASP A 1 646 ? 21.131 -11.377 -27.356 1.00 93.62 646 ASP A N 1
ATOM 5167 C CA . ASP A 1 646 ? 20.501 -10.465 -26.406 1.00 93.62 646 ASP A CA 1
ATOM 5168 C C . ASP A 1 646 ? 19.498 -9.553 -27.131 1.00 93.62 646 ASP A C 1
ATOM 5170 O O . ASP A 1 646 ? 19.480 -9.452 -28.359 1.00 93.62 646 ASP A O 1
ATOM 5174 N N . LYS A 1 647 ? 18.655 -8.861 -26.365 1.00 93.62 647 LYS A N 1
ATOM 5175 C CA . LYS A 1 647 ? 17.756 -7.827 -26.876 1.00 93.62 647 LYS A CA 1
ATOM 5176 C C . LYS A 1 647 ? 18.524 -6.520 -27.037 1.00 93.62 647 LYS A C 1
ATOM 5178 O O . LYS A 1 647 ? 18.463 -5.659 -26.170 1.00 93.62 647 LYS A O 1
ATOM 5183 N N . TRP A 1 648 ? 19.268 -6.406 -28.133 1.00 97.00 648 TRP A N 1
ATOM 5184 C CA . TRP A 1 648 ? 19.985 -5.179 -28.481 1.00 97.00 648 TRP A CA 1
ATOM 5185 C C . TRP A 1 648 ? 19.009 -4.026 -28.731 1.00 97.00 648 TRP A C 1
ATOM 5187 O O . TRP A 1 648 ? 18.015 -4.217 -29.436 1.00 97.00 648 TRP A O 1
ATOM 5197 N N . ASP A 1 649 ? 19.319 -2.849 -28.188 1.00 96.56 649 ASP A N 1
ATOM 5198 C CA . ASP A 1 649 ? 18.598 -1.602 -28.460 1.00 96.56 649 ASP A CA 1
ATOM 5199 C C . ASP A 1 649 ? 19.129 -0.947 -29.739 1.00 96.56 649 ASP A C 1
ATOM 5201 O O . ASP A 1 649 ? 18.376 -0.358 -30.513 1.00 96.56 649 ASP A O 1
ATOM 5205 N N . VAL A 1 650 ? 20.439 -1.076 -29.982 1.00 98.25 650 VAL A N 1
ATOM 5206 C CA . VAL A 1 650 ? 21.130 -0.493 -31.135 1.00 98.25 650 VAL A CA 1
ATOM 5207 C C . VAL A 1 650 ? 22.073 -1.510 -31.767 1.00 98.25 650 VAL A C 1
ATOM 5209 O O . VAL A 1 650 ? 22.838 -2.184 -31.077 1.00 98.25 650 VAL A O 1
ATOM 5212 N N . VAL A 1 651 ? 22.066 -1.577 -33.097 1.00 98.69 651 VAL A N 1
ATOM 5213 C CA . VAL A 1 651 ? 23.085 -2.285 -33.880 1.00 98.69 651 VAL A CA 1
ATOM 5214 C C . VAL A 1 651 ? 23.783 -1.283 -34.788 1.00 98.69 651 VAL A C 1
ATOM 5216 O O . VAL A 1 651 ? 23.128 -0.654 -35.622 1.00 98.69 651 VAL A O 1
ATOM 5219 N N . THR A 1 652 ? 25.102 -1.135 -34.648 1.00 98.38 652 THR A N 1
ATOM 5220 C CA . THR A 1 652 ? 25.878 -0.269 -35.540 1.00 98.38 652 THR A CA 1
ATOM 5221 C C . THR A 1 652 ? 26.508 -1.048 -36.686 1.00 98.38 652 THR A C 1
ATOM 5223 O O . THR A 1 652 ? 26.956 -2.183 -36.511 1.00 98.38 652 THR A O 1
ATOM 5226 N N . ILE A 1 653 ? 26.540 -0.433 -37.867 1.00 98.19 653 ILE A N 1
ATOM 5227 C CA . ILE A 1 653 ? 27.214 -0.956 -39.060 1.00 98.19 653 ILE A CA 1
ATOM 5228 C C . ILE A 1 653 ? 28.091 0.126 -39.692 1.00 98.19 653 ILE A C 1
ATOM 5230 O O . ILE A 1 653 ? 27.803 1.317 -39.580 1.00 98.19 653 ILE A O 1
ATOM 5234 N N . GLN A 1 654 ? 29.149 -0.284 -40.385 1.00 97.62 654 GLN A N 1
ATOM 5235 C CA . GLN A 1 654 ? 30.062 0.618 -41.093 1.00 97.62 654 GLN A CA 1
ATOM 5236 C C . GLN A 1 654 ? 30.682 -0.057 -42.318 1.00 97.62 654 GLN A C 1
ATOM 5238 O O . GLN A 1 654 ? 30.717 -1.285 -42.406 1.00 97.62 654 GLN A O 1
ATOM 5243 N N . GLN A 1 655 ? 31.223 0.741 -43.241 1.00 98.12 655 GLN A N 1
ATOM 5244 C CA . GLN A 1 655 ? 32.051 0.243 -44.342 1.00 98.12 655 GLN A CA 1
ATOM 5245 C C . GLN A 1 655 ? 33.530 0.170 -43.916 1.00 98.12 655 GLN A C 1
ATOM 5247 O O . GLN A 1 655 ? 33.957 0.831 -42.965 1.00 98.12 655 GLN A O 1
ATOM 5252 N N . CYS A 1 656 ? 34.347 -0.629 -44.611 1.00 96.56 656 CYS A N 1
ATOM 5253 C CA . CYS A 1 656 ? 35.797 -0.555 -44.442 1.00 96.56 656 CYS A CA 1
ATOM 5254 C C . CYS A 1 656 ? 36.346 0.777 -44.982 1.00 96.56 656 CYS A C 1
ATOM 5256 O O . CYS A 1 656 ? 35.890 1.315 -45.989 1.00 96.56 656 CYS A O 1
ATOM 5258 N N . SER A 1 657 ? 37.374 1.311 -44.329 1.00 94.56 657 SER A N 1
ATOM 5259 C CA . SER A 1 657 ? 37.853 2.678 -44.565 1.00 94.56 657 SER A CA 1
ATOM 5260 C C . SER A 1 657 ? 38.387 2.953 -45.979 1.00 94.56 657 SER A C 1
ATOM 5262 O O . SER A 1 657 ? 38.345 4.086 -46.441 1.00 94.56 657 SER A O 1
ATOM 5264 N N . HIS A 1 658 ? 38.869 1.938 -46.702 1.00 94.75 658 HIS A N 1
ATOM 5265 C CA . HIS A 1 658 ? 39.341 2.095 -48.086 1.00 94.75 658 HIS A CA 1
ATOM 5266 C C . HIS A 1 658 ? 38.211 2.045 -49.130 1.00 94.75 658 HIS A C 1
ATOM 5268 O O . HIS A 1 658 ? 38.450 2.402 -50.282 1.00 94.75 658 HIS A O 1
ATOM 5274 N N . PHE A 1 659 ? 36.999 1.641 -48.734 1.00 97.50 659 PHE A N 1
ATOM 5275 C CA . PHE A 1 659 ? 35.793 1.659 -49.569 1.00 97.50 659 PHE A CA 1
ATOM 5276 C C . PHE A 1 659 ? 34.730 2.654 -49.082 1.00 97.50 659 PHE A C 1
ATOM 5278 O O . PHE A 1 659 ? 33.744 2.867 -49.775 1.00 97.50 659 PHE A O 1
ATOM 5285 N N . SER A 1 660 ? 34.919 3.302 -47.930 1.00 97.12 660 SER A N 1
ATOM 5286 C CA . SER A 1 660 ? 33.927 4.208 -47.328 1.00 97.12 660 SER A CA 1
ATOM 5287 C C . SER A 1 660 ? 33.523 5.386 -48.220 1.00 97.12 660 SER A C 1
ATOM 5289 O O . SER A 1 660 ? 32.422 5.900 -48.099 1.00 97.12 660 SER A O 1
ATOM 5291 N N . TRP A 1 661 ? 34.390 5.805 -49.140 1.00 96.69 661 TRP A N 1
ATOM 5292 C CA . TRP A 1 661 ? 34.129 6.881 -50.100 1.00 96.69 661 TRP A CA 1
ATOM 5293 C C . TRP A 1 661 ? 33.486 6.409 -51.415 1.00 96.69 661 TRP A C 1
ATOM 5295 O O . TRP A 1 661 ? 33.243 7.232 -52.296 1.00 96.69 661 TRP A O 1
ATOM 5305 N N . ARG A 1 662 ? 33.254 5.098 -51.571 1.00 96.44 662 ARG A N 1
ATOM 5306 C CA . ARG A 1 662 ? 32.744 4.458 -52.791 1.00 96.44 662 ARG A CA 1
ATOM 5307 C C . ARG A 1 662 ? 31.301 3.985 -52.598 1.00 96.44 662 ARG A C 1
ATOM 5309 O O . ARG A 1 662 ? 31.113 2.881 -52.069 1.00 96.44 662 ARG A O 1
ATOM 5316 N N . PRO A 1 663 ? 30.280 4.757 -53.010 1.00 95.38 663 PRO A N 1
ATOM 5317 C CA . PRO A 1 663 ? 28.878 4.406 -52.773 1.00 95.38 663 PRO A CA 1
ATOM 5318 C C . PRO A 1 663 ? 28.491 3.053 -53.390 1.00 95.38 663 PRO A C 1
ATOM 5320 O O . PRO A 1 663 ? 27.706 2.307 -52.809 1.00 95.38 663 PRO A O 1
ATOM 5323 N N . GLU A 1 664 ? 29.107 2.666 -54.508 1.00 96.31 664 GLU A N 1
ATOM 5324 C CA . GLU A 1 664 ? 28.864 1.387 -55.179 1.00 96.31 664 GLU A CA 1
ATOM 5325 C C . GLU A 1 664 ? 29.239 0.163 -54.330 1.00 96.31 664 GLU A C 1
ATOM 5327 O O . GLU A 1 664 ? 28.717 -0.920 -54.558 1.00 96.31 664 GLU A O 1
ATOM 5332 N N . THR A 1 665 ? 30.106 0.315 -53.324 1.00 97.38 665 THR A N 1
ATOM 5333 C CA . THR A 1 665 ? 30.543 -0.795 -52.453 1.00 97.38 665 THR A CA 1
ATOM 5334 C C . THR A 1 665 ? 29.601 -1.063 -51.279 1.00 97.38 665 THR A C 1
ATOM 5336 O O . THR A 1 665 ? 29.755 -2.062 -50.568 1.00 97.38 665 THR A O 1
ATOM 5339 N N . TYR A 1 666 ? 28.633 -0.173 -51.050 1.00 97.81 666 TYR A N 1
ATOM 5340 C CA . TYR A 1 666 ? 27.598 -0.355 -50.036 1.00 97.81 666 TYR A CA 1
ATOM 5341 C C . TYR A 1 666 ? 26.525 -1.335 -50.520 1.00 97.81 666 TYR A C 1
ATOM 5343 O O . TYR A 1 666 ? 25.926 -2.038 -49.707 1.00 97.81 666 TYR A O 1
ATOM 5351 N N . HIS A 1 667 ? 26.341 -1.455 -51.836 1.00 95.88 667 HIS A N 1
ATOM 5352 C CA . HIS A 1 667 ? 25.327 -2.293 -52.469 1.00 95.88 667 HIS A CA 1
ATOM 5353 C C . HIS A 1 667 ? 25.969 -3.493 -53.190 1.00 95.88 667 HIS A C 1
ATOM 5355 O O . HIS A 1 667 ? 27.049 -3.353 -53.757 1.00 95.88 667 HIS A O 1
ATOM 5361 N N . PRO A 1 668 ? 25.349 -4.691 -53.181 1.00 96.38 668 PRO A N 1
ATOM 5362 C CA . PRO A 1 668 ? 24.111 -5.068 -52.483 1.00 96.38 668 PRO A CA 1
ATOM 5363 C C . PRO A 1 668 ? 24.332 -5.502 -51.015 1.00 96.38 668 PRO A C 1
ATOM 5365 O O . PRO A 1 668 ? 23.427 -6.001 -50.340 1.00 96.38 668 PRO A O 1
ATOM 5368 N N . PHE A 1 669 ? 25.565 -5.416 -50.515 1.00 97.00 669 PHE A N 1
ATOM 5369 C CA . PHE A 1 669 ? 25.967 -6.100 -49.283 1.00 97.00 669 PHE A CA 1
ATOM 5370 C C . PHE A 1 669 ? 25.442 -5.438 -48.006 1.00 97.00 669 PHE A C 1
ATOM 5372 O O . PHE A 1 669 ? 24.969 -6.128 -47.103 1.00 97.00 669 PHE A O 1
ATOM 5379 N N . GLY A 1 670 ? 25.484 -4.107 -47.941 1.00 97.19 670 GLY A N 1
ATOM 5380 C CA . GLY A 1 670 ? 24.871 -3.324 -46.871 1.00 97.19 670 GLY A CA 1
ATOM 5381 C C . GLY A 1 670 ? 23.358 -3.522 -46.826 1.00 97.19 670 GLY A C 1
ATOM 5382 O O . GLY A 1 670 ? 22.807 -3.702 -45.744 1.00 97.19 670 GLY A O 1
ATOM 5383 N N . ASP A 1 671 ? 22.711 -3.601 -47.993 1.00 97.94 671 ASP A N 1
ATOM 5384 C CA . ASP A 1 671 ? 21.271 -3.875 -48.129 1.00 97.94 671 ASP A CA 1
ATOM 5385 C C . ASP A 1 671 ? 20.895 -5.187 -47.441 1.00 97.94 671 ASP A C 1
ATOM 5387 O O . ASP A 1 671 ? 19.985 -5.260 -46.611 1.00 97.94 671 ASP A O 1
ATOM 5391 N N . SER A 1 672 ? 21.665 -6.225 -47.757 1.00 98.19 672 SER A N 1
ATOM 5392 C CA . SER A 1 672 ? 21.454 -7.573 -47.247 1.00 98.19 672 SER A CA 1
ATOM 5393 C C . SER A 1 672 ? 21.716 -7.657 -45.738 1.00 98.19 672 SER A C 1
ATOM 5395 O O . SER A 1 672 ? 20.972 -8.316 -45.007 1.00 98.19 672 SER A O 1
ATOM 5397 N N . LEU A 1 673 ? 22.725 -6.934 -45.240 1.00 98.06 673 LEU A N 1
ATOM 5398 C CA . LEU A 1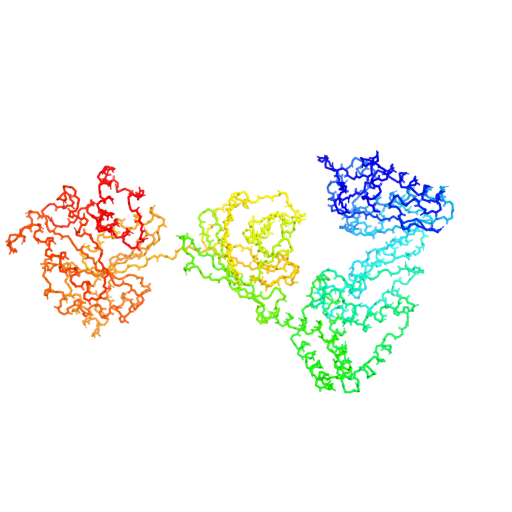 673 ? 23.017 -6.854 -43.810 1.00 98.06 673 LEU A CA 1
ATOM 5399 C C . LEU A 1 673 ? 21.907 -6.121 -43.037 1.00 98.06 673 LEU A C 1
ATOM 5401 O O . LEU A 1 673 ? 21.467 -6.619 -42.001 1.00 98.06 673 LEU A O 1
ATOM 5405 N N . VAL A 1 674 ? 21.398 -4.996 -43.553 1.00 98.56 674 VAL A N 1
ATOM 5406 C CA . VAL A 1 674 ? 20.257 -4.270 -42.962 1.00 98.56 674 VAL A CA 1
ATOM 5407 C C . VAL A 1 674 ? 19.022 -5.170 -42.894 1.00 98.56 674 VAL A C 1
ATOM 5409 O O . VAL A 1 674 ? 18.376 -5.253 -41.847 1.00 98.56 674 VAL A O 1
ATOM 5412 N N . ALA A 1 675 ? 18.716 -5.890 -43.978 1.00 98.31 675 ALA A N 1
ATOM 5413 C CA . ALA A 1 675 ? 17.611 -6.844 -44.007 1.00 98.31 675 ALA A CA 1
ATOM 5414 C C . ALA A 1 675 ? 17.786 -7.959 -42.961 1.00 98.31 675 ALA A C 1
ATOM 5416 O O . ALA A 1 675 ? 16.836 -8.301 -42.254 1.00 98.31 675 ALA A O 1
ATOM 5417 N N . LYS A 1 676 ? 19.007 -8.489 -42.804 1.00 98.19 676 LYS A N 1
ATOM 5418 C CA . LYS A 1 676 ? 19.308 -9.524 -41.806 1.00 98.19 676 LYS A CA 1
ATOM 5419 C C . LYS A 1 676 ? 19.114 -9.034 -40.374 1.00 98.19 676 LYS A C 1
ATOM 5421 O O . LYS A 1 676 ? 18.511 -9.748 -39.575 1.00 98.19 676 LYS A O 1
ATOM 5426 N N . ILE A 1 677 ? 19.585 -7.828 -40.057 1.00 98.44 677 ILE A N 1
ATOM 5427 C CA . ILE A 1 677 ? 19.431 -7.246 -38.718 1.00 98.44 677 ILE A CA 1
ATOM 5428 C C . ILE A 1 677 ? 17.949 -7.032 -38.403 1.00 98.44 677 ILE A C 1
ATOM 5430 O O . ILE A 1 677 ? 17.492 -7.472 -37.353 1.00 98.44 677 ILE A O 1
ATOM 5434 N N . ARG A 1 678 ? 17.171 -6.460 -39.333 1.00 98.25 678 ARG A N 1
ATOM 5435 C CA . ARG A 1 678 ? 15.716 -6.286 -39.157 1.00 98.25 678 ARG A CA 1
ATOM 5436 C C . ARG A 1 678 ? 14.983 -7.610 -38.931 1.00 98.25 678 ARG A C 1
ATOM 5438 O O . ARG A 1 678 ? 13.999 -7.632 -38.203 1.00 98.25 678 ARG A O 1
ATOM 5445 N N . ALA A 1 679 ? 15.449 -8.698 -39.543 1.00 97.94 679 ALA A N 1
ATOM 5446 C CA . ALA A 1 679 ? 14.840 -10.015 -39.383 1.00 97.94 679 ALA A CA 1
ATOM 5447 C C . ALA A 1 679 ? 15.135 -10.657 -38.015 1.00 97.94 679 ALA A C 1
ATOM 5449 O O . ALA A 1 679 ? 14.247 -11.275 -37.436 1.00 97.94 679 ALA A O 1
ATOM 5450 N N . LEU A 1 680 ? 16.367 -10.537 -37.506 1.00 97.81 680 LEU A N 1
ATOM 5451 C CA . LEU A 1 680 ? 16.801 -11.231 -36.283 1.00 97.81 680 LEU A CA 1
ATOM 5452 C C . LEU A 1 680 ? 16.707 -10.379 -35.010 1.00 97.81 680 LEU A C 1
ATOM 5454 O O . LEU A 1 680 ? 16.532 -10.926 -33.926 1.00 97.81 680 LEU A O 1
ATOM 5458 N N . ALA A 1 681 ? 16.795 -9.057 -35.138 1.00 97.31 681 ALA A N 1
ATOM 5459 C CA . ALA A 1 681 ? 16.689 -8.093 -34.048 1.00 97.31 681 ALA A CA 1
ATOM 5460 C C . ALA A 1 681 ? 15.747 -6.937 -34.449 1.00 97.31 681 ALA A C 1
ATOM 5462 O O . ALA A 1 681 ? 16.187 -5.790 -34.550 1.00 97.31 681 ALA A O 1
ATOM 5463 N N . PRO A 1 682 ? 14.449 -7.208 -34.702 1.00 96.81 682 PRO A N 1
ATOM 5464 C CA . PRO A 1 682 ? 13.496 -6.207 -35.196 1.00 96.81 682 PRO A CA 1
ATOM 5465 C C . PRO A 1 682 ? 13.288 -5.023 -34.243 1.00 96.81 682 PRO A C 1
ATOM 5467 O O . PRO A 1 682 ? 12.859 -3.957 -34.676 1.00 96.81 682 PRO A O 1
ATOM 5470 N N . GLN A 1 683 ? 13.574 -5.204 -32.953 1.00 95.69 683 GLN A N 1
ATOM 5471 C CA . GLN A 1 683 ? 13.508 -4.148 -31.946 1.00 95.69 683 GLN A CA 1
ATOM 5472 C C . GLN A 1 683 ? 14.701 -3.182 -31.993 1.00 95.69 683 GLN A C 1
ATOM 5474 O O . GLN A 1 683 ? 14.600 -2.083 -31.457 1.00 95.69 683 GLN A O 1
ATOM 5479 N N . ALA A 1 684 ? 15.827 -3.592 -32.585 1.00 97.25 684 ALA A N 1
ATOM 5480 C CA . ALA A 1 684 ? 17.056 -2.816 -32.546 1.00 97.25 684 ALA A CA 1
ATOM 5481 C C . ALA A 1 684 ? 17.039 -1.696 -33.590 1.00 97.25 684 ALA A C 1
ATOM 5483 O O . ALA A 1 684 ? 16.760 -1.912 -34.774 1.00 97.25 684 ALA A O 1
ATOM 5484 N N . LYS A 1 685 ? 17.428 -0.494 -33.171 1.00 97.75 685 LYS A N 1
ATOM 5485 C CA . LYS A 1 685 ? 17.691 0.617 -34.079 1.00 97.75 685 LYS A CA 1
ATOM 5486 C C . LYS A 1 685 ? 18.998 0.363 -34.822 1.00 97.75 685 LYS A C 1
ATOM 5488 O O . LYS A 1 685 ? 20.051 0.205 -34.206 1.00 97.75 685 LYS A O 1
ATOM 5493 N N . ILE A 1 686 ? 18.945 0.346 -36.150 1.00 98.38 686 ILE A N 1
ATOM 5494 C CA . ILE A 1 686 ? 20.153 0.237 -36.971 1.00 98.38 686 ILE A CA 1
ATOM 5495 C C . ILE A 1 686 ? 20.730 1.636 -37.161 1.00 98.38 686 ILE A C 1
ATOM 5497 O O . ILE A 1 686 ? 20.025 2.546 -37.600 1.00 98.38 686 ILE A O 1
ATOM 5501 N N . VAL A 1 687 ? 22.008 1.796 -36.836 1.00 97.88 687 VAL A N 1
ATOM 5502 C CA . VAL A 1 687 ? 22.706 3.079 -36.916 1.00 97.88 687 VAL A CA 1
ATOM 5503 C C . VAL A 1 687 ? 23.998 2.907 -37.704 1.00 97.88 687 VAL A C 1
ATOM 5505 O O . VAL A 1 687 ? 24.722 1.926 -37.546 1.00 97.88 687 VAL A O 1
ATOM 5508 N N . VAL A 1 688 ? 24.296 3.849 -38.587 1.00 97.69 688 VAL A N 1
ATOM 5509 C CA . VAL A 1 688 ? 25.492 3.798 -39.423 1.00 97.69 688 VAL A CA 1
ATOM 5510 C C . VAL A 1 688 ? 26.600 4.601 -38.753 1.00 97.69 688 VAL A C 1
ATOM 5512 O O . VAL A 1 688 ? 26.412 5.769 -38.429 1.00 97.69 688 VAL A O 1
ATOM 5515 N N . GLN A 1 689 ? 27.762 3.996 -38.530 1.00 97.38 689 GLN A N 1
ATOM 5516 C CA . GLN A 1 689 ? 28.928 4.717 -38.030 1.00 97.38 689 GLN A CA 1
ATOM 5517 C C . GLN A 1 689 ? 29.677 5.344 -39.215 1.00 97.38 689 GLN A C 1
ATOM 5519 O O . GLN A 1 689 ? 30.325 4.637 -39.988 1.00 97.38 689 GLN A O 1
ATOM 5524 N N . GLU A 1 690 ? 29.615 6.672 -39.346 1.00 97.75 690 GLU A N 1
ATOM 5525 C CA . GLU A 1 690 ? 30.441 7.403 -40.308 1.00 97.75 690 GLU A CA 1
ATOM 5526 C C . GLU A 1 690 ? 31.899 7.363 -39.853 1.00 97.75 690 GLU A C 1
ATOM 5528 O O . GLU A 1 690 ? 32.245 7.864 -38.787 1.00 97.75 690 GLU A O 1
ATOM 5533 N N . THR A 1 691 ? 32.768 6.767 -40.663 1.00 96.25 691 THR A N 1
ATOM 5534 C CA . THR A 1 691 ? 34.213 6.711 -40.398 1.00 96.25 691 THR A CA 1
ATOM 5535 C C . THR A 1 691 ? 34.915 8.023 -40.765 1.00 96.25 691 THR A C 1
ATOM 5537 O O . THR A 1 691 ? 34.312 8.923 -41.327 1.00 96.25 691 THR A O 1
ATOM 5540 N N . TRP A 1 692 ? 36.214 8.131 -40.506 1.00 96.38 692 TRP A N 1
ATOM 5541 C CA . TRP A 1 692 ? 37.022 9.321 -40.802 1.00 96.38 692 TRP A CA 1
ATOM 5542 C C . TRP A 1 692 ? 37.878 9.177 -42.071 1.00 96.38 692 TRP A C 1
ATOM 5544 O O . TRP A 1 692 ? 38.136 8.069 -42.550 1.00 96.38 692 TRP A O 1
ATOM 5554 N N . SER A 1 693 ? 38.342 10.310 -42.608 1.00 96.50 693 SER A N 1
ATOM 5555 C CA . SER A 1 693 ? 39.325 10.378 -43.698 1.00 96.50 693 SER A CA 1
ATOM 5556 C C . SER A 1 693 ? 40.744 10.068 -43.214 1.00 96.50 693 SER A C 1
ATOM 5558 O O . SER A 1 693 ? 41.101 10.400 -42.083 1.00 96.50 693 SER A O 1
ATOM 5560 N N . TYR A 1 694 ? 41.585 9.508 -44.083 1.00 96.50 694 TYR A N 1
ATOM 5561 C CA . TYR A 1 694 ? 42.984 9.207 -43.763 1.00 96.50 694 TYR A CA 1
ATOM 5562 C C . TYR A 1 694 ? 43.852 10.454 -43.563 1.00 96.50 694 TYR A C 1
ATOM 5564 O O . TYR A 1 694 ? 43.582 11.485 -44.178 1.00 96.50 694 TYR A O 1
ATOM 5572 N N . PRO A 1 695 ? 44.911 10.379 -42.735 1.00 95.69 695 PRO A N 1
ATOM 5573 C CA . PRO A 1 695 ? 45.843 11.486 -42.572 1.00 95.69 695 PRO A CA 1
ATOM 5574 C C . PRO A 1 695 ? 46.658 11.743 -43.855 1.00 95.69 695 PRO A C 1
ATOM 5576 O O . PRO A 1 695 ? 46.873 10.816 -44.638 1.00 95.69 695 PRO A O 1
ATOM 5579 N N . PRO A 1 696 ? 47.184 12.968 -44.065 1.00 94.31 696 PRO A N 1
ATOM 5580 C CA . PRO A 1 696 ? 47.852 13.358 -45.314 1.00 94.31 696 PRO A CA 1
ATOM 5581 C C . PRO A 1 696 ? 49.081 12.523 -45.706 1.00 94.31 696 PRO A C 1
ATOM 5583 O O . PRO A 1 696 ? 49.480 12.528 -46.870 1.00 94.31 696 PRO A O 1
ATOM 5586 N N . TRP A 1 697 ? 49.707 11.830 -44.750 1.00 93.38 697 TRP A N 1
ATOM 5587 C CA . TRP A 1 697 ? 50.859 10.960 -45.003 1.00 93.38 697 TRP A CA 1
ATOM 5588 C C . TRP A 1 697 ? 50.482 9.549 -45.466 1.00 93.38 697 TRP A C 1
ATOM 5590 O O . TRP A 1 697 ? 51.366 8.821 -45.921 1.00 93.38 697 TRP A O 1
ATOM 5600 N N . ASP A 1 698 ? 49.212 9.138 -45.368 1.00 94.06 698 ASP A N 1
ATOM 5601 C CA . ASP A 1 698 ? 48.807 7.803 -45.808 1.00 94.06 698 ASP A CA 1
ATOM 5602 C C . ASP A 1 698 ? 48.927 7.701 -47.334 1.00 94.06 698 ASP A C 1
ATOM 5604 O O . ASP A 1 698 ? 48.270 8.417 -48.096 1.00 94.06 698 ASP A O 1
ATOM 5608 N N . ARG A 1 699 ? 49.786 6.785 -47.794 1.00 92.25 699 ARG A N 1
ATOM 5609 C CA . ARG A 1 699 ? 50.087 6.600 -49.218 1.00 92.25 699 ARG A CA 1
ATOM 5610 C C . ARG A 1 699 ? 48.833 6.322 -50.051 1.00 92.25 699 ARG A C 1
ATOM 5612 O O . ARG A 1 699 ? 48.808 6.710 -51.217 1.00 92.25 699 ARG A O 1
ATOM 5619 N N . ARG A 1 700 ? 47.790 5.715 -49.475 1.00 92.81 700 ARG A N 1
ATOM 5620 C CA . ARG A 1 700 ? 46.578 5.354 -50.221 1.00 92.81 700 ARG A CA 1
ATOM 5621 C C . ARG A 1 700 ? 45.836 6.570 -50.757 1.00 92.81 700 ARG A C 1
ATOM 5623 O O . ARG A 1 700 ? 45.206 6.447 -51.795 1.00 92.81 700 ARG A O 1
ATOM 5630 N N . LEU A 1 701 ? 45.949 7.742 -50.123 1.00 94.75 701 LEU A N 1
ATOM 5631 C CA . LEU A 1 701 ? 45.384 8.983 -50.673 1.00 94.75 701 LEU A CA 1
ATOM 5632 C C . LEU A 1 701 ? 45.962 9.289 -52.066 1.00 94.75 701 LEU A C 1
ATOM 5634 O O . LEU A 1 701 ? 45.224 9.626 -52.991 1.00 94.75 701 LEU A O 1
ATOM 5638 N N . LYS A 1 702 ? 47.271 9.061 -52.256 1.00 91.81 702 LYS A N 1
ATOM 5639 C CA . LYS A 1 702 ? 47.918 9.187 -53.572 1.00 91.81 702 LYS A CA 1
ATOM 5640 C C . LYS A 1 702 ? 47.392 8.143 -54.552 1.00 91.81 702 LYS A C 1
ATOM 5642 O O . LYS A 1 702 ? 47.085 8.493 -55.685 1.00 91.81 702 LYS A O 1
ATOM 5647 N N . ASP A 1 703 ? 47.252 6.895 -54.104 1.00 93.38 703 ASP A N 1
ATOM 5648 C CA . ASP A 1 703 ? 46.724 5.804 -54.933 1.00 93.38 703 ASP A CA 1
ATOM 5649 C C . ASP A 1 703 ? 45.251 6.047 -55.333 1.00 93.38 703 ASP A C 1
ATOM 5651 O O . ASP A 1 703 ? 44.814 5.617 -56.399 1.00 93.38 703 ASP A O 1
ATOM 5655 N N . PHE A 1 704 ? 44.480 6.759 -54.504 1.00 94.38 704 PHE A N 1
ATOM 5656 C CA . PHE A 1 704 ? 43.100 7.154 -54.796 1.00 94.38 704 PHE A CA 1
ATOM 5657 C C . PHE A 1 704 ? 42.995 8.394 -55.696 1.00 94.38 704 PHE A C 1
ATOM 5659 O O . PHE A 1 704 ? 41.936 8.635 -56.276 1.00 94.38 704 PHE A O 1
ATOM 5666 N N . GLY A 1 705 ? 44.077 9.164 -55.830 1.00 95.44 705 GLY A N 1
ATOM 5667 C CA . GLY A 1 705 ? 44.129 10.371 -56.651 1.00 95.44 705 GLY A CA 1
ATOM 5668 C C . GLY A 1 705 ? 43.455 11.593 -56.023 1.00 95.44 705 GLY A C 1
ATOM 5669 O O . GLY A 1 705 ? 43.085 12.509 -56.754 1.00 95.44 705 GLY A O 1
ATOM 5670 N N . PHE A 1 706 ? 43.274 11.624 -54.699 1.00 95.50 706 PHE A N 1
ATOM 5671 C CA . PHE A 1 706 ? 42.674 12.761 -53.997 1.00 95.50 706 PHE A CA 1
ATOM 5672 C C . PHE A 1 706 ? 43.186 12.917 -52.558 1.00 95.50 706 PHE A C 1
ATOM 5674 O O . PHE A 1 706 ? 43.755 11.994 -51.978 1.00 95.50 706 PHE A O 1
ATOM 5681 N N . ASP A 1 707 ? 43.010 14.108 -51.982 1.00 96.25 707 ASP A N 1
ATOM 5682 C CA . ASP A 1 707 ? 43.512 14.443 -50.647 1.00 96.25 707 ASP A CA 1
ATOM 5683 C C . ASP A 1 707 ? 42.560 14.023 -49.506 1.00 96.25 707 ASP A C 1
ATOM 5685 O O . ASP A 1 707 ? 41.483 13.460 -49.715 1.00 96.25 707 ASP A O 1
ATOM 5689 N N . GLN A 1 708 ? 42.973 14.290 -48.263 1.00 96.31 708 GLN A N 1
ATOM 5690 C CA . GLN A 1 708 ? 42.191 13.982 -47.062 1.00 96.31 708 GLN A CA 1
ATOM 5691 C C . GLN A 1 708 ? 40.808 14.658 -47.065 1.00 96.31 708 GLN A C 1
ATOM 5693 O O . GLN A 1 708 ? 39.829 14.042 -46.641 1.00 96.31 708 GLN A O 1
ATOM 5698 N N . LYS A 1 709 ? 40.713 15.908 -47.535 1.00 96.56 709 LYS A N 1
ATOM 5699 C CA . LYS A 1 709 ? 39.467 16.686 -47.520 1.00 96.56 709 LYS A CA 1
ATOM 5700 C C . LYS A 1 709 ? 38.464 16.117 -48.519 1.00 96.56 709 LYS A C 1
ATOM 5702 O O . LYS A 1 709 ? 37.288 15.956 -48.197 1.00 96.56 709 LYS A O 1
ATOM 5707 N N . GLU A 1 710 ? 38.937 15.768 -49.709 1.00 97.44 710 GLU A N 1
ATOM 5708 C CA . GLU A 1 710 ? 38.123 15.114 -50.729 1.00 97.44 710 GLU A CA 1
ATOM 5709 C C . GLU A 1 710 ? 37.692 13.709 -50.274 1.00 97.44 710 GLU A C 1
ATOM 5711 O O . GLU A 1 710 ? 36.534 13.330 -50.458 1.00 97.44 710 GLU A O 1
ATOM 5716 N N . MET A 1 711 ? 38.573 12.958 -49.595 1.00 97.62 711 MET A N 1
ATOM 5717 C CA . MET A 1 711 ? 38.206 11.672 -48.994 1.00 97.62 711 MET A CA 1
ATOM 5718 C C . MET A 1 711 ? 37.059 11.828 -47.985 1.00 97.62 711 MET A C 1
ATOM 5720 O O . MET A 1 711 ? 36.098 11.058 -48.049 1.00 97.62 711 MET A O 1
ATOM 5724 N N . TYR A 1 712 ? 37.138 12.818 -47.084 1.00 97.81 712 TYR A N 1
ATOM 5725 C CA . TYR A 1 712 ? 36.064 13.129 -46.134 1.00 97.81 712 TYR A CA 1
ATOM 5726 C C . TYR A 1 712 ? 34.758 13.475 -46.857 1.00 97.81 712 TYR A C 1
ATOM 5728 O O . TYR A 1 712 ? 33.722 12.878 -46.575 1.00 97.81 712 TYR A O 1
ATOM 5736 N N . SER A 1 713 ? 34.802 14.387 -47.832 1.00 97.94 713 SER A N 1
ATOM 5737 C CA . SER A 1 713 ? 33.602 14.803 -48.565 1.00 97.94 713 SER A CA 1
ATOM 5738 C C . SER A 1 713 ? 32.889 13.614 -49.221 1.00 97.94 713 SER A C 1
ATOM 5740 O O . SER A 1 713 ? 31.670 13.467 -49.093 1.00 97.94 713 SER A O 1
ATOM 5742 N N . ARG A 1 714 ? 33.648 12.712 -49.856 1.00 98.25 714 ARG A N 1
ATOM 5743 C CA . ARG A 1 714 ? 33.097 11.532 -50.536 1.00 98.25 714 ARG A CA 1
ATOM 5744 C C . ARG A 1 714 ? 32.562 10.474 -49.577 1.00 98.25 714 ARG A C 1
ATOM 5746 O O . ARG A 1 714 ? 31.491 9.921 -49.835 1.00 98.25 714 ARG A O 1
ATOM 5753 N N . LEU A 1 715 ? 33.269 10.177 -48.482 1.00 97.94 715 LEU A N 1
ATOM 5754 C CA . LEU A 1 715 ? 32.769 9.209 -47.497 1.00 97.94 715 LEU A CA 1
ATOM 5755 C C . LEU A 1 715 ? 31.548 9.740 -46.749 1.00 97.94 715 LEU A C 1
ATOM 5757 O O . LEU A 1 715 ? 30.596 8.989 -46.557 1.00 97.94 715 LEU A O 1
ATOM 5761 N N . HIS A 1 716 ? 31.521 11.034 -46.418 1.00 97.94 716 HIS A N 1
ATOM 5762 C CA . HIS A 1 716 ? 30.385 11.662 -45.750 1.00 97.94 716 HIS A CA 1
ATOM 5763 C C . HIS A 1 716 ? 29.134 11.577 -46.634 1.00 97.94 716 HIS A C 1
ATOM 5765 O O . HIS A 1 716 ? 28.082 11.108 -46.197 1.00 97.94 716 HIS A O 1
ATOM 5771 N N . ALA A 1 717 ? 29.275 11.911 -47.923 1.00 98.00 717 ALA A N 1
ATOM 5772 C CA . ALA A 1 717 ? 28.202 11.766 -48.903 1.00 98.00 717 ALA A CA 1
ATOM 5773 C C . ALA A 1 717 ? 27.740 10.305 -49.071 1.00 98.00 717 ALA A C 1
ATOM 5775 O O . ALA A 1 717 ? 26.539 10.050 -49.154 1.00 98.00 717 ALA A O 1
ATOM 5776 N N . SER A 1 718 ? 28.670 9.343 -49.083 1.00 98.25 718 SER A N 1
ATOM 5777 C CA . SER A 1 718 ? 28.357 7.914 -49.238 1.00 98.25 718 SER A CA 1
ATOM 5778 C C . SER A 1 718 ? 27.574 7.363 -48.043 1.00 98.25 718 SER A C 1
ATOM 5780 O O . SER A 1 718 ? 26.545 6.711 -48.225 1.00 98.25 718 SER A O 1
ATOM 5782 N N . TYR A 1 719 ? 28.003 7.677 -46.816 1.00 98.25 719 TYR A N 1
ATOM 5783 C CA . TYR A 1 719 ? 27.280 7.294 -45.603 1.00 98.25 719 TYR A CA 1
ATOM 5784 C C . TYR A 1 719 ? 25.902 7.955 -45.519 1.00 98.25 719 TYR A C 1
ATOM 5786 O O . TYR A 1 719 ? 24.924 7.265 -45.228 1.00 98.25 719 TYR A O 1
ATOM 5794 N N . ALA A 1 720 ? 25.801 9.251 -45.828 1.00 97.12 720 ALA A N 1
ATOM 5795 C CA . ALA A 1 720 ? 24.528 9.967 -45.840 1.00 97.12 720 ALA A CA 1
ATOM 5796 C C . ALA A 1 720 ? 23.547 9.382 -46.870 1.00 97.12 720 ALA A C 1
ATOM 5798 O O . ALA A 1 720 ? 22.369 9.194 -46.560 1.00 97.12 720 ALA A O 1
ATOM 5799 N N . ALA A 1 721 ? 24.021 9.046 -48.076 1.00 97.81 721 ALA A N 1
ATOM 5800 C CA . ALA A 1 721 ? 23.202 8.425 -49.116 1.00 97.81 721 ALA A CA 1
ATOM 5801 C C . ALA A 1 721 ? 22.680 7.045 -48.685 1.00 97.81 721 ALA A C 1
ATOM 5803 O O . ALA A 1 721 ? 21.475 6.794 -48.761 1.00 97.81 721 ALA A O 1
ATOM 5804 N N . PHE A 1 722 ? 23.563 6.185 -48.167 1.00 98.06 722 PHE A N 1
ATOM 5805 C CA . PHE A 1 722 ? 23.191 4.850 -47.697 1.00 98.06 722 PHE A CA 1
ATOM 5806 C C . PHE A 1 722 ? 22.213 4.903 -46.514 1.00 98.06 722 PHE A C 1
ATOM 5808 O O . PHE A 1 722 ? 21.194 4.212 -46.509 1.00 98.06 722 PHE A O 1
ATOM 5815 N N . ALA A 1 723 ? 22.476 5.760 -45.523 1.00 97.56 723 ALA A N 1
ATOM 5816 C CA . ALA A 1 723 ? 21.595 5.922 -44.372 1.00 97.56 723 ALA A CA 1
ATOM 5817 C C . ALA A 1 723 ? 20.209 6.441 -44.788 1.00 97.56 723 ALA A C 1
ATOM 5819 O O . ALA A 1 723 ? 19.188 5.888 -44.369 1.00 97.56 723 ALA A O 1
ATOM 5820 N N . LYS A 1 724 ? 20.157 7.433 -45.690 1.00 97.62 724 LYS A N 1
ATOM 5821 C CA . LYS A 1 724 ? 18.907 7.988 -46.228 1.00 97.62 724 LYS A CA 1
ATOM 5822 C C . LYS A 1 724 ? 18.058 6.937 -46.944 1.00 97.62 724 LYS A C 1
ATOM 5824 O O . LYS A 1 724 ? 16.845 6.933 -46.756 1.00 97.62 724 LYS A O 1
ATOM 5829 N N . GLN A 1 725 ? 18.669 6.039 -47.721 1.00 96.81 725 GLN A N 1
ATOM 5830 C CA . GLN A 1 725 ? 17.953 4.973 -48.435 1.00 96.81 725 GLN A CA 1
ATOM 5831 C C . GLN A 1 725 ? 17.143 4.069 -47.495 1.00 96.81 725 GLN A C 1
ATOM 5833 O O . GLN A 1 725 ? 16.060 3.613 -47.858 1.00 96.81 725 GLN A O 1
ATOM 5838 N N . TYR A 1 726 ? 17.645 3.828 -46.283 1.00 96.06 726 TYR A N 1
ATOM 5839 C CA . TYR A 1 726 ? 17.039 2.904 -45.324 1.00 96.06 726 TYR A CA 1
ATOM 5840 C C . TYR A 1 726 ? 16.346 3.583 -44.140 1.00 96.06 726 TYR A C 1
ATOM 5842 O O . TYR A 1 726 ? 15.812 2.873 -43.282 1.00 96.06 726 TYR A O 1
ATOM 5850 N N . GLY A 1 727 ? 16.336 4.920 -44.097 1.00 96.44 727 GLY A N 1
ATOM 5851 C CA . GLY A 1 727 ? 15.829 5.697 -42.964 1.00 96.44 727 GLY A CA 1
ATOM 5852 C C . GLY A 1 727 ? 16.646 5.476 -41.688 1.00 96.44 727 GLY A C 1
ATOM 5853 O O . GLY A 1 727 ? 16.072 5.379 -40.607 1.00 96.44 727 GLY A O 1
ATOM 5854 N N . LEU A 1 728 ? 17.964 5.308 -41.821 1.00 97.44 728 LEU A N 1
ATOM 5855 C CA . LEU A 1 728 ? 18.881 5.071 -40.706 1.00 97.44 728 LEU A CA 1
ATOM 5856 C C . LEU A 1 728 ? 19.496 6.382 -40.227 1.00 97.44 728 LEU A C 1
ATOM 5858 O O . LEU A 1 728 ? 19.664 7.328 -40.995 1.00 97.44 728 LEU A O 1
ATOM 5862 N N . GLU A 1 729 ? 19.891 6.404 -38.961 1.00 96.88 729 GLU A N 1
ATOM 5863 C CA . GLU A 1 729 ? 20.703 7.489 -38.419 1.00 96.88 729 GLU A CA 1
ATOM 5864 C C . GLU A 1 729 ? 22.188 7.264 -38.688 1.00 96.88 729 GLU A C 1
ATOM 5866 O O . GLU A 1 729 ? 22.638 6.129 -38.860 1.00 96.88 729 GLU A O 1
ATOM 5871 N N . VAL A 1 730 ? 22.947 8.359 -38.676 1.00 97.62 730 VAL A N 1
ATOM 5872 C CA . VAL A 1 730 ? 24.404 8.359 -38.811 1.00 97.62 730 VAL A CA 1
ATOM 5873 C C . VAL A 1 730 ? 25.021 8.868 -37.512 1.00 97.62 730 VAL A C 1
ATOM 5875 O O . VAL A 1 730 ? 24.637 9.933 -37.039 1.00 97.62 730 VAL A O 1
ATOM 5878 N N . ILE A 1 731 ? 25.984 8.129 -36.955 1.00 97.75 731 ILE A N 1
ATOM 5879 C CA . ILE A 1 731 ? 26.860 8.614 -35.881 1.00 97.75 731 ILE A CA 1
ATOM 5880 C C . ILE A 1 731 ? 28.046 9.327 -36.550 1.00 97.75 731 ILE A C 1
ATOM 5882 O O . ILE A 1 731 ? 28.857 8.650 -37.194 1.00 97.75 731 ILE A O 1
ATOM 5886 N N . PRO A 1 732 ? 28.172 10.661 -36.415 1.00 97.81 732 PRO A N 1
ATOM 5887 C CA . PRO A 1 732 ? 29.023 11.485 -37.274 1.00 97.81 732 PRO A CA 1
ATOM 5888 C C . PRO A 1 732 ? 30.475 11.563 -36.766 1.00 97.81 732 PRO A C 1
ATOM 5890 O O . PRO A 1 732 ? 30.994 12.644 -36.482 1.00 97.81 732 PRO A O 1
ATOM 5893 N N . VAL A 1 733 ? 31.154 10.418 -36.610 1.00 97.75 733 VAL A N 1
ATOM 5894 C CA . VAL A 1 733 ? 32.550 10.396 -36.115 1.00 97.75 733 VAL A CA 1
ATOM 5895 C C . VAL A 1 733 ? 33.490 11.074 -37.113 1.00 97.75 733 VAL A C 1
ATOM 5897 O O . VAL A 1 733 ? 34.355 11.847 -36.706 1.00 97.75 733 VAL A O 1
ATOM 5900 N N . GLY A 1 734 ? 33.304 10.823 -38.414 1.00 97.06 734 GLY A N 1
ATOM 5901 C CA . GLY A 1 734 ? 34.048 11.493 -39.484 1.00 97.06 734 GLY A CA 1
ATOM 5902 C C . GLY A 1 734 ? 33.926 13.014 -39.423 1.00 97.06 734 GLY A C 1
ATOM 5903 O O . GLY A 1 734 ? 34.939 13.708 -39.379 1.00 97.06 734 GLY A O 1
ATOM 5904 N N . THR A 1 735 ? 32.698 13.528 -39.329 1.00 97.62 735 THR A N 1
ATOM 5905 C CA . THR A 1 735 ? 32.431 14.965 -39.166 1.00 97.62 735 THR A CA 1
ATOM 5906 C C . THR A 1 735 ? 33.062 15.534 -37.900 1.00 97.62 735 THR A C 1
ATOM 5908 O O . THR A 1 735 ? 33.687 16.590 -37.953 1.00 97.62 735 THR A O 1
ATOM 5911 N N . ALA A 1 736 ? 32.959 14.835 -36.766 1.00 97.88 736 ALA A N 1
ATOM 5912 C CA . ALA A 1 736 ? 33.601 15.277 -35.532 1.00 97.88 736 ALA A CA 1
ATOM 5913 C C . ALA A 1 736 ? 35.118 15.393 -35.699 1.00 97.88 736 ALA A C 1
ATOM 5915 O O . ALA A 1 736 ? 35.707 16.377 -35.259 1.00 97.88 736 ALA A O 1
ATOM 5916 N N . ALA A 1 737 ? 35.747 14.432 -36.379 1.00 96.94 737 ALA A N 1
ATOM 5917 C CA . ALA A 1 737 ? 37.178 14.469 -36.644 1.00 96.94 737 ALA A CA 1
ATOM 5918 C C . ALA A 1 737 ? 37.580 15.619 -37.583 1.00 96.94 737 ALA A C 1
ATOM 5920 O O . ALA A 1 737 ? 38.657 16.190 -37.417 1.00 96.94 737 ALA A O 1
ATOM 5921 N N . GLU A 1 738 ? 36.720 15.985 -38.537 1.00 96.25 738 GLU A N 1
ATOM 5922 C CA . GLU A 1 738 ? 36.941 17.118 -39.443 1.00 96.25 738 GLU A CA 1
ATOM 5923 C C . GLU A 1 738 ? 36.892 18.469 -38.706 1.00 96.25 738 GLU A C 1
ATOM 5925 O O . GLU A 1 738 ? 37.666 19.367 -39.038 1.00 96.25 738 GLU A O 1
ATOM 5930 N N . ILE A 1 739 ? 36.029 18.595 -37.688 1.00 96.62 739 ILE A N 1
ATOM 5931 C CA . ILE A 1 739 ? 35.845 19.814 -36.876 1.00 96.62 739 ILE A CA 1
ATOM 5932 C C . ILE A 1 739 ? 37.037 20.079 -35.942 1.00 96.62 739 ILE A C 1
ATOM 5934 O O . ILE A 1 739 ? 37.304 21.231 -35.597 1.00 96.62 739 ILE A O 1
ATOM 5938 N N . VAL A 1 740 ? 37.752 19.037 -35.506 1.00 96.50 740 VAL A N 1
ATO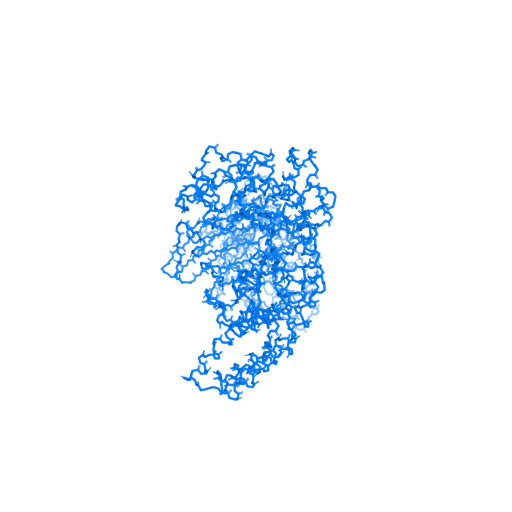M 5939 C CA . VAL A 1 740 ? 38.832 19.173 -34.518 1.00 96.50 740 VAL A CA 1
ATOM 5940 C C . VAL A 1 740 ? 40.000 20.014 -35.066 1.00 96.50 740 VAL A C 1
ATOM 5942 O O . VAL A 1 740 ? 40.599 19.658 -36.087 1.00 96.50 740 VAL A O 1
ATOM 5945 N N . PRO A 1 741 ? 40.415 21.087 -34.363 1.00 90.69 741 PRO A N 1
ATOM 5946 C CA . PRO A 1 741 ? 41.652 21.794 -34.672 1.00 90.69 741 PRO A CA 1
ATOM 5947 C C . PRO A 1 741 ? 42.861 20.860 -34.581 1.00 90.69 741 PRO A C 1
ATOM 5949 O O . PRO A 1 741 ? 42.945 20.009 -33.692 1.00 90.69 741 PRO A O 1
ATOM 5952 N N . GLU A 1 742 ? 43.804 21.010 -35.515 1.00 91.06 742 GLU A N 1
ATOM 5953 C CA . GLU A 1 742 ? 44.974 20.128 -35.624 1.00 91.06 742 GLU A CA 1
ATOM 5954 C C . GLU A 1 742 ? 44.595 18.636 -35.713 1.00 91.06 742 GLU A C 1
ATOM 5956 O O . GLU A 1 742 ? 45.299 17.782 -35.173 1.00 91.06 742 GLU A O 1
ATOM 5961 N N . ARG A 1 743 ? 43.492 18.295 -36.405 1.00 93.50 743 ARG A N 1
ATOM 5962 C CA . ARG A 1 743 ? 42.934 16.926 -36.485 1.00 93.50 743 ARG A CA 1
ATOM 5963 C C . ARG A 1 743 ? 43.943 15.813 -36.767 1.00 93.50 743 ARG A C 1
ATOM 5965 O O . ARG A 1 743 ? 43.748 14.678 -36.350 1.00 93.50 743 ARG A O 1
ATOM 5972 N N . ASN A 1 744 ? 45.046 16.125 -37.443 1.00 94.56 744 ASN A N 1
ATOM 5973 C CA . ASN A 1 744 ? 46.075 15.141 -37.750 1.00 94.56 744 ASN A CA 1
ATOM 5974 C C . ASN A 1 744 ? 46.813 14.619 -36.500 1.00 94.56 744 ASN A C 1
ATOM 5976 O O . ASN A 1 744 ? 47.370 13.527 -36.542 1.00 94.56 744 ASN A O 1
ATOM 5980 N N . ARG A 1 745 ? 46.754 15.328 -35.364 1.00 92.44 745 ARG A N 1
ATOM 5981 C CA . ARG A 1 745 ? 47.262 14.852 -34.065 1.00 92.44 745 ARG A CA 1
ATOM 5982 C C . ARG A 1 745 ? 46.489 13.665 -33.499 1.00 92.44 745 ARG A C 1
ATOM 5984 O O . ARG A 1 745 ? 47.016 12.981 -32.631 1.00 92.44 745 ARG A O 1
ATOM 5991 N N . MET A 1 746 ? 45.281 13.391 -33.995 1.00 93.94 746 MET A N 1
ATOM 5992 C CA . MET A 1 746 ? 44.458 12.270 -33.531 1.00 93.94 746 MET A CA 1
ATOM 5993 C C . MET A 1 746 ? 44.873 10.923 -34.130 1.00 93.94 746 MET A C 1
ATOM 5995 O O . MET A 1 746 ? 44.263 9.911 -33.803 1.00 93.94 746 MET A O 1
ATOM 5999 N N . PHE A 1 747 ? 45.887 10.885 -34.999 1.00 93.88 747 PHE A N 1
ATOM 6000 C CA . PHE A 1 747 ? 46.352 9.669 -35.666 1.00 93.88 747 PHE A CA 1
ATOM 6001 C C . PHE A 1 747 ? 47.743 9.250 -35.190 1.00 93.88 747 PHE A C 1
ATOM 6003 O O . PHE A 1 747 ? 48.557 10.074 -34.770 1.00 93.88 747 PHE A O 1
ATOM 6010 N N . THR A 1 748 ? 48.041 7.959 -35.308 1.00 86.44 748 THR A N 1
ATOM 6011 C CA . THR A 1 748 ? 49.376 7.409 -35.028 1.00 86.44 748 THR A CA 1
ATOM 6012 C C . THR A 1 748 ? 50.179 7.315 -36.323 1.00 86.44 748 THR A C 1
ATOM 6014 O O . THR A 1 748 ? 50.005 6.356 -37.058 1.00 86.44 748 THR A O 1
ATOM 6017 N N . ALA A 1 749 ? 51.072 8.257 -36.638 1.00 81.31 749 ALA A N 1
ATOM 6018 C CA . ALA A 1 749 ? 51.900 8.144 -37.847 1.00 81.31 749 ALA A CA 1
ATOM 6019 C C . ALA A 1 749 ? 52.835 6.907 -37.793 1.00 81.31 749 ALA A C 1
ATOM 6021 O O . ALA A 1 749 ? 53.405 6.633 -36.736 1.00 81.31 749 ALA A O 1
ATOM 6022 N N . PRO A 1 750 ? 53.042 6.167 -38.904 1.00 81.25 750 PRO A N 1
ATOM 6023 C CA . PRO A 1 750 ? 52.515 6.386 -40.259 1.00 81.25 750 PRO A CA 1
ATOM 6024 C C . PRO A 1 750 ? 51.128 5.756 -40.522 1.00 81.25 750 PRO A C 1
ATOM 6026 O O . PRO A 1 750 ? 50.684 5.727 -41.666 1.00 81.25 750 PRO A O 1
ATOM 6029 N N . ASP A 1 751 ? 50.465 5.227 -39.496 1.00 85.94 751 ASP A N 1
ATOM 6030 C CA . ASP A 1 751 ? 49.132 4.621 -39.554 1.00 85.94 751 ASP A CA 1
ATOM 6031 C C . ASP A 1 751 ? 48.011 5.683 -39.679 1.00 85.94 751 ASP A C 1
ATOM 6033 O O . ASP A 1 751 ? 48.227 6.896 -39.570 1.00 85.94 751 ASP A O 1
ATOM 6037 N N . PHE A 1 752 ? 46.797 5.201 -39.939 1.00 91.00 752 PHE A N 1
ATOM 6038 C CA . PHE A 1 752 ? 45.558 5.950 -40.149 1.00 91.00 752 PHE A CA 1
ATOM 6039 C C . PHE A 1 752 ? 44.498 5.668 -39.066 1.00 91.00 752 PHE A C 1
ATOM 6041 O O . PHE A 1 752 ? 43.388 6.208 -39.119 1.00 91.00 752 PHE A O 1
ATOM 6048 N N . HIS A 1 753 ? 44.821 4.818 -38.086 1.00 94.31 753 HIS A N 1
ATOM 6049 C CA . HIS A 1 753 ? 43.996 4.599 -36.900 1.00 94.31 753 HIS A CA 1
ATOM 6050 C C . HIS A 1 753 ? 44.107 5.771 -35.926 1.00 94.31 753 HIS A C 1
ATOM 6052 O O . HIS A 1 753 ? 45.158 6.410 -35.804 1.00 94.31 753 HIS A O 1
ATOM 6058 N N . PHE A 1 754 ? 43.013 6.015 -35.208 1.00 94.56 754 PHE A N 1
ATOM 6059 C CA . PHE A 1 754 ? 43.021 6.950 -34.100 1.00 94.56 754 PHE A CA 1
ATOM 6060 C C . PHE A 1 754 ? 43.971 6.500 -32.985 1.00 94.56 754 PHE A C 1
ATOM 6062 O O . PHE A 1 754 ? 44.094 5.313 -32.687 1.00 94.56 754 PHE A O 1
ATOM 6069 N N . ASN A 1 755 ? 44.647 7.471 -32.377 1.00 93.38 755 ASN A N 1
ATOM 6070 C CA . ASN A 1 755 ? 45.318 7.317 -31.091 1.00 93.38 755 ASN A CA 1
ATOM 6071 C C . ASN A 1 755 ? 44.333 7.627 -29.944 1.00 93.38 755 ASN A C 1
ATOM 6073 O O . ASN A 1 755 ? 43.143 7.822 -30.184 1.00 93.38 755 ASN A O 1
ATOM 6077 N N . GLY A 1 756 ? 44.821 7.727 -28.704 1.00 93.12 756 GLY A N 1
ATOM 6078 C CA . GLY A 1 756 ? 43.968 8.008 -27.541 1.00 93.12 756 GLY A CA 1
ATOM 6079 C C . GLY A 1 756 ? 43.111 9.281 -27.652 1.00 93.12 756 GLY A C 1
ATOM 6080 O O . GLY A 1 756 ? 42.010 9.307 -27.110 1.00 93.12 756 GLY A O 1
ATOM 6081 N N . GLU A 1 757 ? 43.548 10.316 -28.385 1.00 94.81 757 GLU A N 1
ATOM 6082 C CA . GLU A 1 757 ? 42.719 11.509 -28.631 1.00 94.81 757 GLU A CA 1
ATOM 6083 C C . GLU A 1 757 ? 41.520 11.187 -29.529 1.00 94.81 757 GLU A C 1
ATOM 6085 O O . GLU A 1 757 ? 40.382 11.528 -29.203 1.00 94.81 757 GLU A O 1
ATOM 6090 N N . GLY A 1 758 ? 41.762 10.502 -30.648 1.00 95.62 758 GLY A N 1
ATOM 6091 C CA . GLY A 1 758 ? 40.700 10.140 -31.582 1.00 95.62 758 GLY A CA 1
ATOM 6092 C C . GLY A 1 758 ? 39.750 9.076 -31.021 1.00 95.62 758 GLY A C 1
ATOM 6093 O O . GLY A 1 758 ? 38.542 9.161 -31.238 1.00 95.62 758 GLY A O 1
ATOM 6094 N N . GLU A 1 759 ? 40.260 8.118 -30.239 1.00 95.94 759 GLU A N 1
ATOM 6095 C CA . GLU A 1 759 ? 39.437 7.120 -29.535 1.00 95.94 759 GLU A CA 1
ATOM 6096 C C . GLU A 1 759 ? 38.500 7.793 -28.516 1.00 95.94 759 GLU A C 1
ATOM 6098 O O . GLU A 1 759 ? 37.318 7.447 -28.427 1.00 95.94 759 GLU A O 1
ATOM 6103 N N . TYR A 1 760 ? 38.993 8.811 -27.804 1.00 97.31 760 TYR A N 1
ATOM 6104 C CA . TYR A 1 760 ? 38.181 9.600 -26.880 1.00 97.31 760 TYR A CA 1
ATOM 6105 C C . TYR A 1 760 ? 37.120 10.433 -27.607 1.00 97.31 760 TYR A C 1
ATOM 6107 O O . TYR A 1 760 ? 35.950 10.400 -27.221 1.00 97.31 760 TYR A O 1
ATOM 6115 N N . LEU A 1 761 ? 37.489 11.123 -28.696 1.00 97.81 761 LEU A N 1
ATOM 6116 C CA . LEU A 1 761 ? 36.538 11.853 -29.544 1.00 97.81 761 LEU A CA 1
ATOM 6117 C C . LEU A 1 761 ? 35.410 10.935 -30.024 1.00 97.81 761 LEU A C 1
ATOM 6119 O O . LEU A 1 761 ? 34.235 11.280 -29.917 1.00 97.81 761 LEU A O 1
ATOM 6123 N N . GLN A 1 762 ? 35.758 9.752 -30.525 1.00 97.69 762 GLN A N 1
ATOM 6124 C CA . GLN A 1 762 ? 34.785 8.784 -31.007 1.00 97.69 762 GLN A CA 1
ATOM 6125 C C . GLN A 1 762 ? 33.819 8.344 -29.900 1.00 97.69 762 GLN A C 1
ATOM 6127 O O . GLN A 1 762 ? 32.603 8.370 -30.109 1.00 97.69 762 GLN A O 1
ATOM 6132 N N . GLY A 1 763 ? 34.335 8.019 -28.709 1.00 97.56 763 GLY A N 1
ATOM 6133 C CA . GLY A 1 763 ? 33.508 7.670 -27.555 1.00 97.56 763 GLY A CA 1
ATOM 6134 C C . GLY A 1 763 ? 32.554 8.797 -27.138 1.00 97.56 763 GLY A C 1
ATOM 6135 O O . GLY A 1 763 ? 31.407 8.527 -26.777 1.00 97.56 763 GLY A O 1
ATOM 6136 N N . LEU A 1 764 ? 32.986 10.061 -27.241 1.00 98.38 764 LEU A N 1
ATOM 6137 C CA . LEU A 1 764 ? 32.145 11.233 -26.969 1.00 98.38 764 LEU A CA 1
ATOM 6138 C C . LEU A 1 764 ? 31.017 11.375 -27.997 1.00 98.38 764 LEU A C 1
ATOM 6140 O O . LEU A 1 764 ? 29.873 11.596 -27.607 1.00 98.38 764 LEU A O 1
ATOM 6144 N N . VAL A 1 765 ? 31.310 11.216 -29.291 1.00 98.19 765 VAL A N 1
ATOM 6145 C CA . VAL A 1 765 ? 30.295 11.284 -30.360 1.00 98.19 765 VAL A CA 1
ATOM 6146 C C . VAL A 1 765 ? 29.247 10.188 -30.171 1.00 98.19 765 VAL A C 1
ATOM 6148 O O . VAL A 1 765 ? 28.049 10.461 -30.226 1.00 98.19 765 VAL A O 1
ATOM 6151 N N . PHE A 1 766 ? 29.686 8.961 -29.875 1.00 97.88 766 PHE A N 1
ATOM 6152 C CA . PHE A 1 766 ? 28.789 7.846 -29.575 1.00 97.88 766 PHE A CA 1
ATOM 6153 C C . PHE A 1 766 ? 27.912 8.129 -28.354 1.00 97.88 766 PHE A C 1
ATOM 6155 O O . PHE A 1 766 ? 26.699 7.937 -28.417 1.00 97.88 766 PHE A O 1
ATOM 6162 N N . ALA A 1 767 ? 28.494 8.605 -27.250 1.00 96.31 767 ALA A N 1
ATOM 6163 C CA . ALA A 1 767 ? 27.735 8.902 -26.041 1.00 96.31 767 ALA A CA 1
ATOM 6164 C C . ALA A 1 767 ? 26.713 10.031 -26.260 1.00 96.31 767 ALA A C 1
ATOM 6166 O O . ALA A 1 767 ? 25.561 9.894 -25.848 1.00 96.31 767 ALA A O 1
ATOM 6167 N N . ALA A 1 768 ? 27.110 11.113 -26.937 1.00 96.75 768 ALA A N 1
ATOM 6168 C CA . ALA A 1 768 ? 26.228 12.230 -27.265 1.00 96.75 768 ALA A CA 1
ATOM 6169 C C . ALA A 1 768 ? 25.046 11.782 -28.133 1.00 96.75 768 ALA A C 1
ATOM 6171 O O . ALA A 1 768 ? 23.902 12.116 -27.828 1.00 96.75 768 ALA A O 1
ATOM 6172 N N . HIS A 1 769 ? 25.316 10.993 -29.178 1.00 95.88 769 HIS A N 1
ATOM 6173 C CA . HIS A 1 769 ? 24.294 10.517 -30.110 1.00 95.88 769 HIS A CA 1
ATOM 6174 C C . HIS A 1 769 ? 23.345 9.507 -29.463 1.00 95.88 769 HIS A C 1
ATOM 6176 O O . HIS A 1 769 ? 22.131 9.645 -29.554 1.00 95.88 769 HIS A O 1
ATOM 6182 N N . LEU A 1 770 ? 23.889 8.486 -28.797 1.00 95.06 770 LEU A N 1
ATOM 6183 C CA . LEU A 1 770 ? 23.100 7.349 -28.321 1.00 95.06 770 LEU A CA 1
ATOM 6184 C C . LEU A 1 770 ? 22.331 7.639 -27.030 1.00 95.06 770 LEU A C 1
ATOM 6186 O O . LEU A 1 770 ? 21.234 7.120 -26.856 1.00 95.06 770 LEU A O 1
ATOM 6190 N N . PHE A 1 771 ? 22.879 8.465 -26.134 1.00 90.88 771 PHE A N 1
ATOM 6191 C CA . PHE A 1 771 ? 22.207 8.826 -24.880 1.00 90.88 771 PHE A CA 1
ATOM 6192 C C . PHE A 1 771 ? 21.526 10.199 -24.917 1.00 90.88 771 PHE A C 1
ATOM 6194 O O . PHE A 1 771 ? 20.914 10.582 -23.920 1.00 90.88 771 PHE A O 1
ATOM 6201 N N . GLY A 1 772 ? 21.671 10.964 -26.006 1.00 90.00 772 GLY A N 1
ATOM 6202 C CA . GLY A 1 772 ? 21.136 12.326 -26.109 1.00 90.00 772 GLY A CA 1
ATOM 6203 C C . GLY A 1 772 ? 21.725 13.293 -25.075 1.00 90.00 772 GLY A C 1
ATOM 6204 O O . GLY A 1 772 ? 21.052 14.229 -24.645 1.00 90.00 772 GLY A O 1
ATOM 6205 N N . VAL A 1 773 ? 22.958 13.050 -24.617 1.00 88.88 773 VAL A N 1
ATOM 6206 C CA . VAL A 1 773 ? 23.588 13.821 -23.534 1.00 88.88 773 VAL A CA 1
ATOM 6207 C C . VAL A 1 773 ? 24.524 14.908 -24.048 1.00 88.88 773 VAL A C 1
ATOM 6209 O O . VAL A 1 773 ? 25.188 14.764 -25.071 1.00 88.88 773 VAL A O 1
ATOM 6212 N N . ASP A 1 774 ? 24.635 15.989 -23.277 1.00 94.31 774 ASP A N 1
ATOM 6213 C CA . ASP A 1 774 ? 25.586 17.066 -23.542 1.00 94.31 774 ASP A CA 1
ATOM 6214 C C . ASP A 1 774 ? 26.996 16.688 -23.067 1.00 94.31 774 ASP A C 1
ATOM 6216 O O . ASP A 1 774 ? 27.357 16.877 -21.902 1.00 94.31 774 ASP A O 1
ATOM 6220 N N . VAL A 1 775 ? 27.807 16.149 -23.978 1.00 95.94 775 VAL A N 1
ATOM 6221 C CA . VAL A 1 775 ? 29.164 15.670 -23.668 1.00 95.94 775 VAL A CA 1
ATOM 6222 C C . VAL A 1 775 ? 30.169 16.782 -23.364 1.00 95.94 775 VAL A C 1
ATOM 6224 O O . VAL A 1 775 ? 31.245 16.492 -22.841 1.00 95.94 775 VAL A O 1
ATOM 6227 N N . THR A 1 776 ? 29.812 18.057 -23.563 1.00 96.12 776 THR A N 1
ATOM 6228 C CA . THR A 1 776 ? 30.617 19.186 -23.055 1.00 96.12 776 THR A CA 1
ATOM 6229 C C . THR A 1 776 ? 30.722 19.181 -21.529 1.00 96.12 776 THR A C 1
ATOM 6231 O O . THR A 1 776 ? 31.692 19.690 -20.973 1.00 96.12 776 THR A O 1
ATOM 6234 N N . LYS A 1 777 ? 29.773 18.522 -20.852 1.00 94.75 777 LYS A N 1
ATOM 6235 C CA . LYS A 1 777 ? 29.725 18.356 -19.394 1.00 94.75 777 LYS A CA 1
ATOM 6236 C C . LYS A 1 777 ? 30.320 17.032 -18.911 1.00 94.75 777 LYS A C 1
ATOM 6238 O O . LYS A 1 777 ? 30.225 16.736 -17.724 1.00 94.75 777 LYS A O 1
ATOM 6243 N N . CYS A 1 778 ? 30.921 16.240 -19.802 1.00 94.81 778 CYS A N 1
ATOM 6244 C CA . CYS A 1 778 ? 31.531 14.958 -19.454 1.00 94.81 778 CYS A CA 1
ATOM 6245 C C . CYS A 1 778 ? 32.640 15.140 -18.404 1.00 94.81 778 CYS A C 1
ATOM 6247 O O . CYS A 1 778 ? 33.628 15.820 -18.703 1.00 94.81 778 CYS A O 1
ATOM 6249 N N . PRO A 1 779 ? 32.523 14.548 -17.197 1.00 93.75 779 PRO A N 1
ATOM 6250 C CA . PRO A 1 779 ? 33.554 14.678 -16.166 1.00 93.75 779 PRO A CA 1
ATOM 6251 C C . PRO A 1 779 ? 34.823 13.885 -16.487 1.00 93.75 779 PRO A C 1
ATOM 6253 O O . PRO A 1 779 ? 35.911 14.257 -16.055 1.00 93.75 779 PRO A O 1
ATOM 6256 N N . TYR A 1 780 ? 34.699 12.788 -17.236 1.00 94.94 780 TYR A N 1
ATOM 6257 C CA . TYR A 1 780 ? 35.823 11.917 -17.552 1.00 94.94 780 TYR A CA 1
ATOM 6258 C C . TYR A 1 780 ? 36.795 12.561 -18.548 1.00 94.94 780 TYR A C 1
ATOM 6260 O O . TYR A 1 780 ? 36.382 13.099 -19.579 1.00 94.94 780 TYR A O 1
ATOM 6268 N N . VAL A 1 781 ? 38.091 12.464 -18.244 1.00 95.12 781 VAL A N 1
ATOM 6269 C CA . VAL A 1 781 ? 39.219 12.836 -19.109 1.00 95.12 781 VAL A CA 1
ATOM 6270 C C . VAL A 1 781 ? 40.243 11.689 -19.062 1.00 95.12 781 VAL A C 1
ATOM 6272 O O . VAL A 1 781 ? 40.570 11.239 -17.959 1.00 95.12 781 VAL A O 1
ATOM 6275 N N . PRO A 1 782 ? 40.741 11.188 -20.210 1.00 93.56 782 PRO A N 1
ATOM 6276 C CA . PRO A 1 782 ? 41.768 10.148 -20.235 1.00 93.56 782 PRO A CA 1
ATOM 6277 C C . PRO A 1 782 ? 43.050 10.588 -19.517 1.00 93.56 782 PRO A C 1
ATOM 6279 O O . PRO A 1 782 ? 43.462 11.739 -19.624 1.00 93.56 782 PRO A O 1
ATOM 6282 N N . ALA A 1 783 ? 43.719 9.664 -18.819 1.00 87.44 783 ALA A N 1
ATOM 6283 C CA . ALA A 1 783 ? 44.843 9.979 -17.925 1.00 87.44 783 ALA A CA 1
ATOM 6284 C C . ALA A 1 783 ? 46.014 10.735 -18.587 1.00 87.44 783 ALA A C 1
ATOM 6286 O O . ALA A 1 783 ? 46.702 11.495 -17.913 1.00 87.44 783 ALA A O 1
ATOM 6287 N N . ASN A 1 784 ? 46.227 10.549 -19.893 1.00 85.69 784 ASN A N 1
ATOM 6288 C CA . ASN A 1 784 ? 47.320 11.170 -20.648 1.00 85.69 784 ASN A CA 1
ATOM 6289 C C . ASN A 1 784 ? 46.846 12.324 -21.554 1.00 85.69 784 ASN A C 1
ATOM 6291 O O . ASN A 1 784 ? 47.505 12.625 -22.545 1.00 85.69 784 ASN A O 1
ATOM 6295 N N . MET A 1 785 ? 45.697 12.937 -21.254 1.00 92.62 785 MET A N 1
ATOM 6296 C CA . MET A 1 785 ? 45.127 14.043 -22.026 1.00 92.62 785 MET A CA 1
ATOM 6297 C C . MET A 1 785 ? 44.997 15.292 -21.157 1.00 92.62 785 MET A C 1
ATOM 6299 O O . MET A 1 785 ? 44.420 15.241 -20.070 1.00 92.62 785 MET A O 1
ATOM 6303 N N . ASP A 1 786 ? 45.511 16.426 -21.634 1.00 90.44 786 ASP A N 1
ATOM 6304 C CA . ASP A 1 786 ? 45.327 17.696 -20.935 1.00 90.44 786 ASP A CA 1
ATOM 6305 C C . ASP A 1 786 ? 43.873 18.202 -21.044 1.00 90.44 786 ASP A C 1
ATOM 6307 O O . ASP A 1 786 ? 43.118 17.861 -21.960 1.00 90.44 786 ASP A O 1
ATOM 6311 N N . ALA A 1 787 ? 43.460 19.019 -20.072 1.00 90.56 787 ALA A N 1
ATOM 6312 C CA . ALA A 1 787 ? 42.076 19.475 -19.960 1.00 90.56 787 ALA A CA 1
ATOM 6313 C C . ALA A 1 787 ? 41.638 20.398 -21.110 1.00 90.56 787 ALA A C 1
ATOM 6315 O O . ALA A 1 787 ? 40.456 20.398 -21.463 1.00 90.56 787 ALA A O 1
ATOM 6316 N N . ALA A 1 788 ? 42.563 21.168 -21.695 1.00 93.44 788 ALA A N 1
ATOM 6317 C CA . ALA A 1 788 ? 42.255 22.061 -22.808 1.00 93.44 788 ALA A CA 1
ATOM 6318 C C . ALA A 1 788 ? 41.925 21.237 -24.057 1.00 93.44 788 ALA A C 1
ATOM 6320 O O . ALA A 1 788 ? 40.855 21.409 -24.645 1.00 93.44 788 ALA A O 1
ATOM 6321 N N . ARG A 1 789 ? 42.768 20.249 -24.374 1.00 94.56 789 ARG A N 1
ATOM 6322 C CA . ARG A 1 789 ? 42.548 19.324 -25.483 1.00 94.56 789 ARG A CA 1
ATOM 6323 C C . ARG A 1 789 ? 41.278 18.501 -25.297 1.00 94.56 789 ARG A C 1
ATOM 6325 O O . ARG A 1 789 ? 40.484 18.379 -26.226 1.00 94.56 789 ARG A O 1
ATOM 6332 N N . ALA A 1 790 ? 41.018 17.999 -24.090 1.00 95.75 790 ALA A N 1
ATOM 6333 C CA . ALA A 1 790 ? 39.761 17.312 -23.797 1.00 95.75 790 ALA A CA 1
ATOM 6334 C C . ALA A 1 790 ? 38.535 18.218 -24.030 1.00 95.75 790 ALA A C 1
ATOM 6336 O O . ALA A 1 790 ? 37.515 17.756 -24.542 1.00 95.75 790 ALA A O 1
ATOM 6337 N N . GLY A 1 791 ? 38.627 19.508 -23.683 1.00 96.75 791 GLY A N 1
ATOM 6338 C CA . GLY A 1 791 ? 37.582 20.505 -23.934 1.00 96.75 791 GLY A CA 1
ATOM 6339 C C . GLY A 1 791 ? 37.308 20.743 -25.424 1.00 96.75 791 GLY A C 1
ATOM 6340 O O . GLY A 1 791 ? 36.143 20.823 -25.828 1.00 96.75 791 GLY A O 1
ATOM 6341 N N . GLU A 1 792 ? 38.357 20.789 -26.249 1.00 96.88 792 GLU A N 1
ATOM 6342 C CA . GLU A 1 792 ? 38.241 20.888 -27.711 1.00 96.88 792 GLU A CA 1
ATOM 6343 C C . GLU A 1 792 ? 37.506 19.679 -28.298 1.00 96.88 792 GLU A C 1
ATOM 6345 O O . GLU A 1 792 ? 36.539 19.846 -29.044 1.00 96.88 792 GLU A O 1
ATOM 6350 N N . LEU A 1 793 ? 37.906 18.462 -27.913 1.00 97.81 793 LEU A N 1
ATOM 6351 C CA . LEU A 1 793 ? 37.303 17.223 -28.418 1.00 97.81 793 LEU A CA 1
ATOM 6352 C C . LEU A 1 793 ? 35.833 17.086 -27.995 1.00 97.81 793 LEU A C 1
ATOM 6354 O O . LEU A 1 793 ? 34.987 16.718 -28.810 1.00 97.81 793 LEU A O 1
ATOM 6358 N N . LYS A 1 794 ? 35.491 17.451 -26.752 1.00 98.00 794 LYS A N 1
ATOM 6359 C CA . LYS A 1 794 ? 34.094 17.501 -26.278 1.00 98.00 794 LYS A CA 1
ATOM 6360 C C . LYS A 1 794 ? 33.244 18.472 -27.093 1.00 98.00 794 LYS A C 1
ATOM 6362 O O . LYS A 1 794 ? 32.109 18.151 -27.446 1.00 98.00 794 LYS A O 1
ATOM 6367 N N . SER A 1 795 ? 33.793 19.646 -27.395 1.00 97.31 795 SER A N 1
ATOM 6368 C CA . SER A 1 795 ? 33.104 20.669 -28.184 1.00 97.31 795 SER A CA 1
ATOM 6369 C C . SER A 1 795 ? 32.895 20.204 -29.626 1.00 97.31 795 SER A C 1
ATOM 6371 O O . SER A 1 795 ? 31.780 20.294 -30.132 1.00 97.31 795 SER A O 1
ATOM 6373 N N . ALA A 1 796 ? 33.925 19.628 -30.255 1.00 97.69 796 ALA A N 1
ATOM 6374 C CA . ALA A 1 796 ? 33.843 19.085 -31.609 1.00 97.69 796 ALA A CA 1
ATOM 6375 C C . ALA A 1 796 ? 32.825 17.938 -31.719 1.00 97.69 796 ALA A C 1
ATOM 6377 O O . ALA A 1 796 ? 31.987 17.947 -32.620 1.00 97.69 796 ALA A O 1
ATOM 6378 N N . ALA A 1 797 ? 32.834 17.000 -30.764 1.00 98.00 797 ALA A N 1
ATOM 6379 C CA . ALA A 1 797 ? 31.856 15.915 -30.705 1.00 98.00 797 ALA A CA 1
ATOM 6380 C C . ALA A 1 797 ? 30.417 16.446 -30.613 1.00 98.00 797 ALA A C 1
ATOM 6382 O O . ALA A 1 797 ? 29.534 15.990 -31.340 1.00 98.00 797 ALA A O 1
ATOM 6383 N N . MET A 1 798 ? 30.179 17.438 -29.748 1.00 97.00 798 MET A N 1
ATOM 6384 C CA . MET A 1 798 ? 28.843 18.004 -29.568 1.00 97.00 798 MET A CA 1
ATOM 6385 C C . MET A 1 798 ? 28.381 18.825 -30.780 1.00 97.00 798 MET A C 1
ATOM 6387 O O . MET A 1 798 ? 27.197 18.780 -31.121 1.00 97.00 798 MET A O 1
ATOM 6391 N N . SER A 1 799 ? 29.281 19.565 -31.436 1.00 97.31 799 SER A N 1
ATOM 6392 C CA . SER A 1 799 ? 28.971 20.297 -32.674 1.00 97.31 799 SER A CA 1
ATOM 6393 C C . SER A 1 799 ? 28.577 19.344 -33.800 1.00 97.31 799 SER A C 1
ATOM 6395 O O . SER A 1 799 ? 27.526 19.541 -34.411 1.00 97.31 799 SER A O 1
ATOM 6397 N N . ALA A 1 800 ? 29.331 18.253 -33.982 1.00 96.81 800 ALA A N 1
ATOM 6398 C CA . ALA A 1 800 ? 29.033 17.232 -34.985 1.00 96.81 800 ALA A CA 1
ATOM 6399 C C . ALA A 1 800 ? 27.639 16.616 -34.790 1.00 96.81 800 ALA A C 1
ATOM 6401 O O . ALA A 1 800 ? 26.849 16.565 -35.729 1.00 96.81 800 ALA A O 1
ATOM 6402 N N . VAL A 1 801 ? 27.296 16.207 -33.562 1.00 95.88 801 VAL A N 1
ATOM 6403 C CA . VAL A 1 801 ? 25.983 15.603 -33.258 1.00 95.88 801 VAL A CA 1
ATOM 6404 C C . VAL A 1 801 ? 24.834 16.610 -33.391 1.00 95.88 801 VAL A C 1
ATOM 6406 O O . VAL A 1 801 ? 23.729 16.239 -33.776 1.00 95.88 801 VAL A O 1
ATOM 6409 N N . ARG A 1 802 ? 25.072 17.900 -33.118 1.00 91.31 802 ARG A N 1
ATOM 6410 C CA . ARG A 1 802 ? 24.069 18.965 -33.313 1.00 91.31 802 ARG A CA 1
ATOM 6411 C C . ARG A 1 802 ? 23.903 19.388 -34.777 1.00 91.31 802 ARG A C 1
ATOM 6413 O O . ARG A 1 802 ? 23.005 20.185 -35.046 1.00 91.31 802 ARG A O 1
ATOM 6420 N N . GLY A 1 803 ? 24.750 18.902 -35.688 1.00 80.75 803 GLY A N 1
ATOM 6421 C CA . GLY A 1 803 ? 24.774 19.327 -37.088 1.00 80.75 803 GLY A CA 1
ATOM 6422 C C . GLY A 1 803 ? 25.150 20.801 -37.260 1.00 80.75 803 GLY A C 1
ATOM 6423 O O . GLY A 1 803 ? 24.571 21.473 -38.113 1.00 80.75 803 GLY A O 1
ATOM 6424 N N . LYS A 1 804 ? 26.043 21.317 -36.403 1.00 44.53 804 LYS A N 1
ATOM 6425 C CA . LYS A 1 804 ? 26.489 22.718 -36.393 1.00 44.53 804 LYS A CA 1
ATOM 6426 C C . LYS A 1 804 ? 27.905 22.894 -36.907 1.00 44.53 804 LYS A C 1
ATOM 6428 O O . LYS A 1 804 ? 28.756 22.046 -36.554 1.00 44.53 804 LYS A O 1
#